Protein AF-0000000083253704 (afdb_homodimer)

Foldseek 3Di:
DKDKFAFDAAVPFAADDQKWKWKADVPGDTDTWTWHWFWAAQVDIFTATETEIEMAAKMKMKIFGPPAWADDKDKPPCVVVWDWDGDTRMIMTMDGDWDWIWIDGPNDRRHIYIYGYHHDDDCDDDQPDQLEDEDEADADELVVVCVQQCDHPDVVDGRRQEYEDDAHEYEYVVQEHEDAARHEYEYERNYEYEHAYEDELYENYEYEYQEEYEDQPDDLVVQGERYEHENYEHYEYYNYEYGAHSAENYHAALYENYEYYNYEYHHHHPRHEYHEYEQYEHYHAEAYEYRYQEEPYEYEYDDDPGHAAYEHAEHEHYEFEHSEFEPYYYAQDFALVVQTYEYEHYEYEHYEYEEYDYPDQVGQENAEYEHASQYEYEHYEYYQYEYEAYDTGAHYEHEFDDDVVRHVGTYQEYEHYEYYNYEYEYPRPAAYEAEADDQRGAYYAYEYAQYYYNRDQDFDRVSSRHDYDPRYYNYGGYD/DKDKFAFDAAVPFAADDQKWKWKDDVPGDTDTWTWHWFWAAQVDIFTATETEIEMAAKMKMKIFGPPAWAPDKDKPPCVVVWDWDGDTRMIMTMDGDWDWIWIDGPNDRRHIYIYGYHHDDDCDDDQPDQLEDEDEADADELVVVCVQQCDHPDVVDGRRQEYEDDAHEYEYVVQEHEDAARHEYEYERNYEYEHAYEDELYENYEYEYQEEYEDQPDDLVVQGERYEHENYEHYEYYNYEYGAHSAENYHAALYEQYEYYNYEYHHHHPRHEYHEYEQYEHYHAEAYEYRYQEEPYEYEYDDDPGHAAYEHAEHEHYEFEHSEFEPYYYAQDFALVVQTYEYEHYEYEHYEYEEYDYDDQVGQENAEYEHASQYEYEHYEYEQYEYEAYDTGAHYEAEFDDDVVRHVGTYQEYEHYEYYNYEYEYPRPAAYEAEADDQRGAYYAYEYAQYYYNRHQDFDRVSSRHDYDPRYYNYGGYD

Secondary structure (DSSP, 8-state):
--EEE--PPPTT--B--SEEEEEEETTSPPEEEP-EEEEE-SSS-EEEEEEEEEEES-EEEEEEESSS--S-EEEESGGG---EEEETTEEEEEESS-EEEEEEETTEEEEEEEEEEEPPPSSPPPTT-TTEEEEPSEEE-HHHHHHHHHS-SSTT-PPPSEEEE-SEEEEEEEEEEEPPTT-EEEE-TTEEEEEEEEEES-EEEEEEES-EEE-TTS-GGG---SEEEES-EEEEEES-EEE--SS-SEEEES-EEEEEES-EEE--STT--SEEEES-EEEEEES-EEEESS-SEEEESSBTTB-S-EEEEEEEEEEEEESSS-SEEEES---GGGT--EEEEEEEEEEEEEEEB--SGGG-EEEEEEEBTT-EEEEEEEEEEEE---SBSEEEEEEE---TTT-SSB--EEEEEEEEEEEE-S---SPEEEE--SSSS-EEEEEEES-EETTEEP-STTTTTEEE-TTEEEEEEE-/--EEE--PPPTT--B--SEEEEEEETTSPPEEEP-EEEEE-SSS-EEEEEEEEEEES-EEEEEEESSS--S-EEEESGGG---EEEETTEEEEEESS-EEEEEEETTEEEEEEEEEEEPPPSSPPPTT-TTEEEEPSEEEPHHHHHHHHHS-SSTT-PPPSEEEE-SEEEEEEEEEEEPPTT-EEEE-TTEEEEEEEEEES-EEEEEEES-EEE-TTS-GGG---SEEEES-EEEEEES-EEE--SS-SEEEES-EEEEEES-EEE--STT--SEEEES-EEEEEES-EEEESS-SEEEESSBTTB-S-EEEEEEEEEEEEESSS-SEEEES---GGGT--EEEEEEEEEEEEEEEB--SGGG-EEEEEEEBTT-EEEEEEEEEEEE---SBSEEEEEEE---TTT-SSB--EEEEEEEES-EE-S---SPEEEE--SSSS-EEEEEEES-EETTEEP-STTTTTEEE-TTEEEEEEE-

Sequence (958 aa):
MSYLKIWDAPKGAVGRDDFIVSVRAAGENWQPLFVYEAKVDMHNVRRASMAYFDMEGSVEVRVESRKEIVRQVVIRPLSKQIPFKVEGAAITFLLNEPCKLSIEVNGDRFGNLHLFANAPEENPPEADAPNVLFLRPAIHRMEDIYQLAGSPKEPGGAAPEVIYFGPGMHYLEETIFRIPSGKTVYIAGGAIVVGSLVCDHVQDVTIRGRGVLYLSDFHRFSAFRGVRITYSNHISVEGIVLLDPPHYSIYIGKSEHIRIRNFKSFSTRGWCDGIDMMSSAHIEIEDVFLRTSDDCIAVYGSRWDYKGDSRCVIVKNSVLWADVAHAMNIGGHGDYRRGGDLIEDIEFSNIDILEHHEPQPGYWGAMNINAGDNNTVRNVTFDNIRVEDFELGQLLDIRVVWNEKYNPVPGKRIENIHFRNVTYNGRNENKNRIYGFDHKRKVDGVTFTNLRINGELILDAEQGHFDMNEHAHGIQFRKMSYLKIWDAPKGAVGRDDFIVSVRAAGENWQPLFVYEAKVDMHNVRRASMAYFDMEGSVEVRVESRKEIVRQVVIRPLSKQIPFKVEGAAITFLLNEPCKLSIEVNGDRFGNLHLFANAPEENPPEADAPNVLFLRPAIHRMEDIYQLAGSPKEPGGAAPEVIYFGPGMHYLEETIFRIPSGKTVYIAGGAIVVGSLVCDHVQDVTIRGRGVLYLSDFHRFSAFRGVRITYSNHISVEGIVLLDPPHYSIYIGKSEHIRIRNFKSFSTRGWCDGIDMMSSAHIEIEDVFLRTSDDCIAVYGSRWDYKGDSRCVIVKNSVLWADVAHAMNIGGHGDYRRGGDLIEDIEFSNIDILEHHEPQPGYWGAMNINAGDNNTVRNVTFDNIRVEDFELGQLLDIRVVWNEKYNPVPGKRIENIHFRNVTYNGRNENKNRIYGFDHKRKVDGVTFTNLRINGELILDAEQGHFDMNEHAHGIQFRK

Radius of gyration: 32.26 Å; Cα contacts (8 Å, |Δi|>4): 3202; chains: 2; bounding box: 72×98×74 Å

pLDDT: mean 96.98, std 3.25, range [69.25, 98.94]

Solvent-accessible surface area (backbone atoms only — not comparable to full-atom values): 43367 Å² total; per-residue (Å²): 129,60,44,80,49,80,54,64,69,31,88,82,63,63,62,40,77,55,49,50,40,30,38,25,44,84,93,55,68,78,40,75,51,59,34,29,50,36,50,34,33,50,92,62,70,35,67,16,31,31,35,65,37,29,35,38,49,47,36,39,39,37,40,27,45,64,78,51,75,56,82,39,77,47,62,31,58,65,89,70,64,73,64,69,48,77,58,66,34,32,38,37,36,69,40,68,57,61,45,72,33,41,40,24,54,65,79,33,80,56,65,21,39,33,42,36,37,33,64,67,78,77,80,70,86,54,70,83,40,84,45,36,41,65,40,71,56,40,79,40,52,55,69,58,51,52,53,54,43,68,32,41,88,43,94,94,50,60,42,27,41,30,43,33,38,39,57,21,48,32,29,30,36,64,28,57,46,75,54,59,58,58,29,30,42,35,32,28,52,24,12,36,36,37,39,22,41,33,35,66,67,28,38,49,29,36,38,34,42,51,10,34,36,40,31,66,63,47,46,57,64,31,51,43,33,38,37,34,37,28,53,24,36,42,37,35,39,32,38,34,33,39,43,27,25,24,14,29,38,32,37,36,32,38,26,36,43,35,39,37,32,42,36,36,39,28,10,37,33,75,67,5,22,24,42,40,35,22,12,27,32,45,34,40,37,34,44,32,41,27,37,10,19,14,32,20,31,35,46,24,14,10,50,91,92,24,72,42,44,15,35,42,36,38,38,33,54,27,40,29,29,6,54,17,42,14,34,34,36,36,42,44,40,28,36,53,90,71,65,23,19,53,35,32,47,33,38,39,33,46,31,38,34,61,32,29,26,21,90,51,80,93,46,22,14,31,48,24,36,36,20,11,9,29,11,34,37,32,46,34,36,42,32,42,33,41,34,46,45,52,85,33,44,20,68,33,28,40,30,33,33,64,47,77,89,78,14,97,39,41,21,35,27,34,36,46,37,37,38,30,46,32,38,35,47,54,81,75,82,40,64,21,39,38,28,22,63,40,94,80,19,29,27,40,32,38,37,30,32,41,30,23,52,68,84,37,75,31,63,44,51,71,76,60,40,46,47,67,45,96,28,40,39,65,74,43,49,34,116,128,59,43,78,49,81,52,62,70,30,85,82,64,62,61,40,76,56,49,50,40,30,36,24,43,84,91,54,68,78,40,76,52,58,34,28,50,37,51,36,33,49,92,63,69,36,68,15,29,32,34,64,36,30,35,40,48,46,37,38,39,39,41,28,45,64,79,49,77,56,82,39,77,47,62,32,57,64,89,68,63,70,64,70,46,76,59,64,35,30,38,36,37,70,40,68,58,59,46,73,33,41,40,24,54,66,81,33,81,54,66,22,39,33,43,36,36,31,62,67,77,80,80,66,85,55,70,85,41,84,46,35,41,65,39,70,55,41,78,40,52,55,68,58,51,51,52,53,44,67,33,41,88,44,95,91,51,61,41,29,42,29,44,33,38,39,56,21,49,31,28,31,38,64,30,58,46,75,54,58,58,57,29,31,42,35,31,28,53,24,12,36,38,34,38,23,42,32,36,65,68,27,38,48,29,37,38,33,43,51,11,34,35,38,33,66,62,46,46,55,64,32,50,43,34,39,36,36,37,29,52,24,36,43,36,36,41,32,37,34,34,38,43,27,25,23,13,30,37,33,37,35,32,37,28,35,43,35,39,38,30,43,36,35,39,28,9,37,32,75,66,5,24,24,41,40,37,22,12,27,33,45,35,40,38,35,42,32,38,28,37,9,18,14,32,21,32,34,44,25,14,9,50,93,92,25,70,42,44,15,35,43,35,40,39,32,53,27,41,30,28,4,55,17,40,15,34,34,36,35,42,43,41,27,36,52,90,73,65,24,18,53,36,31,46,34,37,40,32,46,32,40,34,61,31,28,25,21,90,51,80,94,47,23,15,32,48,25,36,37,20,13,9,27,11,33,38,33,46,35,37,41,32,41,33,39,34,47,45,53,84,33,44,20,68,32,28,41,28,33,34,64,47,74,88,80,15,98,40,42,22,36,26,35,34,45,36,37,39,30,45,31,38,35,48,52,83,74,78,40,65,21,39,36,29,21,64,40,94,83,20,30,28,40,33,39,38,31,32,41,29,25,53,66,84,37,75,30,62,44,51,70,76,60,42,47,45,68,44,95,27,40,40,66,73,44,49,32,116

Organism: NCBI:txid582686

Structure (mmCIF, N/CA/C/O backbone):
data_AF-0000000083253704-model_v1
#
loop_
_entity.id
_entity.type
_entity.pdbx_description
1 polymer 'Glycosyl hydrolase family 28'
#
loop_
_atom_site.group_PDB
_atom_site.id
_atom_site.type_symbol
_atom_site.label_atom_id
_atom_site.label_alt_id
_atom_site.label_comp_id
_atom_site.label_asym_id
_atom_site.label_entity_id
_atom_site.label_seq_id
_atom_site.pdbx_PDB_ins_code
_atom_site.Cartn_x
_atom_site.Cartn_y
_atom_site.Cartn_z
_atom_site.occupancy
_atom_site.B_iso_or_equiv
_atom_site.auth_seq_id
_atom_site.auth_comp_id
_atom_site.auth_asym_id
_atom_site.auth_atom_id
_atom_site.pdbx_PDB_model_num
ATOM 1 N N . MET A 1 1 ? 33.594 -24.688 -20.328 1 69.25 1 MET A N 1
ATOM 2 C CA . MET A 1 1 ? 33.875 -23.594 -19.406 1 69.25 1 MET A CA 1
ATOM 3 C C . MET A 1 1 ? 32.594 -23.219 -18.609 1 69.25 1 MET A C 1
ATOM 5 O O . MET A 1 1 ? 31.5 -23.234 -19.156 1 69.25 1 MET A O 1
ATOM 9 N N . SER A 1 2 ? 32.719 -23.188 -17.203 1 85.25 2 SER A N 1
ATOM 10 C CA . SER A 1 2 ? 31.609 -22.906 -16.312 1 85.25 2 SER A CA 1
ATOM 11 C C . SER A 1 2 ? 31.359 -21.406 -16.172 1 85.25 2 SER A C 1
ATOM 13 O O . SER A 1 2 ? 32.312 -20.609 -16.297 1 85.25 2 SER A O 1
ATOM 15 N N . TYR A 1 3 ? 30.203 -21 -16.391 1 92.62 3 TYR A N 1
ATOM 16 C CA . TYR A 1 3 ? 29.75 -19.641 -16.156 1 92.62 3 TYR A CA 1
ATOM 17 C C . TYR A 1 3 ? 29.016 -19.516 -14.828 1 92.62 3 TYR A C 1
ATOM 19 O O . TYR A 1 3 ? 28.172 -20.375 -14.5 1 92.62 3 TYR A O 1
ATOM 27 N N . LEU A 1 4 ? 29.531 -18.641 -13.969 1 97.06 4 LEU A N 1
ATOM 28 C CA . LEU A 1 4 ? 28.906 -18.375 -12.672 1 97.06 4 LEU A CA 1
ATOM 29 C C . LEU A 1 4 ? 28.719 -16.875 -12.453 1 97.06 4 LEU A C 1
ATOM 31 O O . LEU A 1 4 ? 29.688 -16.109 -12.539 1 97.06 4 LEU A O 1
ATOM 35 N N . LYS A 1 5 ? 27.438 -16.406 -12.266 1 97.31 5 LYS A N 1
ATOM 36 C CA . LYS A 1 5 ? 27.141 -15 -11.992 1 97.31 5 LYS A CA 1
ATOM 37 C C . LYS A 1 5 ? 26.359 -14.852 -10.688 1 97.31 5 LYS A C 1
ATOM 39 O O . LYS A 1 5 ? 25.328 -15.492 -10.492 1 97.31 5 LYS A O 1
ATOM 44 N N . ILE A 1 6 ? 26.938 -14.055 -9.781 1 98 6 ILE A N 1
ATOM 45 C CA . ILE A 1 6 ? 26.359 -13.789 -8.477 1 98 6 ILE A CA 1
ATOM 46 C C . ILE A 1 6 ? 26.047 -12.297 -8.344 1 98 6 ILE A C 1
ATOM 48 O O . ILE A 1 6 ? 26.766 -11.453 -8.875 1 98 6 ILE A O 1
ATOM 52 N N . TRP A 1 7 ? 24.938 -11.945 -7.719 1 97.75 7 TRP A N 1
ATOM 53 C CA . TRP A 1 7 ? 24.562 -10.547 -7.5 1 97.75 7 TRP A CA 1
ATOM 54 C C . TRP A 1 7 ? 24.547 -10.219 -6.012 1 97.75 7 TRP A C 1
ATOM 56 O O . TRP A 1 7 ? 24.062 -11.008 -5.199 1 97.75 7 TRP A O 1
ATOM 66 N N . ASP A 1 8 ? 25.016 -9.109 -5.707 1 97.19 8 ASP A N 1
ATOM 67 C CA . ASP A 1 8 ? 24.938 -8.633 -4.332 1 97.19 8 ASP A CA 1
ATOM 68 C C . ASP A 1 8 ? 23.547 -8.102 -4.016 1 97.19 8 ASP A C 1
ATOM 70 O O . ASP A 1 8 ? 22.922 -7.441 -4.852 1 97.19 8 ASP A O 1
ATOM 74 N N . ALA A 1 9 ? 23.078 -8.469 -2.879 1 97.81 9 ALA A N 1
ATOM 75 C CA . ALA A 1 9 ? 21.812 -7.879 -2.432 1 97.81 9 ALA A CA 1
ATOM 76 C C . ALA A 1 9 ? 22.016 -6.43 -1.997 1 97.81 9 ALA A C 1
ATOM 78 O O . ALA A 1 9 ? 23.047 -6.086 -1.416 1 97.81 9 ALA A O 1
ATOM 79 N N . PRO A 1 10 ? 21.047 -5.586 -2.312 1 98.12 10 PRO A N 1
ATOM 80 C CA . PRO A 1 10 ? 21.188 -4.195 -1.87 1 98.12 10 PRO A CA 1
ATOM 81 C C . PRO A 1 10 ? 21 -4.035 -0.362 1 98.12 10 PRO A C 1
ATOM 83 O O . PRO A 1 10 ? 20.406 -4.895 0.287 1 98.12 10 PRO A O 1
ATOM 86 N N . LYS A 1 11 ? 21.578 -2.836 0.109 1 95.56 11 LYS A N 1
ATOM 87 C CA . LYS A 1 11 ? 21.281 -2.469 1.49 1 95.56 11 LYS A CA 1
ATOM 88 C C . LYS A 1 11 ? 19.781 -2.285 1.695 1 95.56 11 LYS A C 1
ATOM 90 O O . LYS A 1 11 ? 19.125 -1.551 0.949 1 95.56 11 LYS A O 1
ATOM 95 N N . GLY A 1 12 ? 19.203 -3.006 2.525 1 94.62 12 GLY A N 1
ATOM 96 C CA . GLY A 1 12 ? 17.766 -2.932 2.764 1 94.62 12 GLY A CA 1
ATOM 97 C C . GLY A 1 12 ? 17.047 -4.227 2.455 1 94.62 12 GLY A C 1
ATOM 98 O O . GLY A 1 12 ? 15.891 -4.41 2.854 1 94.62 12 GLY A O 1
ATOM 99 N N . ALA A 1 13 ? 17.766 -5.082 1.74 1 97.69 13 ALA A N 1
ATOM 100 C CA . ALA A 1 13 ? 17.188 -6.387 1.453 1 97.69 13 ALA A CA 1
ATOM 101 C C . ALA A 1 13 ? 16.891 -7.156 2.74 1 97.69 13 ALA A C 1
ATOM 103 O O . ALA A 1 13 ? 17.688 -7.117 3.682 1 97.69 13 ALA A O 1
ATOM 104 N N . VAL A 1 14 ? 15.766 -7.793 2.797 1 97.56 14 VAL A N 1
ATOM 105 C CA . VAL A 1 14 ? 15.406 -8.609 3.953 1 97.56 14 VAL A CA 1
ATOM 106 C C . VAL A 1 14 ? 16 -10.008 3.805 1 97.56 14 VAL A C 1
ATOM 108 O O . VAL A 1 14 ? 15.617 -10.75 2.895 1 97.56 14 VAL A O 1
ATOM 111 N N . GLY A 1 15 ? 16.953 -10.336 4.668 1 97.88 15 GLY A N 1
ATOM 112 C CA . GLY A 1 15 ? 17.641 -11.617 4.582 1 97.88 15 GLY A CA 1
ATOM 113 C C . GLY A 1 15 ? 17.25 -12.578 5.691 1 97.88 15 GLY A C 1
ATOM 114 O O . GLY A 1 15 ? 16.438 -12.227 6.566 1 97.88 15 GLY A O 1
ATOM 115 N N . ARG A 1 16 ? 17.703 -13.758 5.539 1 96.75 16 ARG A N 1
ATOM 116 C CA . ARG A 1 16 ? 17.594 -14.82 6.531 1 96.75 16 ARG A CA 1
ATOM 117 C C . ARG A 1 16 ? 18.953 -15.43 6.844 1 96.75 16 ARG A C 1
ATOM 119 O O . ARG A 1 16 ? 19.797 -15.57 5.953 1 96.75 16 ARG A O 1
ATOM 126 N N . ASP A 1 17 ? 19.141 -15.797 8.133 1 96.31 17 ASP A N 1
ATOM 127 C CA . ASP A 1 17 ? 20.469 -16.266 8.516 1 96.31 17 ASP A CA 1
ATOM 128 C C . ASP A 1 17 ? 20.453 -17.734 8.898 1 96.31 17 ASP A C 1
ATOM 130 O O . ASP A 1 17 ? 21.344 -18.219 9.609 1 96.31 17 ASP A O 1
ATOM 134 N N . ASP A 1 18 ? 19.5 -18.438 8.469 1 97.56 18 ASP A N 1
ATOM 135 C CA . ASP A 1 18 ? 19.375 -19.844 8.82 1 97.56 18 ASP A CA 1
ATOM 136 C C . ASP A 1 18 ? 20.406 -20.688 8.086 1 97.56 18 ASP A C 1
ATOM 138 O O . ASP A 1 18 ? 20.781 -21.781 8.539 1 97.56 18 ASP A O 1
ATOM 142 N N . PHE A 1 19 ? 20.859 -20.188 6.918 1 98.5 19 PHE A N 1
ATOM 143 C CA . PHE A 1 19 ? 21.797 -20.922 6.098 1 98.5 19 PHE A CA 1
ATOM 144 C C . PHE A 1 19 ? 22.922 -20.016 5.598 1 98.5 19 PHE A C 1
ATOM 146 O O . PHE A 1 19 ? 22.688 -18.828 5.363 1 98.5 19 PHE A O 1
ATOM 153 N N . ILE A 1 20 ? 24.062 -20.531 5.508 1 98.5 20 ILE A N 1
ATOM 154 C CA . ILE A 1 20 ? 25.125 -19.953 4.684 1 98.5 20 ILE A CA 1
ATOM 155 C C . ILE A 1 20 ? 25.219 -20.719 3.367 1 98.5 20 ILE A C 1
ATOM 157 O O . ILE A 1 20 ? 25.422 -21.938 3.361 1 98.5 20 ILE A O 1
ATOM 161 N N . VAL A 1 21 ? 25.031 -20 2.27 1 98.81 21 VAL A N 1
ATOM 162 C CA . VAL A 1 21 ? 25.062 -20.641 0.956 1 98.81 21 VAL A CA 1
ATOM 163 C C . VAL A 1 21 ? 26.234 -20.109 0.149 1 98.81 21 VAL A C 1
ATOM 165 O O . VAL A 1 21 ? 26.422 -18.891 0.025 1 98.81 21 VAL A O 1
ATOM 168 N N . SER A 1 22 ? 27.016 -20.984 -0.344 1 98.69 22 SER A N 1
ATOM 169 C CA . SER A 1 22 ? 28.141 -20.609 -1.183 1 98.69 22 SER A CA 1
ATOM 170 C C . SER A 1 22 ? 28.188 -21.453 -2.449 1 98.69 22 SER A C 1
ATOM 172 O O . SER A 1 22 ? 27.734 -22.594 -2.457 1 98.69 22 SER A O 1
ATOM 174 N N . VAL A 1 23 ? 28.703 -20.844 -3.527 1 98.62 23 VAL A N 1
ATOM 175 C CA . VAL A 1 23 ? 28.812 -21.547 -4.801 1 98.62 23 VAL A CA 1
ATOM 176 C C . VAL A 1 23 ? 30.219 -21.328 -5.383 1 98.62 23 VAL A C 1
ATOM 178 O O . VAL A 1 23 ? 30.891 -20.359 -5.035 1 98.62 23 VAL A O 1
ATOM 181 N N . ARG A 1 24 ? 30.641 -22.25 -6.215 1 97.31 24 ARG A N 1
ATOM 182 C CA . ARG A 1 24 ? 31.891 -22.047 -6.93 1 97.31 24 ARG A CA 1
ATOM 183 C C . ARG A 1 24 ? 31.938 -22.875 -8.211 1 97.31 24 ARG A C 1
ATOM 185 O O . ARG A 1 24 ? 31.359 -23.953 -8.266 1 97.31 24 ARG A O 1
ATOM 192 N N . ALA A 1 25 ? 32.562 -22.312 -9.258 1 93.56 25 ALA A N 1
ATOM 193 C CA . ALA A 1 25 ? 32.969 -23.125 -10.406 1 93.56 25 ALA A CA 1
ATOM 194 C C . ALA A 1 25 ? 34.125 -24.047 -10.055 1 93.56 25 ALA A C 1
ATOM 196 O O . ALA A 1 25 ? 34.875 -23.766 -9.125 1 93.56 25 ALA A O 1
ATOM 197 N N . ALA A 1 26 ? 34.188 -25.156 -10.781 1 85 26 ALA A N 1
ATOM 198 C CA . ALA A 1 26 ? 35.219 -26.125 -10.484 1 85 26 ALA A CA 1
ATOM 199 C C . ALA A 1 26 ? 36.594 -25.453 -10.422 1 85 26 ALA A C 1
ATOM 201 O O . ALA A 1 26 ? 37 -24.734 -11.352 1 85 26 ALA A O 1
ATOM 202 N N . GLY A 1 27 ? 37.219 -25.656 -9.336 1 85.62 27 GLY A N 1
ATOM 203 C CA . GLY A 1 27 ? 38.594 -25.172 -9.18 1 85.62 27 GLY A CA 1
ATOM 204 C C . GLY A 1 27 ? 38.656 -23.734 -8.68 1 85.62 27 GLY A C 1
ATOM 205 O O . GLY A 1 27 ? 39.719 -23.219 -8.43 1 85.62 27 GLY A O 1
ATOM 206 N N . GLU A 1 28 ? 37.531 -23.016 -8.539 1 93.06 28 GLU A N 1
ATOM 207 C CA . GLU A 1 28 ? 37.5 -21.625 -8.094 1 93.06 28 GLU A CA 1
ATOM 208 C C . GLU A 1 28 ? 37.188 -21.531 -6.605 1 93.06 28 GLU A C 1
ATOM 210 O O . GLU A 1 28 ? 36.969 -22.547 -5.941 1 93.06 28 GLU A O 1
ATOM 215 N N . ASN A 1 29 ? 37.281 -20.375 -6.035 1 95.88 29 ASN A N 1
ATOM 216 C CA . ASN A 1 29 ? 36.969 -20.141 -4.629 1 95.88 29 ASN A CA 1
ATOM 217 C C . ASN A 1 29 ? 35.469 -20.078 -4.383 1 95.88 29 ASN A C 1
ATOM 219 O O . ASN A 1 29 ? 34.719 -19.703 -5.281 1 95.88 29 ASN A O 1
ATOM 223 N N . TRP A 1 30 ? 35.125 -20.469 -3.201 1 97.62 30 TRP A N 1
ATOM 224 C CA . TRP A 1 30 ? 33.75 -20.359 -2.787 1 97.62 30 TRP A CA 1
ATOM 225 C C . TRP A 1 30 ? 33.312 -18.906 -2.74 1 97.62 30 TRP A C 1
ATOM 227 O O . TRP A 1 30 ? 34.031 -18.047 -2.24 1 97.62 30 TRP A O 1
ATOM 237 N N . GLN A 1 31 ? 32.188 -18.594 -3.273 1 97.81 31 GLN A N 1
ATOM 238 C CA . GLN A 1 31 ? 31.578 -17.281 -3.215 1 97.81 31 GLN A CA 1
ATOM 239 C C . GLN A 1 31 ? 30.219 -17.328 -2.502 1 97.81 31 GLN A C 1
ATOM 241 O O . GLN A 1 31 ? 29.375 -18.156 -2.84 1 97.81 31 GLN A O 1
ATOM 246 N N . PRO A 1 32 ? 30.062 -16.5 -1.528 1 97.94 32 PRO A N 1
ATOM 247 C CA . PRO A 1 32 ? 28.812 -16.531 -0.773 1 97.94 32 PRO A CA 1
ATOM 248 C C . PRO A 1 32 ? 27.641 -15.945 -1.555 1 97.94 32 PRO A C 1
ATOM 250 O O . PRO A 1 32 ? 27.812 -15 -2.324 1 97.94 32 PRO A O 1
ATOM 253 N N . LEU A 1 33 ? 26.484 -16.469 -1.417 1 98.69 33 LEU A N 1
ATOM 254 C CA . LEU A 1 33 ? 25.234 -15.906 -1.9 1 98.69 33 LEU A CA 1
ATOM 255 C C . LEU A 1 33 ? 24.484 -15.195 -0.774 1 98.69 33 LEU A C 1
ATOM 257 O O . LEU A 1 33 ? 24.562 -15.617 0.382 1 98.69 33 LEU A O 1
ATOM 261 N N . PHE A 1 34 ? 23.859 -14.094 -1.072 1 98.56 34 PHE A N 1
ATOM 262 C CA . PHE A 1 34 ? 22.906 -13.547 -0.125 1 98.56 34 PHE A CA 1
ATOM 263 C C . PHE A 1 34 ? 21.672 -14.445 -0.011 1 98.56 34 PHE A C 1
ATOM 265 O O . PHE A 1 34 ? 21.172 -14.953 -1.017 1 98.56 34 PHE A O 1
ATOM 272 N N . VAL A 1 35 ? 21.25 -14.688 1.186 1 98.75 35 VAL A N 1
ATOM 273 C CA . VAL A 1 35 ? 20.078 -15.523 1.431 1 98.75 35 VAL A CA 1
ATOM 274 C C . VAL A 1 35 ? 18.875 -14.648 1.818 1 98.75 35 VAL A C 1
ATOM 276 O O . VAL A 1 35 ? 18.844 -14.109 2.926 1 98.75 35 VAL A O 1
ATOM 279 N N . TYR A 1 36 ? 17.938 -14.555 0.906 1 98.75 36 TYR A N 1
ATOM 280 C CA . TYR A 1 36 ? 16.75 -13.734 1.096 1 98.75 36 TYR A CA 1
ATOM 281 C C . TYR A 1 36 ? 15.727 -14.453 1.971 1 98.75 36 TYR A C 1
ATOM 283 O O . TYR A 1 36 ? 15.672 -15.68 1.991 1 98.75 36 TYR A O 1
ATOM 291 N N . GLU A 1 37 ? 14.969 -13.664 2.73 1 98.62 37 GLU A N 1
ATOM 292 C CA . GLU A 1 37 ? 13.781 -14.203 3.383 1 98.62 37 GLU A CA 1
ATOM 293 C C . GLU A 1 37 ? 12.648 -14.414 2.381 1 98.62 37 GLU A C 1
ATOM 295 O O . GLU A 1 37 ? 12.383 -13.555 1.54 1 98.62 37 GLU A O 1
ATOM 300 N N . ALA A 1 38 ? 12.078 -15.562 2.354 1 98.12 38 ALA A N 1
ATOM 301 C CA . ALA A 1 38 ? 10.852 -15.875 1.62 1 98.12 38 ALA A CA 1
ATOM 302 C C . ALA A 1 38 ? 9.758 -16.375 2.562 1 98.12 38 ALA A C 1
ATOM 304 O O . ALA A 1 38 ? 9.859 -17.453 3.137 1 98.12 38 ALA A O 1
ATOM 305 N N . LYS A 1 39 ? 8.68 -15.586 2.729 1 98.06 39 LYS A N 1
ATOM 306 C CA . LYS A 1 39 ? 7.59 -16 3.6 1 98.06 39 LYS A CA 1
ATOM 307 C C . LYS A 1 39 ? 6.719 -17.062 2.916 1 98.06 39 LYS A C 1
ATOM 309 O O . LYS A 1 39 ? 6.457 -16.969 1.716 1 98.06 39 LYS A O 1
ATOM 314 N N . VAL A 1 40 ? 6.316 -18.062 3.744 1 97.81 40 VAL A N 1
ATOM 315 C CA . VAL A 1 40 ? 5.539 -19.141 3.162 1 97.81 40 VAL A CA 1
ATOM 316 C C . VAL A 1 40 ? 4.387 -19.516 4.094 1 97.81 40 VAL A C 1
ATOM 318 O O . VAL A 1 40 ? 4.41 -19.172 5.281 1 97.81 40 VAL A O 1
ATOM 321 N N . ASP A 1 41 ? 3.352 -20.094 3.568 1 95.56 41 ASP A N 1
ATOM 322 C CA . ASP A 1 41 ? 2.238 -20.688 4.309 1 95.56 41 ASP A CA 1
ATOM 323 C C . ASP A 1 41 ? 1.315 -19.594 4.863 1 95.56 41 ASP A C 1
ATOM 325 O O . ASP A 1 41 ? 1.745 -18.75 5.648 1 95.56 41 ASP A O 1
ATOM 329 N N . MET A 1 42 ? 0.061 -19.641 4.539 1 94.19 42 MET A N 1
ATOM 330 C CA . MET A 1 42 ? -0.882 -18.625 5.008 1 94.19 42 MET A CA 1
ATOM 331 C C . MET A 1 42 ? -1.429 -18.984 6.387 1 94.19 42 MET A C 1
ATOM 333 O O . MET A 1 42 ? -1.818 -18.109 7.152 1 94.19 42 MET A O 1
ATOM 337 N N . HIS A 1 43 ? -1.576 -20.266 6.711 1 93.62 43 HIS A N 1
ATOM 338 C CA . HIS A 1 43 ? -2.201 -20.703 7.949 1 93.62 43 HIS A CA 1
ATOM 339 C C . HIS A 1 43 ? -1.281 -20.484 9.148 1 93.62 43 HIS A C 1
ATOM 341 O O . HIS A 1 43 ? -1.753 -20.25 10.258 1 93.62 43 HIS A O 1
ATOM 347 N N . ASN A 1 44 ? -0.056 -20.609 8.93 1 94.75 44 ASN A N 1
ATOM 348 C CA . ASN A 1 44 ? 1.024 -20.297 9.859 1 94.75 44 ASN A CA 1
ATOM 349 C C . ASN A 1 44 ? 2.234 -19.703 9.133 1 94.75 44 ASN A C 1
ATOM 351 O O . ASN A 1 44 ? 3.195 -20.422 8.844 1 94.75 44 ASN A O 1
ATOM 355 N N . VAL A 1 45 ? 2.129 -18.422 8.984 1 96.62 45 VAL A N 1
ATOM 356 C CA . VAL A 1 45 ? 3.154 -17.781 8.172 1 96.62 45 VAL A CA 1
ATOM 357 C C . VAL A 1 45 ? 4.527 -18.016 8.797 1 96.62 45 VAL A C 1
ATOM 359 O O . VAL A 1 45 ? 4.738 -17.719 9.977 1 96.62 45 VAL A O 1
ATOM 362 N N . ARG A 1 46 ? 5.449 -18.625 8.102 1 96.19 46 ARG A N 1
ATOM 363 C CA . ARG A 1 46 ? 6.828 -18.891 8.5 1 96.19 46 ARG A CA 1
ATOM 364 C C . ARG A 1 46 ? 7.812 -18.219 7.551 1 96.19 46 ARG A C 1
ATOM 366 O O . ARG A 1 46 ? 7.43 -17.734 6.484 1 96.19 46 ARG A O 1
ATOM 373 N N . ARG A 1 47 ? 8.992 -18.125 7.977 1 97.56 47 ARG A N 1
ATOM 374 C CA . ARG A 1 47 ? 10.055 -17.453 7.227 1 97.56 47 ARG A CA 1
ATOM 375 C C . ARG A 1 47 ? 11.055 -18.469 6.672 1 97.56 47 ARG A C 1
ATOM 377 O O . ARG A 1 47 ? 11.914 -18.953 7.402 1 97.56 47 ARG A O 1
ATOM 384 N N . ALA A 1 48 ? 10.914 -18.734 5.398 1 98.38 48 ALA A N 1
ATOM 385 C CA . ALA A 1 48 ? 11.867 -19.594 4.703 1 98.38 48 ALA A CA 1
ATOM 386 C C . ALA A 1 48 ? 12.992 -18.781 4.074 1 98.38 48 ALA A C 1
ATOM 388 O O . ALA A 1 48 ? 13.148 -17.594 4.375 1 98.38 48 ALA A O 1
ATOM 389 N N . SER A 1 49 ? 13.867 -19.516 3.312 1 98.69 49 SER A N 1
ATOM 390 C CA . SER A 1 49 ? 15.055 -18.906 2.717 1 98.69 49 SER A CA 1
ATOM 391 C C . SER A 1 49 ? 15.07 -19.078 1.203 1 98.69 49 SER A C 1
ATOM 393 O O . SER A 1 49 ? 14.539 -20.062 0.685 1 98.69 49 SER A O 1
ATOM 395 N N . MET A 1 50 ? 15.641 -18.125 0.542 1 98.69 50 MET A N 1
ATOM 396 C CA . MET A 1 50 ? 15.805 -18.234 -0.905 1 98.69 50 MET A CA 1
ATOM 397 C C . MET A 1 50 ? 17.125 -17.641 -1.355 1 98.69 50 MET A C 1
ATOM 399 O O . MET A 1 50 ? 17.547 -16.609 -0.836 1 98.69 50 MET A O 1
ATOM 403 N N . ALA A 1 51 ? 17.797 -18.219 -2.221 1 98.81 51 ALA A N 1
ATOM 404 C CA . ALA A 1 51 ? 19 -17.703 -2.869 1 98.81 51 ALA A CA 1
ATOM 405 C C . ALA A 1 51 ? 19.031 -18.062 -4.352 1 98.81 51 ALA A C 1
ATOM 407 O O . ALA A 1 51 ? 18.359 -19.016 -4.777 1 98.81 51 ALA A O 1
ATOM 408 N N . TYR A 1 52 ? 19.75 -17.25 -5.141 1 98.81 52 TYR A N 1
ATOM 409 C CA . TYR A 1 52 ? 19.766 -17.531 -6.574 1 98.81 52 TYR A CA 1
ATOM 410 C C . TYR A 1 52 ? 21.078 -17.094 -7.203 1 98.81 52 TYR A C 1
ATOM 412 O O . TYR A 1 52 ? 21.797 -16.281 -6.629 1 98.81 52 TYR A O 1
ATOM 420 N N . PHE A 1 53 ? 21.422 -17.625 -8.266 1 98.62 53 PHE A N 1
ATOM 421 C CA . PHE A 1 53 ? 22.578 -17.297 -9.086 1 98.62 53 PHE A CA 1
ATOM 422 C C . PHE A 1 53 ? 22.391 -17.797 -10.516 1 98.62 53 PHE A C 1
ATOM 424 O O . PHE A 1 53 ? 21.438 -18.5 -10.812 1 98.62 53 PHE A O 1
ATOM 431 N N . ASP A 1 54 ? 23.172 -17.344 -11.469 1 98.5 54 ASP A N 1
ATOM 432 C CA . ASP A 1 54 ? 23.172 -17.859 -12.836 1 98.5 54 ASP A CA 1
ATOM 433 C C . ASP A 1 54 ? 24.375 -18.766 -13.078 1 98.5 54 ASP A C 1
ATOM 435 O O . ASP A 1 54 ? 25.453 -18.547 -12.516 1 98.5 54 ASP A O 1
ATOM 439 N N . MET A 1 55 ? 24.125 -19.734 -13.883 1 97.81 55 MET A N 1
ATOM 440 C CA . MET A 1 55 ? 25.203 -20.688 -14.133 1 97.81 55 MET A CA 1
ATOM 441 C C . MET A 1 55 ? 25.125 -21.234 -15.547 1 97.81 55 MET A C 1
ATOM 443 O O . MET A 1 55 ? 24.078 -21.172 -16.188 1 97.81 55 MET A O 1
ATOM 447 N N . GLU A 1 56 ? 26.188 -21.688 -16.031 1 96.19 56 GLU A N 1
ATOM 448 C CA . GLU A 1 56 ? 26.359 -22.609 -17.156 1 96.19 56 GLU A CA 1
ATOM 449 C C . GLU A 1 56 ? 27.453 -23.641 -16.844 1 96.19 56 GLU A C 1
ATOM 451 O O . GLU A 1 56 ? 28.453 -23.312 -16.203 1 96.19 56 GLU A O 1
ATOM 456 N N . GLY A 1 57 ? 27.219 -24.875 -17.312 1 94.75 57 GLY A N 1
ATOM 457 C CA . GLY A 1 57 ? 28.156 -25.938 -16.984 1 94.75 57 GLY A CA 1
ATOM 458 C C . GLY A 1 57 ? 27.922 -26.531 -15.609 1 94.75 57 GLY A C 1
ATOM 459 O O . GLY A 1 57 ? 26.797 -26.812 -15.227 1 94.75 57 GLY A O 1
ATOM 460 N N . SER A 1 58 ? 29.125 -26.734 -14.875 1 95.75 58 SER A N 1
ATOM 461 C CA . SER A 1 58 ? 29.016 -27.375 -13.57 1 95.75 58 SER A CA 1
ATOM 462 C C . SER A 1 58 ? 29.375 -26.406 -12.445 1 95.75 58 SER A C 1
ATOM 464 O O . SER A 1 58 ? 30.375 -25.688 -12.523 1 95.75 58 SER A O 1
ATOM 466 N N . VAL A 1 59 ? 28.594 -26.297 -11.445 1 97.44 59 VAL A N 1
ATOM 467 C CA . VAL A 1 59 ? 28.797 -25.422 -10.289 1 97.44 59 VAL A CA 1
ATOM 468 C C . VAL A 1 59 ? 28.641 -26.234 -9 1 97.44 59 VAL A C 1
ATOM 470 O O . VAL A 1 59 ? 27.688 -27.016 -8.867 1 97.44 59 VAL A O 1
ATOM 473 N N . GLU A 1 60 ? 29.578 -26.094 -8.086 1 97.75 60 GLU A N 1
ATOM 474 C CA . GLU A 1 60 ? 29.453 -26.703 -6.766 1 97.75 60 GLU A CA 1
ATOM 475 C C . GLU A 1 60 ? 28.688 -25.797 -5.805 1 97.75 60 GLU A C 1
ATOM 477 O O . GLU A 1 60 ? 28.859 -24.578 -5.82 1 97.75 60 GLU A O 1
ATOM 482 N N . VAL A 1 61 ? 27.844 -26.391 -5.039 1 98.62 61 VAL A N 1
ATOM 483 C CA . VAL A 1 61 ? 27.031 -25.672 -4.062 1 98.62 61 VAL A CA 1
ATOM 484 C C . VAL A 1 61 ? 27.328 -26.203 -2.658 1 98.62 61 VAL A C 1
ATOM 486 O O . VAL A 1 61 ? 27.453 -27.406 -2.455 1 98.62 61 VAL A O 1
ATOM 489 N N . ARG A 1 62 ? 27.531 -25.328 -1.745 1 98.56 62 ARG A N 1
ATOM 490 C CA . ARG A 1 62 ? 27.688 -25.641 -0.331 1 98.56 62 ARG A CA 1
ATOM 491 C C . ARG A 1 62 ? 26.656 -24.922 0.515 1 98.56 62 ARG A C 1
ATOM 493 O O . ARG A 1 62 ? 26.562 -23.688 0.474 1 98.56 62 ARG A O 1
ATOM 500 N N . VAL A 1 63 ? 25.828 -25.656 1.233 1 98.75 63 VAL A N 1
ATOM 501 C CA . VAL A 1 63 ? 24.812 -25.125 2.117 1 98.75 63 VAL A CA 1
ATOM 502 C C . VAL A 1 63 ? 25.109 -25.516 3.562 1 98.75 63 VAL A C 1
ATOM 504 O O . VAL A 1 63 ? 25.141 -26.703 3.898 1 98.75 63 VAL A O 1
ATOM 507 N N . GLU A 1 64 ? 25.312 -24.562 4.383 1 98.25 64 GLU A N 1
ATOM 508 C CA . GLU A 1 64 ? 25.578 -24.812 5.797 1 98.25 64 GLU A CA 1
ATOM 509 C C . GLU A 1 64 ? 24.406 -24.359 6.664 1 98.25 64 GLU A C 1
ATOM 511 O O . GLU A 1 64 ? 24.031 -23.188 6.637 1 98.25 64 GLU A O 1
ATOM 516 N N . SER A 1 65 ? 23.844 -25.281 7.398 1 97.44 65 SER A N 1
ATOM 517 C CA . SER A 1 65 ? 22.781 -24.938 8.336 1 97.44 65 SER A CA 1
ATOM 518 C C . SER A 1 65 ? 23.344 -24.25 9.578 1 97.44 65 SER A C 1
ATOM 520 O O . SER A 1 65 ? 24.297 -24.734 10.188 1 97.44 65 SER A O 1
ATOM 522 N N . ARG A 1 66 ? 22.75 -23.141 9.906 1 96.25 66 ARG A N 1
ATOM 523 C CA . ARG A 1 66 ? 23.219 -22.422 11.086 1 96.25 66 ARG A CA 1
ATOM 524 C C . ARG A 1 66 ? 22.359 -22.75 12.305 1 96.25 66 ARG A C 1
ATOM 526 O O . ARG A 1 66 ? 22.734 -22.406 13.43 1 96.25 66 ARG A O 1
ATOM 533 N N . LYS A 1 67 ? 21.328 -23.359 12.07 1 89.94 67 LYS A N 1
ATOM 534 C CA . LYS A 1 67 ? 20.359 -23.641 13.133 1 89.94 67 LYS A CA 1
ATOM 535 C C . LYS A 1 67 ? 20.75 -24.891 13.914 1 89.94 67 LYS A C 1
ATOM 537 O O . LYS A 1 67 ? 20.578 -24.953 15.133 1 89.94 67 LYS A O 1
ATOM 542 N N . GLU A 1 68 ? 21.141 -25.891 13.188 1 87.88 68 GLU A N 1
ATOM 543 C CA . GLU A 1 68 ? 21.344 -27.188 13.812 1 87.88 68 GLU A CA 1
ATOM 544 C C . GLU A 1 68 ? 22.281 -28.062 12.977 1 87.88 68 GLU A C 1
ATOM 546 O O . GLU A 1 68 ? 22.609 -27.719 11.836 1 87.88 68 GLU A O 1
ATOM 551 N N . ILE A 1 69 ? 22.672 -29.125 13.633 1 91.88 69 ILE A N 1
ATOM 552 C CA . ILE A 1 69 ? 23.438 -30.141 12.914 1 91.88 69 ILE A CA 1
ATOM 553 C C . ILE A 1 69 ? 22.516 -30.859 11.922 1 91.88 69 ILE A C 1
ATOM 555 O O . ILE A 1 69 ? 21.344 -31.109 12.211 1 91.88 69 ILE A O 1
ATOM 559 N N . VAL A 1 70 ? 23.172 -31.172 10.805 1 96.5 70 VAL A N 1
ATOM 560 C CA . VAL A 1 70 ? 22.406 -31.812 9.734 1 96.5 70 VAL A CA 1
ATOM 561 C C . VAL A 1 70 ? 22.328 -33.312 9.977 1 96.5 70 VAL A C 1
ATOM 563 O O . VAL A 1 70 ? 23.375 -33.969 10.023 1 96.5 70 VAL A O 1
ATOM 566 N N . ARG A 1 71 ? 21.203 -33.781 10.188 1 96.44 71 ARG A N 1
ATOM 567 C CA . ARG A 1 71 ? 20.984 -35.219 10.375 1 96.44 71 ARG A CA 1
ATOM 568 C C . ARG A 1 71 ? 20.344 -35.844 9.148 1 96.44 71 ARG A C 1
ATOM 570 O O . ARG A 1 71 ? 20.609 -37 8.82 1 96.44 71 ARG A O 1
ATOM 577 N N . GLN A 1 72 ? 19.516 -35.094 8.562 1 96.94 72 GLN A N 1
ATOM 578 C CA . GLN A 1 72 ? 18.797 -35.531 7.367 1 96.94 72 GLN A CA 1
ATOM 579 C C . GLN A 1 72 ? 18.656 -34.375 6.371 1 96.94 72 GLN A C 1
ATOM 581 O O . GLN A 1 72 ? 18.422 -33.25 6.766 1 96.94 72 GLN A O 1
ATOM 586 N N . VAL A 1 73 ? 18.859 -34.75 5.094 1 98 73 VAL A N 1
ATOM 587 C CA . VAL A 1 73 ? 18.719 -33.75 4.039 1 98 73 VAL A CA 1
ATOM 588 C C . VAL A 1 73 ? 17.812 -34.312 2.936 1 98 73 VAL A C 1
ATOM 590 O O . VAL A 1 73 ? 17.922 -35.469 2.568 1 98 73 VAL A O 1
ATOM 593 N N . VAL A 1 74 ? 16.891 -33.531 2.51 1 98.25 74 VAL A N 1
ATOM 594 C CA . VAL A 1 74 ? 16.109 -33.844 1.319 1 98.25 74 VAL A CA 1
ATOM 595 C C . VAL A 1 74 ? 16.219 -32.688 0.318 1 98.25 74 VAL A C 1
ATOM 597 O O . VAL A 1 74 ? 15.961 -31.531 0.657 1 98.25 74 VAL A O 1
ATOM 600 N N . ILE A 1 75 ? 16.688 -32.969 -0.861 1 98.62 75 ILE A N 1
ATOM 601 C CA . ILE A 1 75 ? 16.75 -31.969 -1.938 1 98.62 75 ILE A CA 1
ATOM 602 C C . ILE A 1 75 ? 15.664 -32.281 -2.969 1 98.62 75 ILE A C 1
ATOM 604 O O . ILE A 1 75 ? 15.648 -33.344 -3.566 1 98.62 75 ILE A O 1
ATOM 608 N N . ARG A 1 76 ? 14.766 -31.359 -3.078 1 98.69 76 ARG A N 1
ATOM 609 C CA . ARG A 1 76 ? 13.641 -31.5 -3.996 1 98.69 76 ARG A CA 1
ATOM 610 C C . ARG A 1 76 ? 13.75 -30.516 -5.152 1 98.69 76 ARG A C 1
ATOM 612 O O . ARG A 1 76 ? 14.352 -29.453 -5.016 1 98.69 76 ARG A O 1
ATOM 619 N N . PRO A 1 77 ? 13.078 -30.922 -6.359 1 98.69 77 PRO A N 1
ATOM 620 C CA . PRO A 1 77 ? 12.266 -32.125 -6.617 1 98.69 77 PRO A CA 1
ATOM 621 C C . PRO A 1 77 ? 13.078 -33.406 -6.559 1 98.69 77 PRO A C 1
ATOM 623 O O . PRO A 1 77 ? 14.234 -33.438 -6.988 1 98.69 77 PRO A O 1
ATOM 626 N N . LEU A 1 78 ? 12.469 -34.406 -6.098 1 98.44 78 LEU A N 1
ATOM 627 C CA . LEU A 1 78 ? 13.148 -35.688 -5.949 1 98.44 78 LEU A CA 1
ATOM 628 C C . LEU A 1 78 ? 13.523 -36.281 -7.309 1 98.44 78 LEU A C 1
ATOM 630 O O . LEU A 1 78 ? 14.477 -37.062 -7.418 1 98.44 78 LEU A O 1
ATOM 634 N N . SER A 1 79 ? 12.797 -35.875 -8.328 1 97.69 79 SER A N 1
ATOM 635 C CA . SER A 1 79 ? 13.039 -36.375 -9.68 1 97.69 79 SER A CA 1
ATOM 636 C C . SER A 1 79 ? 14.422 -35.969 -10.18 1 97.69 79 SER A C 1
ATOM 638 O O . SER A 1 79 ? 14.961 -36.594 -11.094 1 97.69 79 SER A O 1
ATOM 640 N N . LYS A 1 80 ? 14.961 -34.906 -9.617 1 97.25 80 LYS A N 1
ATOM 641 C CA . LYS A 1 80 ? 16.281 -34.438 -10.031 1 97.25 80 LYS A CA 1
ATOM 642 C C . LYS A 1 80 ? 17.391 -35.344 -9.492 1 97.25 80 LYS A C 1
ATOM 644 O O . LYS A 1 80 ? 18.484 -35.406 -10.055 1 97.25 80 LYS A O 1
ATOM 649 N N . GLN A 1 81 ? 17.156 -36.062 -8.383 1 97.12 81 GLN A N 1
ATOM 650 C CA . GLN A 1 81 ? 18.094 -37 -7.785 1 97.12 81 GLN A CA 1
ATOM 651 C C . GLN A 1 81 ? 19.469 -36.375 -7.625 1 97.12 81 GLN A C 1
ATOM 653 O O . GLN A 1 81 ? 20.469 -36.969 -8.055 1 97.12 81 GLN A O 1
ATOM 658 N N . ILE A 1 82 ? 19.5 -35.312 -7.027 1 97.56 82 ILE A N 1
ATOM 659 C CA . ILE A 1 82 ? 20.766 -34.594 -6.805 1 97.56 82 ILE A CA 1
ATOM 660 C C . ILE A 1 82 ? 21.562 -35.344 -5.73 1 97.56 82 ILE A C 1
ATOM 662 O O . ILE A 1 82 ? 21.172 -35.344 -4.562 1 97.56 82 ILE A O 1
ATOM 666 N N . PRO A 1 83 ? 22.688 -35.906 -6.137 1 97.31 83 PRO A N 1
ATOM 667 C CA . PRO A 1 83 ? 23.547 -36.469 -5.09 1 97.31 83 PRO A CA 1
ATOM 668 C C . PRO A 1 83 ? 24.188 -35.406 -4.219 1 97.31 83 PRO A C 1
ATOM 670 O O . PRO A 1 83 ? 24.562 -34.344 -4.719 1 97.31 83 PRO A O 1
ATOM 673 N N . PHE A 1 84 ? 24.297 -35.656 -2.951 1 98.12 84 PHE A N 1
ATOM 674 C CA . PHE A 1 84 ? 24.906 -34.688 -2.057 1 98.12 84 PHE A CA 1
ATOM 675 C C . PHE A 1 84 ? 25.734 -35.375 -0.979 1 98.12 84 PHE A C 1
ATOM 677 O O . PHE A 1 84 ? 25.609 -36.594 -0.783 1 98.12 84 PHE A O 1
ATOM 684 N N . LYS A 1 85 ? 26.609 -34.656 -0.35 1 97.75 85 LYS A N 1
ATOM 685 C CA . LYS A 1 85 ? 27.406 -35.094 0.803 1 97.75 85 LYS A CA 1
ATOM 686 C C . LYS A 1 85 ? 27.156 -34.188 2.004 1 97.75 85 LYS A C 1
ATOM 688 O O . LYS A 1 85 ? 26.953 -32.969 1.849 1 97.75 85 LYS A O 1
ATOM 693 N N . VAL A 1 86 ? 27.109 -34.812 3.154 1 97.44 86 VAL A N 1
ATOM 694 C CA . VAL A 1 86 ? 26.906 -34.062 4.383 1 97.44 86 VAL A CA 1
ATOM 695 C C . VAL A 1 86 ? 28.156 -34.156 5.27 1 97.44 86 VAL A C 1
ATOM 697 O O . VAL A 1 86 ? 28.656 -35.25 5.516 1 97.44 86 VAL A O 1
ATOM 700 N N . GLU A 1 87 ? 28.641 -33.125 5.648 1 95.12 87 GLU A N 1
ATOM 701 C CA . GLU A 1 87 ? 29.719 -33 6.625 1 95.12 87 GLU A CA 1
ATOM 702 C C . GLU A 1 87 ? 29.375 -32 7.723 1 95.12 87 GLU A C 1
ATOM 704 O O . GLU A 1 87 ? 29.594 -30.812 7.562 1 95.12 87 GLU A O 1
ATOM 709 N N . GLY A 1 88 ? 29.031 -32.531 8.906 1 94 88 GLY A N 1
ATOM 710 C CA . GLY A 1 88 ? 28.594 -31.656 9.977 1 94 88 GLY A CA 1
ATOM 711 C C . GLY A 1 88 ? 27.312 -30.891 9.633 1 94 88 GLY A C 1
ATOM 712 O O . GLY A 1 88 ? 26.266 -31.5 9.438 1 94 88 GLY A O 1
ATOM 713 N N . ALA A 1 89 ? 27.516 -29.625 9.562 1 95.38 89 ALA A N 1
ATOM 714 C CA . ALA A 1 89 ? 26.359 -28.781 9.273 1 95.38 89 ALA A CA 1
ATOM 715 C C . ALA A 1 89 ? 26.297 -28.422 7.793 1 95.38 89 ALA A C 1
ATOM 717 O O . ALA A 1 89 ? 25.375 -27.734 7.352 1 95.38 89 ALA A O 1
ATOM 718 N N . ALA A 1 90 ? 27.219 -28.984 7.051 1 97 90 ALA A N 1
ATOM 719 C CA . ALA A 1 90 ? 27.359 -28.547 5.664 1 97 90 ALA A CA 1
ATOM 720 C C . ALA A 1 90 ? 26.859 -29.609 4.699 1 97 90 ALA A C 1
ATOM 722 O O . ALA A 1 90 ? 27.141 -30.797 4.879 1 97 90 ALA A O 1
ATOM 723 N N . ILE A 1 91 ? 26.094 -29.219 3.758 1 98.5 91 ILE A N 1
ATOM 724 C CA . ILE A 1 91 ? 25.641 -30.031 2.633 1 98.5 91 ILE A CA 1
ATOM 725 C C . ILE A 1 91 ? 26.344 -29.562 1.354 1 98.5 91 ILE A C 1
ATOM 727 O O . ILE A 1 91 ? 26.297 -28.391 1.003 1 98.5 91 ILE A O 1
ATOM 731 N N . THR A 1 92 ? 26.984 -30.453 0.671 1 98.12 92 THR A N 1
ATOM 732 C CA . THR A 1 92 ? 27.656 -30.094 -0.57 1 98.12 92 THR A CA 1
ATOM 733 C C . THR A 1 92 ? 27.156 -30.938 -1.729 1 98.12 92 THR A C 1
ATOM 735 O O . THR A 1 92 ? 26.938 -32.156 -1.571 1 98.12 92 THR A O 1
ATOM 738 N N . PHE A 1 93 ? 26.922 -30.359 -2.914 1 98.06 93 PHE A N 1
ATOM 739 C CA . PHE A 1 93 ? 26.5 -31.078 -4.105 1 98.06 93 PHE A CA 1
ATOM 740 C C . PHE A 1 93 ? 26.891 -30.328 -5.367 1 98.06 93 PHE A C 1
ATOM 742 O O . PHE A 1 93 ? 27.359 -29.188 -5.301 1 98.06 93 PHE A O 1
ATOM 749 N N . LEU A 1 94 ? 26.781 -31.031 -6.445 1 97.25 94 LEU A N 1
ATOM 750 C CA . LEU A 1 94 ? 27.172 -30.5 -7.75 1 97.25 94 LEU A CA 1
ATOM 751 C C . LEU A 1 94 ? 25.953 -30.297 -8.633 1 97.25 94 LEU A C 1
ATOM 753 O O . LEU A 1 94 ? 25.078 -31.172 -8.711 1 97.25 94 LEU A O 1
ATOM 757 N N . LEU A 1 95 ? 25.812 -29.078 -9.234 1 97.31 95 LEU A N 1
ATOM 758 C CA . LEU A 1 95 ? 24.797 -28.812 -10.25 1 97.31 95 LEU A CA 1
ATOM 759 C C . LEU A 1 95 ? 25.422 -28.766 -11.641 1 97.31 95 LEU A C 1
ATOM 761 O O . LEU A 1 95 ? 26.391 -28.047 -11.867 1 97.31 95 LEU A O 1
ATOM 765 N N . ASN A 1 96 ? 24.828 -29.516 -12.523 1 96.19 96 ASN A N 1
ATOM 766 C CA . ASN A 1 96 ? 25.375 -29.547 -13.883 1 96.19 96 ASN A CA 1
ATOM 767 C C . ASN A 1 96 ? 24.453 -28.828 -14.867 1 96.19 96 ASN A C 1
ATOM 769 O O . ASN A 1 96 ? 24.75 -28.766 -16.062 1 96.19 96 ASN A O 1
ATOM 773 N N . GLU A 1 97 ? 23.391 -28.344 -14.43 1 96.38 97 GLU A N 1
ATOM 774 C CA . GLU A 1 97 ? 22.438 -27.547 -15.203 1 96.38 97 GLU A CA 1
ATOM 775 C C . GLU A 1 97 ? 21.609 -26.641 -14.297 1 96.38 97 GLU A C 1
ATOM 777 O O . GLU A 1 97 ? 21.5 -26.891 -13.094 1 96.38 97 GLU A O 1
ATOM 782 N N . PRO A 1 98 ? 21.062 -25.531 -14.859 1 97.56 98 PRO A N 1
ATOM 783 C CA . PRO A 1 98 ? 20.109 -24.734 -14.07 1 97.56 98 PRO A CA 1
ATOM 784 C C . PRO A 1 98 ? 18.984 -25.578 -13.469 1 97.56 98 PRO A C 1
ATOM 786 O O . PRO A 1 98 ? 18.516 -26.531 -14.102 1 97.56 98 PRO A O 1
ATOM 789 N N . CYS A 1 99 ? 18.625 -25.297 -12.281 1 97.12 99 CYS A N 1
ATOM 790 C CA . CYS A 1 99 ? 17.547 -26.016 -11.617 1 97.12 99 CYS A CA 1
ATOM 791 C C . CYS A 1 99 ? 16.953 -25.172 -10.492 1 97.12 99 CYS A C 1
ATOM 793 O O . CYS A 1 99 ? 17.562 -24.203 -10.047 1 97.12 99 CYS A O 1
ATOM 795 N N . LYS A 1 100 ? 15.742 -25.406 -10.07 1 98.81 100 LYS A N 1
ATOM 796 C CA . LYS A 1 100 ? 15.031 -24.797 -8.953 1 98.81 100 LYS A CA 1
ATOM 797 C C . LYS A 1 100 ? 14.75 -25.812 -7.848 1 98.81 100 LYS A C 1
ATOM 799 O O . LYS A 1 100 ? 13.969 -26.734 -8.039 1 98.81 100 LYS A O 1
ATOM 804 N N . LEU A 1 101 ? 15.414 -25.578 -6.645 1 98.88 101 LEU A N 1
ATOM 805 C CA . LEU A 1 101 ? 15.461 -26.641 -5.656 1 98.88 101 LEU A CA 1
ATOM 806 C C . LEU A 1 101 ? 14.883 -26.172 -4.324 1 98.88 101 LEU A C 1
ATOM 808 O O . LEU A 1 101 ? 14.938 -24.984 -4 1 98.88 101 LEU A O 1
ATOM 812 N N . SER A 1 102 ? 14.273 -27.062 -3.637 1 98.81 102 SER A N 1
ATOM 813 C CA . SER A 1 102 ? 14 -26.969 -2.207 1 98.81 102 SER A CA 1
ATOM 814 C C . SER A 1 102 ? 14.93 -27.859 -1.404 1 98.81 102 SER A C 1
ATOM 816 O O . SER A 1 102 ? 14.992 -29.078 -1.644 1 98.81 102 SER A O 1
ATOM 818 N N . ILE A 1 103 ? 15.672 -27.281 -0.545 1 98.69 103 ILE A N 1
ATOM 819 C CA . ILE A 1 103 ? 16.578 -28.031 0.329 1 98.69 103 ILE A CA 1
ATOM 820 C C . ILE A 1 103 ? 16.031 -28.031 1.755 1 98.69 103 ILE A C 1
ATOM 822 O O . ILE A 1 103 ? 15.93 -26.969 2.389 1 98.69 103 ILE A O 1
ATOM 826 N N . GLU A 1 104 ? 15.734 -29.188 2.227 1 98.31 104 GLU A N 1
ATOM 827 C CA . GLU A 1 104 ? 15.102 -29.359 3.529 1 98.31 104 GLU A CA 1
ATOM 828 C C . GLU A 1 104 ? 16.016 -30.109 4.492 1 98.31 104 GLU A C 1
ATOM 830 O O . GLU A 1 104 ? 16.516 -31.188 4.176 1 98.31 104 GLU A O 1
ATOM 835 N N . VAL A 1 105 ? 16.25 -29.469 5.613 1 98.06 105 VAL A N 1
ATOM 836 C CA . VAL A 1 105 ? 17.141 -30.031 6.621 1 98.06 105 VAL A CA 1
ATOM 837 C C . VAL A 1 105 ? 16.328 -30.547 7.805 1 98.06 105 VAL A C 1
ATOM 839 O O . VAL A 1 105 ? 15.484 -29.828 8.344 1 98.06 105 VAL A O 1
ATOM 842 N N . ASN A 1 106 ? 16.594 -31.797 8.227 1 97.88 106 ASN A N 1
ATOM 843 C CA . ASN A 1 106 ? 16 -32.438 9.398 1 97.88 106 ASN A CA 1
ATOM 844 C C . ASN A 1 106 ? 14.477 -32.375 9.367 1 97.88 106 ASN A C 1
ATOM 846 O O . ASN A 1 106 ? 13.836 -32.094 10.383 1 97.88 106 ASN A O 1
ATOM 850 N N . GLY A 1 107 ? 13.945 -32.406 8.156 1 96.5 107 GLY A N 1
ATOM 851 C CA . GLY A 1 107 ? 12.508 -32.5 7.988 1 96.5 107 GLY A CA 1
ATOM 852 C C . GLY A 1 107 ? 11.805 -31.172 7.969 1 96.5 107 GLY A C 1
ATOM 853 O O . GLY A 1 107 ? 10.586 -31.109 7.844 1 96.5 107 GLY A O 1
ATOM 854 N N . ASP A 1 108 ? 12.523 -30.047 8.055 1 96.94 108 ASP A N 1
ATOM 855 C CA . ASP A 1 108 ? 11.922 -28.719 8.07 1 96.94 108 ASP A CA 1
ATOM 856 C C . ASP A 1 108 ? 11.547 -28.266 6.664 1 96.94 108 ASP A C 1
ATOM 858 O O . ASP A 1 108 ? 12.406 -27.859 5.883 1 96.94 108 ASP A O 1
ATOM 862 N N . ARG A 1 109 ? 10.266 -28.219 6.379 1 97 109 ARG A N 1
ATOM 863 C CA . ARG A 1 109 ? 9.758 -27.875 5.055 1 97 109 ARG A CA 1
ATOM 864 C C . ARG A 1 109 ? 9.305 -26.422 4.996 1 97 109 ARG A C 1
ATOM 866 O O . ARG A 1 109 ? 8.891 -25.938 3.943 1 97 109 ARG A O 1
ATOM 873 N N . PHE A 1 110 ? 9.305 -25.766 6.117 1 97.12 110 PHE A N 1
ATOM 874 C CA . PHE A 1 110 ? 8.781 -24.406 6.164 1 97.12 110 PHE A CA 1
ATOM 875 C C . PHE A 1 110 ? 9.891 -23.406 6.488 1 97.12 110 PHE A C 1
ATOM 877 O O . PHE A 1 110 ? 9.727 -22.203 6.277 1 97.12 110 PHE A O 1
ATOM 884 N N . GLY A 1 111 ? 10.914 -23.844 7.055 1 97.44 111 GLY A N 1
ATOM 885 C CA . GLY A 1 111 ? 12.133 -23.078 7.203 1 97.44 111 GLY A CA 1
ATOM 886 C C . GLY A 1 111 ? 13.234 -23.5 6.25 1 97.44 111 GLY A C 1
ATOM 887 O O . GLY A 1 111 ? 14.422 -23.344 6.547 1 97.44 111 GLY A O 1
ATOM 888 N N . ASN A 1 112 ? 12.891 -24.078 5.176 1 98.19 112 ASN A N 1
ATOM 889 C CA . ASN A 1 112 ? 13.82 -24.672 4.219 1 98.19 112 ASN A CA 1
ATOM 890 C C . ASN A 1 112 ? 14.477 -23.609 3.346 1 98.19 112 ASN A C 1
ATOM 892 O O . ASN A 1 112 ? 14.164 -22.422 3.455 1 98.19 112 ASN A O 1
ATOM 896 N N . LEU A 1 113 ? 15.461 -24.031 2.533 1 98.75 113 LEU A N 1
ATOM 897 C CA . LEU A 1 113 ? 16.156 -23.172 1.578 1 98.75 113 LEU A CA 1
ATOM 898 C C . LEU A 1 113 ? 15.672 -23.453 0.156 1 98.75 113 LEU A C 1
ATOM 900 O O . LEU A 1 113 ? 15.672 -24.594 -0.295 1 98.75 113 LEU A O 1
ATOM 904 N N . HIS A 1 114 ? 15.195 -22.438 -0.503 1 98.94 114 HIS A N 1
ATOM 905 C CA . HIS A 1 114 ? 14.938 -22.5 -1.938 1 98.94 114 HIS A CA 1
ATOM 906 C C . HIS A 1 114 ? 16.141 -21.969 -2.727 1 98.94 114 HIS A C 1
ATOM 908 O O . HIS A 1 114 ? 16.531 -20.812 -2.562 1 98.94 114 HIS A O 1
ATOM 914 N N . LEU A 1 115 ? 16.719 -22.781 -3.529 1 98.94 115 LEU A N 1
ATOM 915 C CA . LEU A 1 115 ? 17.906 -22.422 -4.293 1 98.94 115 LEU A CA 1
ATOM 916 C C . LEU A 1 115 ? 17.625 -22.406 -5.789 1 98.94 115 LEU A C 1
ATOM 918 O O . LEU A 1 115 ? 17.266 -23.453 -6.359 1 98.94 115 LEU A O 1
ATOM 922 N N . PHE A 1 116 ? 17.828 -21.266 -6.426 1 98.88 116 PHE A N 1
ATOM 923 C CA . PHE A 1 116 ? 17.5 -21.125 -7.844 1 98.88 116 PHE A CA 1
ATOM 924 C C . PHE A 1 116 ? 18.766 -20.875 -8.664 1 98.88 116 PHE A C 1
ATOM 926 O O . PHE A 1 116 ? 19.344 -19.781 -8.594 1 98.88 116 PHE A O 1
ATOM 933 N N . ALA A 1 117 ? 19.188 -21.875 -9.398 1 98.62 117 ALA A N 1
ATOM 934 C CA . ALA A 1 117 ? 20.234 -21.75 -10.398 1 98.62 117 ALA A CA 1
ATOM 935 C C . ALA A 1 117 ? 19.656 -21.484 -11.781 1 98.62 117 ALA A C 1
ATOM 937 O O . ALA A 1 117 ? 18.953 -22.344 -12.336 1 98.62 117 ALA A O 1
ATOM 938 N N . ASN A 1 118 ? 19.922 -20.328 -12.32 1 98.56 118 ASN A N 1
ATOM 939 C CA . ASN A 1 118 ? 19.328 -19.922 -13.586 1 98.56 118 ASN A CA 1
ATOM 940 C C . ASN A 1 118 ? 20.328 -20.016 -14.734 1 98.56 118 ASN A C 1
ATOM 942 O O . ASN A 1 118 ? 21.531 -19.906 -14.523 1 98.56 118 ASN A O 1
ATOM 946 N N . ALA A 1 119 ? 19.766 -20.266 -15.984 1 97.88 119 ALA A N 1
ATOM 947 C CA . ALA A 1 119 ? 20.578 -20.078 -17.172 1 97.88 119 ALA A CA 1
ATOM 948 C C . ALA A 1 119 ? 20.953 -18.609 -17.359 1 97.88 119 ALA A C 1
ATOM 950 O O . ALA A 1 119 ? 20.219 -17.719 -16.922 1 97.88 119 ALA A O 1
ATOM 951 N N . PRO A 1 120 ? 22.062 -18.375 -17.969 1 97.44 120 PRO A N 1
ATOM 952 C CA . PRO A 1 120 ? 22.438 -16.969 -18.203 1 97.44 120 PRO A CA 1
ATOM 953 C C . PRO A 1 120 ? 21.391 -16.203 -19.031 1 97.44 120 PRO A C 1
ATOM 955 O O . PRO A 1 120 ? 20.719 -16.812 -19.859 1 97.44 120 PRO A O 1
ATOM 958 N N . GLU A 1 121 ? 21.312 -14.922 -18.766 1 97.12 121 GLU A N 1
ATOM 959 C CA . GLU A 1 121 ? 20.422 -14.094 -19.562 1 97.12 121 GLU A CA 1
ATOM 960 C C . GLU A 1 121 ? 20.891 -14.039 -21.016 1 97.12 121 GLU A C 1
ATOM 962 O O . GLU A 1 121 ? 22.094 -14.031 -21.297 1 97.12 121 GLU A O 1
ATOM 967 N N . GLU A 1 122 ? 19.953 -14.055 -21.859 1 96.25 122 GLU A N 1
ATOM 968 C CA . GLU A 1 122 ? 20.266 -13.875 -23.266 1 96.25 122 GLU A CA 1
ATOM 969 C C . GLU A 1 122 ? 20.234 -12.398 -23.656 1 96.25 122 GLU A C 1
ATOM 971 O O . GLU A 1 122 ? 19.203 -11.75 -23.594 1 96.25 122 GLU A O 1
ATOM 976 N N . ASN A 1 123 ? 21.25 -11.852 -24 1 96.12 123 ASN A N 1
ATOM 977 C CA . ASN A 1 123 ? 21.406 -10.477 -24.484 1 96.12 123 ASN A CA 1
ATOM 978 C C . ASN A 1 123 ? 20.797 -9.477 -23.516 1 96.12 123 ASN A C 1
ATOM 980 O O . ASN A 1 123 ? 19.922 -8.688 -23.906 1 96.12 123 ASN A O 1
ATOM 984 N N . PRO A 1 124 ? 21.234 -9.508 -22.297 1 97.44 124 PRO A N 1
ATOM 985 C CA . PRO A 1 124 ? 20.719 -8.484 -21.391 1 97.44 124 PRO A CA 1
ATOM 986 C C . PRO A 1 124 ? 21.047 -7.062 -21.844 1 97.44 124 PRO A C 1
ATOM 988 O O . PRO A 1 124 ? 22.109 -6.836 -22.438 1 97.44 124 PRO A O 1
ATOM 991 N N . PRO A 1 125 ? 20.078 -6.137 -21.562 1 97.94 125 PRO A N 1
ATOM 992 C CA . PRO A 1 125 ? 20.391 -4.758 -21.953 1 97.94 125 PRO A CA 1
ATOM 993 C C . PRO A 1 125 ? 21.594 -4.199 -21.219 1 97.94 125 PRO A C 1
ATOM 995 O O . PRO A 1 125 ? 21.844 -4.562 -20.062 1 97.94 125 PRO A O 1
ATOM 998 N N . GLU A 1 126 ? 22.234 -3.338 -21.969 1 97.69 126 GLU A N 1
ATOM 999 C CA . GLU A 1 126 ? 23.375 -2.633 -21.359 1 97.69 126 GLU A CA 1
ATOM 1000 C C . GLU A 1 126 ? 22.922 -1.317 -20.734 1 97.69 126 GLU A C 1
ATOM 1002 O O . GLU A 1 126 ? 22.188 -0.542 -21.344 1 97.69 126 GLU A O 1
ATOM 1007 N N . ALA A 1 127 ? 23.438 -1.081 -19.547 1 97.12 127 ALA A N 1
ATOM 1008 C CA . ALA A 1 127 ? 22.984 0.061 -18.766 1 97.12 127 ALA A CA 1
ATOM 1009 C C . ALA A 1 127 ? 23.266 1.375 -19.484 1 97.12 127 ALA A C 1
ATOM 1011 O O . ALA A 1 127 ? 22.484 2.322 -19.391 1 97.12 127 ALA A O 1
ATOM 1012 N N . ASP A 1 128 ? 24.344 1.465 -20.219 1 95.69 128 ASP A N 1
ATOM 1013 C CA . ASP A 1 128 ? 24.781 2.727 -20.828 1 95.69 128 ASP A CA 1
ATOM 1014 C C . ASP A 1 128 ? 24.359 2.809 -22.297 1 95.69 128 ASP A C 1
ATOM 1016 O O . ASP A 1 128 ? 24.766 3.723 -23.016 1 95.69 128 ASP A O 1
ATOM 1020 N N . ALA A 1 129 ? 23.578 1.797 -22.75 1 95.5 129 ALA A N 1
ATOM 1021 C CA . ALA A 1 129 ? 23.141 1.823 -24.141 1 95.5 129 ALA A CA 1
ATOM 1022 C C . ALA A 1 129 ? 22.266 3.049 -24.406 1 95.5 129 ALA A C 1
ATOM 1024 O O . ALA A 1 129 ? 21.562 3.523 -23.531 1 95.5 129 ALA A O 1
ATOM 1025 N N . PRO A 1 130 ? 22.234 3.611 -25.625 1 93.38 130 PRO A N 1
ATOM 1026 C CA . PRO A 1 130 ? 21.516 4.848 -25.953 1 93.38 130 PRO A CA 1
ATOM 1027 C C . PRO A 1 130 ? 20 4.707 -25.828 1 93.38 130 PRO A C 1
ATOM 1029 O O . PRO A 1 130 ? 19.297 5.695 -25.594 1 93.38 130 PRO A O 1
ATOM 1032 N N . ASN A 1 131 ? 19.5 3.527 -25.969 1 95.62 131 ASN A N 1
ATOM 1033 C CA . ASN A 1 131 ? 18.062 3.328 -25.922 1 95.62 131 ASN A CA 1
ATOM 1034 C C . ASN A 1 131 ? 17.594 2.922 -24.516 1 95.62 131 ASN A C 1
ATOM 1036 O O . ASN A 1 131 ? 16.484 2.41 -24.359 1 95.62 131 ASN A O 1
ATOM 1040 N N . VAL A 1 132 ? 18.5 3.125 -23.531 1 97.56 132 VAL A N 1
ATOM 1041 C CA . VAL A 1 132 ? 18.203 2.689 -22.172 1 97.56 132 VAL A CA 1
ATOM 1042 C C . VAL A 1 132 ? 18.047 3.904 -21.266 1 97.56 132 VAL A C 1
ATOM 1044 O O . VAL A 1 132 ? 18.891 4.797 -21.25 1 97.56 132 VAL A O 1
ATOM 1047 N N . LEU A 1 133 ? 16.859 3.957 -20.562 1 98.19 133 LEU A N 1
ATOM 1048 C CA . LEU A 1 133 ? 16.719 4.816 -19.406 1 98.19 133 LEU A CA 1
ATOM 1049 C C . LEU A 1 133 ? 17.188 4.102 -18.141 1 98.19 133 LEU A C 1
ATOM 1051 O O . LEU A 1 133 ? 16.484 3.238 -17.609 1 98.19 133 LEU A O 1
ATOM 1055 N N . PHE A 1 134 ? 18.344 4.461 -17.656 1 98.31 134 PHE A N 1
ATOM 1056 C CA . PHE A 1 134 ? 18.906 3.826 -16.469 1 98.31 134 PHE A CA 1
ATOM 1057 C C . PHE A 1 134 ? 18.422 4.527 -15.211 1 98.31 134 PHE A C 1
ATOM 1059 O O . PHE A 1 134 ? 18.641 5.727 -15.039 1 98.31 134 PHE A O 1
ATOM 1066 N N . LEU A 1 135 ? 17.75 3.832 -14.297 1 98.62 135 LEU A N 1
ATOM 1067 C CA . LEU A 1 135 ? 17.25 4.359 -13.031 1 98.62 135 LEU A CA 1
ATOM 1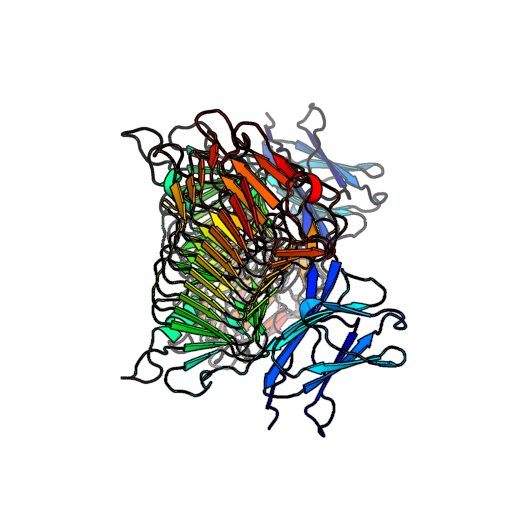068 C C . LEU A 1 135 ? 18.141 3.912 -11.875 1 98.62 135 LEU A C 1
ATOM 1070 O O . LEU A 1 135 ? 18.266 2.713 -11.609 1 98.62 135 LEU A O 1
ATOM 1074 N N . ARG A 1 136 ? 18.719 4.824 -11.148 1 98.25 136 ARG A N 1
ATOM 1075 C CA . ARG A 1 136 ? 19.438 4.555 -9.914 1 98.25 136 ARG A CA 1
ATOM 1076 C C . ARG A 1 136 ? 18.484 4.34 -8.75 1 98.25 136 ARG A C 1
ATOM 1078 O O . ARG A 1 136 ? 17.312 4.734 -8.82 1 98.25 136 ARG A O 1
ATOM 1085 N N . PRO A 1 137 ? 18.984 3.654 -7.668 1 97.88 137 PRO A N 1
ATOM 1086 C CA . PRO A 1 137 ? 18.109 3.453 -6.508 1 97.88 137 PRO A CA 1
ATOM 1087 C C . PRO A 1 137 ? 17.5 4.754 -5.996 1 97.88 137 PRO A C 1
ATOM 1089 O O . PRO A 1 137 ? 18.219 5.758 -5.855 1 97.88 137 PRO A O 1
ATOM 1092 N N . ALA A 1 138 ? 16.25 4.773 -5.742 1 97.31 138 ALA A N 1
ATOM 1093 C CA . ALA A 1 138 ? 15.523 5.961 -5.297 1 97.31 138 ALA A CA 1
ATOM 1094 C C . ALA A 1 138 ? 14.062 5.641 -4.992 1 97.31 138 ALA A C 1
ATOM 1096 O O . ALA A 1 138 ? 13.648 4.484 -5.082 1 97.31 138 ALA A O 1
ATOM 1097 N N . ILE A 1 139 ? 13.367 6.586 -4.438 1 95.69 139 ILE A N 1
ATOM 1098 C CA . ILE A 1 139 ? 11.914 6.609 -4.523 1 95.69 139 ILE A CA 1
ATOM 1099 C C . ILE A 1 139 ? 11.484 7.23 -5.848 1 95.69 139 ILE A C 1
ATOM 1101 O O . ILE A 1 139 ? 11.773 8.398 -6.117 1 95.69 139 ILE A O 1
ATOM 1105 N N . HIS A 1 140 ? 10.844 6.445 -6.664 1 97.44 140 HIS A N 1
ATOM 1106 C CA . HIS A 1 140 ? 10.555 6.879 -8.031 1 97.44 140 HIS A CA 1
ATOM 1107 C C . HIS A 1 140 ? 9.125 7.398 -8.148 1 97.44 140 HIS A C 1
ATOM 1109 O O . HIS A 1 140 ? 8.172 6.691 -7.82 1 97.44 140 HIS A O 1
ATOM 1115 N N . ARG A 1 141 ? 8.945 8.594 -8.641 1 93 141 ARG A N 1
ATOM 1116 C CA . ARG A 1 141 ? 7.641 9.086 -9.078 1 93 141 ARG A CA 1
ATOM 1117 C C . ARG A 1 141 ? 7.316 8.594 -10.484 1 93 141 ARG A C 1
ATOM 1119 O O . ARG A 1 141 ? 8.117 8.773 -11.414 1 93 141 ARG A O 1
ATOM 1126 N N . MET A 1 142 ? 6.16 8.047 -10.672 1 92.94 142 MET A N 1
ATOM 1127 C CA . MET A 1 142 ? 5.828 7.445 -11.961 1 92.94 142 MET A CA 1
ATOM 1128 C C . MET A 1 142 ? 5.793 8.5 -13.062 1 92.94 142 MET A C 1
ATOM 1130 O O . MET A 1 142 ? 6.219 8.242 -14.188 1 92.94 142 MET A O 1
ATOM 1134 N N . GLU A 1 143 ? 5.344 9.672 -12.734 1 90.75 143 GLU A N 1
ATOM 1135 C CA . GLU A 1 143 ? 5.285 10.742 -13.719 1 90.75 143 GLU A CA 1
ATOM 1136 C C . GLU A 1 143 ? 6.672 11.055 -14.281 1 90.75 143 GLU A C 1
ATOM 1138 O O . GLU A 1 143 ? 6.809 11.359 -15.469 1 90.75 143 GLU A O 1
ATOM 1143 N N . ASP A 1 144 ? 7.633 11.008 -13.398 1 93.88 144 ASP A N 1
ATOM 1144 C CA . ASP A 1 144 ? 9.008 11.266 -13.828 1 93.88 144 ASP A CA 1
ATOM 1145 C C . ASP A 1 144 ? 9.492 10.172 -14.773 1 93.88 144 ASP A C 1
ATOM 1147 O O . ASP A 1 144 ? 10.109 10.461 -15.805 1 93.88 144 ASP A O 1
ATOM 1151 N N . ILE A 1 145 ? 9.203 8.938 -14.453 1 96.19 145 ILE A N 1
ATOM 1152 C CA . ILE A 1 145 ? 9.617 7.824 -15.297 1 96.19 145 ILE A CA 1
ATOM 1153 C C . ILE A 1 145 ? 8.938 7.93 -16.656 1 96.19 145 ILE A C 1
ATOM 1155 O O . ILE A 1 145 ? 9.57 7.727 -17.703 1 96.19 145 ILE A O 1
ATOM 1159 N N . TYR A 1 146 ? 7.645 8.297 -16.672 1 95.5 146 TYR A N 1
ATOM 1160 C CA . TYR A 1 146 ? 6.91 8.422 -17.922 1 95.5 146 TYR A CA 1
ATOM 1161 C C . TYR A 1 146 ? 7.508 9.508 -18.797 1 95.5 146 TYR A C 1
ATOM 1163 O O . TYR A 1 146 ? 7.672 9.32 -20 1 95.5 146 TYR A O 1
ATOM 1171 N N . GLN A 1 147 ? 7.824 10.602 -18.141 1 93.56 147 GLN A N 1
ATOM 1172 C CA . GLN A 1 147 ? 8.406 11.711 -18.891 1 93.56 147 GLN A CA 1
ATOM 1173 C C . GLN A 1 147 ? 9.75 11.32 -19.484 1 93.56 147 GLN A C 1
ATOM 1175 O O . GLN A 1 147 ? 9.992 11.531 -20.688 1 93.56 147 GLN A O 1
ATOM 1180 N N . LEU A 1 148 ? 10.57 10.719 -18.688 1 94.5 148 LEU A N 1
ATOM 1181 C CA . LEU A 1 148 ? 11.914 10.352 -19.125 1 94.5 148 LEU A CA 1
ATOM 1182 C C . LEU A 1 148 ? 11.859 9.234 -20.172 1 94.5 148 LEU A C 1
ATOM 1184 O O . LEU A 1 148 ? 12.617 9.25 -21.141 1 94.5 148 LEU A O 1
ATOM 1188 N N . ALA A 1 149 ? 10.977 8.289 -19.984 1 95.12 149 ALA A N 1
ATOM 1189 C CA . ALA A 1 149 ? 10.867 7.148 -20.891 1 95.12 149 ALA A CA 1
ATOM 1190 C C . ALA A 1 149 ? 10.219 7.551 -22.203 1 95.12 149 ALA A C 1
ATOM 1192 O O . ALA A 1 149 ? 10.375 6.859 -23.219 1 95.12 149 ALA A O 1
ATOM 1193 N N . GLY A 1 150 ? 9.469 8.672 -22.203 1 94 150 GLY A N 1
ATOM 1194 C CA . GLY A 1 150 ? 8.758 9.117 -23.391 1 94 150 GLY A CA 1
ATOM 1195 C C . GLY A 1 150 ? 9.516 10.156 -24.188 1 94 150 GLY A C 1
ATOM 1196 O O . GLY A 1 150 ? 9.078 10.57 -25.266 1 94 150 GLY A O 1
ATOM 1197 N N . SER A 1 151 ? 10.633 10.625 -23.562 1 91.94 151 SER A N 1
ATOM 1198 C CA . SER A 1 151 ? 11.406 11.672 -24.219 1 91.94 151 SER A CA 1
ATOM 1199 C C . SER A 1 151 ? 12.797 11.172 -24.609 1 91.94 151 SER A C 1
ATOM 1201 O O . SER A 1 151 ? 13.406 10.398 -23.875 1 91.94 151 SER A O 1
ATOM 1203 N N . PRO A 1 152 ? 13.227 11.688 -25.812 1 89.5 152 PRO A N 1
ATOM 1204 C CA . PRO A 1 152 ? 14.594 11.305 -26.188 1 89.5 152 PRO A CA 1
ATOM 1205 C C . PRO A 1 152 ? 15.641 11.852 -25.203 1 89.5 152 PRO A C 1
ATOM 1207 O O . PRO A 1 152 ? 15.477 12.953 -24.672 1 89.5 152 PRO A O 1
ATOM 1210 N N . LYS A 1 153 ? 16.672 11.102 -25.016 1 84.19 153 LYS A N 1
ATOM 1211 C CA . LYS A 1 153 ? 17.766 11.539 -24.156 1 84.19 153 LYS A CA 1
ATOM 1212 C C . LYS A 1 153 ? 18.5 12.719 -24.766 1 84.19 153 LYS A C 1
ATOM 1214 O O . LYS A 1 153 ? 18.953 13.625 -24.047 1 84.19 153 LYS A O 1
ATOM 1219 N N . GLU A 1 154 ? 18.641 12.617 -26.078 1 83.44 154 GLU A N 1
ATOM 1220 C CA . GLU A 1 154 ? 19.266 13.688 -26.859 1 83.44 154 GLU A CA 1
ATOM 1221 C C . GLU A 1 154 ? 18.297 14.242 -27.891 1 83.44 154 GLU A C 1
ATOM 1223 O O . GLU A 1 154 ? 17.469 13.508 -28.438 1 83.44 154 GLU A O 1
ATOM 1228 N N . PRO A 1 155 ? 18.484 15.664 -28.031 1 84.06 155 PRO A N 1
ATOM 1229 C CA . PRO A 1 155 ? 17.625 16.234 -29.062 1 84.06 155 PRO A CA 1
ATOM 1230 C C . PRO A 1 155 ? 17.703 15.492 -30.391 1 84.06 155 PRO A C 1
ATOM 1232 O O . PRO A 1 155 ? 18.797 15.164 -30.859 1 84.06 155 PRO A O 1
ATOM 1235 N N . GLY A 1 156 ? 16.625 15.141 -31 1 82.12 156 GLY A N 1
ATOM 1236 C CA . GLY A 1 156 ? 16.578 14.445 -32.281 1 82.12 156 GLY A CA 1
ATOM 1237 C C . GLY A 1 156 ? 16.672 12.938 -32.125 1 82.12 156 GLY A C 1
ATOM 1238 O O . GLY A 1 156 ? 16.547 12.211 -33.125 1 82.12 156 GLY A O 1
ATOM 1239 N N . GLY A 1 157 ? 16.844 12.469 -30.906 1 87.62 157 GLY A N 1
ATOM 1240 C CA . GLY A 1 157 ? 16.953 11.031 -30.688 1 87.62 157 GLY A CA 1
ATOM 1241 C C . GLY A 1 157 ? 15.625 10.359 -30.438 1 87.62 157 GLY A C 1
ATOM 1242 O O . GLY A 1 157 ? 14.57 10.961 -30.625 1 87.62 157 GLY A O 1
ATOM 1243 N N . ALA A 1 158 ? 15.719 9.102 -30.25 1 91.31 158 ALA A N 1
ATOM 1244 C CA . ALA A 1 158 ? 14.523 8.328 -29.922 1 91.31 158 ALA A CA 1
ATOM 1245 C C . ALA A 1 158 ? 14.359 8.164 -28.422 1 91.31 158 ALA A C 1
ATOM 1247 O O . ALA A 1 158 ? 15.336 8.234 -27.672 1 91.31 158 ALA A O 1
ATOM 1248 N N . ALA A 1 159 ? 13.094 8.047 -28 1 94.88 159 ALA A N 1
ATOM 1249 C CA . ALA A 1 159 ? 12.828 7.762 -26.594 1 94.88 159 ALA A CA 1
ATOM 1250 C C . ALA A 1 159 ? 13.391 6.402 -26.188 1 94.88 159 ALA A C 1
ATOM 1252 O O . ALA A 1 159 ? 13.469 5.488 -27.016 1 94.88 159 ALA A O 1
ATOM 1253 N N . PRO A 1 160 ? 13.828 6.262 -24.984 1 96.88 160 PRO A N 1
ATOM 1254 C CA . PRO A 1 160 ? 14.344 4.973 -24.531 1 96.88 160 PRO A CA 1
ATOM 1255 C C . PRO A 1 160 ? 13.336 3.838 -24.703 1 96.88 160 PRO A C 1
ATOM 1257 O O . PRO A 1 160 ? 12.141 4.035 -24.484 1 96.88 160 PRO A O 1
ATOM 1260 N N . GLU A 1 161 ? 13.852 2.738 -25.094 1 97.62 161 GLU A N 1
ATOM 1261 C CA . GLU A 1 161 ? 13.031 1.543 -25.234 1 97.62 161 GLU A CA 1
ATOM 1262 C C . GLU A 1 161 ? 13.055 0.689 -23.969 1 97.62 161 GLU A C 1
ATOM 1264 O O . GLU A 1 161 ? 12.102 -0.042 -23.688 1 97.62 161 GLU A O 1
ATOM 1269 N N . VAL A 1 162 ? 14.172 0.833 -23.25 1 98.62 162 VAL A N 1
ATOM 1270 C CA . VAL A 1 162 ? 14.375 0.014 -22.062 1 98.62 162 VAL A CA 1
ATOM 1271 C C . VAL A 1 162 ? 14.359 0.899 -20.828 1 98.62 162 VAL A C 1
ATOM 1273 O O . VAL A 1 162 ? 15.07 1.904 -20.766 1 98.62 162 VAL A O 1
ATOM 1276 N N . ILE A 1 163 ? 13.508 0.607 -19.922 1 98.81 163 ILE A N 1
ATOM 1277 C CA . ILE A 1 163 ? 13.57 1.159 -18.578 1 98.81 163 ILE A CA 1
ATOM 1278 C C . ILE A 1 163 ? 14.336 0.202 -17.672 1 98.81 163 ILE A C 1
ATOM 1280 O O . ILE A 1 163 ? 13.875 -0.911 -17.406 1 98.81 163 ILE A O 1
ATOM 1284 N N . TYR A 1 164 ? 15.508 0.626 -17.188 1 98.88 164 TYR A N 1
ATOM 1285 C CA . TYR A 1 164 ? 16.5 -0.224 -16.531 1 98.88 164 TYR A CA 1
ATOM 1286 C C . TYR A 1 164 ? 16.625 0.115 -15.055 1 98.88 164 TYR A C 1
ATOM 1288 O O . TYR A 1 164 ? 17.203 1.14 -14.695 1 98.88 164 TYR A O 1
ATOM 1296 N N . PHE A 1 165 ? 16.047 -0.689 -14.156 1 98.88 165 PHE A N 1
ATOM 1297 C CA . PHE A 1 165 ? 16.281 -0.546 -12.719 1 98.88 165 PHE A CA 1
ATOM 1298 C C . PHE A 1 165 ? 17.625 -1.128 -12.328 1 98.88 165 PHE A C 1
ATOM 1300 O O . PHE A 1 165 ? 17.797 -2.35 -12.281 1 98.88 165 PHE A O 1
ATOM 1307 N N . GLY A 1 166 ? 18.531 -0.323 -12 1 98.75 166 GLY A N 1
ATOM 1308 C CA . GLY A 1 166 ? 19.859 -0.771 -11.617 1 98.75 166 GLY A CA 1
ATOM 1309 C C . GLY A 1 166 ? 19.906 -1.398 -10.242 1 98.75 166 GLY A C 1
ATOM 1310 O O . GLY A 1 166 ? 18.922 -1.339 -9.492 1 98.75 166 GLY A O 1
ATOM 1311 N N . PRO A 1 167 ? 21.047 -2.021 -9.906 1 98.5 167 PRO A N 1
ATOM 1312 C CA . PRO A 1 167 ? 21.172 -2.641 -8.586 1 98.5 167 PRO A CA 1
ATOM 1313 C C . PRO A 1 167 ? 20.906 -1.657 -7.449 1 98.5 167 PRO A C 1
ATOM 1315 O O . PRO A 1 167 ? 21.312 -0.499 -7.516 1 98.5 167 PRO A O 1
ATOM 1318 N N . GLY A 1 168 ? 20.203 -2.076 -6.477 1 98.62 168 GLY A N 1
ATOM 1319 C CA . GLY A 1 168 ? 19.797 -1.242 -5.359 1 98.62 168 GLY A CA 1
ATOM 1320 C C . GLY A 1 168 ? 18.312 -1.292 -5.086 1 98.62 168 GLY A C 1
ATOM 1321 O O . GLY A 1 168 ? 17.578 -2.053 -5.727 1 98.62 168 GLY A O 1
ATOM 1322 N N . MET A 1 169 ? 17.906 -0.537 -4.059 1 98.31 169 MET A N 1
ATOM 1323 C CA . MET A 1 169 ? 16.5 -0.485 -3.703 1 98.31 169 MET A CA 1
ATOM 1324 C C . MET A 1 169 ? 15.766 0.566 -4.531 1 98.31 169 MET A C 1
ATOM 1326 O O . MET A 1 169 ? 16.219 1.711 -4.621 1 98.31 169 MET A O 1
ATOM 1330 N N . HIS A 1 170 ? 14.719 0.157 -5.137 1 98.62 170 HIS A N 1
ATOM 1331 C CA . HIS A 1 170 ? 13.836 1.056 -5.875 1 98.62 170 HIS A CA 1
ATOM 1332 C C . HIS A 1 170 ? 12.43 1.037 -5.297 1 98.62 170 HIS A C 1
ATOM 1334 O O . HIS A 1 170 ? 11.781 -0.014 -5.25 1 98.62 170 HIS A O 1
ATOM 1340 N N . TYR A 1 171 ? 11.938 2.143 -4.812 1 97.88 171 TYR A N 1
ATOM 1341 C CA . TYR A 1 171 ? 10.57 2.271 -4.336 1 97.88 171 TYR A CA 1
ATOM 1342 C C . TYR A 1 171 ? 9.703 2.998 -5.355 1 97.88 171 TYR A C 1
ATOM 1344 O O . TYR A 1 171 ? 10.062 4.078 -5.828 1 97.88 171 TYR A O 1
ATOM 1352 N N . LEU A 1 172 ? 8.641 2.352 -5.754 1 97.62 172 LEU A N 1
ATOM 1353 C CA . LEU A 1 172 ? 7.695 3.006 -6.656 1 97.62 172 LEU A CA 1
ATOM 1354 C C . LEU A 1 172 ? 6.66 3.805 -5.875 1 97.62 172 LEU A C 1
ATOM 1356 O O . LEU A 1 172 ? 5.82 3.227 -5.18 1 97.62 172 LEU A O 1
ATOM 1360 N N . GLU A 1 173 ? 6.723 5.09 -6.031 1 94.75 173 GLU A N 1
ATOM 1361 C CA . GLU A 1 173 ? 5.715 5.93 -5.395 1 94.75 173 GLU A CA 1
ATOM 1362 C C . GLU A 1 173 ? 4.309 5.523 -5.824 1 94.75 173 GLU A C 1
ATOM 1364 O O . GLU A 1 173 ? 4.062 5.273 -7.008 1 94.75 173 GLU A O 1
ATOM 1369 N N . GLU A 1 174 ? 3.367 5.324 -4.828 1 92.31 174 GLU A N 1
ATOM 1370 C CA . GLU A 1 174 ? 1.989 4.883 -5.027 1 92.31 174 GLU A CA 1
ATOM 1371 C C . GLU A 1 174 ? 1.941 3.451 -5.555 1 92.31 174 GLU A C 1
ATOM 1373 O O . GLU A 1 174 ? 0.875 2.957 -5.93 1 92.31 174 GLU A O 1
ATOM 1378 N N . THR A 1 175 ? 3.039 2.748 -5.734 1 94.88 175 THR A N 1
ATOM 1379 C CA . THR A 1 175 ? 3.242 1.303 -5.734 1 94.88 175 THR A CA 1
ATOM 1380 C C . THR A 1 175 ? 2.953 0.716 -7.113 1 94.88 175 THR A C 1
ATOM 1382 O O . THR A 1 175 ? 3.232 -0.458 -7.363 1 94.88 175 THR A O 1
ATOM 1385 N N . ILE A 1 176 ? 2.363 1.514 -8.086 1 96.19 176 ILE A N 1
ATOM 1386 C CA . ILE A 1 176 ? 1.95 0.929 -9.359 1 96.19 176 ILE A CA 1
ATOM 1387 C C . ILE A 1 176 ? 2.713 1.591 -10.508 1 96.19 176 ILE A C 1
ATOM 1389 O O . ILE A 1 176 ? 2.693 2.816 -10.648 1 96.19 176 ILE A O 1
ATOM 1393 N N . PHE A 1 177 ? 3.398 0.85 -11.258 1 97.94 177 PHE A N 1
ATOM 1394 C CA . PHE A 1 177 ? 4.016 1.299 -12.5 1 97.94 177 PHE A CA 1
ATOM 1395 C C . PHE A 1 177 ? 3.271 0.743 -13.711 1 97.94 177 PHE A C 1
ATOM 1397 O O . PHE A 1 177 ? 3.34 -0.456 -13.984 1 97.94 177 PHE A O 1
ATOM 1404 N N . ARG A 1 178 ? 2.547 1.527 -14.461 1 97.94 178 ARG A N 1
ATOM 1405 C CA . ARG A 1 178 ? 1.87 1.147 -15.703 1 97.94 178 ARG A CA 1
ATOM 1406 C C . ARG A 1 178 ? 2.811 1.26 -16.891 1 97.94 178 ARG A C 1
ATOM 1408 O O . ARG A 1 178 ? 3.137 2.365 -17.328 1 97.94 178 ARG A O 1
ATOM 1415 N N . ILE A 1 179 ? 3.18 0.193 -17.422 1 98.69 179 ILE A N 1
ATOM 1416 C CA . ILE A 1 179 ? 4.207 0.128 -18.453 1 98.69 179 ILE A CA 1
ATOM 1417 C C . ILE A 1 179 ? 3.588 0.449 -19.812 1 98.69 179 ILE A C 1
ATOM 1419 O O . ILE A 1 179 ? 2.592 -0.161 -20.219 1 98.69 179 ILE A O 1
ATOM 1423 N N . PRO A 1 180 ? 4.145 1.369 -20.594 1 97.94 180 PRO A N 1
ATOM 1424 C CA . PRO A 1 180 ? 3.631 1.662 -21.938 1 97.94 180 PRO A CA 1
ATOM 1425 C C . PRO A 1 180 ? 3.971 0.572 -22.938 1 97.94 180 PRO A C 1
ATOM 1427 O O . PRO A 1 180 ? 4.906 -0.202 -22.734 1 97.94 180 PRO A O 1
ATOM 1430 N N . SER A 1 181 ? 3.146 0.584 -24.094 1 98.44 181 SER A N 1
ATOM 1431 C CA . SER A 1 181 ? 3.402 -0.353 -25.188 1 98.44 181 SER A CA 1
ATOM 1432 C C . SER A 1 181 ? 4.824 -0.209 -25.719 1 98.44 181 SER A C 1
ATOM 1434 O O . SER A 1 181 ? 5.367 0.896 -25.75 1 98.44 181 SER A O 1
ATOM 1436 N N . GLY A 1 182 ? 5.379 -1.261 -26.016 1 98.25 182 GLY A N 1
ATOM 1437 C CA . GLY A 1 182 ? 6.645 -1.272 -26.734 1 98.25 182 GLY A CA 1
ATOM 1438 C C . GLY A 1 182 ? 7.848 -1.165 -25.812 1 98.25 182 GLY A C 1
ATOM 1439 O O . GLY A 1 182 ? 8.992 -1.16 -26.281 1 98.25 182 GLY A O 1
ATOM 1440 N N . LYS A 1 183 ? 7.707 -1.093 -24.5 1 98.62 183 LYS A N 1
ATOM 1441 C CA . LYS A 1 183 ? 8.812 -0.889 -23.562 1 98.62 183 LYS A CA 1
ATOM 1442 C C . LYS A 1 183 ? 9.297 -2.215 -22.984 1 98.62 183 LYS A C 1
ATOM 1444 O O . LYS A 1 183 ? 8.539 -3.184 -22.922 1 98.62 183 LYS A O 1
ATOM 1449 N N . THR A 1 184 ? 10.555 -2.275 -22.719 1 98.81 184 THR A N 1
ATOM 1450 C CA . THR A 1 184 ? 11.141 -3.314 -21.875 1 98.81 184 THR A CA 1
ATOM 1451 C C . THR A 1 184 ? 11.461 -2.775 -20.484 1 98.81 184 THR A C 1
ATOM 1453 O O . THR A 1 184 ? 12.141 -1.758 -20.359 1 98.81 184 THR A O 1
ATOM 1456 N N . VAL A 1 185 ? 10.93 -3.363 -19.531 1 98.94 185 VAL A N 1
ATOM 1457 C CA . VAL A 1 185 ? 11.312 -3.086 -18.156 1 98.94 185 VAL A CA 1
ATOM 1458 C C . VAL A 1 185 ? 12.328 -4.129 -17.672 1 98.94 185 VAL A C 1
ATOM 1460 O O . VAL A 1 185 ? 12.016 -5.32 -17.609 1 98.94 185 VAL A O 1
ATOM 1463 N N . TYR A 1 186 ? 13.523 -3.68 -17.422 1 98.94 186 TYR A N 1
ATOM 1464 C CA . TYR A 1 186 ? 14.609 -4.559 -16.984 1 98.94 186 TYR A CA 1
ATOM 1465 C C . TYR A 1 186 ? 14.922 -4.34 -15.508 1 98.94 186 TYR A C 1
ATOM 1467 O O . TYR A 1 186 ? 15.289 -3.236 -15.102 1 98.94 186 TYR A O 1
ATOM 1475 N N . ILE A 1 187 ? 14.734 -5.312 -14.688 1 98.94 187 ILE A N 1
ATOM 1476 C CA . ILE A 1 187 ? 15.125 -5.285 -13.281 1 98.94 187 ILE A CA 1
ATOM 1477 C C . ILE A 1 187 ? 16.422 -6.062 -13.094 1 98.94 187 ILE A C 1
ATOM 1479 O O . ILE A 1 187 ? 16.422 -7.297 -13.07 1 98.94 187 ILE A O 1
ATOM 1483 N N . ALA A 1 188 ? 17.422 -5.406 -12.836 1 98.75 188 ALA A N 1
ATOM 1484 C CA . ALA A 1 188 ? 18.75 -6.004 -12.836 1 98.75 188 ALA A CA 1
ATOM 1485 C C . ALA A 1 188 ? 18.938 -6.918 -11.633 1 98.75 188 ALA A C 1
ATOM 1487 O O . ALA A 1 188 ? 18.266 -6.762 -10.609 1 98.75 188 ALA A O 1
ATOM 1488 N N . GLY A 1 189 ? 19.859 -7.941 -11.828 1 98.38 189 GLY A N 1
ATOM 1489 C CA . GLY A 1 189 ? 20.328 -8.641 -10.633 1 98.38 189 GLY A CA 1
ATOM 1490 C C . GLY A 1 189 ? 20.828 -7.707 -9.555 1 98.38 189 GLY A C 1
ATOM 1491 O O . GLY A 1 189 ? 21.562 -6.758 -9.836 1 98.38 189 GLY A O 1
ATOM 1492 N N . GLY A 1 190 ? 20.391 -7.957 -8.328 1 98.19 190 GLY A N 1
ATOM 1493 C CA . GLY A 1 190 ? 20.781 -7.086 -7.227 1 98.19 190 GLY A CA 1
ATOM 1494 C C . GLY A 1 190 ? 19.812 -5.934 -7.008 1 98.19 190 GLY A C 1
ATOM 1495 O O . GLY A 1 190 ? 19.953 -5.172 -6.051 1 98.19 190 GLY A O 1
ATOM 1496 N N . ALA A 1 191 ? 18.875 -5.758 -7.902 1 98.81 191 ALA A N 1
ATOM 1497 C CA . ALA A 1 191 ? 17.844 -4.734 -7.73 1 98.81 191 ALA A CA 1
ATOM 1498 C C . ALA A 1 191 ? 16.609 -5.312 -7.039 1 98.81 191 ALA A C 1
ATOM 1500 O O . ALA A 1 191 ? 16.219 -6.445 -7.316 1 98.81 191 ALA A O 1
ATOM 1501 N N . ILE A 1 192 ? 16.109 -4.594 -6.125 1 98.81 192 ILE A N 1
ATOM 1502 C CA . ILE A 1 192 ? 14.789 -4.879 -5.559 1 98.81 192 ILE A CA 1
ATOM 1503 C C . ILE A 1 192 ? 13.844 -3.717 -5.852 1 98.81 192 ILE A C 1
ATOM 1505 O O . ILE A 1 192 ? 14.133 -2.568 -5.512 1 98.81 192 ILE A O 1
ATOM 1509 N N . VAL A 1 193 ? 12.812 -3.977 -6.543 1 98.75 193 VAL A N 1
ATOM 1510 C CA . VAL A 1 193 ? 11.773 -2.994 -6.82 1 98.75 193 VAL A CA 1
ATOM 1511 C C . VAL A 1 193 ? 10.57 -3.242 -5.91 1 98.75 193 VAL A C 1
ATOM 1513 O O . VAL A 1 193 ? 9.977 -4.32 -5.938 1 98.75 193 VAL A O 1
ATOM 1516 N N . VAL A 1 194 ? 10.266 -2.289 -5.07 1 98.12 194 VAL A N 1
ATOM 1517 C CA . VAL A 1 194 ? 9.086 -2.354 -4.215 1 98.12 194 VAL A CA 1
ATOM 1518 C C . VAL A 1 194 ? 7.891 -1.721 -4.926 1 98.12 194 VAL A C 1
ATOM 1520 O O . VAL A 1 194 ? 7.762 -0.495 -4.961 1 98.12 194 VAL A O 1
ATOM 1523 N N . GLY A 1 195 ? 7.094 -2.568 -5.445 1 97.12 195 GLY A N 1
ATOM 1524 C CA . GLY A 1 195 ? 5.953 -2.09 -6.211 1 97.12 195 GLY A CA 1
ATOM 1525 C C . GLY A 1 195 ? 5.383 -3.135 -7.148 1 97.12 195 GLY A C 1
ATOM 1526 O O . GLY A 1 195 ? 5.785 -4.301 -7.109 1 97.12 195 GLY A O 1
ATOM 1527 N N . SER A 1 196 ? 4.301 -2.713 -7.883 1 97.62 196 SER A N 1
ATOM 1528 C CA . SER A 1 196 ? 3.549 -3.57 -8.797 1 97.62 196 SER A CA 1
ATOM 1529 C C . SER A 1 196 ? 3.686 -3.098 -10.234 1 97.62 196 SER A C 1
ATOM 1531 O O . SER A 1 196 ? 3.756 -1.896 -10.5 1 97.62 196 SER A O 1
ATOM 1533 N N . LEU A 1 197 ? 3.818 -4.016 -11.164 1 98.81 197 LEU A N 1
ATOM 1534 C CA . LEU A 1 197 ? 3.898 -3.705 -12.586 1 98.81 197 LEU A CA 1
ATOM 1535 C C . LEU A 1 197 ? 2.586 -4.027 -13.289 1 98.81 197 LEU A C 1
ATOM 1537 O O . LEU A 1 197 ? 1.974 -5.062 -13.031 1 98.81 197 LEU A O 1
ATOM 1541 N N . VAL A 1 198 ? 2.16 -3.117 -14.172 1 98.56 198 VAL A N 1
ATOM 1542 C CA . VAL A 1 198 ? 0.848 -3.281 -14.789 1 98.56 198 VAL A CA 1
ATOM 1543 C C . VAL A 1 198 ? 0.959 -3.088 -16.297 1 98.56 198 VAL A C 1
ATOM 1545 O O . VAL A 1 198 ? 1.509 -2.086 -16.766 1 98.56 198 VAL A O 1
ATOM 1548 N N . CYS A 1 199 ? 0.584 -4.023 -17.031 1 98.81 199 CYS A N 1
ATOM 1549 C CA . CYS A 1 199 ? 0.29 -3.938 -18.453 1 98.81 199 CYS A CA 1
ATOM 1550 C C . CYS A 1 199 ? -1.214 -3.914 -18.703 1 98.81 199 CYS A C 1
ATOM 1552 O O . CYS A 1 199 ? -1.892 -4.93 -18.531 1 98.81 199 CYS A O 1
ATOM 1554 N N . ASP A 1 200 ? -1.739 -2.84 -19.062 1 98.5 200 ASP A N 1
ATOM 1555 C CA . ASP A 1 200 ? -3.176 -2.67 -19.266 1 98.5 200 ASP A CA 1
ATOM 1556 C C . ASP A 1 200 ? -3.469 -2.031 -20.625 1 98.5 200 ASP A C 1
ATOM 1558 O O . ASP A 1 200 ? -3.184 -0.85 -20.828 1 98.5 200 ASP A O 1
ATOM 1562 N N . HIS A 1 201 ? -4.102 -2.75 -21.531 1 98.56 201 HIS A N 1
ATOM 1563 C CA . HIS A 1 201 ? -4.398 -2.305 -22.891 1 98.56 201 HIS A CA 1
ATOM 1564 C C . HIS A 1 201 ? -3.129 -1.899 -23.625 1 98.56 201 HIS A C 1
ATOM 1566 O O . HIS A 1 201 ? -3.08 -0.835 -24.25 1 98.56 201 HIS A O 1
ATOM 1572 N N . VAL A 1 202 ? -2.127 -2.703 -23.469 1 98.88 202 VAL A N 1
ATOM 1573 C CA . VAL A 1 202 ? -0.841 -2.416 -24.109 1 98.88 202 VAL A CA 1
ATOM 1574 C C . VAL A 1 202 ? -0.376 -3.629 -24.906 1 98.88 202 VAL A C 1
ATOM 1576 O O . VAL A 1 202 ? -0.976 -4.703 -24.828 1 98.88 202 VAL A O 1
ATOM 1579 N N . GLN A 1 203 ? 0.63 -3.477 -25.75 1 98.81 203 GLN A N 1
ATOM 1580 C CA . GLN A 1 203 ? 1.213 -4.562 -26.531 1 98.81 203 GLN A CA 1
ATOM 1581 C C . GLN A 1 203 ? 2.734 -4.457 -26.562 1 98.81 203 GLN A C 1
ATOM 1583 O O . GLN A 1 203 ? 3.293 -3.381 -26.344 1 98.81 203 GLN A O 1
ATOM 1588 N N . ASP A 1 204 ? 3.367 -5.512 -26.797 1 98.81 204 ASP A N 1
ATOM 1589 C CA . ASP A 1 204 ? 4.805 -5.602 -27.047 1 98.81 204 ASP A CA 1
ATOM 1590 C C . ASP A 1 204 ? 5.594 -5.078 -25.844 1 98.81 204 ASP A C 1
ATOM 1592 O O . ASP A 1 204 ? 6.477 -4.23 -26 1 98.81 204 ASP A O 1
ATOM 1596 N N . VAL A 1 205 ? 5.277 -5.559 -24.688 1 98.94 205 VAL A N 1
ATOM 1597 C CA . VAL A 1 205 ? 5.973 -5.207 -23.453 1 98.94 205 VAL A CA 1
ATOM 1598 C C . VAL A 1 205 ? 6.773 -6.406 -22.953 1 98.94 205 VAL A C 1
ATOM 1600 O O . VAL A 1 205 ? 6.312 -7.547 -23.031 1 98.94 205 VAL A O 1
ATOM 1603 N N . THR A 1 206 ? 8.008 -6.203 -22.578 1 98.88 206 THR A N 1
ATOM 1604 C CA . THR A 1 206 ? 8.836 -7.23 -21.969 1 98.88 206 THR A CA 1
ATOM 1605 C C . THR A 1 206 ? 9.258 -6.812 -20.562 1 98.88 206 THR A C 1
ATOM 1607 O O . THR A 1 206 ? 9.734 -5.695 -20.359 1 98.88 206 THR A O 1
ATOM 1610 N N . ILE A 1 207 ? 9.023 -7.609 -19.594 1 98.94 207 ILE A N 1
ATOM 1611 C CA . ILE A 1 207 ? 9.539 -7.473 -18.234 1 98.94 207 ILE A CA 1
ATOM 1612 C C . ILE A 1 207 ? 10.555 -8.578 -17.953 1 98.94 207 ILE A C 1
ATOM 1614 O O . ILE A 1 207 ? 10.234 -9.766 -18.047 1 98.94 207 ILE A O 1
ATOM 1618 N N . ARG A 1 208 ? 11.758 -8.211 -17.672 1 98.81 208 ARG A N 1
ATOM 1619 C CA . ARG A 1 208 ? 12.742 -9.281 -17.547 1 98.81 208 ARG A CA 1
ATOM 1620 C C . ARG A 1 208 ? 13.883 -8.867 -16.625 1 98.81 208 ARG A C 1
ATOM 1622 O O . ARG A 1 208 ? 13.922 -7.727 -16.156 1 98.81 208 ARG A O 1
ATOM 1629 N N . GLY A 1 209 ? 14.766 -9.766 -16.312 1 98.75 209 GLY A N 1
ATOM 1630 C CA . GLY A 1 209 ? 15.945 -9.523 -15.492 1 98.75 209 GLY A CA 1
ATOM 1631 C C . GLY A 1 209 ? 16.188 -10.609 -14.461 1 98.75 209 GLY A C 1
ATOM 1632 O O . GLY A 1 209 ? 15.914 -11.781 -14.703 1 98.75 209 GLY A O 1
ATOM 1633 N N . ARG A 1 210 ? 16.859 -10.266 -13.406 1 98.75 210 ARG A N 1
ATOM 1634 C CA . ARG A 1 210 ? 17.188 -11.164 -12.305 1 98.75 210 ARG A CA 1
ATOM 1635 C C . ARG A 1 210 ? 16.891 -10.516 -10.953 1 98.75 210 ARG A C 1
ATOM 1637 O O . ARG A 1 210 ? 17.344 -11 -9.914 1 98.75 210 ARG A O 1
ATOM 1644 N N . GLY A 1 211 ? 16.203 -9.359 -11.055 1 98.75 211 GLY A N 1
ATOM 1645 C CA . GLY A 1 211 ? 15.891 -8.648 -9.828 1 98.75 211 GLY A CA 1
ATOM 1646 C C . GLY A 1 211 ? 14.648 -9.188 -9.133 1 98.75 211 GLY A C 1
ATOM 1647 O O . GLY A 1 211 ? 14.086 -10.195 -9.547 1 98.75 211 GLY A O 1
ATOM 1648 N N . VAL A 1 212 ? 14.344 -8.539 -8.008 1 98.81 212 VAL A N 1
ATOM 1649 C CA . VAL A 1 212 ? 13.266 -8.984 -7.137 1 98.81 212 VAL A CA 1
ATOM 1650 C C . VAL A 1 212 ? 12.172 -7.914 -7.082 1 98.81 212 VAL A C 1
ATOM 1652 O O . VAL A 1 212 ? 12.461 -6.727 -6.93 1 98.81 212 VAL A O 1
ATOM 1655 N N . LEU A 1 213 ? 10.961 -8.305 -7.379 1 98.62 213 LEU A N 1
ATOM 1656 C CA . LEU A 1 213 ? 9.797 -7.516 -7 1 98.62 213 LEU A CA 1
ATOM 1657 C C . LEU A 1 213 ? 9.367 -7.828 -5.57 1 98.62 213 LEU A C 1
ATOM 1659 O O . LEU A 1 213 ? 9.234 -9 -5.199 1 98.62 213 LEU A O 1
ATOM 1663 N N . TYR A 1 214 ? 9.258 -6.816 -4.77 1 98.19 214 TYR A N 1
ATOM 1664 C CA . TYR A 1 214 ? 9.016 -7.004 -3.342 1 98.19 214 TYR A CA 1
ATOM 1665 C C . TYR A 1 214 ? 7.723 -6.316 -2.918 1 98.19 214 TYR A C 1
ATOM 1667 O O . TYR A 1 214 ? 7.578 -5.102 -3.066 1 98.19 214 TYR A O 1
ATOM 1675 N N . LEU A 1 215 ? 6.738 -7.102 -2.318 1 96.94 215 LEU A N 1
ATOM 1676 C CA . LEU A 1 215 ? 5.441 -6.535 -1.96 1 96.94 215 LEU A CA 1
ATOM 1677 C C . LEU A 1 215 ? 5.023 -6.977 -0.562 1 96.94 215 LEU A C 1
ATOM 1679 O O . LEU A 1 215 ? 3.852 -6.863 -0.195 1 96.94 215 LEU A O 1
ATOM 1683 N N . SER A 1 216 ? 5.965 -7.41 0.227 1 94.56 216 SER A N 1
ATOM 1684 C CA . SER A 1 216 ? 5.695 -8.047 1.512 1 94.56 216 SER A CA 1
ATOM 1685 C C . SER A 1 216 ? 5.129 -7.047 2.516 1 94.56 216 SER A C 1
ATOM 1687 O O . SER A 1 216 ? 4.457 -7.434 3.473 1 94.56 216 SER A O 1
ATOM 1689 N N . ASP A 1 217 ? 5.289 -5.762 2.271 1 91.38 217 ASP A N 1
ATOM 1690 C CA . ASP A 1 217 ? 4.957 -4.766 3.285 1 91.38 217 ASP A CA 1
ATOM 1691 C C . ASP A 1 217 ? 3.592 -4.141 3.018 1 91.38 217 ASP A C 1
ATOM 1693 O O . ASP A 1 217 ? 3.217 -3.158 3.66 1 91.38 217 ASP A O 1
ATOM 1697 N N . PHE A 1 218 ? 2.889 -4.676 2.152 1 92.12 218 PHE A N 1
ATOM 1698 C CA . PHE A 1 218 ? 1.58 -4.117 1.833 1 92.12 218 PHE A CA 1
ATOM 1699 C C . PHE A 1 218 ? 0.467 -4.965 2.436 1 92.12 218 PHE A C 1
ATOM 1701 O O . PHE A 1 218 ? 0.562 -6.195 2.465 1 92.12 218 PHE A O 1
ATOM 1708 N N . HIS A 1 219 ? -0.564 -4.262 2.834 1 90.19 219 HIS A N 1
ATOM 1709 C CA . HIS A 1 219 ? -1.716 -4.922 3.438 1 90.19 219 HIS A CA 1
ATOM 1710 C C . HIS A 1 219 ? -2.43 -5.812 2.428 1 90.19 219 HIS A C 1
ATOM 1712 O O . HIS A 1 219 ? -2.551 -5.457 1.254 1 90.19 219 HIS A O 1
ATOM 1718 N N . ARG A 1 220 ? -2.992 -6.875 2.965 1 89.94 220 ARG A N 1
ATOM 1719 C CA . ARG A 1 220 ? -3.619 -7.902 2.143 1 89.94 220 ARG A CA 1
ATOM 1720 C C . ARG A 1 220 ? -4.703 -7.305 1.252 1 89.94 220 ARG A C 1
ATOM 1722 O O . ARG A 1 220 ? -4.82 -7.668 0.08 1 89.94 220 ARG A O 1
ATOM 1729 N N . PHE A 1 221 ? -5.438 -6.316 1.774 1 91.88 221 PHE A N 1
ATOM 1730 C CA . PHE A 1 221 ? -6.613 -5.859 1.045 1 91.88 221 PHE A CA 1
ATOM 1731 C C . PHE A 1 221 ? -6.262 -4.691 0.131 1 91.88 221 PHE A C 1
ATOM 1733 O O . PHE A 1 221 ? -7.129 -4.16 -0.566 1 91.88 221 PHE A O 1
ATOM 1740 N N . SER A 1 222 ? -4.949 -4.359 0.11 1 92.19 222 SER A N 1
ATOM 1741 C CA . SER A 1 222 ? -4.508 -3.469 -0.957 1 92.19 222 SER A CA 1
ATOM 1742 C C . SER A 1 222 ? -4.633 -4.137 -2.322 1 92.19 222 SER A C 1
ATOM 1744 O O . SER A 1 222 ? -4.793 -3.457 -3.338 1 92.19 222 SER A O 1
ATOM 1746 N N . ALA A 1 223 ? -4.523 -5.449 -2.334 1 91.94 223 ALA A N 1
ATOM 1747 C CA . ALA A 1 223 ? -4.793 -6.309 -3.484 1 91.94 223 ALA A CA 1
ATOM 1748 C C . ALA A 1 223 ? -3.84 -5.996 -4.637 1 91.94 223 ALA A C 1
ATOM 1750 O O . ALA A 1 223 ? -4.219 -6.082 -5.805 1 91.94 223 ALA A O 1
ATOM 1751 N N . PHE A 1 224 ? -2.615 -5.512 -4.238 1 94.12 224 PHE A N 1
ATOM 1752 C CA . PHE A 1 224 ? -1.597 -5.355 -5.273 1 94.12 224 PHE A CA 1
ATOM 1753 C C . PHE A 1 224 ? -1.175 -6.711 -5.824 1 94.12 224 PHE A C 1
ATOM 1755 O O . PHE A 1 224 ? -1.128 -7.703 -5.09 1 94.12 224 PHE A O 1
ATOM 1762 N N . ARG A 1 225 ? -0.981 -6.742 -7.102 1 96.94 225 ARG A N 1
ATOM 1763 C CA . ARG A 1 225 ? -0.428 -7.918 -7.762 1 96.94 225 ARG A CA 1
ATOM 1764 C C . ARG A 1 225 ? 1.032 -7.699 -8.141 1 96.94 225 ARG A C 1
ATOM 1766 O O . ARG A 1 225 ? 1.504 -6.559 -8.18 1 96.94 225 ARG A O 1
ATOM 1773 N N . GLY A 1 226 ? 1.786 -8.812 -8.328 1 98.12 226 GLY A N 1
ATOM 1774 C CA . GLY A 1 226 ? 3.119 -8.625 -8.875 1 98.12 226 GLY A CA 1
ATOM 1775 C C . GLY A 1 226 ? 3.113 -7.996 -10.258 1 98.12 226 GLY A C 1
ATOM 1776 O O . GLY A 1 226 ? 3.557 -6.859 -10.438 1 98.12 226 GLY A O 1
ATOM 1777 N N . VAL A 1 227 ? 2.592 -8.742 -11.25 1 98.81 227 VAL A N 1
ATOM 1778 C CA . VAL A 1 227 ? 2.406 -8.273 -12.617 1 98.81 227 VAL A CA 1
ATOM 1779 C C . VAL A 1 227 ? 0.952 -8.469 -13.039 1 98.81 227 VAL A C 1
ATOM 1781 O O . VAL A 1 227 ? 0.423 -9.578 -12.961 1 98.81 227 VAL A O 1
ATOM 1784 N N . ARG A 1 228 ? 0.317 -7.453 -13.383 1 98.56 228 ARG A N 1
ATOM 1785 C CA . ARG A 1 228 ? -1.044 -7.508 -13.906 1 98.56 228 ARG A CA 1
ATOM 1786 C C . ARG A 1 228 ? -1.058 -7.281 -15.414 1 98.56 228 ARG A C 1
ATOM 1788 O O . ARG A 1 228 ? -0.554 -6.266 -15.898 1 98.56 228 ARG A O 1
ATOM 1795 N N . ILE A 1 229 ? -1.559 -8.195 -16.172 1 98.88 229 ILE A N 1
ATOM 1796 C CA . ILE A 1 229 ? -1.657 -8.125 -17.625 1 98.88 229 ILE A CA 1
ATOM 1797 C C . ILE A 1 229 ? -3.123 -8.195 -18.047 1 98.88 229 ILE A C 1
ATOM 1799 O O . ILE A 1 229 ? -3.744 -9.258 -17.969 1 98.88 229 ILE A O 1
ATOM 1803 N N . THR A 1 230 ? -3.689 -7.117 -18.5 1 98.69 230 THR A N 1
ATOM 1804 C CA . THR A 1 230 ? -5.109 -7.109 -18.828 1 98.69 230 THR A CA 1
ATOM 1805 C C . THR A 1 230 ? -5.336 -6.48 -20.203 1 98.69 230 THR A C 1
ATOM 1807 O O . THR A 1 230 ? -4.672 -5.508 -20.562 1 98.69 230 THR A O 1
ATOM 1810 N N . TYR A 1 231 ? -6.164 -7.066 -20.984 1 98.69 231 TYR A N 1
ATOM 1811 C CA . TYR A 1 231 ? -6.531 -6.582 -22.312 1 98.69 231 TYR A CA 1
ATOM 1812 C C . TYR A 1 231 ? -5.289 -6.234 -23.125 1 98.69 231 TYR A C 1
ATOM 1814 O O . TYR A 1 231 ? -5.211 -5.156 -23.719 1 98.69 231 TYR A O 1
ATOM 1822 N N . SER A 1 232 ? -4.297 -7.098 -23.031 1 98.88 232 SER A N 1
ATOM 1823 C CA . SER A 1 232 ? -2.992 -6.816 -23.625 1 98.88 232 SER A CA 1
ATOM 1824 C C . SER A 1 232 ? -2.533 -7.961 -24.516 1 98.88 232 SER A C 1
ATOM 1826 O O . SER A 1 232 ? -3.148 -9.031 -24.531 1 98.88 232 SER A O 1
ATOM 1828 N N . ASN A 1 233 ? -1.584 -7.664 -25.359 1 98.69 233 ASN A N 1
ATOM 1829 C CA . ASN A 1 233 ? -1.095 -8.633 -26.328 1 98.69 233 ASN A CA 1
ATOM 1830 C C . ASN A 1 233 ? 0.428 -8.609 -26.422 1 98.69 233 ASN A C 1
ATOM 1832 O O . ASN A 1 233 ? 1.044 -7.543 -26.391 1 98.69 233 ASN A O 1
ATOM 1836 N N . HIS A 1 234 ? 1.001 -9.789 -26.578 1 98.88 234 HIS A N 1
ATOM 1837 C CA . HIS A 1 234 ? 2.443 -9.945 -26.734 1 98.88 234 HIS A CA 1
ATOM 1838 C C . HIS A 1 234 ? 3.193 -9.367 -25.531 1 98.88 234 HIS A C 1
ATOM 1840 O O . HIS A 1 234 ? 3.973 -8.422 -25.688 1 98.88 234 HIS A O 1
ATOM 1846 N N . ILE A 1 235 ? 2.992 -9.922 -24.406 1 98.94 235 ILE A N 1
ATOM 1847 C CA . ILE A 1 235 ? 3.668 -9.562 -23.172 1 98.94 235 ILE A CA 1
ATOM 1848 C C . ILE A 1 235 ? 4.586 -10.695 -22.719 1 98.94 235 ILE A C 1
ATOM 1850 O O . ILE A 1 235 ? 4.203 -11.867 -22.781 1 98.94 235 ILE A O 1
ATOM 1854 N N . SER A 1 236 ? 5.805 -10.391 -22.375 1 98.88 236 SER A N 1
ATOM 1855 C CA . SER A 1 236 ? 6.746 -11.391 -21.891 1 98.88 236 SER A CA 1
ATOM 1856 C C . SER A 1 236 ? 7.238 -11.031 -20.484 1 98.88 236 SER A C 1
ATOM 1858 O O . SER A 1 236 ? 7.543 -9.875 -20.203 1 98.88 236 SER A O 1
ATOM 1860 N N . VAL A 1 237 ? 7.227 -11.969 -19.562 1 98.94 237 VAL A N 1
ATOM 1861 C CA . VAL A 1 237 ? 7.816 -11.852 -18.234 1 98.94 237 VAL A CA 1
ATOM 1862 C C . VAL A 1 237 ? 8.898 -12.922 -18.047 1 98.94 237 VAL A C 1
ATOM 1864 O O . VAL A 1 237 ? 8.625 -14.117 -18.188 1 98.94 237 VAL A O 1
ATOM 1867 N N . GLU A 1 238 ? 10.133 -12.492 -17.688 1 98.69 238 GLU A N 1
ATOM 1868 C CA . GLU A 1 238 ? 11.211 -13.484 -17.703 1 98.69 238 GLU A CA 1
ATOM 1869 C C . GLU A 1 238 ? 12.219 -13.211 -16.594 1 98.69 238 GLU A C 1
ATOM 1871 O O . GLU A 1 238 ? 12.773 -12.109 -16.5 1 98.69 238 GLU A O 1
ATOM 1876 N N . GLY A 1 239 ? 12.414 -14.164 -15.758 1 98.75 239 GLY A N 1
ATOM 1877 C CA . GLY A 1 239 ? 13.641 -14.242 -14.977 1 98.75 239 GLY A CA 1
ATOM 1878 C C . GLY A 1 239 ? 13.5 -13.633 -13.594 1 98.75 239 GLY A C 1
ATOM 1879 O O . GLY A 1 239 ? 14.336 -13.875 -12.719 1 98.75 239 GLY A O 1
ATOM 1880 N N . ILE A 1 240 ? 12.406 -12.93 -13.281 1 98.75 240 ILE A N 1
ATOM 1881 C CA . ILE A 1 240 ? 12.352 -12.148 -12.055 1 98.75 240 ILE A CA 1
ATOM 1882 C C . ILE A 1 240 ? 11.766 -12.992 -10.93 1 98.75 240 ILE A C 1
ATOM 1884 O O . ILE A 1 240 ? 11.219 -14.07 -11.172 1 98.75 240 ILE A O 1
ATOM 1888 N N . VAL A 1 241 ? 11.984 -12.516 -9.68 1 98.88 241 VAL A N 1
ATOM 1889 C CA . VAL A 1 241 ? 11.461 -13.125 -8.469 1 98.88 241 VAL A CA 1
ATOM 1890 C C . VAL A 1 241 ? 10.445 -12.188 -7.82 1 98.88 241 VAL A C 1
ATOM 1892 O O . VAL A 1 241 ? 10.648 -10.977 -7.781 1 98.88 241 VAL A O 1
ATOM 1895 N N . LEU A 1 242 ? 9.352 -12.742 -7.441 1 98.88 242 LEU A N 1
ATOM 1896 C CA . LEU A 1 242 ? 8.352 -11.977 -6.707 1 98.88 242 LEU A CA 1
ATOM 1897 C C . LEU A 1 242 ? 8.211 -12.5 -5.281 1 98.88 242 LEU A C 1
ATOM 1899 O O . LEU A 1 242 ? 7.938 -13.688 -5.074 1 98.88 242 LEU A O 1
ATOM 1903 N N . LEU A 1 243 ? 8.367 -11.586 -4.309 1 98.44 243 LEU A N 1
ATOM 1904 C CA . LEU A 1 243 ? 8.273 -12 -2.912 1 98.44 243 LEU A CA 1
ATOM 1905 C C . LEU A 1 243 ? 7.031 -11.406 -2.25 1 98.44 243 LEU A C 1
ATOM 1907 O O . LEU A 1 243 ? 6.918 -10.188 -2.115 1 98.44 243 LEU A O 1
ATOM 1911 N N . ASP A 1 244 ? 6.043 -12.195 -1.943 1 97.12 244 ASP A N 1
ATOM 1912 C CA . ASP A 1 244 ? 4.934 -12.047 -1.005 1 97.12 244 ASP A CA 1
ATOM 1913 C C . ASP A 1 244 ? 3.971 -10.961 -1.46 1 97.12 244 ASP A C 1
ATOM 1915 O O . ASP A 1 244 ? 3.693 -10.016 -0.714 1 97.12 244 ASP A O 1
ATOM 1919 N N . PRO A 1 245 ? 3.396 -11.164 -2.658 1 97.12 245 PRO A N 1
ATOM 1920 C CA . PRO A 1 245 ? 2.352 -10.234 -3.098 1 97.12 245 PRO A CA 1
ATOM 1921 C C . PRO A 1 245 ? 1.07 -10.359 -2.273 1 97.12 245 PRO A C 1
ATOM 1923 O O . PRO A 1 245 ? 0.747 -11.445 -1.785 1 97.12 245 PRO A O 1
ATOM 1926 N N . PRO A 1 246 ? 0.305 -9.234 -2.139 1 95.56 246 PRO A N 1
ATOM 1927 C CA . PRO A 1 246 ? -0.948 -9.297 -1.384 1 95.56 246 PRO A CA 1
ATOM 1928 C C . PRO A 1 246 ? -2.074 -9.969 -2.168 1 95.56 246 PRO A C 1
ATOM 1930 O O . PRO A 1 246 ? -3.158 -10.195 -1.625 1 95.56 246 PRO A O 1
ATOM 1933 N N . HIS A 1 247 ? -1.835 -10.234 -3.402 1 96.12 247 HIS A N 1
ATOM 1934 C CA . HIS A 1 247 ? -2.781 -10.914 -4.281 1 96.12 247 HIS A CA 1
ATOM 1935 C C . HIS A 1 247 ? -2.059 -11.75 -5.328 1 96.12 247 HIS A C 1
ATOM 1937 O O . HIS A 1 247 ? -0.987 -12.297 -5.059 1 96.12 247 HIS A O 1
ATOM 1943 N N . TYR A 1 248 ? -2.619 -11.898 -6.535 1 97.56 248 TYR A N 1
ATOM 1944 C CA . TYR A 1 248 ? -2.049 -12.773 -7.551 1 97.56 248 TYR A CA 1
ATOM 1945 C C . TYR A 1 248 ? -0.608 -12.391 -7.863 1 97.56 248 TYR A C 1
ATOM 1947 O O . TYR A 1 248 ? -0.269 -11.203 -7.891 1 97.56 248 TYR A O 1
ATOM 1955 N N . SER A 1 249 ? 0.258 -13.414 -8.039 1 98.69 249 SER A N 1
ATOM 1956 C CA . SER A 1 249 ? 1.604 -13.117 -8.516 1 98.69 249 SER A CA 1
ATOM 1957 C C . SER A 1 249 ? 1.575 -12.531 -9.922 1 98.69 249 SER A C 1
ATOM 1959 O O . SER A 1 249 ? 2.092 -11.438 -10.156 1 98.69 249 SER A O 1
ATOM 1961 N N . ILE A 1 250 ? 1.053 -13.258 -10.859 1 98.88 250 ILE A N 1
ATOM 1962 C CA . ILE A 1 250 ? 0.78 -12.75 -12.195 1 98.88 250 ILE A CA 1
ATOM 1963 C C . ILE A 1 250 ? -0.699 -12.938 -12.531 1 98.88 250 ILE A C 1
ATOM 1965 O O . ILE A 1 250 ? -1.227 -14.047 -12.438 1 98.88 250 ILE A O 1
ATOM 1969 N N . TYR A 1 251 ? -1.347 -11.852 -12.805 1 98.25 251 TYR A N 1
ATOM 1970 C CA . TYR A 1 251 ? -2.77 -11.773 -13.117 1 98.25 251 TYR A CA 1
ATOM 1971 C C . TYR A 1 251 ? -2.988 -11.477 -14.594 1 98.25 251 TYR A C 1
ATOM 1973 O O . TYR A 1 251 ? -2.598 -10.414 -15.086 1 98.25 251 TYR A O 1
ATOM 1981 N N . ILE A 1 252 ? -3.631 -12.445 -15.336 1 98.88 252 ILE A N 1
ATOM 1982 C CA . ILE A 1 252 ? -3.857 -12.289 -16.766 1 98.88 252 ILE A CA 1
ATOM 1983 C C . ILE A 1 252 ? -5.359 -12.227 -17.047 1 98.88 252 ILE A C 1
ATOM 1985 O O . ILE A 1 252 ? -6.094 -13.172 -16.734 1 98.88 252 ILE A O 1
ATOM 1989 N N . GLY A 1 253 ? -5.82 -11.188 -17.562 1 98.75 253 GLY A N 1
ATOM 1990 C CA . GLY A 1 253 ? -7.223 -11.031 -17.922 1 98.75 253 GLY A CA 1
ATOM 1991 C C . GLY A 1 253 ? -7.43 -10.664 -19.375 1 98.75 253 GLY A C 1
ATOM 1992 O O . GLY A 1 253 ? -6.93 -9.633 -19.844 1 98.75 253 GLY A O 1
ATOM 1993 N N . LYS A 1 254 ? -8.156 -11.445 -20.078 1 98.75 254 LYS A N 1
ATOM 1994 C CA . LYS A 1 254 ? -8.555 -11.188 -21.453 1 98.75 254 LYS A CA 1
ATOM 1995 C C . LYS A 1 254 ? -7.367 -10.734 -22.297 1 98.75 254 LYS A C 1
ATOM 1997 O O . LYS A 1 254 ? -7.406 -9.664 -22.922 1 98.75 254 LYS A O 1
ATOM 2002 N N . SER A 1 255 ? -6.27 -11.539 -22.281 1 98.88 255 SER A N 1
ATOM 2003 C CA . SER A 1 255 ? -5.023 -11.219 -22.969 1 98.88 255 SER A CA 1
ATOM 2004 C C . SER A 1 255 ? -4.547 -12.391 -23.828 1 98.88 255 SER A C 1
ATOM 2006 O O . SER A 1 255 ? -5.012 -13.516 -23.656 1 98.88 255 SER A O 1
ATOM 2008 N N . GLU A 1 256 ? -3.768 -12.109 -24.766 1 98.75 256 GLU A N 1
ATOM 2009 C CA . GLU A 1 256 ? -3.301 -13.148 -25.688 1 98.75 256 GLU A CA 1
ATOM 2010 C C . GLU A 1 256 ? -1.804 -13.016 -25.953 1 98.75 256 GLU A C 1
ATOM 2012 O O . GLU A 1 256 ? -1.259 -11.906 -25.922 1 98.75 256 GLU A O 1
ATOM 2017 N N . HIS A 1 257 ? -1.189 -14.094 -26.25 1 98.88 257 HIS A N 1
ATOM 2018 C CA . HIS A 1 257 ? 0.232 -14.188 -26.562 1 98.88 257 HIS A CA 1
ATOM 2019 C C . HIS A 1 257 ? 1.086 -13.695 -25.391 1 98.88 257 HIS A C 1
ATOM 2021 O O . HIS A 1 257 ? 1.846 -12.734 -25.547 1 98.88 257 HIS A O 1
ATOM 2027 N N . ILE A 1 258 ? 0.922 -14.367 -24.328 1 98.94 258 ILE A N 1
ATOM 2028 C CA . ILE A 1 258 ? 1.661 -14.086 -23.094 1 98.94 258 ILE A CA 1
ATOM 2029 C C . ILE A 1 258 ? 2.717 -15.164 -22.875 1 98.94 258 ILE A C 1
ATOM 2031 O O . ILE A 1 258 ? 2.426 -16.359 -22.984 1 98.94 258 ILE A O 1
ATOM 2035 N N . ARG A 1 259 ? 3.941 -14.789 -22.672 1 98.94 259 ARG A N 1
ATOM 2036 C CA . ARG A 1 259 ? 5.027 -15.719 -22.391 1 98.94 259 ARG A CA 1
ATOM 2037 C C . ARG A 1 259 ? 5.645 -15.438 -21.016 1 98.94 259 ARG A C 1
ATOM 2039 O O . ARG A 1 259 ? 6.055 -14.312 -20.75 1 98.94 259 ARG A O 1
ATOM 2046 N N . ILE A 1 260 ? 5.668 -16.406 -20.141 1 98.94 260 ILE A N 1
ATOM 2047 C CA . ILE A 1 260 ? 6.27 -16.297 -18.812 1 98.94 260 ILE A CA 1
ATOM 2048 C C . ILE A 1 260 ? 7.344 -17.375 -18.656 1 98.94 260 ILE A C 1
ATOM 2050 O O . ILE A 1 260 ? 7.078 -18.562 -18.828 1 98.94 260 ILE A O 1
ATOM 2054 N N . ARG A 1 261 ? 8.562 -16.969 -18.375 1 98.75 261 ARG A N 1
ATOM 2055 C CA . ARG A 1 261 ? 9.672 -17.906 -18.281 1 98.75 261 ARG A CA 1
ATOM 2056 C C . ARG A 1 261 ? 10.57 -17.578 -17.094 1 98.75 261 ARG A C 1
ATOM 2058 O O . ARG A 1 261 ? 10.844 -16.406 -16.828 1 98.75 261 ARG A O 1
ATOM 2065 N N . ASN A 1 262 ? 11.008 -18.625 -16.391 1 98.81 262 ASN A N 1
ATOM 2066 C CA . ASN A 1 262 ? 11.992 -18.453 -15.32 1 98.81 262 ASN A CA 1
ATOM 2067 C C . ASN A 1 262 ? 11.516 -17.469 -14.258 1 98.81 262 ASN A C 1
ATOM 2069 O O . ASN A 1 262 ? 12.258 -16.578 -13.852 1 98.81 262 ASN A O 1
ATOM 2073 N N . PHE A 1 263 ? 10.289 -17.594 -13.922 1 98.88 263 PHE A N 1
ATOM 2074 C CA . PHE A 1 263 ? 9.648 -16.766 -12.906 1 98.88 263 PHE A CA 1
ATOM 2075 C C . PHE A 1 263 ? 9.523 -17.531 -11.594 1 98.88 263 PHE A C 1
ATOM 2077 O O . PHE A 1 263 ? 9.188 -18.719 -11.594 1 98.88 263 PHE A O 1
ATOM 2084 N N . LYS A 1 264 ? 9.828 -16.891 -10.398 1 98.88 264 LYS A N 1
ATOM 2085 C CA . LYS A 1 264 ? 9.656 -17.469 -9.07 1 98.88 264 LYS A CA 1
ATOM 2086 C C . LYS A 1 264 ? 8.766 -16.594 -8.195 1 98.88 264 LYS A C 1
ATOM 2088 O O . LYS A 1 264 ? 8.859 -15.367 -8.234 1 98.88 264 LYS A O 1
ATOM 2093 N N . SER A 1 265 ? 7.918 -17.266 -7.453 1 98.81 265 SER A N 1
ATOM 2094 C CA . SER A 1 265 ? 7.055 -16.453 -6.594 1 98.81 265 SER A CA 1
ATOM 2095 C C . SER A 1 265 ? 6.738 -17.188 -5.293 1 98.81 265 SER A C 1
ATOM 2097 O O . SER A 1 265 ? 6.617 -18.422 -5.277 1 98.81 265 SER A O 1
ATOM 2099 N N . PHE A 1 266 ? 6.684 -16.438 -4.191 1 98.75 266 PHE A N 1
ATOM 2100 C CA . PHE A 1 266 ? 6.258 -16.875 -2.867 1 98.75 266 PHE A CA 1
ATOM 2101 C C . PHE A 1 266 ? 5.129 -15.992 -2.342 1 98.75 266 PHE A C 1
ATOM 2103 O O . PHE A 1 266 ? 5.219 -14.766 -2.393 1 98.75 266 PHE A O 1
ATOM 2110 N N . SER A 1 267 ? 4.059 -16.594 -1.883 1 98.19 267 SER A N 1
ATOM 2111 C CA . SER A 1 267 ? 2.977 -15.781 -1.328 1 98.19 267 SER A CA 1
ATOM 2112 C C . SER A 1 267 ? 2.424 -16.406 -0.051 1 98.19 267 SER A C 1
ATOM 2114 O O . SER A 1 267 ? 2.576 -17.609 0.177 1 98.19 267 SER A O 1
ATOM 2116 N N . THR A 1 268 ? 1.726 -15.586 0.858 1 97.81 268 THR A N 1
ATOM 2117 C CA . THR A 1 268 ? 1.357 -16.094 2.176 1 97.81 268 THR A CA 1
ATOM 2118 C C . THR A 1 268 ? -0.05 -15.641 2.557 1 97.81 268 THR A C 1
ATOM 2120 O O . THR A 1 268 ? -0.451 -15.75 3.717 1 97.81 268 THR A O 1
ATOM 2123 N N . ARG A 1 269 ? -0.799 -15.102 1.684 1 95.44 269 ARG A N 1
ATOM 2124 C CA . ARG A 1 269 ? -2.094 -14.555 2.074 1 95.44 269 ARG A CA 1
ATOM 2125 C C . ARG A 1 269 ? -3.219 -15.164 1.245 1 95.44 269 ARG A C 1
ATOM 2127 O O . ARG A 1 269 ? -2.965 -15.93 0.312 1 95.44 269 ARG A O 1
ATOM 2134 N N . GLY A 1 270 ? -4.379 -14.906 1.696 1 91.69 270 GLY A N 1
ATOM 2135 C CA . GLY A 1 270 ? -5.531 -15.406 0.966 1 91.69 270 GLY A CA 1
ATOM 2136 C C . GLY A 1 270 ? -5.66 -14.82 -0.425 1 91.69 270 GLY A C 1
ATOM 2137 O O . GLY A 1 270 ? -5.434 -13.625 -0.621 1 91.69 270 GLY A O 1
ATOM 2138 N N . TRP A 1 271 ? -5.98 -15.555 -1.378 1 92.44 271 TRP A N 1
ATOM 2139 C CA . TRP A 1 271 ? -6.184 -15.18 -2.773 1 92.44 271 TRP A CA 1
ATOM 2140 C C . TRP A 1 271 ? -4.867 -14.789 -3.432 1 92.44 271 TRP A C 1
ATOM 2142 O O . TRP A 1 271 ? -4.852 -14.008 -4.383 1 92.44 271 TRP A O 1
ATOM 2152 N N . CYS A 1 272 ? -3.84 -15.273 -2.836 1 96.12 272 CYS A N 1
ATOM 2153 C CA . CYS A 1 272 ? -2.537 -14.961 -3.414 1 96.12 272 CYS A CA 1
ATOM 2154 C C . CYS A 1 272 ? -2.066 -16.078 -4.332 1 96.12 272 CYS A C 1
ATOM 2156 O O . CYS A 1 272 ? -0.995 -16.656 -4.121 1 96.12 272 CYS A O 1
ATOM 2158 N N . ASP A 1 273 ? -2.814 -16.266 -5.379 1 98.06 273 ASP A N 1
ATOM 2159 C CA . ASP A 1 273 ? -2.521 -17.25 -6.406 1 98.06 273 ASP A CA 1
ATOM 2160 C C . ASP A 1 273 ? -1.204 -16.953 -7.109 1 98.06 273 ASP A C 1
ATOM 2162 O O . ASP A 1 273 ? -0.696 -15.828 -7.023 1 98.06 273 ASP A O 1
ATOM 2166 N N . GLY A 1 274 ? -0.606 -18.031 -7.762 1 98.75 274 GLY A N 1
ATOM 2167 C CA . GLY A 1 274 ? 0.566 -17.844 -8.602 1 98.75 274 GLY A CA 1
ATOM 2168 C C . GLY A 1 274 ? 0.255 -17.141 -9.906 1 98.75 274 GLY A C 1
ATOM 2169 O O . GLY A 1 274 ? 0.259 -15.906 -9.969 1 98.75 274 GLY A O 1
ATOM 2170 N N . ILE A 1 275 ? -0.117 -17.891 -10.898 1 98.88 275 ILE A N 1
ATOM 2171 C CA . ILE A 1 275 ? -0.456 -17.344 -12.211 1 98.88 275 ILE A CA 1
ATOM 2172 C C . ILE A 1 275 ? -1.896 -17.703 -12.562 1 98.88 275 ILE A C 1
ATOM 2174 O O . ILE A 1 275 ? -2.193 -18.875 -12.852 1 98.88 275 ILE A O 1
ATOM 2178 N N . ASP A 1 276 ? -2.783 -16.672 -12.547 1 98.56 276 ASP A N 1
ATOM 2179 C CA . ASP A 1 276 ? -4.188 -16.859 -12.891 1 98.56 276 ASP A CA 1
ATOM 2180 C C . ASP A 1 276 ? -4.508 -16.234 -14.25 1 98.56 276 ASP A C 1
ATOM 2182 O O . ASP A 1 276 ? -4.02 -15.156 -14.57 1 98.56 276 ASP A O 1
ATOM 2186 N N . MET A 1 277 ? -5.324 -16.922 -15.008 1 98.75 277 MET A N 1
ATOM 2187 C CA . MET A 1 277 ? -5.711 -16.391 -16.312 1 98.75 277 MET A CA 1
ATOM 2188 C C . MET A 1 277 ? -7.207 -16.547 -16.547 1 98.75 277 MET A C 1
ATOM 2190 O O . MET A 1 277 ? -7.781 -17.594 -16.234 1 98.75 277 MET A O 1
ATOM 2194 N N . MET A 1 278 ? -7.801 -15.516 -16.953 1 98.69 278 MET A N 1
ATOM 2195 C CA . MET A 1 278 ? -9.227 -15.469 -17.266 1 98.69 278 MET A CA 1
ATOM 2196 C C . MET A 1 278 ? -9.453 -15.062 -18.719 1 98.69 278 MET A C 1
ATOM 2198 O O . MET A 1 278 ? -8.93 -14.039 -19.172 1 98.69 278 MET A O 1
ATOM 2202 N N . SER A 1 279 ? -10.219 -15.883 -19.422 1 98.75 279 SER A N 1
ATOM 2203 C CA . SER A 1 279 ? -10.625 -15.555 -20.781 1 98.75 279 SER A CA 1
ATOM 2204 C C . SER A 1 279 ? -9.422 -15.156 -21.625 1 98.75 279 SER A C 1
ATOM 2206 O O . SER A 1 279 ? -9.438 -14.109 -22.281 1 98.75 279 SER A O 1
ATOM 2208 N N . SER A 1 280 ? -8.398 -15.961 -21.625 1 98.88 280 SER A N 1
ATOM 2209 C CA . SER A 1 280 ? -7.133 -15.648 -22.281 1 98.88 280 SER A CA 1
ATOM 2210 C C . SER A 1 280 ? -6.672 -16.797 -23.172 1 98.88 280 SER A C 1
ATOM 2212 O O . SER A 1 280 ? -7.133 -17.938 -23 1 98.88 280 SER A O 1
ATOM 2214 N N . ALA A 1 281 ? -5.84 -16.469 -24.125 1 98.81 281 ALA A N 1
ATOM 2215 C CA . ALA A 1 281 ? -5.418 -17.5 -25.062 1 98.81 281 ALA A CA 1
ATOM 2216 C C . ALA A 1 281 ? -3.947 -17.344 -25.438 1 98.81 281 ALA A C 1
ATOM 2218 O O . ALA A 1 281 ? -3.404 -16.234 -25.359 1 98.81 281 ALA A O 1
ATOM 2219 N N . HIS A 1 282 ? -3.348 -18.406 -25.891 1 98.88 282 HIS A N 1
ATOM 2220 C CA . HIS A 1 282 ? -1.954 -18.453 -26.328 1 98.88 282 HIS A CA 1
ATOM 2221 C C . HIS A 1 282 ? -1.02 -18.016 -25.203 1 98.88 282 HIS A C 1
ATOM 2223 O O . HIS A 1 282 ? -0.271 -17.047 -25.359 1 98.88 282 HIS A O 1
ATOM 2229 N N . ILE A 1 283 ? -1.133 -18.766 -24.141 1 98.94 283 ILE A N 1
ATOM 2230 C CA . ILE A 1 283 ? -0.323 -18.547 -22.953 1 98.94 283 ILE A CA 1
ATOM 2231 C C . ILE A 1 283 ? 0.763 -19.609 -22.859 1 98.94 283 ILE A C 1
ATOM 2233 O O . ILE A 1 283 ? 0.472 -20.812 -22.922 1 98.94 283 ILE A O 1
ATOM 2237 N N . GLU A 1 284 ? 1.971 -19.219 -22.781 1 98.94 284 GLU A N 1
ATOM 2238 C CA . GLU A 1 284 ? 3.092 -20.125 -22.578 1 98.94 284 GLU A CA 1
ATOM 2239 C C . GLU A 1 284 ? 3.824 -19.844 -21.281 1 98.94 284 GLU A C 1
ATOM 2241 O O . GLU A 1 284 ? 4.359 -18.75 -21.094 1 98.94 284 GLU A O 1
ATOM 2246 N N . ILE A 1 285 ? 3.83 -20.75 -20.344 1 98.94 285 ILE A N 1
ATOM 2247 C CA . ILE A 1 285 ? 4.523 -20.672 -19.062 1 98.94 285 ILE A CA 1
ATOM 2248 C C . ILE A 1 285 ? 5.594 -21.766 -18.984 1 98.94 285 ILE A C 1
ATOM 2250 O O . ILE A 1 285 ? 5.297 -22.938 -19.156 1 98.94 285 ILE A O 1
ATOM 2254 N N . GLU A 1 286 ? 6.82 -21.406 -18.75 1 98.75 286 GLU A N 1
ATOM 2255 C CA . GLU A 1 286 ? 7.91 -22.375 -18.766 1 98.75 286 GLU A CA 1
ATOM 2256 C C . GLU A 1 286 ? 8.914 -22.078 -17.641 1 98.75 286 GLU A C 1
ATOM 2258 O O . GLU A 1 286 ? 9.281 -20.922 -17.422 1 98.75 286 GLU A O 1
ATOM 2263 N N . ASP A 1 287 ? 9.336 -23.109 -16.953 1 98.69 287 ASP A N 1
ATOM 2264 C CA . ASP A 1 287 ? 10.461 -23.016 -16.016 1 98.69 287 ASP A CA 1
ATOM 2265 C C . ASP A 1 287 ? 10.141 -22.078 -14.859 1 98.69 287 ASP A C 1
ATOM 2267 O O . ASP A 1 287 ? 10.938 -21.188 -14.539 1 98.69 287 ASP A O 1
ATOM 2271 N N . VAL A 1 288 ? 8.969 -22.281 -14.273 1 98.88 288 VAL A N 1
ATOM 2272 C CA . VAL A 1 288 ? 8.609 -21.438 -13.148 1 98.88 288 VAL A CA 1
ATOM 2273 C C . VAL A 1 288 ? 8.672 -22.234 -11.852 1 98.88 288 VAL A C 1
ATOM 2275 O O . VAL A 1 288 ? 8.617 -23.469 -11.875 1 98.88 288 VAL A O 1
ATOM 2278 N N . PHE A 1 289 ? 8.945 -21.609 -10.734 1 98.94 289 PHE A N 1
ATOM 2279 C CA . PHE A 1 289 ? 8.789 -22.125 -9.375 1 98.94 289 PHE A CA 1
ATOM 2280 C C . PHE A 1 289 ? 7.758 -21.312 -8.602 1 98.94 289 PHE A C 1
ATOM 2282 O O . PHE A 1 289 ? 7.98 -20.141 -8.312 1 98.94 289 PHE A O 1
ATOM 2289 N N . LEU A 1 290 ? 6.645 -21.938 -8.305 1 98.94 290 LEU A N 1
ATOM 2290 C CA . LEU A 1 290 ? 5.566 -21.25 -7.605 1 98.94 290 LEU A CA 1
ATOM 2291 C C . LEU A 1 290 ? 5.27 -21.922 -6.27 1 98.94 290 LEU A C 1
ATOM 2293 O O . LEU A 1 290 ? 4.844 -23.078 -6.23 1 98.94 290 LEU A O 1
ATOM 2297 N N . ARG A 1 291 ? 5.602 -21.281 -5.254 1 98.81 291 ARG A N 1
ATOM 2298 C CA . ARG A 1 291 ? 5.129 -21.672 -3.928 1 98.81 291 ARG A CA 1
ATOM 2299 C C . ARG A 1 291 ? 4.125 -20.656 -3.385 1 98.81 291 ARG A C 1
ATOM 2301 O O . ARG A 1 291 ? 4.508 -19.594 -2.896 1 98.81 291 ARG A O 1
ATOM 2308 N N . THR A 1 292 ? 2.867 -21.047 -3.449 1 98.25 292 THR A N 1
ATOM 2309 C CA . THR A 1 292 ? 1.815 -20.062 -3.252 1 98.25 292 THR A CA 1
ATOM 2310 C C . THR A 1 292 ? 0.818 -20.531 -2.197 1 98.25 292 THR A C 1
ATOM 2312 O O . THR A 1 292 ? 0.67 -21.734 -1.973 1 98.25 292 THR A O 1
ATOM 2315 N N . SER A 1 293 ? 0.201 -19.578 -1.505 1 96.88 293 SER A N 1
ATOM 2316 C CA . SER A 1 293 ? -0.806 -19.891 -0.496 1 96.88 293 SER A CA 1
ATOM 2317 C C . SER A 1 293 ? -2.213 -19.828 -1.08 1 96.88 293 SER A C 1
ATOM 2319 O O . SER A 1 293 ? -3.127 -19.281 -0.45 1 96.88 293 SER A O 1
ATOM 2321 N N . ASP A 1 294 ? -2.332 -20.141 -2.326 1 96.94 294 ASP A N 1
ATOM 2322 C CA . ASP A 1 294 ? -3.514 -20.391 -3.146 1 96.94 294 ASP A CA 1
ATOM 2323 C C . ASP A 1 294 ? -3.15 -21.172 -4.414 1 96.94 294 ASP A C 1
ATOM 2325 O O . ASP A 1 294 ? -2.18 -21.922 -4.426 1 96.94 294 ASP A O 1
ATOM 2329 N N . ASP A 1 295 ? -3.994 -21.172 -5.508 1 98.12 295 ASP A N 1
ATOM 2330 C CA . ASP A 1 295 ? -3.645 -21.922 -6.703 1 98.12 295 ASP A CA 1
ATOM 2331 C C . ASP A 1 295 ? -2.285 -21.5 -7.25 1 98.12 295 ASP A C 1
ATOM 2333 O O . ASP A 1 295 ? -1.971 -20.312 -7.281 1 98.12 295 ASP A O 1
ATOM 2337 N N . CYS A 1 296 ? -1.407 -22.5 -7.617 1 98.81 296 CYS A N 1
ATOM 2338 C CA . CYS A 1 296 ? -0.186 -22.156 -8.328 1 98.81 296 CYS A CA 1
ATOM 2339 C C . CYS A 1 296 ? -0.501 -21.641 -9.734 1 98.81 296 CYS A C 1
ATOM 2341 O O . CYS A 1 296 ? -0.077 -20.547 -10.117 1 98.81 296 CYS A O 1
ATOM 2343 N N . ILE A 1 297 ? -1.216 -22.469 -10.492 1 98.81 297 ILE A N 1
ATOM 2344 C CA . ILE A 1 297 ? -1.679 -22.109 -11.828 1 98.81 297 ILE A CA 1
ATOM 2345 C C . ILE A 1 297 ? -3.188 -22.312 -11.922 1 98.81 297 ILE A C 1
ATOM 2347 O O . ILE A 1 297 ? -3.699 -23.375 -11.531 1 98.81 297 ILE A O 1
ATOM 2351 N N . ALA A 1 298 ? -3.904 -21.312 -12.406 1 98.69 298 ALA A N 1
ATOM 2352 C CA . ALA A 1 298 ? -5.348 -21.453 -12.562 1 98.69 298 ALA A CA 1
ATOM 2353 C C . ALA A 1 298 ? -5.812 -20.922 -13.914 1 98.69 298 ALA A C 1
ATOM 2355 O O . ALA A 1 298 ? -5.418 -19.828 -14.32 1 98.69 298 ALA A O 1
ATOM 2356 N N . VAL A 1 299 ? -6.594 -21.688 -14.633 1 98.81 299 VAL A N 1
ATOM 2357 C CA . VAL A 1 299 ? -7.172 -21.312 -15.922 1 98.81 299 VAL A CA 1
ATOM 2358 C C . VAL A 1 299 ? -8.688 -21.219 -15.805 1 98.81 299 VAL A C 1
ATOM 2360 O O . VAL A 1 299 ? -9.367 -22.219 -15.547 1 98.81 299 VAL A O 1
ATOM 2363 N N . TYR A 1 300 ? -9.156 -20.047 -15.961 1 98.06 300 TYR A N 1
ATOM 2364 C CA . TYR A 1 300 ? -10.594 -19.812 -15.875 1 98.06 300 TYR A CA 1
ATOM 2365 C C . TYR A 1 300 ? -11.148 -19.344 -17.219 1 98.06 300 TYR A C 1
ATOM 2367 O O . TYR A 1 300 ? -10.383 -19.031 -18.141 1 98.06 300 TYR A O 1
ATOM 2375 N N . GLY A 1 301 ? -12.516 -19.453 -17.312 1 98 301 GLY A N 1
ATOM 2376 C CA . GLY A 1 301 ? -13.195 -18.75 -18.391 1 98 301 GLY A CA 1
ATOM 2377 C C . GLY A 1 301 ? -13.531 -17.312 -18.047 1 98 301 GLY A C 1
ATOM 2378 O O . GLY A 1 301 ? -12.656 -16.562 -17.594 1 98 301 GLY A O 1
ATOM 2379 N N . SER A 1 302 ? -14.789 -17.016 -18.406 1 97.81 302 SER A N 1
ATOM 2380 C CA . SER A 1 302 ? -15.273 -15.672 -18.078 1 97.81 302 SER A CA 1
ATOM 2381 C C . SER A 1 302 ? -15.305 -15.438 -16.578 1 97.81 302 SER A C 1
ATOM 2383 O O . SER A 1 302 ? -15.742 -16.297 -15.82 1 97.81 302 SER A O 1
ATOM 2385 N N . ARG A 1 303 ? -14.805 -14.359 -16.156 1 95.31 303 ARG A N 1
ATOM 2386 C CA . ARG A 1 303 ? -14.852 -13.914 -14.773 1 95.31 303 ARG A CA 1
ATOM 2387 C C . ARG A 1 303 ? -14.781 -12.391 -14.688 1 95.31 303 ARG A C 1
ATOM 2389 O O . ARG A 1 303 ? -13.961 -11.758 -15.352 1 95.31 303 ARG A O 1
ATOM 2396 N N . TRP A 1 304 ? -15.641 -11.781 -13.867 1 91.38 304 TRP A N 1
ATOM 2397 C CA . TRP A 1 304 ? -15.711 -10.336 -13.68 1 91.38 304 TRP A CA 1
ATOM 2398 C C . TRP A 1 304 ? -15.859 -9.625 -15.023 1 91.38 304 TRP A C 1
ATOM 2400 O O . TRP A 1 304 ? -16.812 -9.875 -15.766 1 91.38 304 TRP A O 1
ATOM 2410 N N . ASP A 1 305 ? -14.867 -8.789 -15.391 1 91.25 305 ASP A N 1
ATOM 2411 C CA . ASP A 1 305 ? -14.992 -7.996 -16.609 1 91.25 305 ASP A CA 1
ATOM 2412 C C . ASP A 1 305 ? -14.445 -8.766 -17.812 1 91.25 305 ASP A C 1
ATOM 2414 O O . ASP A 1 305 ? -14.594 -8.32 -18.953 1 91.25 305 ASP A O 1
ATOM 2418 N N . TYR A 1 306 ? -13.875 -9.859 -17.547 1 97.19 306 TYR A N 1
ATOM 2419 C CA . TYR A 1 306 ? -13.281 -10.641 -18.625 1 97.19 306 TYR A CA 1
ATOM 2420 C C . TYR A 1 306 ? -14.266 -11.672 -19.156 1 97.19 306 TYR A C 1
ATOM 2422 O O . TYR A 1 306 ? -14.68 -12.578 -18.422 1 97.19 306 TYR A O 1
ATOM 2430 N N . LYS A 1 307 ? -14.602 -11.586 -20.406 1 97.12 307 LYS A N 1
ATOM 2431 C CA . LYS A 1 307 ? -15.578 -12.477 -21 1 97.12 307 LYS A CA 1
ATOM 2432 C C . LYS A 1 307 ? -14.969 -13.273 -22.156 1 97.12 307 LYS A C 1
ATOM 2434 O O . LYS A 1 307 ? -14.211 -12.734 -22.953 1 97.12 307 LYS A O 1
ATOM 2439 N N . GLY A 1 308 ? -15.266 -14.492 -22.094 1 97.94 308 GLY A N 1
ATOM 2440 C CA . GLY A 1 308 ? -14.867 -15.305 -23.234 1 97.94 308 GLY A CA 1
ATOM 2441 C C . GLY A 1 308 ? -14.188 -16.594 -22.812 1 97.94 308 GLY A C 1
ATOM 2442 O O . GLY A 1 308 ? -14.102 -16.906 -21.625 1 97.94 308 GLY A O 1
ATOM 2443 N N . ASP A 1 309 ? -13.805 -17.406 -23.828 1 98.5 309 ASP A N 1
ATOM 2444 C CA . ASP A 1 309 ? -13.18 -18.703 -23.672 1 98.5 309 ASP A CA 1
ATOM 2445 C C . ASP A 1 309 ? -11.711 -18.578 -23.266 1 98.5 309 ASP A C 1
ATOM 2447 O O . ASP A 1 309 ? -11.141 -17.484 -23.344 1 98.5 309 ASP A O 1
ATOM 2451 N N . SER A 1 310 ? -11.156 -19.578 -22.719 1 98.81 310 SER A N 1
ATOM 2452 C CA . SER A 1 310 ? -9.719 -19.734 -22.531 1 98.81 310 SER A CA 1
ATOM 2453 C C . SER A 1 310 ? -9.188 -20.922 -23.344 1 98.81 310 SER A C 1
ATOM 2455 O O . SER A 1 310 ? -9.781 -22 -23.344 1 98.81 310 SER A O 1
ATOM 2457 N N . ARG A 1 311 ? -8.125 -20.625 -24.078 1 98.56 311 ARG A N 1
ATOM 2458 C CA . ARG A 1 311 ? -7.633 -21.703 -24.938 1 98.56 311 ARG A CA 1
ATOM 2459 C C . ARG A 1 311 ? -6.125 -21.578 -25.141 1 98.56 311 ARG A C 1
ATOM 2461 O O . ARG A 1 311 ? -5.551 -20.5 -24.969 1 98.56 311 ARG A O 1
ATOM 2468 N N . CYS A 1 312 ? -5.508 -22.641 -25.5 1 98.81 312 CYS A N 1
ATOM 2469 C CA . CYS A 1 312 ? -4.109 -22.719 -25.922 1 98.81 312 CYS A CA 1
ATOM 2470 C C . CYS A 1 312 ? -3.18 -22.266 -24.797 1 98.81 312 CYS A C 1
ATOM 2472 O O . CYS A 1 312 ? -2.445 -21.281 -24.953 1 98.81 312 CYS A O 1
ATOM 2474 N N . VAL A 1 313 ? -3.23 -23.016 -23.75 1 98.94 313 VAL A N 1
ATOM 2475 C CA . VAL A 1 313 ? -2.369 -22.766 -22.594 1 98.94 313 VAL A CA 1
ATOM 2476 C C . VAL A 1 313 ? -1.357 -23.906 -22.453 1 98.94 313 VAL A C 1
ATOM 2478 O O . VAL A 1 313 ? -1.731 -25.078 -22.438 1 98.94 313 VAL A O 1
ATOM 2481 N N . ILE A 1 314 ? -0.113 -23.578 -22.438 1 98.94 314 ILE A N 1
ATOM 2482 C CA . ILE A 1 314 ? 0.949 -24.562 -22.25 1 98.94 314 ILE A CA 1
ATOM 2483 C C . ILE A 1 314 ? 1.786 -24.203 -21.031 1 98.94 314 ILE A C 1
ATOM 2485 O O . ILE A 1 314 ? 2.289 -23.094 -20.922 1 98.94 314 ILE A O 1
ATOM 2489 N N . VAL A 1 315 ? 1.888 -25.094 -20.062 1 98.94 315 VAL A N 1
ATOM 2490 C CA . VAL A 1 315 ? 2.758 -24.969 -18.891 1 98.94 315 VAL A CA 1
ATOM 2491 C C . VAL A 1 315 ? 3.756 -26.125 -18.859 1 98.94 315 VAL A C 1
ATOM 2493 O O . VAL A 1 315 ? 3.363 -27.297 -18.891 1 98.94 315 VAL A O 1
ATOM 2496 N N . LYS A 1 316 ? 5.062 -25.859 -18.828 1 98.75 316 LYS A N 1
ATOM 2497 C CA . LYS A 1 316 ? 6.008 -26.969 -18.891 1 98.75 316 LYS A CA 1
ATOM 2498 C C . LYS A 1 316 ? 7.234 -26.703 -18.031 1 98.75 316 LYS A C 1
ATOM 2500 O O . LYS A 1 316 ? 7.488 -25.562 -17.641 1 98.75 316 LYS A O 1
ATOM 2505 N N . ASN A 1 317 ? 7.926 -27.672 -17.672 1 98.75 317 ASN A N 1
ATOM 2506 C CA . ASN A 1 317 ? 9.227 -27.625 -17 1 98.75 317 ASN A CA 1
ATOM 2507 C C . ASN A 1 317 ? 9.172 -26.797 -15.734 1 98.75 317 ASN A C 1
ATOM 2509 O O . ASN A 1 317 ? 9.992 -25.891 -15.539 1 98.75 317 ASN A O 1
ATOM 2513 N N . SER A 1 318 ? 8.18 -27.109 -14.891 1 98.88 318 SER A N 1
ATOM 2514 C CA . SER A 1 318 ? 7.945 -26.219 -13.766 1 98.88 318 SER A CA 1
ATOM 2515 C C . SER A 1 318 ? 7.828 -26.984 -12.461 1 98.88 318 SER A C 1
ATOM 2517 O O . SER A 1 318 ? 7.645 -28.203 -12.469 1 98.88 318 SER A O 1
ATOM 2519 N N . VAL A 1 319 ? 8.055 -26.328 -11.367 1 98.94 319 VAL A N 1
ATOM 2520 C CA . VAL A 1 319 ? 7.941 -26.875 -10.016 1 98.94 319 VAL A CA 1
ATOM 2521 C C . VAL A 1 319 ? 6.848 -26.125 -9.258 1 98.94 319 VAL A C 1
ATOM 2523 O O . VAL A 1 319 ? 6.883 -24.891 -9.148 1 98.94 319 VAL A O 1
ATOM 2526 N N . LEU A 1 320 ? 5.855 -26.875 -8.758 1 98.94 320 LEU A N 1
ATOM 2527 C CA . LEU A 1 320 ? 4.703 -26.266 -8.102 1 98.94 320 LEU A CA 1
ATOM 2528 C C . LEU A 1 320 ? 4.586 -26.75 -6.66 1 98.94 320 LEU A C 1
ATOM 2530 O O . LEU A 1 320 ? 4.73 -27.953 -6.387 1 98.94 320 LEU A O 1
ATOM 2534 N N . TRP A 1 321 ? 4.5 -25.859 -5.773 1 98.81 321 TRP A N 1
ATOM 2535 C CA . TRP A 1 321 ? 4.285 -26.109 -4.352 1 98.81 321 TRP A CA 1
ATOM 2536 C C . TRP A 1 321 ? 3.088 -25.312 -3.838 1 98.81 321 TRP A C 1
ATOM 2538 O O . TRP A 1 321 ? 3.215 -24.141 -3.49 1 98.81 321 TRP A O 1
ATOM 2548 N N . ALA A 1 322 ? 1.925 -25.984 -3.693 1 98.31 322 ALA A N 1
ATOM 2549 C CA . ALA A 1 322 ? 0.712 -25.328 -3.207 1 98.31 322 ALA A CA 1
ATOM 2550 C C . ALA A 1 322 ? 0.58 -25.469 -1.694 1 98.31 322 ALA A C 1
ATOM 2552 O O . ALA A 1 322 ? 0.142 -26.516 -1.2 1 98.31 322 ALA A O 1
ATOM 2553 N N . ASP A 1 323 ? 0.834 -24.344 -1.013 1 97.62 323 ASP A N 1
ATOM 2554 C CA . ASP A 1 323 ? 0.597 -24.344 0.428 1 97.62 323 ASP A CA 1
ATOM 2555 C C . ASP A 1 323 ? -0.897 -24.375 0.738 1 97.62 323 ASP A C 1
ATOM 2557 O O . ASP A 1 323 ? -1.306 -24.766 1.83 1 97.62 323 ASP A O 1
ATOM 2561 N N . VAL A 1 324 ? -1.631 -23.891 -0.202 1 96.88 324 VAL A N 1
ATOM 2562 C CA . VAL A 1 324 ? -3.088 -23.953 -0.137 1 96.88 324 VAL A CA 1
ATOM 2563 C C . VAL A 1 324 ? -3.664 -24.062 -1.547 1 96.88 324 VAL A C 1
ATOM 2565 O O . VAL A 1 324 ? -3.051 -23.609 -2.514 1 96.88 324 VAL A O 1
ATOM 2568 N N . ALA A 1 325 ? -4.797 -24.703 -1.659 1 96.31 325 ALA A N 1
ATOM 2569 C CA . ALA A 1 325 ? -5.609 -24.797 -2.869 1 96.31 325 ALA A CA 1
ATOM 2570 C C . ALA A 1 325 ? -5.02 -25.812 -3.842 1 96.31 325 ALA A C 1
ATOM 2572 O O . ALA A 1 325 ? -4.91 -27 -3.52 1 96.31 325 ALA A O 1
ATOM 2573 N N . HIS A 1 326 ? -4.695 -25.359 -5.145 1 97.75 326 HIS A N 1
ATOM 2574 C CA . HIS A 1 326 ? -4.336 -26.359 -6.137 1 97.75 326 HIS A CA 1
ATOM 2575 C C . HIS A 1 326 ? -2.982 -26.047 -6.77 1 97.75 326 HIS A C 1
ATOM 2577 O O . HIS A 1 326 ? -2.654 -24.891 -7.008 1 97.75 326 HIS A O 1
ATOM 2583 N N . ALA A 1 327 ? -2.221 -27.156 -7.035 1 98.69 327 ALA A N 1
ATOM 2584 C CA . ALA A 1 327 ? -1.064 -26.969 -7.906 1 98.69 327 ALA A CA 1
ATOM 2585 C C . ALA A 1 327 ? -1.495 -26.531 -9.305 1 98.69 327 ALA A C 1
ATOM 2587 O O . ALA A 1 327 ? -0.946 -25.578 -9.859 1 98.69 327 ALA A O 1
ATOM 2588 N N . MET A 1 328 ? -2.492 -27.25 -9.852 1 98.81 328 MET A N 1
ATOM 2589 C CA . MET A 1 328 ? -3.066 -26.938 -11.156 1 98.81 328 MET A CA 1
ATOM 2590 C C . MET A 1 328 ? -4.59 -26.938 -11.094 1 98.81 328 MET A C 1
ATOM 2592 O O . MET A 1 328 ? -5.199 -27.922 -10.688 1 98.81 328 MET A O 1
ATOM 2596 N N . ASN A 1 329 ? -5.176 -25.844 -11.469 1 98.62 329 ASN A N 1
ATOM 2597 C CA . ASN A 1 329 ? -6.625 -25.703 -11.422 1 98.62 329 ASN A CA 1
ATOM 2598 C C . ASN A 1 329 ? -7.195 -25.25 -12.766 1 98.62 329 ASN A C 1
ATOM 2600 O O . ASN A 1 329 ? -6.672 -24.328 -13.391 1 98.62 329 ASN A O 1
ATOM 2604 N N . ILE A 1 330 ? -8.227 -25.922 -13.281 1 98.69 330 ILE A N 1
ATOM 2605 C CA . ILE A 1 330 ? -8.93 -25.562 -14.5 1 98.69 330 ILE A CA 1
ATOM 2606 C C . ILE A 1 330 ? -10.43 -25.5 -14.234 1 98.69 330 ILE A C 1
ATOM 2608 O O . ILE A 1 330 ? -10.992 -26.391 -13.609 1 98.69 330 ILE A O 1
ATOM 2612 N N . GLY A 1 331 ? -11.023 -24.469 -14.742 1 96.44 331 GLY A N 1
ATOM 2613 C CA . GLY A 1 331 ? -12.469 -24.344 -14.648 1 96.44 331 GLY A CA 1
ATOM 2614 C C . GLY A 1 331 ? -12.922 -23.453 -13.508 1 96.44 331 GLY A C 1
ATOM 2615 O O . GLY A 1 331 ? -12.25 -22.469 -13.188 1 96.44 331 GLY A O 1
ATOM 2616 N N . GLY A 1 332 ? -14.133 -23.641 -12.961 1 92.75 332 GLY A N 1
ATOM 2617 C CA . GLY A 1 332 ? -14.727 -22.859 -11.891 1 92.75 332 GLY A CA 1
ATOM 2618 C C . GLY A 1 332 ? -15.648 -21.766 -12.406 1 92.75 332 GLY A C 1
ATOM 2619 O O . GLY A 1 332 ? -16.875 -21.922 -12.414 1 92.75 332 GLY A O 1
ATOM 2620 N N . HIS A 1 333 ? -15 -20.719 -12.984 1 93.44 333 HIS A N 1
ATOM 2621 C CA . HIS A 1 333 ? -15.789 -19.547 -13.344 1 93.44 333 HIS A CA 1
ATOM 2622 C C . HIS A 1 333 ? -16.031 -19.5 -14.844 1 93.44 333 HIS A C 1
ATOM 2624 O O . HIS A 1 333 ? -15.148 -19.844 -15.633 1 93.44 333 HIS A O 1
ATOM 2630 N N . GLY A 1 334 ? -17.234 -19.109 -15.18 1 95.5 334 GLY A N 1
ATOM 2631 C CA . GLY A 1 334 ? -17.641 -18.922 -16.562 1 95.5 334 GLY A CA 1
ATOM 2632 C C . GLY A 1 334 ? -18.844 -18.016 -16.719 1 95.5 334 GLY A C 1
ATOM 2633 O O . GLY A 1 334 ? -19.297 -17.406 -15.742 1 95.5 334 GLY A O 1
ATOM 2634 N N . ASP A 1 335 ? -19.25 -17.844 -17.938 1 96.25 335 ASP A N 1
ATOM 2635 C CA . ASP A 1 335 ? -20.422 -17.031 -18.234 1 96.25 335 ASP A CA 1
ATOM 2636 C C . ASP A 1 335 ? -21.672 -17.875 -18.359 1 96.25 335 ASP A C 1
ATOM 2638 O O . ASP A 1 335 ? -22.094 -18.219 -19.469 1 96.25 335 ASP A O 1
ATOM 2642 N N . TYR A 1 336 ? -22.344 -18.094 -17.25 1 93.81 336 TYR A N 1
ATOM 2643 C CA . TYR A 1 336 ? -23.5 -18.984 -17.219 1 93.81 336 TYR A CA 1
ATOM 2644 C C . TYR A 1 336 ? -24.672 -18.391 -17.984 1 93.81 336 TYR A C 1
ATOM 2646 O O . TYR A 1 336 ? -25.562 -19.109 -18.422 1 93.81 336 TYR A O 1
ATOM 2654 N N . ARG A 1 337 ? -24.766 -17.094 -18.125 1 91.56 337 ARG A N 1
ATOM 2655 C CA . ARG A 1 337 ? -25.875 -16.422 -18.797 1 91.56 337 ARG A CA 1
ATOM 2656 C C . ARG A 1 337 ? -25.766 -16.594 -20.312 1 91.56 337 ARG A C 1
ATOM 2658 O O . ARG A 1 337 ? -26.781 -16.5 -21.016 1 91.56 337 ARG A O 1
ATOM 2665 N N . ARG A 1 338 ? -24.562 -16.812 -20.703 1 91.56 338 ARG A N 1
ATOM 2666 C CA . ARG A 1 338 ? -24.359 -16.922 -22.141 1 91.56 338 ARG A CA 1
ATOM 2667 C C . ARG A 1 338 ? -24.016 -18.359 -22.531 1 91.56 338 ARG A C 1
ATOM 2669 O O . ARG A 1 338 ? -23.25 -18.594 -23.469 1 91.56 338 ARG A O 1
ATOM 2676 N N . GLY A 1 339 ? -24.469 -19.312 -21.719 1 93.5 339 GLY A N 1
ATOM 2677 C CA . GLY A 1 339 ? -24.328 -20.719 -22.062 1 93.5 339 GLY A CA 1
ATOM 2678 C C . GLY A 1 339 ? -23.016 -21.312 -21.609 1 93.5 339 GLY A C 1
ATOM 2679 O O . GLY A 1 339 ? -22.688 -22.453 -21.953 1 93.5 339 GLY A O 1
ATOM 2680 N N . GLY A 1 340 ? -22.234 -20.609 -20.891 1 96.62 340 GLY A N 1
ATOM 2681 C CA . GLY A 1 340 ? -20.953 -21.078 -20.391 1 96.62 340 GLY A CA 1
ATOM 2682 C C . GLY A 1 340 ? -19.812 -20.828 -21.359 1 96.62 340 GLY A C 1
ATOM 2683 O O . GLY A 1 340 ? -20.016 -20.359 -22.469 1 96.62 340 GLY A O 1
ATOM 2684 N N . ASP A 1 341 ? -18.578 -21.031 -20.891 1 98.44 341 ASP A N 1
ATOM 2685 C CA . ASP A 1 341 ? -17.375 -20.844 -21.688 1 98.44 341 ASP A CA 1
ATOM 2686 C C . ASP A 1 341 ? -16.734 -22.188 -22.047 1 98.44 341 ASP A C 1
ATOM 2688 O O . ASP A 1 341 ? -17.016 -23.203 -21.406 1 98.44 341 ASP A O 1
ATOM 2692 N N . LEU A 1 342 ? -16.016 -22.141 -23.156 1 98.62 342 LEU A N 1
ATOM 2693 C CA . LEU A 1 342 ? -15.172 -23.266 -23.531 1 98.62 342 LEU A CA 1
ATOM 2694 C C . LEU A 1 342 ? -13.734 -23.047 -23.062 1 98.62 342 LEU A C 1
ATOM 2696 O O . LEU A 1 342 ? -13.094 -22.062 -23.422 1 98.62 342 LEU A O 1
ATOM 2700 N N . ILE A 1 343 ? -13.258 -23.922 -22.172 1 98.88 343 ILE A N 1
ATOM 2701 C CA . ILE A 1 343 ? -11.875 -23.938 -21.703 1 98.88 343 ILE A CA 1
ATOM 2702 C C . ILE A 1 343 ? -11.156 -25.156 -22.266 1 98.88 343 ILE A C 1
ATOM 2704 O O . ILE A 1 343 ? -11.445 -26.297 -21.859 1 98.88 343 ILE A O 1
ATOM 2708 N N . GLU A 1 344 ? -10.227 -24.875 -23.188 1 98.81 344 GLU A N 1
ATOM 2709 C CA . GLU A 1 344 ? -9.758 -26.047 -23.938 1 98.81 344 GLU A CA 1
ATOM 2710 C C . GLU A 1 344 ? -8.312 -25.875 -24.375 1 98.81 344 GLU A C 1
ATOM 2712 O O . GLU A 1 344 ? -7.754 -24.781 -24.281 1 98.81 344 GLU A O 1
ATOM 2717 N N . ASP A 1 345 ? -7.719 -26.984 -24.844 1 98.88 345 ASP A N 1
ATOM 2718 C CA . ASP A 1 345 ? -6.367 -27.047 -25.391 1 98.88 345 ASP A CA 1
ATOM 2719 C C . ASP A 1 345 ? -5.336 -26.562 -24.391 1 98.88 345 ASP A C 1
ATOM 2721 O O . ASP A 1 345 ? -4.613 -25.594 -24.641 1 98.88 345 ASP A O 1
ATOM 2725 N N . ILE A 1 346 ? -5.359 -27.297 -23.312 1 98.94 346 ILE A N 1
ATOM 2726 C CA . ILE A 1 346 ? -4.453 -26.984 -22.219 1 98.94 346 ILE A CA 1
ATOM 2727 C C . ILE A 1 346 ? -3.475 -28.141 -22.016 1 98.94 346 ILE A C 1
ATOM 2729 O O . ILE A 1 346 ? -3.877 -29.312 -22.016 1 98.94 346 ILE A O 1
ATOM 2733 N N . GLU A 1 347 ? -2.238 -27.844 -21.906 1 98.94 347 GLU A N 1
ATOM 2734 C CA . GLU A 1 347 ? -1.223 -28.859 -21.688 1 98.94 347 GLU A CA 1
ATOM 2735 C C . GLU A 1 347 ? -0.31 -28.5 -20.531 1 98.94 347 GLU A C 1
ATOM 2737 O O . GLU A 1 347 ? 0.255 -27.406 -20.484 1 98.94 347 GLU A O 1
ATOM 2742 N N . PHE A 1 348 ? -0.264 -29.375 -19.547 1 98.94 348 PHE A N 1
ATOM 2743 C CA . PHE A 1 348 ? 0.752 -29.359 -18.5 1 98.94 348 PHE A CA 1
ATOM 2744 C C . PHE A 1 348 ? 1.776 -30.469 -18.719 1 98.94 348 PHE A C 1
ATOM 2746 O O . PHE A 1 348 ? 1.415 -31.641 -18.859 1 98.94 348 PHE A O 1
ATOM 2753 N N . SER A 1 349 ? 3.061 -30.078 -18.812 1 98.88 349 SER A N 1
ATOM 2754 C CA . SER A 1 349 ? 4.035 -31.125 -19.141 1 98.88 349 SER A CA 1
ATOM 2755 C C . SER A 1 349 ? 5.324 -30.938 -18.344 1 98.88 349 SER A C 1
ATOM 2757 O O . SER A 1 349 ? 5.816 -29.812 -18.188 1 98.88 349 SER A O 1
ATOM 2759 N N . ASN A 1 350 ? 5.879 -32.062 -17.875 1 98.81 350 ASN A N 1
ATOM 2760 C CA . ASN A 1 350 ? 7.148 -32.094 -17.156 1 98.81 350 ASN A CA 1
ATOM 2761 C C . ASN A 1 350 ? 7.133 -31.188 -15.93 1 98.81 350 ASN A C 1
ATOM 2763 O O . ASN A 1 350 ? 7.918 -30.234 -15.844 1 98.81 350 ASN A O 1
ATOM 2767 N N . ILE A 1 351 ? 6.246 -31.547 -15.039 1 98.88 351 ILE A N 1
ATOM 2768 C CA . ILE A 1 351 ? 6.012 -30.719 -13.859 1 98.88 351 ILE A CA 1
ATOM 2769 C C . ILE A 1 351 ? 6.199 -31.562 -12.602 1 98.88 351 ILE A C 1
ATOM 2771 O O . ILE A 1 351 ? 5.797 -32.719 -12.555 1 98.88 351 ILE A O 1
ATOM 2775 N N . ASP A 1 352 ? 6.871 -31.031 -11.594 1 98.94 352 ASP A N 1
ATOM 2776 C CA . ASP A 1 352 ? 6.969 -31.625 -10.266 1 98.94 352 ASP A CA 1
ATOM 2777 C C . ASP A 1 352 ? 6.062 -30.906 -9.273 1 98.94 352 ASP A C 1
ATOM 2779 O O . ASP A 1 352 ? 6.117 -29.688 -9.156 1 98.94 352 ASP A O 1
ATOM 2783 N N . ILE A 1 353 ? 5.176 -31.609 -8.617 1 98.88 353 ILE A N 1
ATOM 2784 C CA . ILE A 1 353 ? 4.41 -31.094 -7.492 1 98.88 353 ILE A CA 1
ATOM 2785 C C . ILE A 1 353 ? 5.066 -31.516 -6.18 1 98.88 353 ILE A C 1
ATOM 2787 O O . ILE A 1 353 ? 5.102 -32.719 -5.855 1 98.88 353 ILE A O 1
ATOM 2791 N N . LEU A 1 354 ? 5.516 -30.484 -5.426 1 98.81 354 LEU A N 1
ATOM 2792 C CA . LEU A 1 354 ? 6.301 -30.797 -4.234 1 98.81 354 LEU A CA 1
ATOM 2793 C C . LEU A 1 354 ? 5.406 -30.891 -3.004 1 98.81 354 LEU A C 1
ATOM 2795 O O . LEU A 1 354 ? 5.758 -31.547 -2.02 1 98.81 354 LEU A O 1
ATOM 2799 N N . GLU A 1 355 ? 4.379 -30.141 -3.105 1 97.75 355 GLU A N 1
ATOM 2800 C CA . GLU A 1 355 ? 3.459 -30.078 -1.974 1 97.75 355 GLU A CA 1
ATOM 2801 C C . GLU A 1 355 ? 2.051 -29.703 -2.424 1 97.75 355 GLU A C 1
ATOM 2803 O O . GLU A 1 355 ? 1.876 -29.062 -3.465 1 97.75 355 GLU A O 1
ATOM 2808 N N . HIS A 1 356 ? 1.126 -30.172 -1.708 1 97.31 356 HIS A N 1
ATOM 2809 C CA . HIS A 1 356 ? -0.291 -29.844 -1.821 1 97.31 356 HIS A CA 1
ATOM 2810 C C . HIS A 1 356 ? -0.979 -29.891 -0.461 1 97.31 356 HIS A C 1
ATOM 2812 O O . HIS A 1 356 ? -0.771 -30.844 0.309 1 97.31 356 HIS A O 1
ATOM 2818 N N . HIS A 1 357 ? -1.666 -28.812 -0.117 1 97.12 357 HIS A N 1
ATOM 2819 C CA . HIS A 1 357 ? -2.369 -28.75 1.159 1 97.12 357 HIS A CA 1
ATOM 2820 C C . HIS A 1 357 ? -3.676 -27.984 1.032 1 97.12 357 HIS A C 1
ATOM 2822 O O . HIS A 1 357 ? -3.672 -26.75 1.048 1 97.12 357 HIS A O 1
ATOM 2828 N N . GLU A 1 358 ? -4.719 -28.641 0.997 1 96.38 358 GLU A N 1
ATOM 2829 C CA . GLU A 1 358 ? -6.031 -28 0.899 1 96.38 358 GLU A CA 1
ATOM 2830 C C . GLU A 1 358 ? -6.992 -28.562 1.943 1 96.38 358 GLU A C 1
ATOM 2832 O O . GLU A 1 358 ? -7.375 -29.734 1.876 1 96.38 358 GLU A O 1
ATOM 2837 N N . PRO A 1 359 ? -7.477 -27.703 2.887 1 94.06 359 PRO A N 1
ATOM 2838 C CA . PRO A 1 359 ? -8.305 -28.203 3.992 1 94.06 359 PRO A CA 1
ATOM 2839 C C . PRO A 1 359 ? -9.758 -28.422 3.592 1 94.06 359 PRO A C 1
ATOM 2841 O O . PRO A 1 359 ? -10.484 -29.172 4.258 1 94.06 359 PRO A O 1
ATOM 2844 N N . GLN A 1 360 ? -10.242 -27.781 2.58 1 93.94 360 GLN A N 1
ATOM 2845 C CA . GLN A 1 360 ? -11.641 -27.891 2.188 1 93.94 360 GLN A CA 1
ATOM 2846 C C . GLN A 1 360 ? -11.852 -29.078 1.249 1 93.94 360 GLN A C 1
ATOM 2848 O O . GLN A 1 360 ? -11.32 -29.094 0.136 1 93.94 360 GLN A O 1
ATOM 2853 N N . PRO A 1 361 ? -12.703 -29.953 1.615 1 94.31 361 PRO A N 1
ATOM 2854 C CA . PRO A 1 361 ? -12.836 -31.219 0.869 1 94.31 361 PRO A CA 1
ATOM 2855 C C . PRO A 1 361 ? -13.297 -31 -0.568 1 94.31 361 PRO A C 1
ATOM 2857 O O . PRO A 1 361 ? -13.016 -31.828 -1.444 1 94.31 361 PRO A O 1
ATOM 2860 N N . GLY A 1 362 ? -13.977 -29.875 -0.761 1 92.88 362 GLY A N 1
ATOM 2861 C CA . GLY A 1 362 ? -14.477 -29.609 -2.098 1 92.88 362 GLY A CA 1
ATOM 2862 C C . GLY A 1 362 ? -13.398 -29.219 -3.08 1 92.88 362 GLY A C 1
ATOM 2863 O O . GLY A 1 362 ? -13.625 -29.203 -4.293 1 92.88 362 GLY A O 1
ATOM 2864 N N . TYR A 1 363 ? -12.141 -29.078 -2.607 1 94.5 363 TYR A N 1
ATOM 2865 C CA . TYR A 1 363 ? -11.07 -28.547 -3.432 1 94.5 363 TYR A CA 1
ATOM 2866 C C . TYR A 1 363 ? -9.773 -29.328 -3.229 1 94.5 363 TYR A C 1
ATOM 2868 O O . TYR A 1 363 ? -8.688 -28.75 -3.242 1 94.5 363 TYR A O 1
ATOM 2876 N N . TRP A 1 364 ? -9.766 -30.562 -3.166 1 97.19 364 TRP A N 1
ATOM 2877 C CA . TRP A 1 364 ? -8.656 -31.391 -2.684 1 97.19 364 TRP A CA 1
ATOM 2878 C C . TRP A 1 364 ? -7.723 -31.766 -3.826 1 97.19 364 TRP A C 1
ATOM 2880 O O . TRP A 1 364 ? -6.621 -32.281 -3.594 1 97.19 364 TRP A O 1
ATOM 2890 N N . GLY A 1 365 ? -8.141 -31.609 -5.039 1 97.88 365 GLY A N 1
ATOM 2891 C CA . GLY A 1 365 ? -7.359 -32.156 -6.141 1 97.88 365 GLY A CA 1
ATOM 2892 C C . GLY A 1 365 ? -6.094 -31.375 -6.426 1 97.88 365 GLY A C 1
ATOM 2893 O O . GLY A 1 365 ? -6.156 -30.188 -6.773 1 97.88 365 GLY A O 1
ATOM 2894 N N . ALA A 1 366 ? -4.895 -32 -6.332 1 98.44 366 ALA A N 1
ATOM 2895 C CA . ALA A 1 366 ? -3.66 -31.359 -6.77 1 98.44 366 ALA A CA 1
ATOM 2896 C C . ALA A 1 366 ? -3.717 -31.016 -8.25 1 98.44 366 ALA A C 1
ATOM 2898 O O . ALA A 1 366 ? -3.299 -29.922 -8.656 1 98.44 366 ALA A O 1
ATOM 2899 N N . MET A 1 367 ? -4.152 -31.922 -9.094 1 98.62 367 MET A N 1
ATOM 2900 C CA . MET A 1 367 ? -4.582 -31.703 -10.469 1 98.62 367 MET A CA 1
ATOM 2901 C C . MET A 1 367 ? -6.102 -31.641 -10.562 1 98.62 367 MET A C 1
ATOM 2903 O O . MET A 1 367 ? -6.773 -32.688 -10.539 1 98.62 367 MET A O 1
ATOM 2907 N N . ASN A 1 368 ? -6.57 -30.453 -10.664 1 98.56 368 ASN A N 1
ATOM 2908 C CA . ASN A 1 368 ? -7.996 -30.203 -10.469 1 98.56 368 ASN A CA 1
ATOM 2909 C C . ASN A 1 368 ? -8.656 -29.703 -11.75 1 98.56 368 ASN A C 1
ATOM 2911 O O . ASN A 1 368 ? -8.141 -28.797 -12.398 1 98.56 368 ASN A O 1
ATOM 2915 N N . ILE A 1 369 ? -9.758 -30.328 -12.203 1 98.75 369 ILE A N 1
ATOM 2916 C CA . ILE A 1 369 ? -10.68 -29.797 -13.203 1 98.75 369 ILE A CA 1
ATOM 2917 C C . ILE A 1 369 ? -12.094 -29.75 -12.633 1 98.75 369 ILE A C 1
ATOM 2919 O O . ILE A 1 369 ? -12.75 -30.797 -12.523 1 98.75 369 ILE A O 1
ATOM 2923 N N . ASN A 1 370 ? -12.555 -28.656 -12.242 1 97.81 370 ASN A N 1
ATOM 2924 C CA . ASN A 1 370 ? -13.93 -28.438 -11.805 1 97.81 370 ASN A CA 1
ATOM 2925 C C . ASN A 1 370 ? -14.68 -27.5 -12.734 1 97.81 370 ASN A C 1
ATOM 2927 O O . ASN A 1 370 ? -14.445 -26.281 -12.727 1 97.81 370 ASN A O 1
ATOM 2931 N N . ALA A 1 371 ? -15.547 -28.047 -13.516 1 97.88 371 ALA A N 1
ATOM 2932 C CA . ALA A 1 371 ? -16.328 -27.234 -14.438 1 97.88 371 ALA A CA 1
ATOM 2933 C C . ALA A 1 371 ? -17.625 -26.75 -13.773 1 97.88 371 ALA A C 1
ATOM 2935 O O . ALA A 1 371 ? -18.422 -27.547 -13.297 1 97.88 371 ALA A O 1
ATOM 2936 N N . GLY A 1 372 ? -17.734 -25.5 -13.633 1 96.94 372 GLY A N 1
ATOM 2937 C CA . GLY A 1 372 ? -18.953 -24.859 -13.188 1 96.94 372 GLY A CA 1
ATOM 2938 C C . GLY A 1 372 ? -19.516 -23.875 -14.203 1 96.94 372 GLY A C 1
ATOM 2939 O O . GLY A 1 372 ? -19.031 -23.797 -15.336 1 96.94 372 GLY A O 1
ATOM 2940 N N . ASP A 1 373 ? -20.609 -23.312 -13.938 1 97.31 373 ASP A N 1
ATOM 2941 C CA . ASP A 1 373 ? -21.156 -22.172 -14.68 1 97.31 373 ASP A CA 1
ATOM 2942 C C . ASP A 1 373 ? -21.422 -22.547 -16.141 1 97.31 373 ASP A C 1
ATOM 2944 O O . ASP A 1 373 ? -21.078 -21.781 -17.047 1 97.31 373 ASP A O 1
ATOM 2948 N N . ASN A 1 374 ? -21.891 -23.719 -16.344 1 97.12 374 ASN A N 1
ATOM 2949 C CA . ASN A 1 374 ? -22.219 -24.219 -17.672 1 97.12 374 ASN A CA 1
ATOM 2950 C C . ASN A 1 374 ? -20.969 -24.328 -18.547 1 97.12 374 ASN A C 1
ATOM 2952 O O . ASN A 1 374 ? -21.062 -24.328 -19.781 1 97.12 374 ASN A O 1
ATOM 2956 N N . ASN A 1 375 ? -19.766 -24.375 -17.938 1 98.31 375 ASN A N 1
ATOM 2957 C CA . ASN A 1 375 ? -18.516 -24.469 -18.688 1 98.31 375 ASN A CA 1
ATOM 2958 C C . ASN A 1 375 ? -18.328 -25.875 -19.266 1 98.31 375 ASN A C 1
ATOM 2960 O O . ASN A 1 375 ? -18.844 -26.844 -18.719 1 98.31 375 ASN A O 1
ATOM 2964 N N . THR A 1 376 ? -17.719 -25.859 -20.344 1 98.62 376 THR A N 1
ATOM 2965 C CA . THR A 1 376 ? -17.141 -27.094 -20.891 1 98.62 376 THR A CA 1
ATOM 2966 C C . THR A 1 376 ? -15.625 -27.031 -20.844 1 98.62 376 THR A C 1
ATOM 2968 O O . THR A 1 376 ? -15.016 -26.062 -21.281 1 98.62 376 THR A O 1
ATOM 2971 N N . VAL A 1 377 ? -15.023 -28.031 -20.25 1 98.88 377 VAL A N 1
ATOM 2972 C CA . VAL A 1 377 ? -13.57 -28.188 -20.266 1 98.88 377 VAL A CA 1
ATOM 2973 C C . VAL A 1 377 ? -13.188 -29.391 -21.125 1 98.88 377 VAL A C 1
ATOM 2975 O O . VAL A 1 377 ? -13.719 -30.484 -20.938 1 98.88 377 VAL A O 1
ATOM 2978 N N . ARG A 1 378 ? -12.367 -29.125 -22.078 1 98.62 378 ARG A N 1
ATOM 2979 C CA . ARG A 1 378 ? -12.039 -30.281 -22.922 1 98.62 378 ARG A CA 1
ATOM 2980 C C . ARG A 1 378 ? -10.617 -30.172 -23.453 1 98.62 378 ARG A C 1
ATOM 2982 O O . ARG A 1 378 ? -10.039 -29.094 -23.516 1 98.62 378 ARG A O 1
ATOM 2989 N N . ASN A 1 379 ? -10.07 -31.281 -23.906 1 98.81 379 ASN A N 1
ATOM 2990 C CA . ASN A 1 379 ? -8.742 -31.391 -24.516 1 98.81 379 ASN A CA 1
ATOM 2991 C C . ASN A 1 379 ? -7.656 -30.875 -23.578 1 98.81 379 ASN A C 1
ATOM 2993 O O . ASN A 1 379 ? -6.938 -29.938 -23.922 1 98.81 379 ASN A O 1
ATOM 2997 N N . VAL A 1 380 ? -7.562 -31.531 -22.469 1 98.94 380 VAL A N 1
ATOM 2998 C CA . VAL A 1 380 ? -6.543 -31.203 -21.484 1 98.94 380 VAL A CA 1
ATOM 2999 C C . VAL A 1 380 ? -5.574 -32.375 -21.328 1 98.94 380 VAL A C 1
ATOM 3001 O O . VAL A 1 380 ? -5.996 -33.531 -21.281 1 98.94 380 VAL A O 1
ATOM 3004 N N . THR A 1 381 ? -4.332 -32.125 -21.328 1 98.94 381 THR A N 1
ATOM 3005 C CA . THR A 1 381 ? -3.324 -33.156 -21.188 1 98.94 381 THR A CA 1
ATOM 3006 C C . THR A 1 381 ? -2.379 -32.844 -20.031 1 98.94 381 THR A C 1
ATOM 3008 O O . THR A 1 381 ? -1.849 -31.719 -19.953 1 98.94 381 THR A O 1
ATOM 3011 N N . PHE A 1 382 ? -2.242 -33.75 -19.109 1 98.88 382 PHE A N 1
ATOM 3012 C CA . PHE A 1 382 ? -1.177 -33.781 -18.125 1 98.88 382 PHE A CA 1
ATOM 3013 C C . PHE A 1 382 ? -0.131 -34.844 -18.484 1 98.88 382 PHE A C 1
ATOM 3015 O O . PHE A 1 382 ? -0.426 -36.031 -18.5 1 98.88 382 PHE A O 1
ATOM 3022 N N . ASP A 1 383 ? 1.027 -34.344 -18.797 1 98.88 383 ASP A N 1
ATOM 3023 C CA . ASP A 1 383 ? 2.039 -35.25 -19.297 1 98.88 383 ASP A CA 1
ATOM 3024 C C . ASP A 1 383 ? 3.32 -35.188 -18.469 1 98.88 383 ASP A C 1
ATOM 3026 O O . ASP A 1 383 ? 3.889 -34.094 -18.312 1 98.88 383 ASP A O 1
ATOM 3030 N N . ASN A 1 384 ? 3.811 -36.344 -18.016 1 98.81 384 ASN A N 1
ATOM 3031 C CA . ASN A 1 384 ? 5.051 -36.406 -17.25 1 98.81 384 ASN A CA 1
ATOM 3032 C C . ASN A 1 384 ? 5 -35.531 -16.016 1 98.81 384 ASN A C 1
ATOM 3034 O O . ASN A 1 384 ? 5.836 -34.625 -15.844 1 98.81 384 ASN A O 1
ATOM 3038 N N . ILE A 1 385 ? 3.992 -35.844 -15.219 1 98.94 385 ILE A N 1
ATOM 3039 C CA . ILE A 1 385 ? 3.82 -35.125 -13.945 1 98.94 385 ILE A CA 1
ATOM 3040 C C . ILE A 1 385 ? 4.309 -36.031 -12.805 1 98.94 385 ILE A C 1
ATOM 3042 O O . ILE A 1 385 ? 3.916 -37.188 -12.703 1 98.94 385 ILE A O 1
ATOM 3046 N N . ARG A 1 386 ? 5.195 -35.531 -12.008 1 98.94 386 ARG A N 1
ATOM 3047 C CA . ARG A 1 386 ? 5.688 -36.219 -10.82 1 98.94 386 ARG A CA 1
ATOM 3048 C C . ARG A 1 386 ? 5.176 -35.562 -9.547 1 98.94 386 ARG A C 1
ATOM 3050 O O . ARG A 1 386 ? 5.453 -34.375 -9.297 1 98.94 386 ARG A O 1
ATOM 3057 N N . VAL A 1 387 ? 4.406 -36.312 -8.812 1 98.88 387 VAL A N 1
ATOM 3058 C CA . VAL A 1 387 ? 3.775 -35.781 -7.605 1 98.88 387 VAL A CA 1
ATOM 3059 C C . VAL A 1 387 ? 4.402 -36.406 -6.371 1 98.88 387 VAL A C 1
ATOM 3061 O O . VAL A 1 387 ? 4.367 -37.656 -6.215 1 98.88 387 VAL A O 1
ATOM 3064 N N . GLU A 1 388 ? 4.98 -35.594 -5.531 1 98.69 388 GLU A N 1
ATOM 3065 C CA . GLU A 1 388 ? 5.508 -36.094 -4.258 1 98.69 388 GLU A CA 1
ATOM 3066 C C . GLU A 1 388 ? 4.418 -36.125 -3.191 1 98.69 388 GLU A C 1
ATOM 3068 O O . GLU A 1 388 ? 3.301 -35.656 -3.416 1 98.69 388 GLU A O 1
ATOM 3073 N N . ASP A 1 389 ? 4.785 -36.75 -2.098 1 97.31 389 ASP A N 1
ATOM 3074 C CA . ASP A 1 389 ? 3.787 -36.812 -1.036 1 97.31 389 ASP A CA 1
ATOM 3075 C C . ASP A 1 389 ? 3.4 -35.438 -0.561 1 97.31 389 ASP A C 1
ATOM 3077 O O . ASP A 1 389 ? 4.227 -34.5 -0.566 1 97.31 389 ASP A O 1
ATOM 3081 N N . PHE A 1 390 ? 2.158 -35.25 -0.308 1 97.19 390 PHE A N 1
ATOM 3082 C CA . PHE A 1 390 ? 1.693 -33.938 0.153 1 97.19 390 PHE A CA 1
ATOM 3083 C C . PHE A 1 390 ? 0.84 -34.094 1.407 1 97.19 390 PHE A C 1
ATOM 3085 O O . PHE A 1 390 ? 0.418 -35.188 1.755 1 97.19 390 PHE A O 1
ATOM 3092 N N . GLU A 1 391 ? 0.569 -33 2.109 1 95.75 391 GLU A N 1
ATOM 3093 C CA . GLU A 1 391 ? 0.026 -33 3.463 1 95.75 391 GLU A CA 1
ATOM 3094 C C . GLU A 1 391 ? -1.459 -33.344 3.463 1 95.75 391 GLU A C 1
ATOM 3096 O O . GLU A 1 391 ? -1.93 -34.094 4.332 1 95.75 391 GLU A O 1
ATOM 3101 N N . LEU A 1 392 ? -2.168 -32.75 2.586 1 97.75 392 LEU A N 1
ATOM 3102 C CA . LEU A 1 392 ? -3.617 -32.906 2.611 1 97.75 392 LEU A CA 1
ATOM 3103 C C . LEU A 1 392 ? -4.223 -32.656 1.237 1 97.75 392 LEU A C 1
ATOM 3105 O O . LEU A 1 392 ? -4 -31.578 0.655 1 97.75 392 LEU A O 1
ATOM 3109 N N . GLY A 1 393 ? -4.988 -33.562 0.768 1 97.69 393 GLY A N 1
ATOM 3110 C CA . GLY A 1 393 ? -5.656 -33.438 -0.519 1 97.69 393 GLY A CA 1
ATOM 3111 C C . GLY A 1 393 ? -5.77 -34.781 -1.242 1 97.69 393 GLY A C 1
ATOM 3112 O O . GLY A 1 393 ? -5.875 -35.812 -0.608 1 97.69 393 GLY A O 1
ATOM 3113 N N . GLN A 1 394 ? -5.953 -34.781 -2.521 1 98 394 GLN A N 1
ATOM 3114 C CA . GLN A 1 394 ? -5.988 -35.938 -3.395 1 98 394 GLN A CA 1
ATOM 3115 C C . GLN A 1 394 ? -5.227 -35.688 -4.691 1 98 394 GLN A C 1
ATOM 3117 O O . GLN A 1 394 ? -4.906 -34.531 -5.008 1 98 394 GLN A O 1
ATOM 3122 N N . LEU A 1 395 ? -4.887 -36.75 -5.32 1 98 395 LEU A N 1
ATOM 3123 C CA . LEU A 1 395 ? -4.082 -36.625 -6.531 1 98 395 LEU A CA 1
ATOM 3124 C C . LEU A 1 395 ? -4.84 -35.875 -7.621 1 98 395 LEU A C 1
ATOM 3126 O O . LEU A 1 395 ? -4.305 -34.938 -8.227 1 98 395 LEU A O 1
ATOM 3130 N N . LEU A 1 396 ? -6.082 -36.281 -7.863 1 97.12 396 LEU A N 1
ATOM 3131 C CA . LEU A 1 396 ? -6.855 -35.594 -8.891 1 97.12 396 LEU A CA 1
ATOM 3132 C C . LEU A 1 396 ? -8.32 -35.469 -8.477 1 97.12 396 LEU A C 1
ATOM 3134 O O . LEU A 1 396 ? -8.812 -36.25 -7.684 1 97.12 396 LEU A O 1
ATOM 3138 N N . ASP A 1 397 ? -8.93 -34.438 -8.891 1 98.25 397 ASP A N 1
ATOM 3139 C CA . ASP A 1 397 ? -10.352 -34.156 -8.727 1 98.25 397 ASP A CA 1
ATOM 3140 C C . ASP A 1 397 ? -10.953 -33.594 -10.016 1 98.25 397 ASP A C 1
ATOM 3142 O O . ASP A 1 397 ? -10.805 -32.406 -10.328 1 98.25 397 ASP A O 1
ATOM 3146 N N . ILE A 1 398 ? -11.648 -34.469 -10.789 1 98.62 398 ILE A N 1
ATOM 3147 C CA . ILE A 1 398 ? -12.281 -34.094 -12.055 1 98.62 398 ILE A CA 1
ATOM 3148 C C . ILE A 1 398 ? -13.797 -34.156 -11.898 1 98.62 398 ILE A C 1
ATOM 3150 O O . ILE A 1 398 ? -14.398 -35.219 -11.906 1 98.62 398 ILE A O 1
ATOM 3154 N N . ARG A 1 399 ? -14.406 -33 -11.789 1 98.19 399 ARG A N 1
ATOM 3155 C CA . ARG A 1 399 ? -15.844 -33.031 -11.516 1 98.19 399 ARG A CA 1
ATOM 3156 C C . ARG A 1 399 ? -16.547 -31.906 -12.266 1 98.19 399 ARG A C 1
ATOM 3158 O O . ARG A 1 399 ? -16.031 -30.781 -12.367 1 98.19 399 ARG A O 1
ATOM 3165 N N . VAL A 1 400 ? -17.625 -32.281 -12.805 1 98.44 400 VAL A N 1
ATOM 3166 C CA . VAL A 1 400 ? -18.625 -31.266 -13.102 1 98.44 400 VAL A CA 1
ATOM 3167 C C . VAL A 1 400 ? -19.375 -30.891 -11.828 1 98.44 400 VAL A C 1
ATOM 3169 O O . VAL A 1 400 ? -19.953 -31.75 -11.156 1 98.44 400 VAL A O 1
ATOM 3172 N N . VAL A 1 401 ? -19.391 -29.547 -11.531 1 97 401 VAL A N 1
ATOM 3173 C CA . VAL A 1 401 ? -19.828 -29.203 -10.188 1 97 401 VAL A CA 1
ATOM 3174 C C . VAL A 1 401 ? -20.859 -28.078 -10.25 1 97 401 VAL A C 1
ATOM 3176 O O . VAL A 1 401 ? -20.953 -27.375 -11.258 1 97 401 VAL A O 1
ATOM 3179 N N . TRP A 1 402 ? -21.656 -28.031 -9.203 1 95.38 402 TRP A N 1
ATOM 3180 C CA . TRP A 1 402 ? -22.438 -26.844 -8.828 1 95.38 402 TRP A CA 1
ATOM 3181 C C . TRP A 1 402 ? -22.016 -26.328 -7.457 1 95.38 402 TRP A C 1
ATOM 3183 O O . TRP A 1 402 ? -22.469 -26.844 -6.43 1 95.38 402 TRP A O 1
ATOM 3193 N N . ASN A 1 403 ? -21.062 -25.453 -7.445 1 86.25 403 ASN A N 1
ATOM 3194 C CA . ASN A 1 403 ? -20.656 -24.781 -6.211 1 86.25 403 ASN A CA 1
ATOM 3195 C C . ASN A 1 403 ? -21.516 -23.547 -5.949 1 86.25 403 ASN A C 1
ATOM 3197 O O . ASN A 1 403 ? -21.25 -22.469 -6.496 1 86.25 403 ASN A O 1
ATOM 3201 N N . GLU A 1 404 ? -22.391 -23.641 -5.082 1 81.94 404 GLU A N 1
ATOM 3202 C CA . GLU A 1 404 ? -23.391 -22.594 -4.891 1 81.94 404 GLU A CA 1
ATOM 3203 C C . GLU A 1 404 ? -22.719 -21.297 -4.438 1 81.94 404 GLU A C 1
ATOM 3205 O O . GLU A 1 404 ? -23.25 -20.203 -4.672 1 81.94 404 GLU A O 1
ATOM 3210 N N . LYS A 1 405 ? -21.594 -21.391 -3.93 1 75 405 LYS A N 1
ATOM 3211 C CA . LYS A 1 405 ? -20.891 -20.203 -3.467 1 75 405 LYS A CA 1
ATOM 3212 C C . LYS A 1 405 ? -20.344 -19.391 -4.641 1 75 405 LYS A C 1
ATOM 3214 O O . LYS A 1 405 ? -20.281 -18.156 -4.586 1 75 405 LYS A O 1
ATOM 3219 N N . TYR A 1 406 ? -19.984 -20.078 -5.695 1 80.25 406 TYR A N 1
ATOM 3220 C CA . TYR A 1 406 ? -19.219 -19.422 -6.746 1 80.25 406 TYR A CA 1
ATOM 3221 C C . TYR A 1 406 ? -19.906 -19.562 -8.094 1 80.25 406 TYR A C 1
ATOM 3223 O O . TYR A 1 406 ? -19.594 -18.828 -9.039 1 80.25 406 TYR A O 1
ATOM 3231 N N . ASN A 1 407 ? -20.812 -20.562 -8.18 1 89.56 407 ASN A N 1
ATOM 3232 C CA . ASN A 1 407 ? -21.422 -20.891 -9.461 1 89.56 407 ASN A CA 1
ATOM 3233 C C . ASN A 1 407 ? -22.953 -20.812 -9.383 1 89.56 407 ASN A C 1
ATOM 3235 O O . ASN A 1 407 ? -23.578 -21.672 -8.758 1 89.56 407 ASN A O 1
ATOM 3239 N N . PRO A 1 408 ? -23.562 -19.953 -10.039 1 90.88 408 PRO A N 1
ATOM 3240 C CA . PRO A 1 408 ? -25.016 -19.906 -10.055 1 90.88 408 PRO A CA 1
ATOM 3241 C C . PRO A 1 408 ? -25.656 -21.172 -10.656 1 90.88 408 PRO A C 1
ATOM 3243 O O . PRO A 1 408 ? -26.781 -21.516 -10.312 1 90.88 408 PRO A O 1
ATOM 3246 N N . VAL A 1 409 ? -24.969 -21.891 -11.547 1 95.12 409 VAL A N 1
ATOM 3247 C CA . VAL A 1 409 ? -25.453 -23.094 -12.188 1 95.12 409 VAL A CA 1
ATOM 3248 C C . VAL A 1 409 ? -24.328 -24.125 -12.305 1 95.12 409 VAL A C 1
ATOM 3250 O O . VAL A 1 409 ? -23.141 -23.75 -12.266 1 95.12 409 VAL A O 1
ATOM 3253 N N . PRO A 1 410 ? -24.703 -25.422 -12.445 1 96.69 410 PRO A N 1
ATOM 3254 C CA . PRO A 1 410 ? -23.656 -26.422 -12.609 1 96.69 410 PRO A CA 1
ATOM 3255 C C . PRO A 1 410 ? -22.922 -26.297 -13.938 1 96.69 410 PRO A C 1
ATOM 3257 O O . PRO A 1 410 ? -23.375 -25.594 -14.836 1 96.69 410 PRO A O 1
ATOM 3260 N N . GLY A 1 411 ? -21.781 -26.969 -14.031 1 97.88 411 GLY A N 1
ATOM 3261 C CA . GLY A 1 411 ? -21.047 -27.047 -15.281 1 97.88 411 GLY A CA 1
ATOM 3262 C C . GLY A 1 411 ? -21.766 -27.859 -16.344 1 97.88 411 GLY A C 1
ATOM 3263 O O . GLY A 1 411 ? -22.812 -28.453 -16.078 1 97.88 411 GLY A O 1
ATOM 3264 N N . LYS A 1 412 ? -21.25 -27.797 -17.5 1 97.88 412 LYS A N 1
ATOM 3265 C CA . LYS A 1 412 ? -21.875 -28.5 -18.609 1 97.88 412 LYS A CA 1
ATOM 3266 C C . LYS A 1 412 ? -21.219 -29.859 -18.828 1 97.88 412 LYS A C 1
ATOM 3268 O O . LYS A 1 412 ? -21.922 -30.875 -18.938 1 97.88 412 LYS A O 1
ATOM 3273 N N . ARG A 1 413 ? -19.953 -29.891 -19 1 97.69 413 ARG A N 1
ATOM 3274 C CA . ARG A 1 413 ? -19.312 -31.172 -19.266 1 97.69 413 ARG A CA 1
ATOM 3275 C C . ARG A 1 413 ? -17.797 -31.062 -19.203 1 97.69 413 ARG A C 1
ATOM 3277 O O . ARG A 1 413 ? -17.234 -29.969 -19.281 1 97.69 413 ARG A O 1
ATOM 3284 N N . ILE A 1 414 ? -17.094 -32.156 -18.984 1 98.88 414 ILE A N 1
ATOM 3285 C CA . ILE A 1 414 ? -15.656 -32.344 -19.109 1 98.88 414 ILE A CA 1
ATOM 3286 C C . ILE A 1 414 ? -15.367 -33.5 -20.062 1 98.88 414 ILE A C 1
ATOM 3288 O O . ILE A 1 414 ? -15.938 -34.594 -19.938 1 98.88 414 ILE A O 1
ATOM 3292 N N . GLU A 1 415 ? -14.578 -33.219 -21.031 1 98.62 415 GLU A N 1
ATOM 3293 C CA . GLU A 1 415 ? -14.398 -34.281 -22 1 98.62 415 GLU A CA 1
ATOM 3294 C C . GLU A 1 415 ? -12.969 -34.312 -22.531 1 98.62 415 GLU A C 1
ATOM 3296 O O . GLU A 1 415 ? -12.344 -33.25 -22.703 1 98.62 415 GLU A O 1
ATOM 3301 N N . ASN A 1 416 ? -12.469 -35.469 -22.812 1 98.75 416 ASN A N 1
ATOM 3302 C CA . ASN A 1 416 ? -11.195 -35.719 -23.484 1 98.75 416 ASN A CA 1
ATOM 3303 C C . ASN A 1 416 ? -10.023 -35.219 -22.641 1 98.75 416 ASN A C 1
ATOM 3305 O O . ASN A 1 416 ? -9.289 -34.312 -23.062 1 98.75 416 ASN A O 1
ATOM 3309 N N . ILE A 1 417 ? -9.844 -35.812 -21.5 1 98.88 417 ILE A N 1
ATOM 3310 C CA . ILE A 1 417 ? -8.758 -35.5 -20.562 1 98.88 417 ILE A CA 1
ATOM 3311 C C . ILE A 1 417 ? -7.727 -36.625 -20.594 1 98.88 417 ILE A C 1
ATOM 3313 O O . ILE A 1 417 ? -8.078 -37.812 -20.531 1 98.88 417 ILE A O 1
ATOM 3317 N N . HIS A 1 418 ? -6.492 -36.312 -20.719 1 98.88 418 HIS A N 1
ATOM 3318 C CA . HIS A 1 418 ? -5.438 -37.312 -20.812 1 98.88 418 HIS A CA 1
ATOM 3319 C C . HIS A 1 418 ? -4.398 -37.125 -19.703 1 98.88 418 HIS A C 1
ATOM 3321 O O . HIS A 1 418 ? -3.854 -36.031 -19.547 1 98.88 418 HIS A O 1
ATOM 3327 N N . PHE A 1 419 ? -4.16 -38.125 -18.922 1 98.81 419 PHE A N 1
ATOM 3328 C CA . PHE A 1 419 ? -3.029 -38.219 -18 1 98.81 419 PHE A CA 1
ATOM 3329 C C . PHE A 1 419 ? -2.002 -39.219 -18.516 1 98.81 419 PHE A C 1
ATOM 3331 O O . PHE A 1 419 ? -2.295 -40.406 -18.641 1 98.81 419 PHE A O 1
ATOM 3338 N N . ARG A 1 420 ? -0.849 -38.656 -18.859 1 98.75 420 ARG A N 1
ATOM 3339 C CA . ARG A 1 420 ? 0.205 -39.5 -19.391 1 98.75 420 ARG A CA 1
ATOM 3340 C C . ARG A 1 420 ? 1.461 -39.438 -18.531 1 98.75 420 ARG A C 1
ATOM 3342 O O . ARG A 1 420 ? 1.964 -38.344 -18.25 1 98.75 420 ARG A O 1
ATOM 3349 N N . ASN A 1 421 ? 1.967 -40.625 -18.125 1 98.75 421 ASN A N 1
ATOM 3350 C CA . ASN A 1 421 ? 3.209 -40.688 -17.359 1 98.75 421 ASN A CA 1
ATOM 3351 C C . ASN A 1 421 ? 3.135 -39.844 -16.094 1 98.75 421 ASN A C 1
ATOM 3353 O O . ASN A 1 421 ? 4.016 -39.031 -15.828 1 98.75 421 ASN A O 1
ATOM 3357 N N . VAL A 1 422 ? 2.018 -40.062 -15.406 1 98.81 422 VAL A N 1
ATOM 3358 C CA . VAL A 1 422 ? 1.861 -39.406 -14.109 1 98.81 422 VAL A CA 1
ATOM 3359 C C . VAL A 1 422 ? 2.312 -40.375 -13 1 98.81 422 VAL A C 1
ATOM 3361 O O . VAL A 1 422 ? 1.924 -41.531 -12.992 1 98.81 422 VAL A O 1
ATOM 3364 N N . THR A 1 423 ? 3.189 -39.938 -12.18 1 98.69 423 THR A N 1
ATOM 3365 C CA . THR A 1 423 ? 3.666 -40.719 -11.055 1 98.69 423 THR A CA 1
ATOM 3366 C C . THR A 1 423 ? 3.379 -40.031 -9.734 1 98.69 423 THR A C 1
ATOM 3368 O O . THR A 1 423 ? 3.619 -38.812 -9.602 1 98.69 423 THR A O 1
ATOM 3371 N N . TYR A 1 424 ? 2.771 -40.688 -8.82 1 98.62 424 TYR A N 1
ATOM 3372 C CA . TYR A 1 424 ? 2.52 -40.219 -7.473 1 98.62 424 TYR A CA 1
ATOM 3373 C C . TYR A 1 424 ? 3.145 -41.125 -6.43 1 98.62 424 TYR A C 1
ATOM 3375 O O . TYR A 1 424 ? 2.852 -42.312 -6.387 1 98.62 424 TYR A O 1
ATOM 3383 N N . ASN A 1 425 ? 4.023 -40.625 -5.656 1 98.12 425 ASN A N 1
ATOM 3384 C CA . ASN A 1 425 ? 4.59 -41.312 -4.504 1 98.12 425 ASN A CA 1
ATOM 3385 C C . ASN A 1 425 ? 4.16 -40.656 -3.191 1 98.12 425 ASN A C 1
ATOM 3387 O O . ASN A 1 425 ? 4.805 -39.719 -2.719 1 98.12 425 ASN A O 1
ATOM 3391 N N . GLY A 1 426 ? 3.172 -41.062 -2.678 1 97 426 GLY A N 1
ATOM 3392 C CA . GLY A 1 426 ? 2.604 -40.469 -1.475 1 97 426 GLY A CA 1
ATOM 3393 C C . GLY A 1 426 ? 1.557 -41.344 -0.819 1 97 426 GLY A C 1
ATOM 3394 O O . GLY A 1 426 ? 1.416 -42.531 -1.17 1 97 426 GLY A O 1
ATOM 3395 N N . ARG A 1 427 ? 0.856 -40.875 0.233 1 93.69 427 ARG A N 1
ATOM 3396 C CA . ARG A 1 427 ? -0.043 -41.656 1.085 1 93.69 427 ARG A CA 1
ATOM 3397 C C . ARG A 1 427 ? -1.315 -42.031 0.336 1 93.69 427 ARG A C 1
ATOM 3399 O O . ARG A 1 427 ? -1.913 -43.062 0.606 1 93.69 427 ARG A O 1
ATOM 3406 N N . ASN A 1 428 ? -1.602 -41.188 -0.616 1 94.81 428 ASN A N 1
ATOM 3407 C CA . ASN A 1 428 ? -2.84 -41.438 -1.351 1 94.81 428 ASN A CA 1
ATOM 3408 C C . ASN A 1 428 ? -4.008 -41.719 -0.407 1 94.81 428 ASN A C 1
ATOM 3410 O O . ASN A 1 428 ? -4.754 -42.656 -0.598 1 94.81 428 ASN A O 1
ATOM 3414 N N . GLU A 1 429 ? -4.148 -40.875 0.555 1 94.56 429 GLU A N 1
ATOM 3415 C CA . GLU A 1 429 ? -5.086 -41.062 1.654 1 94.56 429 GLU A CA 1
ATOM 3416 C C . GLU A 1 429 ? -6.527 -40.844 1.199 1 94.56 429 GLU A C 1
ATOM 3418 O O . GLU A 1 429 ? -7.418 -41.625 1.556 1 94.56 429 GLU A O 1
ATOM 3423 N N . ASN A 1 430 ? -6.758 -39.812 0.521 1 97.38 430 ASN A N 1
ATOM 3424 C CA . ASN A 1 430 ? -8.102 -39.469 0.06 1 97.38 430 ASN A CA 1
ATOM 3425 C C . ASN A 1 430 ? -8.336 -39.969 -1.367 1 97.38 430 ASN A C 1
ATOM 3427 O O . ASN A 1 430 ? -7.441 -39.875 -2.209 1 97.38 430 ASN A O 1
ATOM 3431 N N . LYS A 1 431 ? -9.531 -40.438 -1.594 1 97.5 431 LYS A N 1
ATOM 3432 C CA . LYS A 1 431 ? -9.852 -41 -2.908 1 97.5 431 LYS A CA 1
ATOM 3433 C C . LYS A 1 431 ? -9.828 -39.906 -3.979 1 97.5 431 LYS A C 1
ATOM 3435 O O . LYS A 1 431 ? -10.266 -38.781 -3.738 1 97.5 431 LYS A O 1
ATOM 3440 N N . ASN A 1 432 ? -9.273 -40.312 -5.098 1 97.81 432 ASN A N 1
ATOM 3441 C CA . ASN A 1 432 ? -9.414 -39.469 -6.281 1 97.81 432 ASN A CA 1
ATOM 3442 C C . ASN A 1 432 ? -10.844 -39.469 -6.82 1 97.81 432 ASN A C 1
ATOM 3444 O O . ASN A 1 432 ? -11.547 -40.5 -6.684 1 97.81 432 ASN A O 1
ATOM 3448 N N . ARG A 1 433 ? -11.234 -38.344 -7.395 1 98.31 433 ARG A N 1
ATOM 3449 C CA . ARG A 1 433 ? -12.633 -38.281 -7.789 1 98.31 433 ARG A CA 1
ATOM 3450 C C . ARG A 1 433 ? -12.766 -38 -9.281 1 98.31 433 ARG A C 1
ATOM 3452 O O . ARG A 1 433 ? -12 -37.188 -9.836 1 98.31 433 ARG A O 1
ATOM 3459 N N . ILE A 1 434 ? -13.656 -38.75 -9.938 1 98.62 434 ILE A N 1
ATOM 3460 C CA . ILE A 1 434 ? -14.156 -38.438 -11.273 1 98.62 434 ILE A CA 1
ATOM 3461 C C . ILE A 1 434 ? -15.68 -38.5 -11.281 1 98.62 434 ILE A C 1
ATOM 3463 O O . ILE A 1 434 ? -16.266 -39.594 -11.305 1 98.62 434 ILE A O 1
ATOM 3467 N N . TYR A 1 435 ? -16.25 -37.281 -11.172 1 98.5 435 TYR A N 1
ATOM 3468 C CA . TYR A 1 435 ? -17.703 -37.219 -11.016 1 98.5 435 TYR A CA 1
ATOM 3469 C C . TYR A 1 435 ? -18.328 -36.344 -12.094 1 98.5 435 TYR A C 1
ATOM 3471 O O . TYR A 1 435 ? -17.984 -35.156 -12.227 1 98.5 435 TYR A O 1
ATOM 3479 N N . GLY A 1 436 ? -19.234 -36.938 -12.93 1 98.31 436 GLY A N 1
ATOM 3480 C CA . GLY A 1 436 ? -20.203 -36.062 -13.578 1 98.31 436 GLY A CA 1
ATOM 3481 C C . GLY A 1 436 ? -21.25 -35.5 -12.633 1 98.31 436 GLY A C 1
ATOM 3482 O O . GLY A 1 436 ? -21.266 -35.875 -11.453 1 98.31 436 GLY A O 1
ATOM 3483 N N . PHE A 1 437 ? -22.141 -34.594 -13.141 1 98.12 437 PHE A N 1
ATOM 3484 C CA . PHE A 1 437 ? -23.125 -33.969 -12.273 1 98.12 437 PHE A CA 1
ATOM 3485 C C . PHE A 1 437 ? -24.469 -34.688 -12.375 1 98.12 437 PHE A C 1
ATOM 3487 O O . PHE A 1 437 ? -25.078 -35.031 -11.352 1 98.12 437 PHE A O 1
ATOM 3494 N N . ASP A 1 438 ? -25.016 -34.938 -13.508 1 97.88 438 ASP A N 1
ATOM 3495 C CA . ASP A 1 438 ? -26.219 -35.688 -13.812 1 97.88 438 ASP A CA 1
ATOM 3496 C C . ASP A 1 438 ? -26.141 -36.312 -15.203 1 97.88 438 ASP A C 1
ATOM 3498 O O . ASP A 1 438 ? -25.078 -36.375 -15.812 1 97.88 438 ASP A O 1
ATOM 3502 N N . HIS A 1 439 ? -27.234 -36.844 -15.672 1 97 439 HIS A N 1
ATOM 3503 C CA . HIS A 1 439 ? -27.219 -37.625 -16.906 1 97 439 HIS A CA 1
ATOM 3504 C C . HIS A 1 439 ? -26.859 -36.75 -18.109 1 97 439 HIS A C 1
ATOM 3506 O O . HIS A 1 439 ? -26.328 -37.25 -19.109 1 97 439 HIS A O 1
ATOM 3512 N N . LYS A 1 440 ? -27.062 -35.469 -18.031 1 97.31 440 LYS A N 1
ATOM 3513 C CA . LYS A 1 440 ? -26.781 -34.562 -19.125 1 97.31 440 LYS A CA 1
ATOM 3514 C C . L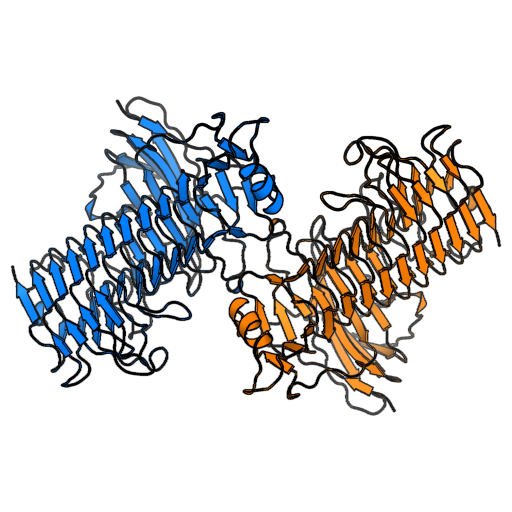YS A 1 440 ? -25.422 -33.875 -18.969 1 97.31 440 LYS A C 1
ATOM 3516 O O . LYS A 1 440 ? -24.844 -33.406 -19.938 1 97.31 440 LYS A O 1
ATOM 3521 N N . ARG A 1 441 ? -24.938 -33.75 -17.812 1 98.44 441 ARG A N 1
ATOM 3522 C CA . ARG A 1 441 ? -23.703 -33.094 -17.453 1 98.44 441 ARG A CA 1
ATOM 3523 C C . ARG A 1 441 ? -22.641 -34.094 -17 1 98.44 441 ARG A C 1
ATOM 3525 O O . ARG A 1 441 ? -22.453 -34.281 -15.797 1 98.44 441 ARG A O 1
ATOM 3532 N N . LYS A 1 442 ? -21.906 -34.594 -17.953 1 98.5 442 LYS A N 1
ATOM 3533 C CA . LYS A 1 442 ? -21.109 -35.781 -17.719 1 98.5 442 LYS A CA 1
ATOM 3534 C C . LYS A 1 442 ? -19.609 -35.438 -17.812 1 98.5 442 LYS A C 1
ATOM 3536 O O . LYS A 1 442 ? -19.234 -34.375 -18.312 1 98.5 442 LYS A O 1
ATOM 3541 N N . VAL A 1 443 ? -18.812 -36.281 -17.234 1 98.75 443 VAL A N 1
ATOM 3542 C CA . VAL A 1 443 ? -17.406 -36.438 -17.578 1 98.75 443 VAL A CA 1
ATOM 3543 C C . VAL A 1 443 ? -17.234 -37.562 -18.578 1 98.75 443 VAL A C 1
ATOM 3545 O O . VAL A 1 443 ? -17.688 -38.688 -18.344 1 98.75 443 VAL A O 1
ATOM 3548 N N . ASP A 1 444 ? -16.672 -37.188 -19.656 1 98.06 444 ASP A N 1
ATOM 3549 C CA . ASP A 1 444 ? -16.609 -38.188 -20.719 1 98.06 444 ASP A CA 1
ATOM 3550 C C . ASP A 1 444 ? -15.195 -38.281 -21.297 1 98.06 444 ASP A C 1
ATOM 3552 O O . ASP A 1 444 ? -14.734 -37.312 -21.953 1 98.06 444 ASP A O 1
ATOM 3556 N N . GLY A 1 445 ? -14.602 -39.406 -21.141 1 98.06 445 GLY A N 1
ATOM 3557 C CA . GLY A 1 445 ? -13.328 -39.625 -21.812 1 98.06 445 GLY A CA 1
ATOM 3558 C C . GLY A 1 445 ? -12.133 -39.125 -21 1 98.06 445 GLY A C 1
ATOM 3559 O O . GLY A 1 445 ? -11.445 -38.188 -21.406 1 98.06 445 GLY A O 1
ATOM 3560 N N . VAL A 1 446 ? -11.805 -39.812 -19.922 1 98.75 446 VAL A N 1
ATOM 3561 C CA . VAL A 1 446 ? -10.578 -39.625 -19.141 1 98.75 446 VAL A CA 1
ATOM 3562 C C . VAL A 1 446 ? -9.664 -40.844 -19.328 1 98.75 446 VAL A C 1
ATOM 3564 O O . VAL A 1 446 ? -10.062 -41.969 -19.016 1 98.75 446 VAL A O 1
ATOM 3567 N N . THR A 1 447 ? -8.531 -40.594 -19.844 1 98.81 447 THR A N 1
ATOM 3568 C CA . THR A 1 447 ? -7.617 -41.719 -20.109 1 98.81 447 THR A CA 1
ATOM 3569 C C . THR A 1 447 ? -6.328 -41.562 -19.312 1 98.81 447 THR A C 1
ATOM 3571 O O . THR A 1 447 ? -5.684 -40.5 -19.359 1 98.81 447 THR A O 1
ATOM 3574 N N . PHE A 1 448 ? -6 -42.594 -18.547 1 98.75 448 PHE A N 1
ATOM 3575 C CA . PHE A 1 448 ? -4.719 -42.688 -17.859 1 98.75 448 PHE A CA 1
ATOM 3576 C C . PHE A 1 448 ? -3.773 -43.625 -18.594 1 98.75 448 PHE A C 1
ATOM 3578 O O . PHE A 1 448 ? -4.082 -44.812 -18.781 1 98.75 448 PHE A O 1
ATOM 3585 N N . THR A 1 449 ? -2.729 -43.062 -19.094 1 98.81 449 THR A N 1
ATOM 3586 C CA . THR A 1 449 ? -1.688 -43.875 -19.703 1 98.81 449 THR A CA 1
ATOM 3587 C C . THR A 1 449 ? -0.427 -43.906 -18.844 1 98.81 449 THR A C 1
ATOM 3589 O O . THR A 1 449 ? 0.217 -42.875 -18.656 1 98.81 449 THR A O 1
ATOM 3592 N N . ASN A 1 450 ? -0.066 -45.031 -18.266 1 98.69 450 ASN A N 1
ATOM 3593 C CA . ASN A 1 450 ? 1.114 -45.219 -17.422 1 98.69 450 ASN A CA 1
ATOM 3594 C C . ASN A 1 450 ? 1.018 -44.406 -16.141 1 98.69 450 ASN A C 1
ATOM 3596 O O . ASN A 1 450 ? 1.942 -43.656 -15.789 1 98.69 450 ASN A O 1
ATOM 3600 N N . LEU A 1 451 ? -0.189 -44.469 -15.555 1 98.69 451 LEU A N 1
ATOM 3601 C CA . LEU A 1 451 ? -0.333 -43.938 -14.211 1 98.69 451 LEU A CA 1
ATOM 3602 C C . LEU A 1 451 ? 0.306 -44.844 -13.18 1 98.69 451 LEU A C 1
ATOM 3604 O O . LEU A 1 451 ? 0.024 -46.062 -13.156 1 98.69 451 LEU A O 1
ATOM 3608 N N . ARG A 1 452 ? 1.182 -44.312 -12.414 1 98.69 452 ARG A N 1
ATOM 3609 C CA . ARG A 1 452 ? 1.814 -45.094 -11.367 1 98.69 452 ARG A CA 1
ATOM 3610 C C . ARG A 1 452 ? 1.643 -44.438 -10 1 98.69 452 ARG A C 1
ATOM 3612 O O . ARG A 1 452 ? 1.872 -43.25 -9.852 1 98.69 452 ARG A O 1
ATOM 3619 N N . ILE A 1 453 ? 1.229 -45.156 -9.047 1 98.25 453 ILE A N 1
ATOM 3620 C CA . ILE A 1 453 ? 1.138 -44.719 -7.656 1 98.25 453 ILE A CA 1
ATOM 3621 C C . ILE A 1 453 ? 1.99 -45.656 -6.785 1 98.25 453 ILE A C 1
ATOM 3623 O O . ILE A 1 453 ? 1.765 -46.844 -6.742 1 98.25 453 ILE A O 1
ATOM 3627 N N . ASN A 1 454 ? 3.01 -45 -6.188 1 97.75 454 ASN A N 1
ATOM 3628 C CA . ASN A 1 454 ? 3.957 -45.719 -5.355 1 97.75 454 ASN A CA 1
ATOM 3629 C C . ASN A 1 454 ? 4.598 -46.875 -6.121 1 97.75 454 ASN A C 1
ATOM 3631 O O . ASN A 1 454 ? 4.668 -48 -5.617 1 97.75 454 ASN A O 1
ATOM 3635 N N . GLY A 1 455 ? 4.883 -46.531 -7.332 1 96.69 455 GLY A N 1
ATOM 3636 C CA . GLY A 1 455 ? 5.633 -47.469 -8.148 1 96.69 455 GLY A CA 1
ATOM 3637 C C . GLY A 1 455 ? 4.754 -48.469 -8.867 1 96.69 455 GLY A C 1
ATOM 3638 O O . GLY A 1 455 ? 5.207 -49.188 -9.781 1 96.69 455 GLY A O 1
ATOM 3639 N N . GLU A 1 456 ? 3.508 -48.531 -8.492 1 97.88 456 GLU A N 1
ATOM 3640 C CA . GLU A 1 456 ? 2.598 -49.531 -9.078 1 97.88 456 GLU A CA 1
ATOM 3641 C C . GLU A 1 456 ? 1.843 -48.938 -10.266 1 97.88 456 GLU A C 1
ATOM 3643 O O . GLU A 1 456 ? 1.315 -47.812 -10.18 1 97.88 456 GLU A O 1
ATOM 3648 N N . LEU A 1 457 ? 1.836 -49.719 -11.281 1 98.44 457 LEU A N 1
ATOM 3649 C CA . LEU A 1 457 ? 1.043 -49.312 -12.438 1 98.44 457 LEU A CA 1
ATOM 3650 C C . LEU A 1 457 ? -0.448 -49.438 -12.148 1 98.44 457 LEU A C 1
ATOM 3652 O O . LEU A 1 457 ? -0.902 -50.5 -11.703 1 98.44 457 LEU A O 1
ATOM 3656 N N . ILE A 1 458 ? -1.189 -48.5 -12.328 1 98.38 458 ILE A N 1
ATOM 3657 C CA . ILE A 1 458 ? -2.619 -48.469 -12.039 1 98.38 458 ILE A CA 1
ATOM 3658 C C . ILE A 1 458 ? -3.404 -48.844 -13.297 1 98.38 458 ILE A C 1
ATOM 3660 O O . ILE A 1 458 ? -3.334 -48.125 -14.305 1 98.38 458 ILE A O 1
ATOM 3664 N N . LEU A 1 459 ? -4.18 -49.906 -13.188 1 98.12 459 LEU A N 1
ATOM 3665 C CA . LEU A 1 459 ? -4.863 -50.375 -14.391 1 98.12 459 LEU A CA 1
ATOM 3666 C C . LEU A 1 459 ? -6.375 -50.375 -14.188 1 98.12 459 LEU A C 1
ATOM 3668 O O . LEU A 1 459 ? -7.133 -50.656 -15.117 1 98.12 459 LEU A O 1
ATOM 3672 N N . ASP A 1 460 ? -6.727 -50 -12.984 1 96.88 460 ASP A N 1
ATOM 3673 C CA . ASP A 1 460 ? -8.156 -49.844 -12.742 1 96.88 460 ASP A CA 1
ATOM 3674 C C . ASP A 1 460 ? -8.414 -48.844 -11.602 1 96.88 460 ASP A C 1
ATOM 3676 O O . ASP A 1 460 ? -7.484 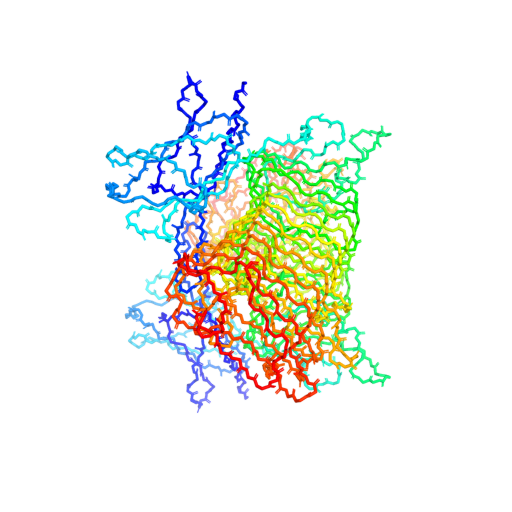-48.469 -10.898 1 96.88 460 ASP A O 1
ATOM 3680 N N . ALA A 1 461 ? -9.617 -48.5 -11.492 1 96.69 461 ALA A N 1
ATOM 3681 C CA . ALA A 1 461 ? -10.023 -47.438 -10.57 1 96.69 461 ALA A CA 1
ATOM 3682 C C . ALA A 1 461 ? -9.734 -47.844 -9.125 1 96.69 461 ALA A C 1
ATOM 3684 O O . ALA A 1 461 ? -9.32 -47 -8.32 1 96.69 461 ALA A O 1
ATOM 3685 N N . GLU A 1 462 ? -10.031 -49 -8.781 1 96.69 462 GLU A N 1
ATOM 3686 C CA . GLU A 1 462 ? -9.844 -49.469 -7.41 1 96.69 462 GLU A CA 1
ATOM 3687 C C . GLU A 1 462 ? -8.367 -49.438 -7.016 1 96.69 462 GLU A C 1
ATOM 3689 O O . GLU A 1 462 ? -8.016 -48.969 -5.938 1 96.69 462 GLU A O 1
ATOM 3694 N N . GLN A 1 463 ? -7.594 -49.906 -7.918 1 95.81 463 GLN A N 1
ATOM 3695 C CA . GLN A 1 463 ? -6.152 -49.938 -7.688 1 95.81 463 GLN A CA 1
ATOM 3696 C C . GLN A 1 463 ? -5.617 -48.531 -7.461 1 95.81 463 GLN A C 1
ATOM 3698 O O . GLN A 1 463 ? -4.676 -48.312 -6.691 1 95.81 463 GLN A O 1
ATOM 3703 N N . GLY A 1 464 ? -6.172 -47.625 -8.094 1 96.12 464 GLY A N 1
ATOM 3704 C CA . GLY A 1 464 ? -5.695 -46.25 -8.039 1 96.12 464 GLY A CA 1
ATOM 3705 C C . GLY A 1 464 ? -6.406 -45.438 -6.988 1 96.12 464 GLY A C 1
ATOM 3706 O O . GLY A 1 464 ? -6.152 -44.219 -6.867 1 96.12 464 GLY A O 1
ATOM 3707 N N . HIS A 1 465 ? -7.336 -46.062 -6.289 1 97.69 465 HIS A N 1
ATOM 3708 C CA . HIS A 1 465 ? -8.078 -45.375 -5.238 1 97.69 465 HIS A CA 1
ATOM 3709 C C . HIS A 1 465 ? -8.953 -44.281 -5.82 1 97.69 465 HIS A C 1
ATOM 3711 O O . HIS A 1 465 ? -8.906 -43.125 -5.363 1 97.69 465 HIS A O 1
ATOM 3717 N N . PHE A 1 466 ? -9.688 -44.625 -6.871 1 98.06 466 PHE A N 1
ATOM 3718 C CA . PHE A 1 466 ? -10.586 -43.719 -7.543 1 98.06 466 PHE A CA 1
ATOM 3719 C C . PHE A 1 466 ? -12.031 -43.969 -7.133 1 98.06 466 PHE A C 1
ATOM 3721 O O . PHE A 1 466 ? -12.445 -45.125 -6.977 1 98.06 466 PHE A O 1
ATOM 3728 N N . ASP A 1 467 ? -12.68 -42.875 -6.859 1 98.25 467 ASP A N 1
ATOM 3729 C CA . ASP A 1 467 ? -14.133 -42.875 -6.715 1 98.25 467 ASP A CA 1
ATOM 3730 C C . ASP A 1 467 ? -14.805 -42.219 -7.914 1 98.25 467 ASP A C 1
ATOM 3732 O O . ASP A 1 467 ? -14.57 -41.031 -8.188 1 98.25 467 ASP A O 1
ATOM 3736 N N . MET A 1 468 ? -15.625 -43 -8.648 1 97.94 468 MET A N 1
ATOM 3737 C CA . MET A 1 468 ? -16.312 -42.5 -9.852 1 97.94 468 MET A CA 1
ATOM 3738 C C . MET A 1 468 ? -17.812 -42.688 -9.719 1 97.94 468 MET A C 1
ATOM 3740 O O . MET A 1 468 ? -18.281 -43.688 -9.188 1 97.94 468 MET A O 1
ATOM 3744 N N . ASN A 1 469 ? -18.562 -41.688 -10.156 1 97.81 469 ASN A N 1
ATOM 3745 C CA . ASN A 1 469 ? -20.016 -41.875 -10.094 1 97.81 469 ASN A CA 1
ATOM 3746 C C . ASN A 1 469 ? -20.578 -42.312 -11.438 1 97.81 469 ASN A C 1
ATOM 3748 O O . ASN A 1 469 ? -19.828 -42.562 -12.383 1 97.81 469 ASN A O 1
ATOM 3752 N N . GLU A 1 470 ? -21.922 -42.438 -11.555 1 97.94 470 GLU A N 1
ATOM 3753 C CA . GLU A 1 470 ? -22.578 -43.062 -12.719 1 97.94 470 GLU A CA 1
ATOM 3754 C C . GLU A 1 470 ? -22.578 -42.094 -13.906 1 97.94 470 GLU A C 1
ATOM 3756 O O . GLU A 1 470 ? -22.906 -42.5 -15.031 1 97.94 470 GLU A O 1
ATOM 3761 N N . HIS A 1 471 ? -22.109 -40.906 -13.656 1 98.5 471 HIS A N 1
ATOM 3762 C CA . HIS A 1 471 ? -22.141 -39.938 -14.727 1 98.5 471 HIS A CA 1
ATOM 3763 C C . HIS A 1 471 ? -20.734 -39.688 -15.305 1 98.5 471 HIS A C 1
ATOM 3765 O O . HIS A 1 471 ? -20.516 -38.719 -16.047 1 98.5 471 HIS A O 1
ATOM 3771 N N . ALA A 1 472 ? -19.828 -40.5 -14.922 1 98.38 472 ALA A N 1
ATOM 3772 C CA . ALA A 1 472 ? -18.5 -40.531 -15.516 1 98.38 472 ALA A CA 1
ATOM 3773 C C . ALA A 1 472 ? -18.375 -41.688 -16.5 1 98.38 472 ALA A C 1
ATOM 3775 O O . ALA A 1 472 ? -18.578 -42.844 -16.125 1 98.38 472 ALA A O 1
ATOM 3776 N N . HIS A 1 473 ? -18.062 -41.344 -17.703 1 97.88 473 HIS A N 1
ATOM 3777 C CA . HIS A 1 473 ? -18.016 -42.344 -18.75 1 97.88 473 HIS A CA 1
ATOM 3778 C C . HIS A 1 473 ? -16.688 -42.312 -19.484 1 97.88 473 HIS A C 1
ATOM 3780 O O . HIS A 1 473 ? -16.016 -41.281 -19.516 1 97.88 473 HIS A O 1
ATOM 3786 N N . GLY A 1 474 ? -16.359 -43.469 -20.047 1 97.75 474 GLY A N 1
ATOM 3787 C CA . GLY A 1 474 ? -15.18 -43.562 -20.891 1 97.75 474 GLY A CA 1
ATOM 3788 C C . GLY A 1 474 ? -13.883 -43.375 -20.125 1 97.75 474 GLY A C 1
ATOM 3789 O O . GLY A 1 474 ? -12.953 -42.719 -20.609 1 97.75 474 GLY A O 1
ATOM 3790 N N . ILE A 1 475 ? -13.844 -43.906 -18.875 1 98.25 475 ILE A N 1
ATOM 3791 C CA . ILE A 1 475 ? -12.633 -43.844 -18.062 1 98.25 475 ILE A CA 1
ATOM 3792 C C . ILE A 1 475 ? -11.742 -45.031 -18.359 1 98.25 475 ILE A C 1
ATOM 3794 O O . ILE A 1 475 ? -12.18 -46.188 -18.219 1 98.25 475 ILE A O 1
ATOM 3798 N N . GLN A 1 476 ? -10.555 -44.75 -18.781 1 98.38 476 GLN A N 1
ATOM 3799 C CA . GLN A 1 476 ? -9.664 -45.844 -19.188 1 98.38 476 GLN A CA 1
ATOM 3800 C C . GLN A 1 476 ? -8.32 -45.75 -18.469 1 98.38 476 GLN A C 1
ATOM 3802 O O . GLN A 1 476 ? -7.801 -44.625 -18.25 1 98.38 476 GLN A O 1
ATOM 3807 N N . PHE A 1 477 ? -7.848 -46.875 -18.031 1 98.19 477 PHE A N 1
ATOM 3808 C CA . PHE A 1 477 ? -6.504 -47.031 -17.5 1 98.19 477 PHE A CA 1
ATOM 3809 C C . PHE A 1 477 ? -5.66 -47.938 -18.391 1 98.19 477 PHE A C 1
ATOM 3811 O O . PHE A 1 477 ? -6.027 -49.094 -18.641 1 98.19 477 PHE A O 1
ATOM 3818 N N . ARG A 1 478 ? -4.586 -47.312 -18.875 1 97.5 478 ARG A N 1
ATOM 3819 C CA . ARG A 1 478 ? -3.764 -48 -19.844 1 97.5 478 ARG A CA 1
ATOM 3820 C C . ARG A 1 478 ? -2.301 -48.031 -19.406 1 97.5 478 ARG A C 1
ATOM 3822 O O . ARG A 1 478 ? -1.88 -47.219 -18.578 1 97.5 478 ARG A O 1
ATOM 3829 N N . LYS A 1 479 ? -1.601 -49.094 -20.078 1 94.5 479 LYS A N 1
ATOM 3830 C CA . LYS A 1 479 ? -0.153 -49.156 -19.891 1 94.5 479 LYS A CA 1
ATOM 3831 C C . LYS A 1 479 ? 0.556 -48.188 -20.828 1 94.5 479 LYS A C 1
ATOM 3833 O O . LYS A 1 479 ? 0.086 -47.938 -21.938 1 94.5 479 LYS A O 1
ATOM 3838 N N . MET B 1 1 ? -31.75 22.781 23.953 1 69.5 1 MET B N 1
ATOM 3839 C CA . MET B 1 1 ? -31.75 21.328 23.812 1 69.5 1 MET B CA 1
ATOM 3840 C C . MET B 1 1 ? -30.391 20.828 23.297 1 69.5 1 MET B C 1
ATOM 3842 O O . MET B 1 1 ? -29.781 21.484 22.469 1 69.5 1 MET B O 1
ATOM 3846 N N . SER B 1 2 ? -29.766 19.828 24.062 1 85.12 2 SER B N 1
ATOM 3847 C CA . SER B 1 2 ? -28.453 19.297 23.734 1 85.12 2 SER B CA 1
ATOM 3848 C C . SER B 1 2 ? -28.531 18.219 22.656 1 85.12 2 SER B C 1
ATOM 3850 O O . SER B 1 2 ? -29.547 17.531 22.547 1 85.12 2 SER B O 1
ATOM 3852 N N . TYR B 1 3 ? -27.797 18.375 21.656 1 92.56 3 TYR B N 1
ATOM 3853 C CA . TYR B 1 3 ? -27.625 17.375 20.609 1 92.56 3 TYR B CA 1
ATOM 3854 C C . TYR B 1 3 ? -26.359 16.578 20.812 1 92.56 3 TYR B C 1
ATOM 3856 O O . TYR B 1 3 ? -25.297 17.141 21.125 1 92.56 3 TYR B O 1
ATOM 3864 N N . LEU B 1 4 ? -26.531 15.25 20.922 1 97.06 4 LEU B N 1
ATOM 3865 C CA . LEU B 1 4 ? -25.406 14.336 21.062 1 97.06 4 LEU B CA 1
ATOM 3866 C C . LEU B 1 4 ? -25.484 13.195 20.062 1 97.06 4 LEU B C 1
ATOM 3868 O O . LEU B 1 4 ? -26.5 12.492 20 1 97.06 4 LEU B O 1
ATOM 3872 N N . LYS B 1 5 ? -24.469 13.055 19.172 1 97.25 5 LYS B N 1
ATOM 3873 C CA . LYS B 1 5 ? -24.406 11.969 18.188 1 97.25 5 LYS B CA 1
ATOM 3874 C C . LYS B 1 5 ? -23.125 11.156 18.344 1 97.25 5 LYS B C 1
ATOM 3876 O O . LYS B 1 5 ? -22.031 11.719 18.344 1 97.25 5 LYS B O 1
ATOM 3881 N N . ILE B 1 6 ? -23.312 9.859 18.562 1 98 6 ILE B N 1
ATOM 3882 C CA . ILE B 1 6 ? -22.203 8.922 18.734 1 98 6 ILE B CA 1
ATOM 3883 C C . ILE B 1 6 ? -22.234 7.879 17.609 1 98 6 ILE B C 1
ATOM 3885 O O . ILE B 1 6 ? -23.297 7.492 17.141 1 98 6 ILE B O 1
ATOM 3889 N N . TRP B 1 7 ? -21.078 7.465 17.109 1 97.75 7 TRP B N 1
ATOM 3890 C CA . TRP B 1 7 ? -21 6.438 16.078 1 97.75 7 TRP B CA 1
ATOM 3891 C C . TRP B 1 7 ? -20.281 5.199 16.594 1 97.75 7 TRP B C 1
ATOM 3893 O O . TRP B 1 7 ? -19.281 5.305 17.297 1 97.75 7 TRP B O 1
ATOM 3903 N N . ASP B 1 8 ? -20.781 4.113 16.234 1 97.25 8 ASP B N 1
ATOM 3904 C CA . ASP B 1 8 ? -20.109 2.859 16.562 1 97.25 8 ASP B CA 1
ATOM 3905 C C . ASP B 1 8 ? -18.922 2.609 15.633 1 97.25 8 ASP B C 1
ATOM 3907 O O . ASP B 1 8 ? -19 2.873 14.43 1 97.25 8 ASP B O 1
ATOM 3911 N N . ALA B 1 9 ? -17.859 2.217 16.219 1 97.81 9 ALA B N 1
ATOM 3912 C CA . ALA B 1 9 ? -16.734 1.801 15.391 1 97.81 9 ALA B CA 1
ATOM 3913 C C . ALA B 1 9 ? -17.016 0.456 14.727 1 97.81 9 ALA B C 1
ATOM 3915 O O . ALA B 1 9 ? -17.641 -0.422 15.328 1 97.81 9 ALA B O 1
ATOM 3916 N N . PRO B 1 10 ? -16.578 0.323 13.477 1 98.12 10 PRO B N 1
ATOM 3917 C CA . PRO B 1 10 ? -16.797 -0.972 12.828 1 98.12 10 PRO B CA 1
ATOM 3918 C C . PRO B 1 10 ? -15.898 -2.07 13.391 1 98.12 10 PRO B C 1
ATOM 3920 O O . PRO B 1 10 ? -14.867 -1.777 14 1 98.12 10 PRO B O 1
ATOM 3923 N N . LYS B 1 11 ? -16.406 -3.357 13.109 1 95.69 11 LYS B N 1
ATOM 3924 C CA . LYS B 1 11 ? -15.516 -4.48 13.398 1 95.69 11 LYS B CA 1
ATOM 3925 C C . LYS B 1 11 ? -14.227 -4.391 12.586 1 95.69 11 LYS B C 1
ATOM 3927 O O . LYS B 1 11 ? -14.266 -4.234 11.367 1 95.69 11 LYS B O 1
ATOM 3932 N N . GLY B 1 12 ? -13.148 -4.328 13.195 1 94.75 12 GLY B N 1
ATOM 3933 C CA . GLY B 1 12 ? -11.875 -4.203 12.516 1 94.75 12 GLY B CA 1
ATOM 3934 C C . GLY B 1 12 ? -11.141 -2.922 12.859 1 94.75 12 GLY B C 1
ATOM 3935 O O . GLY B 1 12 ? -9.945 -2.793 12.586 1 94.75 12 GLY B O 1
ATOM 3936 N N . ALA B 1 13 ? -11.898 -2.02 13.469 1 97.75 13 ALA B N 1
ATOM 3937 C CA . ALA B 1 13 ? -11.258 -0.781 13.906 1 97.75 13 ALA B CA 1
ATOM 3938 C C . ALA B 1 13 ? -10.172 -1.061 14.93 1 97.75 13 ALA B C 1
ATOM 3940 O O . ALA B 1 13 ? -10.328 -1.925 15.797 1 97.75 13 ALA B O 1
ATOM 3941 N N . VAL B 1 14 ? -9.062 -0.393 14.805 1 97.56 14 VAL B N 1
ATOM 3942 C CA . VAL B 1 14 ? -7.965 -0.535 15.758 1 97.56 14 VAL B CA 1
ATOM 3943 C C . VAL B 1 14 ? -8.195 0.393 16.953 1 97.56 14 VAL B C 1
ATOM 3945 O O . VAL B 1 14 ? -8.18 1.617 16.797 1 97.56 14 VAL B O 1
ATOM 3948 N N . GLY B 1 15 ? -8.453 -0.202 18.109 1 97.94 15 GLY B N 1
ATOM 3949 C CA . GLY B 1 15 ? -8.742 0.581 19.297 1 97.94 15 GLY B CA 1
ATOM 3950 C C . GLY B 1 15 ? -7.613 0.579 20.312 1 97.94 15 GLY B C 1
ATOM 3951 O O . GLY B 1 15 ? -6.586 -0.065 20.094 1 97.94 15 GLY B O 1
ATOM 3952 N N . ARG B 1 16 ? -7.789 1.385 21.281 1 96.75 16 ARG B N 1
ATOM 3953 C CA . ARG B 1 16 ? -6.922 1.471 22.453 1 96.75 16 ARG B CA 1
ATOM 3954 C C . ARG B 1 16 ? -7.727 1.361 23.75 1 96.75 16 ARG B C 1
ATOM 3956 O O . ARG B 1 16 ? -8.844 1.87 23.828 1 96.75 16 ARG B O 1
ATOM 3963 N N . ASP B 1 17 ? -7.129 0.697 24.75 1 96.31 17 ASP B N 1
ATOM 3964 C CA . ASP B 1 17 ? -7.906 0.433 25.953 1 96.31 17 ASP B CA 1
ATOM 3965 C C . ASP B 1 17 ? -7.344 1.198 27.141 1 96.31 17 ASP B C 1
ATOM 3967 O O . ASP B 1 17 ? -7.594 0.836 28.297 1 96.31 17 ASP B O 1
ATOM 3971 N N . ASP B 1 18 ? -6.613 2.188 26.922 1 97.5 18 ASP B N 1
ATOM 3972 C CA . ASP B 1 18 ? -5.988 2.949 28 1 97.5 18 ASP B CA 1
ATOM 3973 C C . ASP B 1 18 ? -7.023 3.795 28.734 1 97.5 18 ASP B C 1
ATOM 3975 O O . ASP B 1 18 ? -6.82 4.152 29.906 1 97.5 18 ASP B O 1
ATOM 3979 N N . PHE B 1 19 ? -8.109 4.133 28.047 1 98.5 19 PHE B N 1
ATOM 3980 C CA . PHE B 1 19 ? -9.141 4.98 28.625 1 98.5 19 PHE B CA 1
ATOM 3981 C C . PHE B 1 19 ? -10.531 4.426 28.328 1 98.5 19 PHE B C 1
ATOM 3983 O O . PHE B 1 19 ? -10.75 3.818 27.281 1 98.5 19 PHE B O 1
ATOM 3990 N N . ILE B 1 20 ? -11.398 4.57 29.234 1 98.5 20 ILE B N 1
ATOM 3991 C CA . ILE B 1 20 ? -12.828 4.477 28.969 1 98.5 20 ILE B CA 1
ATOM 3992 C C . ILE B 1 20 ? -13.43 5.879 28.875 1 98.5 20 ILE B C 1
ATOM 3994 O O . ILE B 1 20 ? -13.297 6.68 29.812 1 98.5 20 ILE B O 1
ATOM 3998 N N . VAL B 1 21 ? -14.008 6.188 27.75 1 98.81 21 VAL B N 1
ATOM 3999 C CA . VAL B 1 21 ? -14.57 7.516 27.531 1 98.81 21 VAL B CA 1
ATOM 4000 C C . VAL B 1 21 ? -16.094 7.418 27.375 1 98.81 21 VAL B C 1
ATOM 4002 O O . VAL B 1 21 ? -16.578 6.617 26.578 1 98.81 21 VAL B O 1
ATOM 4005 N N . SER B 1 22 ? -16.766 8.172 28.109 1 98.69 22 SER B N 1
ATOM 4006 C CA . SER B 1 22 ? -18.234 8.219 28.031 1 98.69 22 SER B CA 1
ATOM 4007 C C . SER B 1 22 ? -18.734 9.656 27.984 1 98.69 22 SER B C 1
ATOM 4009 O O . SER B 1 22 ? -18.094 10.555 28.531 1 98.69 22 SER B O 1
ATOM 4011 N N . VAL B 1 23 ? -19.844 9.852 27.297 1 98.62 23 VAL B N 1
ATOM 4012 C CA . VAL B 1 23 ? -20.453 11.172 27.203 1 98.62 23 VAL B CA 1
ATOM 4013 C C . VAL B 1 23 ? -21.953 11.086 27.484 1 98.62 23 VAL B C 1
ATOM 4015 O O . VAL B 1 23 ? -22.547 10.016 27.359 1 98.62 23 VAL B O 1
ATOM 4018 N N . ARG B 1 24 ? -22.516 12.188 27.906 1 97.31 24 ARG B N 1
ATOM 4019 C CA . ARG B 1 24 ? -23.969 12.227 28.062 1 97.31 24 ARG B CA 1
ATOM 4020 C C . ARG B 1 24 ? -24.484 13.664 28 1 97.31 24 ARG B C 1
ATOM 4022 O O . ARG B 1 24 ? -23.797 14.594 28.422 1 97.31 24 ARG B O 1
ATOM 4029 N N . ALA B 1 25 ? -25.672 13.836 27.422 1 93.44 25 ALA B N 1
ATOM 4030 C CA . ALA B 1 25 ? -26.406 15.086 27.594 1 93.44 25 ALA B CA 1
ATOM 4031 C C . ALA B 1 25 ? -26.969 15.203 29 1 93.44 25 ALA B C 1
ATOM 4033 O O . ALA B 1 25 ? -27.156 14.195 29.688 1 93.44 25 ALA B O 1
ATOM 4034 N N . ALA B 1 26 ? -27.156 16.469 29.422 1 84.62 26 ALA B N 1
ATOM 4035 C CA . ALA B 1 26 ? -27.625 16.672 30.781 1 84.62 26 ALA B CA 1
ATOM 4036 C C . ALA B 1 26 ? -28.875 15.836 31.062 1 84.62 26 ALA B C 1
ATOM 4038 O O . ALA B 1 26 ? -29.844 15.867 30.297 1 84.62 26 ALA B O 1
ATOM 4039 N N . GLY B 1 27 ? -28.766 15.094 32.062 1 85.31 27 GLY B N 1
ATOM 4040 C CA . GLY B 1 27 ? -29.891 14.312 32.531 1 85.31 27 GLY B CA 1
ATOM 4041 C C . GLY B 1 27 ? -30.016 12.977 31.844 1 85.31 27 GLY B C 1
ATOM 4042 O O . GLY B 1 27 ? -30.891 12.172 32.188 1 85.31 27 GLY B O 1
ATOM 4043 N N . GLU B 1 28 ? -29.188 12.656 30.844 1 92.88 28 GLU B N 1
ATOM 4044 C CA . GLU B 1 28 ? -29.25 11.398 30.109 1 92.88 28 GLU B CA 1
ATOM 4045 C C . GLU B 1 28 ? -28.234 10.391 30.641 1 92.88 28 GLU B C 1
ATOM 4047 O O . GLU B 1 28 ? -27.469 10.703 31.547 1 92.88 28 GLU B O 1
ATOM 4052 N N . ASN B 1 29 ? -28.297 9.18 30.188 1 95.81 29 ASN B N 1
ATOM 4053 C CA . ASN B 1 29 ? -27.359 8.133 30.594 1 95.81 29 ASN B CA 1
ATOM 4054 C C . ASN B 1 29 ? -26.016 8.281 29.875 1 95.81 29 ASN B C 1
ATOM 4056 O O . ASN B 1 29 ? -25.953 8.812 28.781 1 95.81 29 ASN B O 1
ATOM 4060 N N . TRP B 1 30 ? -25.031 7.832 30.578 1 97.62 30 TRP B N 1
ATOM 4061 C CA . TRP B 1 30 ? -23.703 7.805 29.984 1 97.62 30 TRP B CA 1
ATOM 4062 C C . TRP B 1 30 ? -23.672 6.871 28.781 1 97.62 30 TRP B C 1
ATOM 4064 O O . TRP B 1 30 ? -24.203 5.762 28.828 1 97.62 30 TRP B O 1
ATOM 4074 N N . GLN B 1 31 ? -23.109 7.293 27.719 1 97.81 31 GLN B N 1
ATOM 4075 C CA . GLN B 1 31 ? -22.891 6.492 26.531 1 97.81 31 GLN B CA 1
ATOM 4076 C C . GLN B 1 31 ? -21.406 6.359 26.219 1 97.81 31 GLN B C 1
ATOM 4078 O O . GLN B 1 31 ? -20.688 7.359 26.172 1 97.81 31 GLN B O 1
ATOM 4083 N N . PRO B 1 32 ? -20.953 5.164 26.062 1 97.94 32 PRO B N 1
ATOM 4084 C CA . PRO B 1 32 ? -19.516 4.965 25.812 1 97.94 32 PRO B CA 1
ATOM 4085 C C . PRO B 1 32 ? -19.109 5.375 24.406 1 97.94 32 PRO B C 1
ATOM 4087 O O . PRO B 1 32 ? -19.875 5.199 23.453 1 97.94 32 PRO B O 1
ATOM 4090 N N . LEU B 1 33 ? -17.984 5.918 24.219 1 98.69 33 LEU B N 1
ATOM 4091 C CA . LEU B 1 33 ? -17.344 6.152 22.938 1 98.69 33 LEU B CA 1
ATOM 4092 C C . LEU B 1 33 ? -16.312 5.074 22.641 1 98.69 33 LEU B C 1
ATOM 4094 O O . LEU B 1 33 ? -15.656 4.555 23.547 1 98.69 33 LEU B O 1
ATOM 4098 N N . PHE B 1 34 ? -16.203 4.672 21.406 1 98.56 34 PHE B N 1
ATOM 4099 C CA . PHE B 1 34 ? -15.055 3.873 21 1 98.56 34 PHE B CA 1
ATOM 4100 C C . PHE B 1 34 ? -13.781 4.711 21.031 1 98.56 34 PHE B C 1
ATOM 4102 O O . PHE B 1 34 ? -13.781 5.867 20.609 1 98.56 34 PHE B O 1
ATOM 4109 N N . VAL B 1 35 ? -12.742 4.172 21.578 1 98.75 35 VAL B N 1
ATOM 4110 C CA . VAL B 1 35 ? -11.453 4.859 21.656 1 98.75 35 VAL B CA 1
ATOM 4111 C C . VAL B 1 35 ? -10.492 4.27 20.625 1 98.75 35 VAL B C 1
ATOM 4113 O O . VAL B 1 35 ? -10 3.152 20.797 1 98.75 35 VAL B O 1
ATOM 4116 N N . TYR B 1 36 ? -10.219 5.055 19.609 1 98.75 36 TYR B N 1
ATOM 4117 C CA . TYR B 1 36 ? -9.344 4.637 18.516 1 98.75 36 TYR B CA 1
ATOM 4118 C C . TYR B 1 36 ? -7.875 4.777 18.922 1 98.75 36 TYR B C 1
ATOM 4120 O O . TYR B 1 36 ? -7.527 5.629 19.734 1 98.75 36 TYR B O 1
ATOM 4128 N N . GLU B 1 37 ? -7.047 3.904 18.375 1 98.62 37 GLU B N 1
ATOM 4129 C CA . GLU B 1 37 ? -5.602 4.113 18.453 1 98.62 37 GLU B CA 1
ATOM 4130 C C . GLU B 1 37 ? -5.156 5.215 17.484 1 98.62 37 GLU B C 1
ATOM 4132 O O . GLU B 1 37 ? -5.586 5.258 16.344 1 98.62 37 GLU B O 1
ATOM 4137 N N . ALA B 1 38 ? -4.43 6.156 17.953 1 98.19 38 ALA B N 1
ATOM 4138 C CA . ALA B 1 38 ? -3.74 7.16 17.141 1 98.19 38 ALA B CA 1
ATOM 4139 C C . ALA B 1 38 ? -2.232 7.105 17.375 1 98.19 38 ALA B C 1
ATOM 4141 O O . ALA B 1 38 ? -1.758 7.406 18.484 1 98.19 38 ALA B O 1
ATOM 4142 N N . LYS B 1 39 ? -1.451 6.742 16.359 1 98.12 39 LYS B N 1
ATOM 4143 C CA . LYS B 1 39 ? -0 6.703 16.5 1 98.12 39 LYS B CA 1
ATOM 4144 C C . LYS B 1 39 ? 0.603 8.102 16.422 1 98.12 39 LYS B C 1
ATOM 4146 O O . LYS B 1 39 ? 0.162 8.922 15.617 1 98.12 39 LYS B O 1
ATOM 4151 N N . VAL B 1 40 ? 1.602 8.312 17.312 1 97.88 40 VAL B N 1
ATOM 4152 C CA . VAL B 1 40 ? 2.188 9.648 17.359 1 97.88 40 VAL B CA 1
ATOM 4153 C C . VAL B 1 40 ? 3.705 9.547 17.484 1 97.88 40 VAL B C 1
ATOM 4155 O O . VAL B 1 40 ? 4.234 8.5 17.859 1 97.88 40 VAL B O 1
ATOM 4158 N N . ASP B 1 41 ? 4.414 10.555 17.062 1 95.56 41 ASP B N 1
ATOM 4159 C CA . ASP B 1 41 ? 5.852 10.727 17.25 1 95.56 41 ASP B CA 1
ATOM 4160 C C . ASP B 1 41 ? 6.641 9.82 16.312 1 95.56 41 ASP B C 1
ATOM 4162 O O . ASP B 1 41 ? 6.473 8.602 16.328 1 95.56 41 ASP B O 1
ATOM 4166 N N . MET B 1 42 ? 7.523 10.367 15.539 1 94.31 42 MET B N 1
ATOM 4167 C CA . MET B 1 42 ? 8.305 9.586 14.586 1 94.31 42 MET B CA 1
ATOM 4168 C C . MET B 1 42 ? 9.555 9.016 15.242 1 94.31 42 MET B C 1
ATOM 4170 O O . MET B 1 42 ? 10.062 7.973 14.82 1 94.31 42 MET B O 1
ATOM 4174 N N . HIS B 1 43 ? 10.156 9.695 16.188 1 93.69 43 HIS B N 1
ATOM 4175 C CA . HIS B 1 43 ? 11.422 9.305 16.797 1 93.69 43 HIS B CA 1
ATOM 4176 C C . HIS B 1 43 ? 11.242 8.109 17.734 1 93.69 43 HIS B C 1
ATOM 4178 O O . HIS B 1 43 ? 12.148 7.293 17.875 1 93.69 43 HIS B O 1
ATOM 4184 N N . ASN B 1 44 ? 10.148 8.055 18.359 1 94.75 44 ASN B N 1
ATOM 4185 C CA . ASN B 1 44 ? 9.672 6.945 19.172 1 94.75 44 ASN B CA 1
ATOM 4186 C C . ASN B 1 44 ? 8.164 6.75 19.031 1 94.75 44 ASN B C 1
ATOM 4188 O O . ASN B 1 44 ? 7.398 7.188 19.891 1 94.75 44 ASN B O 1
ATOM 4192 N N . VAL B 1 45 ? 7.871 6 18.031 1 96.69 45 VAL B N 1
ATOM 4193 C CA . VAL B 1 45 ? 6.453 5.859 17.703 1 96.69 45 VAL B CA 1
ATOM 4194 C C . VAL B 1 45 ? 5.715 5.266 18.906 1 96.69 45 VAL B C 1
ATOM 4196 O O . VAL B 1 45 ? 6.098 4.211 19.422 1 96.69 45 VAL B O 1
ATOM 4199 N N . ARG B 1 46 ? 4.738 5.938 19.453 1 96.19 46 ARG B N 1
ATOM 4200 C CA . ARG B 1 46 ? 3.891 5.523 20.562 1 96.19 46 ARG B CA 1
ATOM 4201 C C . ARG B 1 46 ? 2.424 5.473 20.141 1 96.19 46 ARG B C 1
ATOM 4203 O O . ARG B 1 46 ? 2.061 5.969 19.078 1 96.19 46 ARG B O 1
ATOM 4210 N N . ARG B 1 47 ? 1.655 4.82 20.922 1 97.56 47 ARG B N 1
ATOM 4211 C CA . ARG B 1 47 ? 0.234 4.629 20.641 1 97.56 47 ARG B CA 1
ATOM 4212 C C . ARG B 1 47 ? -0.621 5.473 21.578 1 97.56 47 ARG B C 1
ATOM 4214 O O . ARG B 1 47 ? -0.801 5.121 22.75 1 97.56 47 ARG B O 1
ATOM 4221 N N . ALA B 1 48 ? -1.127 6.543 21.047 1 98.38 48 ALA B N 1
ATOM 4222 C CA . ALA B 1 48 ? -2.062 7.391 21.781 1 98.38 48 ALA B CA 1
ATOM 4223 C C . ALA B 1 48 ? -3.506 6.988 21.5 1 98.38 48 ALA B C 1
ATOM 4225 O O . ALA B 1 48 ? -3.762 5.926 20.938 1 98.38 48 ALA B O 1
ATOM 4226 N N . SER B 1 49 ? -4.453 7.801 22.078 1 98.69 49 SER B N 1
ATOM 4227 C CA . SER B 1 49 ? -5.879 7.5 21.984 1 98.69 49 SER B CA 1
ATOM 4228 C C . SER B 1 49 ? -6.645 8.656 21.344 1 98.69 49 SER B C 1
ATOM 4230 O O . SER B 1 49 ? -6.254 9.812 21.469 1 98.69 49 SER B O 1
ATOM 4232 N N . MET B 1 50 ? -7.695 8.312 20.656 1 98.69 50 MET B N 1
ATOM 4233 C CA . MET B 1 50 ? -8.562 9.336 20.078 1 98.69 50 MET B CA 1
ATOM 4234 C C . MET B 1 50 ? -10.023 8.914 20.141 1 98.69 50 MET B C 1
ATOM 4236 O O . MET B 1 50 ? -10.344 7.746 19.922 1 98.69 50 MET B O 1
ATOM 4240 N N . ALA B 1 51 ? -10.883 9.742 20.453 1 98.81 51 ALA B N 1
ATOM 4241 C CA . ALA B 1 51 ? -12.328 9.547 20.406 1 98.81 51 ALA B CA 1
ATOM 4242 C C . ALA B 1 51 ? -13.039 10.797 19.906 1 98.81 51 ALA B C 1
ATOM 4244 O O . ALA B 1 51 ? -12.5 11.906 19.984 1 98.81 51 ALA B O 1
ATOM 4245 N N . TYR B 1 52 ? -14.242 10.609 19.328 1 98.81 52 TYR B N 1
ATOM 4246 C CA . TYR B 1 52 ? -14.938 11.773 18.797 1 98.81 52 TYR B CA 1
ATOM 4247 C C . TYR B 1 52 ? -16.453 11.586 18.859 1 98.81 52 TYR B C 1
ATOM 4249 O O . TYR B 1 52 ? -16.938 10.453 18.984 1 98.81 52 TYR B O 1
ATOM 4257 N N . PHE B 1 53 ? -17.172 12.594 18.859 1 98.62 53 PHE B N 1
ATOM 4258 C CA . PHE B 1 53 ? -18.625 12.648 18.828 1 98.62 53 PHE B CA 1
ATOM 4259 C C . PHE B 1 53 ? -19.109 14.016 18.344 1 98.62 53 PHE B C 1
ATOM 4261 O O . PHE B 1 53 ? -18.297 14.938 18.188 1 98.62 53 PHE B O 1
ATOM 4268 N N . ASP B 1 54 ? -20.344 14.172 17.969 1 98.5 54 ASP B N 1
ATOM 4269 C CA . ASP B 1 54 ? -20.938 15.461 17.625 1 98.5 54 ASP B CA 1
ATOM 4270 C C . ASP B 1 54 ? -21.828 15.969 18.766 1 98.5 54 ASP B C 1
ATOM 4272 O O . ASP B 1 54 ? -22.469 15.18 19.453 1 98.5 54 ASP B O 1
ATOM 4276 N N . MET B 1 55 ? -21.812 17.25 18.875 1 97.75 55 MET B N 1
ATOM 4277 C CA . MET B 1 55 ? -22.609 17.812 19.969 1 97.75 55 MET B CA 1
ATOM 4278 C C . MET B 1 55 ? -23.156 19.172 19.578 1 97.75 55 MET B C 1
ATOM 4280 O O . MET B 1 55 ? -22.656 19.828 18.672 1 97.75 55 MET B O 1
ATOM 4284 N N . GLU B 1 56 ? -24.188 19.562 20.188 1 96.12 56 GLU B N 1
ATOM 4285 C CA . GLU B 1 56 ? -24.703 20.922 20.359 1 96.12 56 GLU B CA 1
ATOM 4286 C C . GLU B 1 56 ? -25.188 21.156 21.781 1 96.12 56 GLU B C 1
ATOM 4288 O O . GLU B 1 56 ? -25.75 20.266 22.406 1 96.12 56 GLU B O 1
ATOM 4293 N N . GLY B 1 57 ? -24.938 22.391 22.25 1 94.69 57 GLY B N 1
ATOM 4294 C CA . GLY B 1 57 ? -25.281 22.672 23.641 1 94.69 57 GLY B CA 1
ATOM 4295 C C . GLY B 1 57 ? -24.234 22.203 24.625 1 94.69 57 GLY B C 1
ATOM 4296 O O . GLY B 1 57 ? -23.031 22.406 24.422 1 94.69 57 GLY B O 1
ATOM 4297 N N . SER B 1 58 ? -24.766 21.562 25.766 1 95.69 58 SER B N 1
ATOM 4298 C CA . SER B 1 58 ? -23.844 21.141 26.812 1 95.69 58 SER B CA 1
ATOM 4299 C C . SER B 1 58 ? -23.766 19.609 26.906 1 95.69 58 SER B C 1
ATOM 4301 O O . SER B 1 58 ? -24.797 18.938 26.891 1 95.69 58 SER B O 1
ATOM 4303 N N . VAL B 1 59 ? -22.641 19.047 26.938 1 97.44 59 VAL B N 1
ATOM 4304 C CA . VAL B 1 59 ? -22.406 17.609 27.031 1 97.44 59 VAL B CA 1
ATOM 4305 C C . VAL B 1 59 ? -21.406 17.328 28.156 1 97.44 59 VAL B C 1
ATOM 4307 O O . VAL B 1 59 ? -20.375 18 28.266 1 97.44 59 VAL B O 1
ATOM 4310 N N . GLU B 1 60 ? -21.719 16.375 29.016 1 97.75 60 GLU B N 1
ATOM 4311 C CA . GLU B 1 60 ? -20.781 15.914 30.047 1 97.75 60 GLU B CA 1
ATOM 4312 C C . GLU B 1 60 ? -19.859 14.82 29.5 1 97.75 60 GLU B C 1
ATOM 4314 O O . GLU B 1 60 ? -20.297 13.945 28.75 1 97.75 60 GLU B O 1
ATOM 4319 N N . VAL B 1 61 ? -18.641 14.914 29.859 1 98.62 61 VAL B N 1
ATOM 4320 C CA . VAL B 1 61 ? -17.641 13.938 29.453 1 98.62 61 VAL B CA 1
ATOM 4321 C C . VAL B 1 61 ? -17.016 13.273 30.672 1 98.62 61 VAL B C 1
ATOM 4323 O O . VAL B 1 61 ? -16.734 13.938 31.672 1 98.62 61 VAL B O 1
ATOM 4326 N N . ARG B 1 62 ? -16.906 12 30.641 1 98.56 62 ARG B N 1
ATOM 4327 C CA . ARG B 1 62 ? -16.219 11.219 31.656 1 98.56 62 ARG B CA 1
ATOM 4328 C C . ARG B 1 62 ? -15.094 10.391 31.047 1 98.56 62 ARG B C 1
ATOM 4330 O O . ARG B 1 62 ? -15.328 9.594 30.141 1 98.56 62 ARG B O 1
ATOM 4337 N N . VAL B 1 63 ? -13.875 10.602 31.5 1 98.75 63 VAL B N 1
ATOM 4338 C CA . VAL B 1 63 ? -12.695 9.883 31.047 1 98.75 63 VAL B CA 1
ATOM 4339 C C . VAL B 1 63 ? -12.094 9.086 32.188 1 98.75 63 VAL B C 1
ATOM 4341 O O . VAL B 1 63 ? -11.672 9.672 33.219 1 98.75 63 VAL B O 1
ATOM 4344 N N . GLU B 1 64 ? -12.055 7.824 32.062 1 98.25 64 GLU B N 1
ATOM 4345 C CA . GLU B 1 64 ? -11.469 6.969 33.094 1 98.25 64 GLU B CA 1
ATOM 4346 C C . GLU B 1 64 ? -10.164 6.34 32.625 1 98.25 64 GLU B C 1
ATOM 4348 O O . GLU B 1 64 ? -10.148 5.641 31.609 1 98.25 64 GLU B O 1
ATOM 4353 N N . SER B 1 65 ? -9.094 6.609 33.344 1 97.44 65 SER B N 1
ATOM 4354 C CA . SER B 1 65 ? -7.816 5.984 33 1 97.44 65 SER B CA 1
ATOM 4355 C C . SER B 1 65 ? -7.785 4.527 33.469 1 97.44 65 SER B C 1
ATOM 4357 O O . SER B 1 65 ? -8.117 4.219 34.594 1 97.44 65 SER B O 1
ATOM 4359 N N . ARG B 1 66 ? -7.383 3.689 32.562 1 96.31 66 ARG B N 1
ATOM 4360 C CA . ARG B 1 66 ? -7.316 2.277 32.906 1 96.31 66 ARG B CA 1
ATOM 4361 C C . ARG B 1 66 ? -5.898 1.872 33.312 1 96.31 66 ARG B C 1
ATOM 4363 O O . ARG B 1 66 ? -5.676 0.78 33.812 1 96.31 66 ARG B O 1
ATOM 4370 N N . LYS B 1 67 ? -5.027 2.705 33.062 1 90.06 67 LYS B N 1
ATOM 4371 C CA . LYS B 1 67 ? -3.617 2.412 33.281 1 90.06 67 LYS B CA 1
ATOM 4372 C C . LYS B 1 67 ? -3.234 2.652 34.75 1 90.06 67 LYS B C 1
ATOM 4374 O O . LYS B 1 67 ? -2.441 1.901 35.312 1 90.06 67 LYS B O 1
ATOM 4379 N N . GLU B 1 68 ? -3.719 3.744 35.281 1 88 68 GLU B N 1
ATOM 4380 C CA . GLU B 1 68 ? -3.262 4.168 36.594 1 88 68 GLU B CA 1
ATOM 4381 C C . GLU B 1 68 ? -4.266 5.113 37.25 1 88 68 GLU B C 1
ATOM 4383 O O . GLU B 1 68 ? -5.207 5.574 36.594 1 88 68 GLU B O 1
ATOM 4388 N N . ILE B 1 69 ? -3.986 5.32 38.5 1 92.06 69 ILE B N 1
ATOM 4389 C CA . ILE B 1 69 ? -4.754 6.332 39.219 1 92.06 69 ILE B CA 1
ATOM 4390 C C . ILE B 1 69 ? -4.363 7.723 38.719 1 92.06 69 ILE B C 1
ATOM 4392 O O . ILE B 1 69 ? -3.195 7.98 38.406 1 92.06 69 ILE B O 1
ATOM 4396 N N . VAL B 1 70 ? -5.438 8.547 38.688 1 96.38 70 VAL B N 1
ATOM 4397 C CA . VAL B 1 70 ? -5.211 9.898 38.188 1 96.38 70 VAL B CA 1
ATOM 4398 C C . VAL B 1 70 ? -4.68 10.789 39.312 1 96.38 70 VAL B C 1
ATOM 4400 O O . VAL B 1 70 ? -5.344 10.977 40.312 1 96.38 70 VAL B O 1
ATOM 4403 N N . ARG B 1 71 ? -3.492 11.344 39.188 1 95.81 71 ARG B N 1
ATOM 4404 C CA . ARG B 1 71 ? -2.893 12.25 40.156 1 95.81 71 ARG B CA 1
ATOM 4405 C C . ARG B 1 71 ? -2.867 13.68 39.625 1 95.81 71 ARG B C 1
ATOM 4407 O O . ARG B 1 71 ? -2.949 14.641 40.406 1 95.81 71 ARG B O 1
ATOM 4414 N N . GLN B 1 72 ? -2.676 13.648 38.312 1 97 72 GLN B N 1
ATOM 4415 C CA . GLN B 1 72 ? -2.607 14.93 37.625 1 97 72 GLN B CA 1
ATOM 4416 C C . GLN B 1 72 ? -3.279 14.852 36.25 1 97 72 GLN B C 1
ATOM 4418 O O . GLN B 1 72 ? -3.152 13.852 35.562 1 97 72 GLN B O 1
ATOM 4423 N N . VAL B 1 73 ? -4.004 15.938 36 1 97.94 73 VAL B N 1
ATOM 4424 C CA . VAL B 1 73 ? -4.676 16 34.719 1 97.94 73 VAL B CA 1
ATOM 4425 C C . VAL B 1 73 ? -4.391 17.344 34.062 1 97.94 73 VAL B C 1
ATOM 4427 O O . VAL B 1 73 ? -4.383 18.391 34.719 1 97.94 73 VAL B O 1
ATOM 4430 N N . VAL B 1 74 ? -4.035 17.328 32.844 1 98.25 74 VAL B N 1
ATOM 4431 C CA . VAL B 1 74 ? -3.945 18.531 32.031 1 98.25 74 VAL B CA 1
ATOM 4432 C C . VAL B 1 74 ? -4.84 18.391 30.797 1 98.25 74 VAL B C 1
ATOM 4434 O O . VAL B 1 74 ? -4.727 17.422 30.047 1 98.25 74 VAL B O 1
ATOM 4437 N N . ILE B 1 75 ? -5.773 19.266 30.625 1 98.62 75 ILE B N 1
ATOM 4438 C CA . ILE B 1 75 ? -6.617 19.312 29.438 1 98.62 75 ILE B CA 1
ATOM 4439 C C . ILE B 1 75 ? -6.203 20.484 28.547 1 98.62 75 ILE B C 1
ATOM 4441 O O . ILE B 1 75 ? -6.254 21.641 28.969 1 98.62 75 ILE B O 1
ATOM 4445 N N . ARG B 1 76 ? -5.746 20.141 27.406 1 98.69 76 ARG B N 1
ATOM 4446 C CA . ARG B 1 76 ? -5.285 21.125 26.438 1 98.69 76 ARG B CA 1
ATOM 4447 C C . ARG B 1 76 ? -6.223 21.219 25.234 1 98.69 76 ARG B C 1
ATOM 4449 O O . ARG B 1 76 ? -6.898 20.234 24.906 1 98.69 76 ARG B O 1
ATOM 4456 N N . PRO B 1 77 ? -6.211 22.484 24.547 1 98.69 77 PRO B N 1
ATOM 4457 C CA . PRO B 1 77 ? -5.395 23.672 24.797 1 98.69 77 PRO B CA 1
ATOM 4458 C C . PRO B 1 77 ? -5.719 24.328 26.141 1 98.69 77 PRO B C 1
ATOM 4460 O O . PRO B 1 77 ? -6.883 24.375 26.547 1 98.69 77 PRO B O 1
ATOM 4463 N N . LEU B 1 78 ? -4.742 24.859 26.734 1 98.44 78 LEU B N 1
ATOM 4464 C CA . LEU B 1 78 ? -4.91 25.484 28.047 1 98.44 78 LEU B CA 1
ATOM 4465 C C . LEU B 1 78 ? -5.797 26.719 27.953 1 98.44 78 LEU B C 1
ATOM 4467 O O . LEU B 1 78 ? -6.445 27.094 28.922 1 98.44 78 LEU B O 1
ATOM 4471 N N . SER B 1 79 ? -5.824 27.312 26.781 1 97.75 79 SER B N 1
ATOM 4472 C CA . SER B 1 79 ? -6.617 28.516 26.547 1 97.75 79 SER B CA 1
ATOM 4473 C C . SER B 1 79 ? -8.109 28.25 26.766 1 97.75 79 SER B C 1
ATOM 4475 O O . SER B 1 79 ? -8.883 29.172 27.016 1 97.75 79 SER B O 1
ATOM 4477 N N . LYS B 1 80 ? -8.508 27.016 26.609 1 97.31 80 LYS B N 1
ATOM 4478 C CA . LYS B 1 80 ? -9.914 26.656 26.781 1 97.31 80 LYS B CA 1
ATOM 4479 C C . LYS B 1 80 ? -10.312 26.656 28.25 1 97.31 80 LYS B C 1
ATOM 4481 O O . LYS B 1 80 ? -11.484 26.797 28.578 1 97.31 80 LYS B O 1
ATOM 4486 N N . GLN B 1 81 ? -9.375 26.422 29.172 1 97.19 81 GLN B N 1
ATOM 4487 C CA . GLN B 1 81 ? -9.594 26.438 30.609 1 97.19 81 GLN B CA 1
ATOM 4488 C C . GLN B 1 81 ? -10.789 25.578 31 1 97.19 81 GLN B C 1
ATOM 4490 O O . GLN B 1 81 ? -11.688 26.031 31.703 1 97.19 81 GLN B O 1
ATOM 4495 N N . ILE B 1 82 ? -10.758 24.422 30.562 1 97.62 82 ILE B N 1
ATOM 4496 C CA . ILE B 1 82 ? -11.836 23.5 30.875 1 97.62 82 ILE B CA 1
ATOM 4497 C C . ILE B 1 82 ? -11.758 23.062 32.344 1 97.62 82 ILE B C 1
ATOM 4499 O O . ILE B 1 82 ? -10.82 22.375 32.75 1 97.62 82 ILE B O 1
ATOM 4503 N N . PRO B 1 83 ? -12.758 23.484 33.125 1 97.38 83 PRO B N 1
ATOM 4504 C CA . PRO B 1 83 ? -12.773 22.938 34.469 1 97.38 83 PRO B CA 1
ATOM 4505 C C . PRO B 1 83 ? -13.102 21.453 34.531 1 97.38 83 PRO B C 1
ATOM 4507 O O . PRO B 1 83 ? -13.938 20.984 33.75 1 97.38 83 PRO B O 1
ATOM 4510 N N . PHE B 1 84 ? -12.461 20.75 35.406 1 98.12 84 PHE B N 1
ATOM 4511 C CA . PHE B 1 84 ? -12.727 19.312 35.5 1 98.12 84 PHE B CA 1
ATOM 4512 C C . PHE B 1 84 ? -12.672 18.859 36.969 1 98.12 84 PHE B C 1
ATOM 4514 O O . PHE B 1 84 ? -12.18 19.594 37.812 1 98.12 84 PHE B O 1
ATOM 4521 N N . LYS B 1 85 ? -13.234 17.703 37.25 1 97.75 85 LYS B N 1
ATOM 4522 C CA . LYS B 1 85 ? -13.172 17.031 38.531 1 97.75 85 LYS B CA 1
ATOM 4523 C C . LYS B 1 85 ? -12.547 15.641 38.406 1 97.75 85 LYS B C 1
ATOM 4525 O O . LYS B 1 85 ? -12.742 14.961 37.375 1 97.75 85 LYS B O 1
ATOM 4530 N N . VAL B 1 86 ? -11.766 15.305 39.406 1 97.44 86 VAL B N 1
ATOM 4531 C CA . VAL B 1 86 ? -11.133 13.992 39.406 1 97.44 86 VAL B CA 1
ATOM 4532 C C . VAL B 1 86 ? -11.648 13.164 40.562 1 97.44 86 VAL B C 1
ATOM 4534 O O . VAL B 1 86 ? -11.664 13.633 41.719 1 97.44 86 VAL B O 1
ATOM 4537 N N . GLU B 1 87 ? -12.094 12.055 40.312 1 95.19 87 GLU B N 1
ATOM 4538 C CA . GLU B 1 87 ? -12.484 11.062 41.312 1 95.19 87 GLU B CA 1
ATOM 4539 C C . GLU B 1 87 ? -11.859 9.703 41 1 95.19 87 GLU B C 1
ATOM 4541 O O . GLU B 1 87 ? -12.414 8.93 40.219 1 95.19 87 GLU B O 1
ATOM 4546 N N . GLY B 1 88 ? -10.828 9.352 41.75 1 94.06 88 GLY B N 1
ATOM 4547 C CA . GLY B 1 88 ? -10.117 8.117 41.469 1 94.06 88 GLY B CA 1
ATOM 4548 C C . GLY B 1 88 ? -9.438 8.133 40.094 1 94.06 88 GLY B C 1
ATOM 4549 O O . GLY B 1 88 ? -8.531 8.938 39.875 1 94.06 88 GLY B O 1
ATOM 4550 N N . ALA B 1 89 ? -9.922 7.258 39.312 1 95.44 89 ALA B N 1
ATOM 4551 C CA . ALA B 1 89 ? -9.336 7.148 38 1 95.44 89 ALA B CA 1
ATOM 4552 C C . ALA B 1 89 ? -10.148 7.93 36.969 1 95.44 89 ALA B C 1
ATOM 4554 O O . ALA B 1 89 ? -9.789 7.977 35.781 1 95.44 89 ALA B O 1
ATOM 4555 N N . ALA B 1 90 ? -11.172 8.602 37.438 1 97.06 90 ALA B N 1
ATOM 4556 C CA . ALA B 1 90 ? -12.125 9.211 36.5 1 97.06 90 ALA B CA 1
ATOM 4557 C C . ALA B 1 90 ? -11.977 10.727 36.5 1 97.06 90 ALA B C 1
ATOM 4559 O O . ALA B 1 90 ? -11.828 11.359 37.531 1 97.06 90 ALA B O 1
ATOM 4560 N N . ILE B 1 91 ? -11.914 11.273 35.344 1 98.5 91 ILE B N 1
ATOM 4561 C CA . ILE B 1 91 ? -11.953 12.703 35.094 1 98.5 91 ILE B CA 1
ATOM 4562 C C . ILE B 1 91 ? -13.305 13.094 34.5 1 98.5 91 ILE B C 1
ATOM 4564 O O . ILE B 1 91 ? -13.727 12.523 33.5 1 98.5 91 ILE B O 1
ATOM 4568 N N . THR B 1 92 ? -13.977 14.023 35.094 1 98.12 92 THR B N 1
ATOM 4569 C CA . THR B 1 92 ? -15.266 14.461 34.562 1 98.12 92 THR B CA 1
ATOM 4570 C C . THR B 1 92 ? -15.266 15.961 34.281 1 98.12 92 THR B C 1
ATOM 4572 O O . THR B 1 92 ? -14.711 16.734 35.062 1 98.12 92 THR B O 1
ATOM 4575 N N . PHE B 1 93 ? -15.844 16.422 33.188 1 98.06 93 PHE B N 1
ATOM 4576 C CA . PHE B 1 93 ? -15.953 17.828 32.844 1 98.06 93 PHE B CA 1
ATOM 4577 C C . PHE B 1 93 ? -17.109 18.078 31.906 1 98.06 93 PHE B C 1
ATOM 4579 O O . PHE B 1 93 ? -17.719 17.141 31.406 1 98.06 93 PHE B O 1
ATOM 4586 N N . LEU B 1 94 ? -17.422 19.328 31.766 1 97.19 94 LEU B N 1
ATOM 4587 C CA . LEU B 1 94 ? -18.547 19.766 30.938 1 97.19 94 LEU B CA 1
ATOM 4588 C C . LEU B 1 94 ? -18.062 20.516 29.703 1 97.19 94 LEU B C 1
ATOM 4590 O O . LEU B 1 94 ? -17.188 21.375 29.812 1 97.19 94 LEU B O 1
ATOM 4594 N N . LEU B 1 95 ? -18.562 20.125 28.5 1 97.25 95 LEU B N 1
ATOM 4595 C CA . LEU B 1 95 ? -18.328 20.875 27.266 1 97.25 95 LEU B CA 1
ATOM 4596 C C . LEU B 1 95 ? -19.578 21.641 26.859 1 97.25 95 LEU B C 1
ATOM 4598 O O . LEU B 1 95 ? -20.656 21.078 26.766 1 97.25 95 LEU B O 1
ATOM 4602 N N . ASN B 1 96 ? -19.375 22.922 26.609 1 96.19 96 ASN B N 1
ATOM 4603 C CA . ASN B 1 96 ? -20.516 23.734 26.234 1 96.19 96 ASN B CA 1
ATOM 4604 C C . ASN B 1 96 ? -20.453 24.125 24.75 1 96.19 96 ASN B C 1
ATOM 4606 O O . ASN B 1 96 ? -21.344 24.828 24.266 1 96.19 96 ASN B O 1
ATOM 4610 N N . GLU B 1 97 ? -19.469 23.75 24.094 1 96.38 97 GLU B N 1
ATOM 4611 C CA . GLU B 1 97 ? -19.281 23.953 22.656 1 96.38 97 GLU B CA 1
ATOM 4612 C C . GLU B 1 97 ? -18.344 22.891 22.062 1 96.38 97 GLU B C 1
ATOM 4614 O O . GLU B 1 97 ? -17.578 22.266 22.797 1 96.38 97 GLU B O 1
ATOM 4619 N N . PRO B 1 98 ? -18.438 22.641 20.734 1 97.56 98 PRO B N 1
ATOM 4620 C CA . PRO B 1 98 ? -17.453 21.781 20.094 1 97.56 98 PRO B CA 1
ATOM 4621 C C . PRO B 1 98 ? -16.016 22.219 20.391 1 97.56 98 PRO B C 1
ATOM 4623 O O . PRO B 1 98 ? -15.734 23.422 20.469 1 97.56 98 PRO B O 1
ATOM 4626 N N . CYS B 1 99 ? -15.164 21.297 20.609 1 97.12 99 CYS B N 1
ATOM 4627 C CA . CYS B 1 99 ? -13.758 21.594 20.875 1 97.12 99 CYS B CA 1
ATOM 4628 C C . CYS B 1 99 ? -12.883 20.391 20.562 1 97.12 99 CYS B C 1
ATOM 4630 O O . CYS B 1 99 ? -13.375 19.266 20.438 1 97.12 99 CYS B O 1
ATOM 4632 N N . LYS B 1 100 ? -11.625 20.562 20.281 1 98.81 100 LYS B N 1
ATOM 4633 C CA . LYS B 1 100 ? -10.602 19.547 20.062 1 98.81 100 LYS B CA 1
ATOM 4634 C C . LYS B 1 100 ? -9.547 19.562 21.172 1 98.81 100 LYS B C 1
ATOM 4636 O O . LYS B 1 100 ? -8.781 20.516 21.281 1 98.81 100 LYS B O 1
ATOM 4641 N N . LEU B 1 101 ? -9.523 18.422 21.969 1 98.88 101 LEU B N 1
ATOM 4642 C CA . LEU B 1 101 ? -8.781 18.469 23.234 1 98.88 101 LEU B CA 1
ATOM 4643 C C . LEU B 1 101 ? -7.719 17.375 23.281 1 98.88 101 LEU B C 1
ATOM 4645 O O . LEU B 1 101 ? -7.875 16.328 22.656 1 98.88 101 LEU B O 1
ATOM 4649 N N . SER B 1 102 ? -6.66 17.672 23.906 1 98.81 102 SER B N 1
ATOM 4650 C CA . SER B 1 102 ? -5.699 16.688 24.422 1 98.81 102 SER B CA 1
ATOM 4651 C C . SER B 1 102 ? -5.828 16.547 25.938 1 98.81 102 SER B C 1
ATOM 4653 O O . SER B 1 102 ? -5.727 17.531 26.672 1 98.81 102 SER B O 1
ATOM 4655 N N . ILE B 1 103 ? -6.113 15.367 26.375 1 98.75 103 ILE B N 1
ATOM 4656 C CA . ILE B 1 103 ? -6.215 15.07 27.797 1 98.75 103 ILE B CA 1
ATOM 4657 C C . ILE B 1 103 ? -5.02 14.227 28.234 1 98.75 103 ILE B C 1
ATOM 4659 O O . ILE B 1 103 ? -4.855 13.094 27.781 1 98.75 103 ILE B O 1
ATOM 4663 N N . GLU B 1 104 ? -4.262 14.773 29.109 1 98.31 104 GLU B N 1
ATOM 4664 C CA . GLU B 1 104 ? -3.02 14.164 29.562 1 98.31 104 GLU B CA 1
ATOM 4665 C C . GLU B 1 104 ? -3.096 13.805 31.047 1 98.31 104 GLU B C 1
ATOM 4667 O O . GLU B 1 104 ? -3.414 14.648 31.891 1 98.31 104 GLU B O 1
ATOM 4672 N N . VAL B 1 105 ? -2.828 12.539 31.297 1 98.06 105 VAL B N 1
ATOM 4673 C CA . VAL B 1 105 ? -2.893 12.031 32.656 1 98.06 105 VAL B CA 1
ATOM 4674 C C . VAL B 1 105 ? -1.481 11.773 33.188 1 98.06 105 VAL B C 1
ATOM 4676 O O . VAL B 1 105 ? -0.682 11.102 32.531 1 98.06 105 VAL B O 1
ATOM 4679 N N . ASN B 1 106 ? -1.191 12.289 34.375 1 97.94 106 ASN B N 1
ATOM 4680 C CA . ASN B 1 106 ? 0.06 12.062 35.094 1 97.94 106 ASN B CA 1
ATOM 4681 C C . ASN B 1 106 ? 1.27 12.406 34.219 1 97.94 106 ASN B C 1
ATOM 4683 O O . ASN B 1 106 ? 2.262 11.68 34.219 1 97.94 106 ASN B O 1
ATOM 4687 N N . GLY B 1 107 ? 1.069 13.391 33.375 1 96.5 107 GLY B N 1
ATOM 4688 C CA . GLY B 1 107 ? 2.182 13.93 32.594 1 96.5 107 GLY B CA 1
ATOM 4689 C C . GLY B 1 107 ? 2.426 13.188 31.297 1 96.5 107 GLY B C 1
ATOM 4690 O O . GLY B 1 107 ? 3.348 13.523 30.547 1 96.5 107 GLY B O 1
ATOM 4691 N N . ASP B 1 108 ? 1.635 12.188 30.969 1 96.94 108 ASP B N 1
ATOM 4692 C CA . ASP B 1 108 ? 1.821 11.398 29.766 1 96.94 108 ASP B CA 1
ATOM 4693 C C . ASP B 1 108 ? 1.287 12.141 28.531 1 96.94 108 ASP B C 1
ATOM 4695 O O . ASP B 1 108 ? 0.077 12.18 28.312 1 96.94 108 ASP B O 1
ATOM 4699 N N . ARG B 1 109 ? 2.168 12.602 27.672 1 96.94 109 ARG B N 1
ATOM 4700 C CA . ARG B 1 109 ? 1.805 13.398 26.5 1 96.94 109 ARG B CA 1
ATOM 4701 C C . ARG B 1 109 ? 1.8 12.539 25.234 1 96.94 109 ARG B C 1
ATOM 4703 O O . ARG B 1 109 ? 1.457 13.023 24.156 1 96.94 109 ARG B O 1
ATOM 4710 N N . PHE B 1 110 ? 2.23 11.32 25.375 1 97.12 110 PHE B N 1
ATOM 4711 C CA . PHE B 1 110 ? 2.354 10.477 24.188 1 97.12 110 PHE B CA 1
ATOM 4712 C C . PHE B 1 110 ? 1.38 9.305 24.25 1 97.12 110 PHE B C 1
ATOM 4714 O O . PHE B 1 110 ? 1.1 8.664 23.234 1 97.12 110 PHE B O 1
ATOM 4721 N N . GLY B 1 111 ? 0.963 8.961 25.391 1 97.44 111 GLY B N 1
ATOM 4722 C CA . GLY B 1 111 ? -0.144 8.039 25.578 1 97.44 111 GLY B CA 1
ATOM 4723 C C . GLY B 1 111 ? -1.438 8.727 25.969 1 97.44 111 GLY B C 1
ATOM 4724 O O . GLY B 1 111 ? -2.283 8.141 26.641 1 97.44 111 GLY B O 1
ATOM 4725 N N . ASN B 1 112 ? -1.586 9.93 25.625 1 98.19 112 ASN B N 1
ATOM 4726 C CA . ASN B 1 112 ? -2.705 10.773 26.031 1 98.19 112 ASN B CA 1
ATOM 4727 C C . ASN B 1 112 ? -3.955 10.477 25.203 1 98.19 112 ASN B C 1
ATOM 4729 O O . ASN B 1 112 ? -3.916 9.664 24.281 1 98.19 112 ASN B O 1
ATOM 4733 N N . LEU B 1 113 ? -5.086 11.078 25.594 1 98.75 113 LEU B N 1
ATOM 4734 C CA . LEU B 1 113 ? -6.359 10.969 24.891 1 98.75 113 LEU B CA 1
ATOM 4735 C C . LEU B 1 113 ? -6.656 12.242 24.109 1 98.75 113 LEU B C 1
ATOM 4737 O O . LEU B 1 113 ? -6.617 13.344 24.656 1 98.75 113 LEU B O 1
ATOM 4741 N N . HIS B 1 114 ? -6.848 12.117 22.844 1 98.94 114 HIS B N 1
ATOM 4742 C CA . HIS B 1 114 ? -7.383 13.195 22.016 1 98.94 114 HIS B CA 1
ATOM 4743 C C . HIS B 1 114 ? -8.898 13.086 21.875 1 98.94 114 HIS B C 1
ATOM 4745 O O . HIS B 1 114 ? -9.414 12.078 21.375 1 98.94 114 HIS B O 1
ATOM 4751 N N . LEU B 1 115 ? -9.609 14.047 22.328 1 98.94 115 LEU B N 1
ATOM 4752 C CA . LEU B 1 115 ? -11.07 14.031 22.328 1 98.94 115 LEU B CA 1
ATOM 4753 C C . LEU B 1 115 ? -11.617 15.125 21.406 1 98.94 115 LEU B C 1
ATOM 4755 O O . LEU B 1 115 ? -11.383 16.312 21.641 1 98.94 115 LEU B O 1
ATOM 4759 N N . PHE B 1 116 ? -12.391 14.711 20.406 1 98.88 116 PHE B N 1
ATOM 4760 C CA . PHE B 1 116 ? -12.906 15.656 19.422 1 98.88 116 PHE B CA 1
ATOM 4761 C C . PHE B 1 116 ? -14.43 15.742 19.5 1 98.88 116 PHE B C 1
ATOM 4763 O O . PHE B 1 116 ? -15.125 14.805 19.094 1 98.88 116 PHE B O 1
ATOM 4770 N N . ALA B 1 117 ? -14.922 16.828 20.016 1 98.62 117 ALA B N 1
ATOM 4771 C CA . ALA B 1 117 ? -16.344 17.172 19.984 1 98.62 117 ALA B CA 1
ATOM 4772 C C . ALA B 1 117 ? -16.641 18.078 18.797 1 98.62 117 ALA B C 1
ATOM 4774 O O . ALA B 1 117 ? -16.156 19.219 18.719 1 98.62 117 ALA B O 1
ATOM 4775 N N . ASN B 1 118 ? -17.422 17.594 17.875 1 98.62 118 ASN B N 1
ATOM 4776 C CA . ASN B 1 118 ? -17.703 18.328 16.641 1 98.62 118 ASN B CA 1
ATOM 4777 C C . ASN B 1 118 ? -19.094 18.938 16.641 1 98.62 118 ASN B C 1
ATOM 4779 O O . ASN B 1 118 ? -20 18.438 17.328 1 98.62 118 ASN B O 1
ATOM 4783 N N . ALA B 1 119 ? -19.234 20.094 15.883 1 97.94 119 ALA B N 1
ATOM 4784 C CA . ALA B 1 119 ? -20.578 20.578 15.586 1 97.94 119 ALA B CA 1
ATOM 4785 C C . ALA B 1 119 ? -21.328 19.594 14.688 1 97.94 119 ALA B C 1
ATOM 4787 O O . ALA B 1 119 ? -20.719 18.859 13.914 1 97.94 119 ALA B O 1
ATOM 4788 N N . PRO B 1 120 ? -22.625 19.594 14.781 1 97.44 120 PRO B N 1
ATOM 4789 C CA . PRO B 1 120 ? -23.375 18.688 13.906 1 97.44 120 PRO B CA 1
ATOM 4790 C C . PRO B 1 120 ? -23.141 18.969 12.43 1 97.44 120 PRO B C 1
ATOM 4792 O O . PRO B 1 120 ? -22.891 20.109 12.047 1 97.44 120 PRO B O 1
ATOM 4795 N N . GLU B 1 121 ? -23.234 17.906 11.641 1 97.12 121 GLU B N 1
ATOM 4796 C CA . GLU B 1 121 ? -23.141 18.094 10.195 1 97.12 121 GLU B CA 1
ATOM 4797 C C . GLU B 1 121 ? -24.297 18.938 9.664 1 97.12 121 GLU B C 1
ATOM 4799 O O . GLU B 1 121 ? -25.422 18.844 10.148 1 97.12 121 GLU B O 1
ATOM 4804 N N . GLU B 1 122 ? -23.953 19.75 8.758 1 96.31 122 GLU B N 1
ATOM 4805 C CA . GLU B 1 122 ? -24.984 20.516 8.078 1 96.31 122 GLU B CA 1
ATOM 4806 C C . GLU B 1 122 ? -25.531 19.766 6.867 1 96.31 122 GLU B C 1
ATOM 4808 O O . GLU B 1 122 ? -24.797 19.516 5.906 1 96.31 122 GLU B O 1
ATOM 4813 N N . ASN B 1 123 ? -26.672 19.375 6.844 1 96.12 123 ASN B N 1
ATOM 4814 C CA . ASN B 1 123 ? -27.375 18.719 5.746 1 96.12 123 ASN B CA 1
ATOM 4815 C C . ASN B 1 123 ? -26.609 17.516 5.23 1 96.12 123 ASN B C 1
ATOM 4817 O O . ASN B 1 123 ? -26.281 17.438 4.043 1 96.12 123 ASN B O 1
ATOM 4821 N N . PRO B 1 124 ? -26.312 16.609 6.105 1 97.44 124 PRO B N 1
ATOM 4822 C CA . PRO B 1 124 ? -25.656 15.398 5.605 1 97.44 124 PRO B CA 1
ATOM 4823 C C . PRO B 1 124 ? -26.5 14.648 4.582 1 97.44 124 PRO B C 1
ATOM 4825 O O . PRO B 1 124 ? -27.734 14.648 4.672 1 97.44 124 PRO B O 1
ATOM 4828 N N . PRO B 1 125 ? -25.781 14.055 3.574 1 98 125 PRO B N 1
ATOM 4829 C CA . PRO B 1 125 ? -26.562 13.297 2.6 1 98 125 PRO B CA 1
ATOM 4830 C C . PRO B 1 125 ? -27.297 12.109 3.23 1 98 125 PRO B C 1
ATOM 4832 O O . PRO B 1 125 ? -26.812 11.516 4.191 1 98 125 PRO B O 1
ATOM 4835 N N . GLU B 1 126 ? -28.422 11.883 2.596 1 97.69 126 GLU B N 1
ATOM 4836 C CA . GLU B 1 126 ? -29.188 10.719 3.016 1 97.69 126 GLU B CA 1
ATOM 4837 C C . GLU B 1 126 ? -28.812 9.484 2.201 1 97.69 126 GLU B C 1
ATOM 4839 O O . GLU B 1 126 ? -28.719 9.547 0.974 1 97.69 126 GLU B O 1
ATOM 4844 N N . ALA B 1 127 ? -28.672 8.383 2.912 1 97.06 127 ALA B N 1
ATOM 4845 C CA . ALA B 1 127 ? -28.156 7.16 2.297 1 97.06 127 ALA B CA 1
ATOM 4846 C C . ALA B 1 127 ? -29.078 6.68 1.182 1 97.06 127 ALA B C 1
ATOM 4848 O O . ALA B 1 127 ? -28.609 6.152 0.168 1 97.06 127 ALA B O 1
ATOM 4849 N N . ASP B 1 128 ? -30.375 6.871 1.31 1 95.62 128 ASP B N 1
ATOM 4850 C CA . ASP B 1 128 ? -31.328 6.305 0.369 1 95.62 128 ASP B CA 1
ATOM 4851 C C . ASP B 1 128 ? -31.781 7.348 -0.655 1 95.62 128 ASP B C 1
ATOM 4853 O O . ASP B 1 128 ? -32.719 7.105 -1.435 1 95.62 128 ASP B O 1
ATOM 4857 N N . ALA B 1 129 ? -31.156 8.539 -0.598 1 95.44 129 ALA B N 1
ATOM 4858 C CA . ALA B 1 129 ? -31.531 9.57 -1.555 1 95.44 129 ALA B CA 1
ATOM 4859 C C . ALA B 1 129 ? -31.25 9.125 -2.988 1 95.44 129 ALA B C 1
ATOM 4861 O O . ALA B 1 129 ? -30.312 8.367 -3.236 1 95.44 129 ALA B O 1
ATOM 4862 N N . PRO B 1 130 ? -32 9.586 -4.012 1 93.25 130 PRO B N 1
ATOM 4863 C CA . PRO B 1 130 ? -31.875 9.125 -5.398 1 93.25 130 PRO B CA 1
ATOM 4864 C C . PRO B 1 130 ? -30.547 9.508 -6.027 1 93.25 130 PRO B C 1
ATOM 4866 O O . PRO B 1 130 ? -30.078 8.836 -6.957 1 93.25 130 PRO B O 1
ATOM 4869 N N . ASN B 1 131 ? -29.922 10.523 -5.551 1 95.56 131 ASN B N 1
ATOM 4870 C CA . ASN B 1 131 ? -28.672 10.977 -6.145 1 95.56 131 ASN B CA 1
ATOM 4871 C C . ASN B 1 131 ? -27.469 10.414 -5.402 1 95.56 131 ASN B C 1
ATOM 4873 O O . ASN B 1 131 ? -26.344 10.922 -5.547 1 95.56 131 ASN B O 1
ATOM 4877 N N . VAL B 1 132 ? -27.734 9.383 -4.566 1 97.56 132 VAL B N 1
ATOM 4878 C CA . VAL B 1 132 ? -26.672 8.828 -3.734 1 97.56 132 VAL B CA 1
ATOM 4879 C C . VAL B 1 132 ? -26.344 7.41 -4.191 1 97.56 132 VAL B C 1
ATOM 4881 O O . VAL B 1 132 ? -27.25 6.578 -4.348 1 97.56 132 VAL B O 1
ATOM 4884 N N . LEU B 1 133 ? -25.031 7.176 -4.492 1 98.19 133 LEU B N 1
ATOM 4885 C CA . LEU B 1 133 ? -24.5 5.816 -4.566 1 98.19 133 LEU B CA 1
ATOM 4886 C C . LEU B 1 133 ? -24.047 5.336 -3.195 1 98.19 133 LEU B C 1
ATOM 4888 O O . LEU B 1 133 ? -22.984 5.742 -2.713 1 98.19 133 LEU B O 1
ATOM 4892 N N . PHE B 1 134 ? -24.844 4.492 -2.576 1 98.31 134 PHE B N 1
ATOM 4893 C CA . PHE B 1 134 ? -24.516 3.984 -1.247 1 98.31 134 PHE B CA 1
ATOM 4894 C C . PHE B 1 134 ? -23.625 2.752 -1.339 1 98.31 134 PHE B C 1
ATOM 4896 O O . PHE B 1 134 ? -23.984 1.758 -1.966 1 98.31 134 PHE B O 1
ATOM 4903 N N . LEU B 1 135 ? -22.422 2.768 -0.758 1 98.62 135 LEU B N 1
ATOM 4904 C CA . LEU B 1 135 ? -21.484 1.654 -0.737 1 98.62 135 LEU B CA 1
ATOM 4905 C C . LEU B 1 135 ? -21.5 0.962 0.622 1 98.62 135 LEU B C 1
ATOM 4907 O O . LEU B 1 135 ? -21.172 1.579 1.64 1 98.62 135 LEU B O 1
ATOM 4911 N N . ARG B 1 136 ? -21.781 -0.289 0.665 1 98.31 136 ARG B N 1
ATOM 4912 C CA . ARG B 1 136 ? -21.672 -1.121 1.857 1 98.31 136 ARG B CA 1
ATOM 4913 C C . ARG B 1 136 ? -20.219 -1.539 2.088 1 98.31 136 ARG B C 1
ATOM 4915 O O . ARG B 1 136 ? -19.391 -1.479 1.17 1 98.31 136 ARG B O 1
ATOM 4922 N N . PRO B 1 137 ? -19.906 -1.921 3.377 1 97.88 137 PRO B N 1
ATOM 4923 C CA . PRO B 1 137 ? -18.531 -2.365 3.641 1 97.88 137 PRO B CA 1
ATOM 4924 C C . PRO B 1 137 ? -18.078 -3.469 2.688 1 97.88 137 PRO B C 1
ATOM 4926 O O . PRO B 1 137 ? -18.812 -4.426 2.443 1 97.88 137 PRO B O 1
ATOM 4929 N N . ALA B 1 138 ? -16.906 -3.354 2.141 1 97.31 138 ALA B N 1
ATOM 4930 C CA . ALA B 1 138 ? -16.375 -4.309 1.174 1 97.31 138 ALA B CA 1
ATOM 4931 C C . ALA B 1 138 ? -14.945 -3.941 0.779 1 97.31 138 ALA B C 1
ATOM 4933 O O . ALA B 1 138 ? -14.383 -2.98 1.302 1 97.31 138 ALA B O 1
ATOM 4934 N N . ILE B 1 139 ? -14.305 -4.801 0.051 1 95.69 139 ILE B N 1
ATOM 4935 C CA . ILE B 1 139 ? -13.172 -4.406 -0.775 1 95.69 139 ILE B CA 1
ATOM 4936 C C . ILE B 1 139 ? -13.672 -3.824 -2.096 1 95.69 139 ILE B C 1
ATOM 4938 O O . ILE B 1 139 ? -14.328 -4.516 -2.879 1 95.69 139 ILE B O 1
ATOM 4942 N N . HIS B 1 140 ? -13.391 -2.576 -2.312 1 97.5 140 HIS B N 1
ATOM 4943 C CA . HIS B 1 140 ? -13.977 -1.873 -3.449 1 97.5 140 HIS B CA 1
ATOM 4944 C C . HIS B 1 140 ? -13 -1.807 -4.617 1 97.5 140 HIS B C 1
ATOM 4946 O O . HIS B 1 140 ? -11.875 -1.317 -4.469 1 97.5 140 HIS B O 1
ATOM 4952 N N . ARG B 1 141 ? -13.398 -2.248 -5.781 1 93.06 141 ARG B N 1
ATOM 4953 C CA . ARG B 1 141 ? -12.68 -1.975 -7.023 1 93.06 141 ARG B CA 1
ATOM 4954 C C . ARG B 1 141 ? -13.047 -0.599 -7.574 1 93.06 141 ARG B C 1
ATOM 4956 O O . ARG B 1 141 ? -14.227 -0.287 -7.75 1 93.06 141 ARG B O 1
ATOM 4963 N N . MET B 1 142 ? -12.062 0.181 -7.895 1 93.12 142 MET B N 1
ATOM 4964 C CA . MET B 1 142 ? -12.336 1.555 -8.312 1 93.12 142 MET B CA 1
ATOM 4965 C C . MET B 1 142 ? -13.125 1.583 -9.609 1 93.12 142 MET B C 1
ATOM 4967 O O . MET B 1 142 ? -14.008 2.43 -9.789 1 93.12 142 MET B O 1
ATOM 4971 N N . GLU B 1 143 ? -12.859 0.65 -10.477 1 91 143 GLU B N 1
ATOM 4972 C CA . GLU B 1 143 ? -13.578 0.593 -11.742 1 91 143 GLU B CA 1
ATOM 4973 C C . GLU B 1 143 ? -15.078 0.431 -11.516 1 91 143 GLU B C 1
ATOM 4975 O O . GLU B 1 143 ? -15.891 0.995 -12.25 1 91 143 GLU B O 1
ATOM 4980 N N . ASP B 1 144 ? -15.391 -0.377 -10.531 1 94 144 ASP B N 1
ATOM 4981 C CA . ASP B 1 144 ? -16.797 -0.589 -10.203 1 94 144 ASP B CA 1
ATOM 4982 C C . ASP B 1 144 ? -17.438 0.694 -9.68 1 94 144 ASP B C 1
ATOM 4984 O O . ASP B 1 144 ? -18.547 1.046 -10.086 1 94 144 ASP B O 1
ATOM 4988 N N . ILE B 1 145 ? -16.75 1.399 -8.828 1 96.25 145 ILE B N 1
ATOM 4989 C CA . ILE B 1 145 ? -17.266 2.648 -8.281 1 96.25 145 ILE B CA 1
ATOM 4990 C C . ILE B 1 145 ? -17.453 3.666 -9.398 1 96.25 145 ILE B C 1
ATOM 4992 O O . ILE B 1 145 ? -18.469 4.359 -9.453 1 96.25 145 ILE B O 1
ATOM 4996 N N . TYR B 1 146 ? -16.484 3.711 -10.328 1 95.56 146 TYR B N 1
ATOM 4997 C CA . TYR B 1 146 ? -16.578 4.656 -11.438 1 95.56 146 TYR B CA 1
ATOM 4998 C C . TYR B 1 146 ? -17.781 4.359 -12.312 1 95.56 146 TYR B C 1
ATOM 5000 O O . TYR B 1 146 ? -18.516 5.273 -12.711 1 95.56 146 TYR B O 1
ATOM 5008 N N . GLN B 1 147 ? -17.953 3.088 -12.555 1 93.62 147 GLN B N 1
ATOM 5009 C CA . GLN B 1 147 ? -19.094 2.693 -13.391 1 93.62 147 GLN B CA 1
ATOM 5010 C C . GLN B 1 147 ? -20.422 3.051 -12.719 1 93.62 147 GLN B C 1
ATOM 5012 O O . GLN B 1 147 ? -21.281 3.66 -13.344 1 93.62 147 GLN B O 1
ATOM 5017 N N . LEU B 1 148 ? -20.516 2.729 -11.469 1 94.5 148 LEU B N 1
ATOM 5018 C CA . LEU B 1 148 ? -21.75 2.961 -10.734 1 94.5 148 LEU B CA 1
ATOM 5019 C C . LEU B 1 148 ? -22 4.453 -10.531 1 94.5 148 LEU B C 1
ATOM 5021 O O . LEU B 1 148 ? -23.125 4.926 -10.633 1 94.5 148 LEU B O 1
ATOM 5025 N N . ALA B 1 149 ? -20.953 5.191 -10.258 1 95.12 149 ALA B N 1
ATOM 5026 C CA . ALA B 1 149 ? -21.078 6.625 -9.992 1 95.12 149 ALA B CA 1
ATOM 5027 C C . ALA B 1 149 ? -21.328 7.402 -11.273 1 95.12 149 ALA B C 1
ATOM 5029 O O . ALA B 1 149 ? -21.828 8.531 -11.234 1 95.12 149 ALA B O 1
ATOM 5030 N N . GLY B 1 150 ? -20.984 6.805 -12.43 1 93.94 150 GLY B N 1
ATOM 5031 C CA . GLY B 1 150 ? -21.125 7.48 -13.711 1 93.94 150 GLY B CA 1
ATOM 5032 C C . GLY B 1 150 ? -22.422 7.125 -14.43 1 93.94 150 GLY B C 1
ATOM 5033 O O . GLY B 1 150 ? -22.719 7.684 -15.484 1 93.94 150 GLY B O 1
ATOM 5034 N N . SER B 1 151 ? -23.109 6.121 -13.844 1 91.94 151 SER B N 1
ATOM 5035 C CA . SER B 1 151 ? -24.344 5.66 -14.492 1 91.94 151 SER B CA 1
ATOM 5036 C C . SER B 1 151 ? -25.562 5.938 -13.617 1 91.94 151 SER B C 1
ATOM 5038 O O . SER B 1 151 ? -25.5 5.828 -12.391 1 91.94 151 SER B O 1
ATOM 5040 N N . PRO B 1 152 ? -26.672 6.309 -14.359 1 89.44 152 PRO B N 1
ATOM 5041 C CA . PRO B 1 152 ? -27.891 6.496 -13.57 1 89.44 152 PRO B CA 1
ATOM 5042 C C . PRO B 1 152 ? -28.359 5.207 -12.898 1 89.44 152 PRO B C 1
ATOM 5044 O O . PRO B 1 152 ? -28.219 4.121 -13.469 1 89.44 152 PRO B O 1
ATOM 5047 N N . LYS B 1 153 ? -28.922 5.348 -11.742 1 84 153 LYS B N 1
ATOM 5048 C CA . LYS B 1 153 ? -29.469 4.195 -11.031 1 84 153 LYS B CA 1
ATOM 5049 C C . LYS B 1 153 ? -30.688 3.631 -11.75 1 84 153 LYS B C 1
ATOM 5051 O O . LYS B 1 153 ? -30.906 2.416 -11.766 1 84 153 LYS B O 1
ATOM 5056 N N . GLU B 1 154 ? -31.453 4.578 -12.281 1 83.56 154 GLU B N 1
ATOM 5057 C CA . GLU B 1 154 ? -32.625 4.227 -13.078 1 83.56 154 GLU B CA 1
ATOM 5058 C C . GLU B 1 154 ? -32.531 4.781 -14.492 1 83.56 154 GLU B C 1
ATOM 5060 O O . GLU B 1 154 ? -31.953 5.852 -14.703 1 83.56 154 GLU B O 1
ATOM 5065 N N . PRO B 1 155 ? -33.094 3.857 -15.43 1 84.06 155 PRO B N 1
ATOM 5066 C CA . PRO B 1 155 ? -33.062 4.367 -16.797 1 84.06 155 PRO B CA 1
ATOM 5067 C C . PRO B 1 155 ? -33.656 5.777 -16.922 1 84.06 155 PRO B C 1
ATOM 5069 O O . PRO B 1 155 ? -34.688 6.066 -16.359 1 84.06 155 PRO B O 1
ATOM 5072 N N . GLY B 1 156 ? -33 6.684 -17.547 1 82.19 156 GLY B N 1
ATOM 5073 C CA . GLY B 1 156 ? -33.469 8.047 -17.734 1 82.19 156 GLY B CA 1
ATOM 5074 C C . GLY B 1 156 ? -33.094 8.977 -16.594 1 82.19 156 GLY B C 1
ATOM 5075 O O . GLY B 1 156 ? -33.344 10.18 -16.672 1 82.19 156 GLY B O 1
ATOM 5076 N N . GLY B 1 157 ? -32.5 8.422 -15.562 1 87.5 157 GLY B N 1
ATOM 5077 C CA . GLY B 1 157 ? -32.125 9.234 -14.414 1 87.5 157 GLY B CA 1
ATOM 5078 C C . GLY B 1 157 ? -30.734 9.836 -14.523 1 87.5 157 GLY B C 1
ATOM 5079 O O . GLY B 1 157 ? -30.125 9.789 -15.586 1 87.5 157 GLY B O 1
ATOM 5080 N N . ALA B 1 158 ? -30.406 10.555 -13.523 1 91.12 158 ALA B N 1
ATOM 5081 C CA . ALA B 1 158 ? -29.078 11.148 -13.461 1 91.12 158 ALA B CA 1
ATOM 5082 C C . ALA B 1 158 ? -28.125 10.258 -12.68 1 91.12 158 ALA B C 1
ATOM 5084 O O . ALA B 1 158 ? -28.547 9.469 -11.836 1 91.12 158 ALA B O 1
ATOM 5085 N N . ALA B 1 159 ? -26.828 10.344 -13.039 1 94.81 159 ALA B N 1
ATOM 5086 C CA . ALA B 1 159 ? -25.812 9.641 -12.273 1 94.81 159 ALA B CA 1
ATOM 5087 C C . ALA B 1 159 ? -25.734 10.164 -10.844 1 94.81 159 ALA B C 1
ATOM 5089 O O . ALA B 1 159 ? -26 11.344 -10.594 1 94.81 159 ALA B O 1
ATOM 5090 N N . PRO B 1 160 ? -25.422 9.328 -9.906 1 96.81 160 PRO B N 1
ATOM 5091 C CA . PRO B 1 160 ? -25.297 9.781 -8.516 1 96.81 160 PRO B CA 1
ATOM 5092 C C . PRO B 1 160 ? -24.297 10.914 -8.359 1 96.81 160 PRO B C 1
ATOM 5094 O O . PRO B 1 160 ? -23.25 10.914 -9.016 1 96.81 160 PRO B O 1
ATOM 5097 N N . GLU B 1 161 ? -24.656 11.82 -7.539 1 97.62 161 GLU B N 1
ATOM 5098 C CA . GLU B 1 161 ? -23.766 12.938 -7.234 1 97.62 161 GLU B CA 1
ATOM 5099 C C . GLU B 1 161 ? -22.922 12.656 -5.996 1 97.62 161 GLU B C 1
ATOM 5101 O O . GLU B 1 161 ? -21.828 13.195 -5.855 1 97.62 161 GLU B O 1
ATOM 5106 N N . VAL B 1 162 ? -23.5 11.812 -5.141 1 98.62 162 VAL B N 1
ATOM 5107 C CA . VAL B 1 162 ? -22.844 11.516 -3.869 1 98.62 162 VAL B CA 1
ATOM 5108 C C . VAL B 1 162 ? -22.391 10.055 -3.848 1 98.62 162 VAL B C 1
ATOM 5110 O O . VAL B 1 162 ? -23.188 9.148 -4.125 1 98.62 162 VAL B O 1
ATOM 5113 N N . ILE B 1 163 ? -21.156 9.852 -3.652 1 98.81 163 ILE B N 1
ATOM 5114 C CA . ILE B 1 163 ? -20.625 8.531 -3.311 1 98.81 163 ILE B CA 1
ATOM 5115 C C . ILE B 1 163 ? -20.547 8.391 -1.793 1 98.81 163 ILE B C 1
ATOM 5117 O O . ILE B 1 163 ? -19.766 9.078 -1.14 1 98.81 163 ILE B O 1
ATOM 5121 N N . TYR B 1 164 ? -21.344 7.496 -1.224 1 98.88 164 TYR B N 1
ATOM 5122 C CA . TYR B 1 164 ? -21.609 7.402 0.208 1 98.88 164 TYR B CA 1
ATOM 5123 C C . TYR B 1 164 ? -21.016 6.129 0.792 1 98.88 164 TYR B C 1
ATOM 5125 O O . TYR B 1 164 ? -21.547 5.035 0.58 1 98.88 164 TYR B O 1
ATOM 5133 N N . PHE B 1 165 ? -19.891 6.203 1.504 1 98.88 165 PHE B N 1
ATOM 5134 C CA . PHE B 1 165 ? -19.359 5.074 2.252 1 98.88 165 PHE B CA 1
ATOM 5135 C C . PHE B 1 165 ? -20.109 4.883 3.561 1 98.88 165 PHE B C 1
ATOM 5137 O O . PHE B 1 165 ? -19.938 5.652 4.508 1 98.88 165 PHE B O 1
ATOM 5144 N N . GLY B 1 166 ? -20.859 3.891 3.645 1 98.75 166 GLY B N 1
ATOM 5145 C CA . GLY B 1 166 ? -21.641 3.621 4.844 1 98.75 166 GLY B CA 1
ATOM 5146 C C . GLY B 1 166 ? -20.797 3.1 5.992 1 98.75 166 GLY B C 1
ATOM 5147 O O . GLY B 1 166 ? -19.625 2.781 5.816 1 98.75 166 GLY B O 1
ATOM 5148 N N . PRO B 1 167 ? -21.406 3.031 7.188 1 98.5 167 PRO B N 1
ATOM 5149 C CA . PRO B 1 167 ? -20.672 2.525 8.344 1 98.5 167 PRO B CA 1
ATOM 5150 C C . PRO B 1 167 ? -20.078 1.136 8.109 1 98.5 167 PRO B C 1
ATOM 5152 O O . PRO B 1 167 ? -20.734 0.284 7.496 1 98.5 167 PRO B O 1
ATOM 5155 N N . GLY B 1 168 ? -18.906 0.929 8.531 1 98.62 168 GLY B N 1
ATOM 5156 C CA . GLY B 1 168 ? -18.188 -0.315 8.32 1 98.62 168 GLY B CA 1
ATOM 5157 C C . GLY B 1 168 ? -16.812 -0.11 7.707 1 98.62 168 GLY B C 1
ATOM 5158 O O . GLY B 1 168 ? -16.375 1.027 7.52 1 98.62 168 GLY B O 1
ATOM 5159 N N . MET B 1 169 ? -16.125 -1.232 7.504 1 98.31 169 MET B N 1
ATOM 5160 C CA . MET B 1 169 ? -14.797 -1.172 6.906 1 98.31 169 MET B CA 1
ATOM 5161 C C . MET B 1 169 ? -14.883 -1.157 5.383 1 98.31 169 MET B C 1
ATOM 5163 O O . MET B 1 169 ? -15.57 -1.991 4.789 1 98.31 169 MET B O 1
ATOM 5167 N N . HIS B 1 170 ? -14.25 -0.214 4.801 1 98.69 170 HIS B N 1
ATOM 5168 C CA . HIS B 1 170 ? -14.133 -0.121 3.352 1 98.69 170 HIS B CA 1
ATOM 5169 C C . HIS B 1 170 ? -12.672 -0.166 2.916 1 98.69 170 HIS B C 1
ATOM 5171 O O . HIS B 1 170 ? -11.875 0.684 3.316 1 98.69 170 HIS B O 1
ATOM 5177 N N . TYR B 1 171 ? -12.289 -1.14 2.15 1 97.88 171 TYR B N 1
ATOM 5178 C CA . TYR B 1 171 ? -10.953 -1.229 1.587 1 97.88 171 TYR B CA 1
ATOM 5179 C C . TYR B 1 171 ? -10.945 -0.825 0.118 1 97.88 171 TYR B C 1
ATOM 5181 O O . TYR B 1 171 ? -11.742 -1.334 -0.674 1 97.88 171 TYR B O 1
ATOM 5189 N N . LEU B 1 172 ? -10.141 0.153 -0.213 1 97.62 172 LEU B N 1
ATOM 5190 C CA . LEU B 1 172 ? -10 0.543 -1.611 1 97.62 172 LEU B CA 1
ATOM 5191 C C . LEU B 1 172 ? -8.938 -0.299 -2.307 1 97.62 172 LEU B C 1
ATOM 5193 O O . LEU B 1 172 ? -7.746 -0.178 -2.002 1 97.62 172 LEU B O 1
ATOM 5197 N N . GLU B 1 173 ? -9.375 -1.087 -3.236 1 94.88 173 GLU B N 1
ATOM 5198 C CA . GLU B 1 173 ? -8.422 -1.864 -4.016 1 94.88 173 GLU B CA 1
ATOM 5199 C C . GLU B 1 173 ? -7.395 -0.958 -4.695 1 94.88 173 GLU B C 1
ATOM 5201 O O . GLU B 1 173 ? -7.75 0.082 -5.25 1 94.88 173 GLU B O 1
ATOM 5206 N N . GLU B 1 174 ? -6.055 -1.295 -4.543 1 92.44 174 GLU B N 1
ATOM 5207 C CA . GLU B 1 174 ? -4.922 -0.532 -5.059 1 92.44 174 GLU B CA 1
ATOM 5208 C C . GLU B 1 174 ? -4.816 0.828 -4.375 1 92.44 174 GLU B C 1
ATOM 5210 O O . GLU B 1 174 ? -4.016 1.673 -4.785 1 92.44 174 GLU B O 1
ATOM 5215 N N . THR B 1 175 ? -5.637 1.175 -3.404 1 95 175 THR B N 1
ATOM 5216 C CA . THR B 1 175 ? -5.453 2.127 -2.314 1 95 175 THR B CA 1
ATOM 5217 C C . THR B 1 175 ? -5.812 3.541 -2.766 1 95 175 THR B C 1
ATOM 5219 O O . THR B 1 175 ? -5.898 4.457 -1.944 1 95 175 THR B O 1
ATOM 5222 N N . ILE B 1 176 ? -6.047 3.791 -4.109 1 96.25 176 ILE B N 1
ATOM 5223 C CA . ILE B 1 176 ? -6.238 5.164 -4.57 1 96.25 176 ILE B CA 1
ATOM 5224 C C . ILE B 1 176 ? -7.617 5.305 -5.207 1 96.25 176 ILE B C 1
ATOM 5226 O O . ILE B 1 176 ? -7.965 4.559 -6.129 1 96.25 176 ILE B O 1
ATOM 5230 N N . PHE B 1 177 ? -8.398 6.176 -4.734 1 97.94 177 PHE B N 1
ATOM 5231 C CA . PHE B 1 177 ? -9.664 6.562 -5.352 1 97.94 177 PHE B CA 1
ATOM 5232 C C . PHE B 1 177 ? -9.555 7.953 -5.973 1 97.94 177 PHE B C 1
ATOM 5234 O O . PHE B 1 177 ? -9.469 8.953 -5.258 1 97.94 177 PHE B O 1
ATOM 5241 N N . ARG B 1 178 ? -9.555 8.102 -7.27 1 97.94 178 ARG B N 1
ATOM 5242 C CA . ARG B 1 178 ? -9.555 9.375 -7.988 1 97.94 178 ARG B CA 1
ATOM 5243 C C . ARG B 1 178 ? -10.977 9.883 -8.18 1 97.94 178 ARG B C 1
ATOM 5245 O O . ARG B 1 178 ? -11.734 9.344 -8.992 1 97.94 178 ARG B O 1
ATOM 5252 N N . ILE B 1 179 ? -11.305 10.891 -7.527 1 98.69 179 ILE B N 1
ATOM 5253 C CA . ILE B 1 179 ? -12.672 11.398 -7.469 1 98.69 179 ILE B CA 1
ATOM 5254 C C . ILE B 1 179 ? -12.961 12.25 -8.703 1 98.69 179 ILE B C 1
ATOM 5256 O O . ILE B 1 179 ? -12.211 13.172 -9.016 1 98.69 179 ILE B O 1
ATOM 5260 N N . PRO B 1 180 ? -14.039 12.008 -9.43 1 97.94 180 PRO B N 1
ATOM 5261 C CA . PRO B 1 180 ? -14.398 12.844 -10.578 1 97.94 180 PRO B CA 1
ATOM 5262 C C . PRO B 1 180 ? -14.945 14.211 -10.172 1 97.94 180 PRO B C 1
ATOM 5264 O O . PRO B 1 180 ? -15.414 14.375 -9.047 1 97.94 180 PRO B O 1
ATOM 5267 N N . SER B 1 181 ? -14.875 15.18 -11.195 1 98.44 181 SER B N 1
ATOM 5268 C CA . SER B 1 181 ? -15.438 16.516 -10.977 1 98.44 181 SER B CA 1
ATOM 5269 C C . SER B 1 181 ? -16.906 16.438 -10.594 1 98.44 181 SER B C 1
ATOM 5271 O O . SER B 1 181 ? -17.641 15.57 -11.078 1 98.44 181 SER B O 1
ATOM 5273 N N . GLY B 1 182 ? -17.281 17.234 -9.734 1 98.25 182 GLY B N 1
ATOM 5274 C CA . GLY B 1 182 ? -18.688 17.422 -9.422 1 98.25 182 GLY B CA 1
ATOM 5275 C C . GLY B 1 182 ? -19.203 16.438 -8.398 1 98.25 182 GLY B C 1
ATOM 5276 O O . GLY B 1 182 ? -20.391 16.469 -8.039 1 98.25 182 GLY B O 1
ATOM 5277 N N . LYS B 1 183 ? -18.422 15.523 -7.867 1 98.62 183 LYS B N 1
ATOM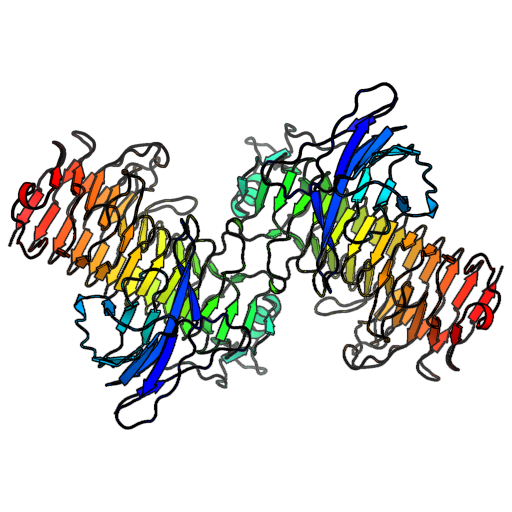 5278 C CA . LYS B 1 183 ? -18.875 14.484 -6.953 1 98.62 183 LYS B CA 1
ATOM 5279 C C . LYS B 1 183 ? -18.656 14.891 -5.5 1 98.62 183 LYS B C 1
ATOM 5281 O O . LYS B 1 183 ? -17.766 15.695 -5.203 1 98.62 183 LYS B O 1
ATOM 5286 N N . THR B 1 184 ? -19.516 14.445 -4.652 1 98.81 184 THR B N 1
ATOM 5287 C CA . THR B 1 184 ? -19.312 14.461 -3.207 1 98.81 184 THR B CA 1
ATOM 5288 C C . THR B 1 184 ? -18.969 13.062 -2.701 1 98.81 184 THR B C 1
ATOM 5290 O O . THR B 1 184 ? -19.703 12.102 -2.967 1 98.81 184 THR B O 1
ATOM 5293 N N . VAL B 1 185 ? -17.891 12.93 -2.092 1 98.94 185 VAL B N 1
ATOM 5294 C CA . VAL B 1 185 ? -17.547 11.711 -1.375 1 98.94 185 VAL B CA 1
ATOM 5295 C C . VAL B 1 185 ? -17.875 11.867 0.107 1 98.94 185 VAL B C 1
ATOM 5297 O O . VAL B 1 185 ? -17.312 12.719 0.791 1 98.94 185 VAL B O 1
ATOM 5300 N N . TYR B 1 186 ? -18.828 11.094 0.564 1 98.94 186 TYR B N 1
ATOM 5301 C CA . TYR B 1 186 ? -19.266 11.148 1.953 1 98.94 186 TYR B CA 1
ATOM 5302 C C . TYR B 1 186 ? -18.812 9.914 2.719 1 98.94 186 TYR B C 1
ATOM 5304 O O . TYR B 1 186 ? -19.156 8.781 2.363 1 98.94 186 TYR B O 1
ATOM 5312 N N . ILE B 1 187 ? -18 10.07 3.691 1 98.94 187 ILE B N 1
ATOM 5313 C CA . ILE B 1 187 ? -17.578 9 4.59 1 98.94 187 ILE B CA 1
ATOM 5314 C C . ILE B 1 187 ? -18.359 9.094 5.902 1 98.94 187 ILE B C 1
ATOM 5316 O O . ILE B 1 187 ? -18.047 9.93 6.754 1 98.94 187 ILE B O 1
ATOM 5320 N N . ALA B 1 188 ? -19.188 8.227 6.109 1 98.75 188 ALA B N 1
ATOM 5321 C CA . ALA B 1 188 ? -20.125 8.32 7.219 1 98.75 188 ALA B CA 1
ATOM 5322 C C . ALA B 1 188 ? -19.438 8.086 8.555 1 98.75 188 ALA B C 1
ATOM 5324 O O . ALA B 1 188 ? -18.391 7.438 8.609 1 98.75 188 ALA B O 1
ATOM 5325 N N . GLY B 1 189 ? -20.047 8.711 9.633 1 98.44 189 GLY B N 1
ATOM 5326 C CA . GLY B 1 189 ? -19.641 8.273 10.953 1 98.44 189 GLY B CA 1
ATOM 5327 C C . GLY B 1 189 ? -19.703 6.766 11.133 1 98.44 189 GLY B C 1
ATOM 5328 O O . GLY B 1 189 ? -20.672 6.129 10.727 1 98.44 189 GLY B O 1
ATOM 5329 N N . GLY B 1 190 ? -18.641 6.207 11.695 1 98.19 190 GLY B N 1
ATOM 5330 C CA . GLY B 1 190 ? -18.578 4.762 11.867 1 98.19 190 GLY B CA 1
ATOM 5331 C C . GLY B 1 190 ? -17.953 4.047 10.68 1 98.19 190 GLY B C 1
ATOM 5332 O O . GLY B 1 190 ? -17.75 2.832 10.727 1 98.19 190 GLY B O 1
ATOM 5333 N N . ALA B 1 191 ? -17.703 4.766 9.617 1 98.81 191 ALA B N 1
ATOM 5334 C CA . ALA B 1 191 ? -17 4.184 8.469 1 98.81 191 ALA B CA 1
ATOM 5335 C C . ALA B 1 191 ? -15.5 4.406 8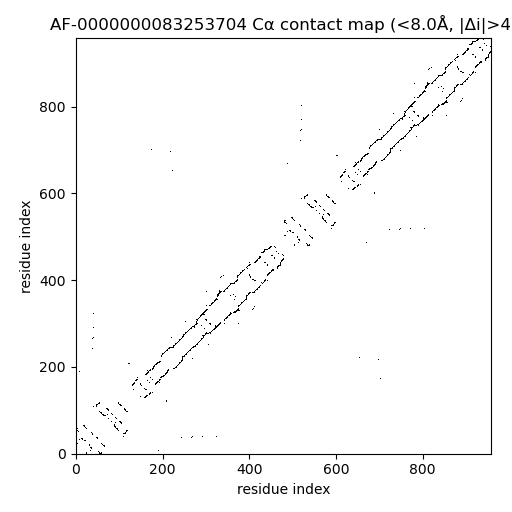.562 1 98.81 191 ALA B C 1
ATOM 5337 O O . ALA B 1 191 ? -15.047 5.473 8.984 1 98.81 191 ALA B O 1
ATOM 5338 N N . ILE B 1 192 ? -14.781 3.41 8.273 1 98.81 192 ILE B N 1
ATOM 5339 C CA . ILE B 1 192 ? -13.344 3.533 8.062 1 98.81 192 ILE B CA 1
ATOM 5340 C C . ILE B 1 192 ? -13 3.156 6.625 1 98.81 192 ILE B C 1
ATOM 5342 O O . ILE B 1 192 ? -13.328 2.059 6.168 1 98.81 192 ILE B O 1
ATOM 5346 N N . VAL B 1 193 ? -12.461 4.055 5.91 1 98.75 193 VAL B N 1
ATOM 5347 C CA . VAL B 1 193 ? -11.992 3.812 4.551 1 98.75 193 VAL B CA 1
ATOM 5348 C C . VAL B 1 193 ? -10.469 3.646 4.555 1 98.75 193 VAL B C 1
ATOM 5350 O O . VAL B 1 193 ? -9.742 4.555 4.957 1 98.75 193 VAL B O 1
ATOM 5353 N N . VAL B 1 194 ? -10.008 2.492 4.168 1 98.12 194 VAL B N 1
ATOM 5354 C CA . VAL B 1 194 ? -8.578 2.23 4.031 1 98.12 194 VAL B CA 1
ATOM 5355 C C . VAL B 1 194 ? -8.125 2.566 2.611 1 98.12 194 VAL B C 1
ATOM 5357 O O . VAL B 1 194 ? -8.336 1.783 1.683 1 98.12 194 VAL B O 1
ATOM 5360 N N . GLY B 1 195 ? -7.531 3.689 2.502 1 97.12 195 GLY B N 1
ATOM 5361 C CA . GLY B 1 195 ? -7.113 4.152 1.189 1 97.12 195 GLY B CA 1
ATOM 5362 C C . GLY B 1 195 ? -6.898 5.652 1.126 1 97.12 195 GLY B C 1
ATOM 5363 O O . GLY B 1 195 ? -6.91 6.332 2.156 1 97.12 195 GLY B O 1
ATOM 5364 N N . SER B 1 196 ? -6.52 6.125 -0.099 1 97.62 196 SER B N 1
ATOM 5365 C CA . SER B 1 196 ? -6.18 7.516 -0.373 1 97.62 196 SER B CA 1
ATOM 5366 C C . SER B 1 196 ? -7.164 8.141 -1.355 1 97.62 196 SER B C 1
ATOM 5368 O O . SER B 1 196 ? -7.645 7.477 -2.273 1 97.62 196 SER B O 1
ATOM 5370 N N . LEU B 1 197 ? -7.535 9.375 -1.138 1 98.81 197 LEU B N 1
ATOM 5371 C CA . LEU B 1 197 ? -8.43 10.109 -2.031 1 98.81 197 LEU B CA 1
ATOM 5372 C C . LEU B 1 197 ? -7.645 11.125 -2.861 1 98.81 197 LEU B C 1
ATOM 5374 O O . LEU B 1 197 ? -6.762 11.812 -2.342 1 98.81 197 LEU B O 1
ATOM 5378 N N . VAL B 1 198 ? -7.977 11.203 -4.145 1 98.56 198 VAL B N 1
ATOM 5379 C CA . VAL B 1 198 ? -7.191 12.047 -5.035 1 98.56 198 VAL B CA 1
ATOM 5380 C C . VAL B 1 198 ? -8.125 12.922 -5.875 1 98.56 198 VAL B C 1
ATOM 5382 O O . VAL B 1 198 ? -9.055 12.414 -6.5 1 98.56 198 VAL B O 1
ATOM 5385 N N . CYS B 1 199 ? -7.977 14.164 -5.809 1 98.88 199 CYS B N 1
ATOM 5386 C CA . CYS B 1 199 ? -8.508 15.141 -6.75 1 98.88 199 CYS B CA 1
ATOM 5387 C C . CYS B 1 199 ? -7.414 15.656 -7.68 1 98.88 199 CYS B C 1
ATOM 5389 O O . CYS B 1 199 ? -6.527 16.391 -7.254 1 98.88 199 CYS B O 1
ATOM 5391 N N . ASP B 1 200 ? -7.434 15.289 -8.875 1 98.5 200 ASP B N 1
ATOM 5392 C CA . ASP B 1 200 ? -6.41 15.656 -9.844 1 98.5 200 ASP B CA 1
ATOM 5393 C C . ASP B 1 200 ? -7.039 16.203 -11.125 1 98.5 200 ASP B C 1
ATOM 5395 O O . ASP B 1 200 ? -7.668 15.477 -11.883 1 98.5 200 ASP B O 1
ATOM 5399 N N . HIS B 1 201 ? -6.828 17.469 -11.422 1 98.56 201 HIS B N 1
ATOM 5400 C CA . HIS B 1 201 ? -7.406 18.156 -12.57 1 98.56 201 HIS B CA 1
ATOM 5401 C C . HIS B 1 201 ? -8.93 18.078 -12.555 1 98.56 201 HIS B C 1
ATOM 5403 O O . HIS B 1 201 ? -9.547 17.75 -13.562 1 98.56 201 HIS B O 1
ATOM 5409 N N . VAL B 1 202 ? -9.469 18.297 -11.406 1 98.88 202 VAL B N 1
ATOM 5410 C CA . VAL B 1 202 ? -10.922 18.219 -11.25 1 98.88 202 VAL B CA 1
ATOM 5411 C C . VAL B 1 202 ? -11.43 19.5 -10.578 1 98.88 202 VAL B C 1
ATOM 5413 O O . VAL B 1 202 ? -10.641 20.328 -10.117 1 98.88 202 VAL B O 1
ATOM 5416 N N . GLN B 1 203 ? -12.727 19.719 -10.578 1 98.81 203 GLN B N 1
ATOM 5417 C CA . GLN B 1 203 ? -13.359 20.875 -9.922 1 98.81 203 GLN B CA 1
ATOM 5418 C C . GLN B 1 203 ? -14.648 20.453 -9.219 1 98.81 203 GLN B C 1
ATOM 5420 O O . GLN B 1 203 ? -15.242 19.438 -9.547 1 98.81 203 GLN B O 1
ATOM 5425 N N . ASP B 1 204 ? -15.039 21.188 -8.289 1 98.81 204 ASP B N 1
ATOM 5426 C CA . ASP B 1 204 ? -16.312 21.078 -7.59 1 98.81 204 ASP B CA 1
ATOM 5427 C C . ASP B 1 204 ? -16.453 19.703 -6.926 1 98.81 204 ASP B C 1
ATOM 5429 O O . ASP B 1 204 ? -17.453 19.016 -7.117 1 98.81 204 ASP B O 1
ATOM 5433 N N . VAL B 1 205 ? -15.477 19.328 -6.18 1 98.94 205 VAL B N 1
ATOM 5434 C CA . VAL B 1 205 ? -15.477 18.078 -5.43 1 98.94 205 VAL B CA 1
ATOM 5435 C C . VAL B 1 205 ? -15.586 18.375 -3.936 1 98.94 205 VAL B C 1
ATOM 5437 O O . VAL B 1 205 ? -14.977 19.312 -3.438 1 98.94 205 VAL B O 1
ATOM 5440 N N . THR B 1 206 ? -16.438 17.688 -3.238 1 98.88 206 THR B N 1
ATOM 5441 C CA . THR B 1 206 ? -16.547 17.781 -1.786 1 98.88 206 THR B CA 1
ATOM 5442 C C . THR B 1 206 ? -16.266 16.422 -1.135 1 98.88 206 THR B C 1
ATOM 5444 O O . THR B 1 206 ? -16.812 15.406 -1.541 1 98.88 206 THR B O 1
ATOM 5447 N N . ILE B 1 207 ? -15.367 16.359 -0.228 1 98.94 207 ILE B N 1
ATOM 5448 C CA . ILE B 1 207 ? -15.102 15.219 0.639 1 98.94 207 ILE B CA 1
ATOM 5449 C C . ILE B 1 207 ? -15.523 15.547 2.068 1 98.94 207 ILE B C 1
ATOM 5451 O O . ILE B 1 207 ? -15.023 16.5 2.668 1 98.94 207 ILE B O 1
ATOM 5455 N N . ARG B 1 208 ? -16.453 14.82 2.586 1 98.81 208 ARG B N 1
ATOM 5456 C CA . ARG B 1 208 ? -16.938 15.234 3.898 1 98.81 208 ARG B CA 1
ATOM 5457 C C . ARG B 1 208 ? -17.484 14.047 4.684 1 98.81 208 ARG B C 1
ATOM 5459 O O . ARG B 1 208 ? -17.531 12.93 4.168 1 98.81 208 ARG B O 1
ATOM 5466 N N . GLY B 1 209 ? -17.812 14.242 5.926 1 98.75 209 GLY B N 1
ATOM 5467 C CA . GLY B 1 209 ? -18.406 13.242 6.793 1 98.75 209 GLY B CA 1
ATOM 5468 C C . GLY B 1 209 ? -17.797 13.227 8.188 1 98.75 209 GLY B C 1
ATOM 5469 O O . GLY B 1 209 ? -17.438 14.273 8.719 1 98.75 209 GLY B O 1
ATOM 5470 N N . ARG B 1 210 ? -17.875 12.117 8.844 1 98.75 210 ARG B N 1
ATOM 5471 C CA . ARG B 1 210 ? -17.344 11.906 10.195 1 98.75 210 ARG B CA 1
ATOM 5472 C C . ARG B 1 210 ? -16.547 10.609 10.281 1 98.75 210 ARG B C 1
ATOM 5474 O O . ARG B 1 210 ? -16.25 10.133 11.375 1 98.75 210 ARG B O 1
ATOM 5481 N N . GLY B 1 211 ? -16.312 10.039 9.078 1 98.75 211 GLY B N 1
ATOM 5482 C CA . GLY B 1 211 ? -15.586 8.781 9.055 1 98.75 211 GLY B CA 1
ATOM 5483 C C . GLY B 1 211 ? -14.078 8.969 9.109 1 98.75 211 GLY B C 1
ATOM 5484 O O . GLY B 1 211 ? -13.594 10.094 9.289 1 98.75 211 GLY B O 1
ATOM 5485 N N . VAL B 1 212 ? -13.398 7.844 9.086 1 98.81 212 VAL B N 1
ATOM 5486 C CA . VAL B 1 212 ? -11.945 7.812 9.258 1 98.81 212 VAL B CA 1
ATOM 5487 C C . VAL B 1 212 ? -11.281 7.301 7.98 1 98.81 212 VAL B C 1
ATOM 5489 O O . VAL B 1 212 ? -11.727 6.309 7.402 1 98.81 212 VAL B O 1
ATOM 5492 N N . LEU B 1 213 ? -10.359 8.055 7.465 1 98.69 213 LEU B N 1
ATOM 5493 C CA . LEU B 1 213 ? -9.398 7.523 6.504 1 98.69 213 LEU B CA 1
ATOM 5494 C C . LEU B 1 213 ? -8.219 6.867 7.219 1 98.69 213 LEU B C 1
ATOM 5496 O O . LEU B 1 213 ? -7.641 7.457 8.133 1 98.69 213 LEU B O 1
ATOM 5500 N N . TYR B 1 214 ? -7.941 5.656 6.879 1 98.19 214 TYR B N 1
ATOM 5501 C CA . TYR B 1 214 ? -6.945 4.871 7.605 1 98.19 214 TYR B CA 1
ATOM 5502 C C . TYR B 1 214 ? -5.832 4.41 6.676 1 98.19 214 TYR B C 1
ATOM 5504 O O . TYR B 1 214 ? -6.082 3.705 5.695 1 98.19 214 TYR B O 1
ATOM 5512 N N . LEU B 1 215 ? -4.531 4.77 7 1 97 215 LEU B N 1
ATOM 5513 C CA . LEU B 1 215 ? -3.42 4.441 6.113 1 97 215 LEU B CA 1
ATOM 5514 C C . LEU B 1 215 ? -2.24 3.885 6.906 1 97 215 LEU B C 1
ATOM 5516 O O . LEU B 1 215 ? -1.117 3.832 6.398 1 97 215 LEU B O 1
ATOM 5520 N N . SER B 1 216 ? -2.486 3.426 8.094 1 94.56 216 SER B N 1
ATOM 5521 C CA . SER B 1 216 ? -1.438 3.049 9.039 1 94.56 216 SER B CA 1
ATOM 5522 C C . SER B 1 216 ? -0.689 1.808 8.562 1 94.56 216 SER B C 1
ATOM 5524 O O . SER B 1 216 ? 0.46 1.585 8.945 1 94.56 216 SER B O 1
ATOM 5526 N N . ASP B 1 217 ? -1.257 1.055 7.641 1 91.5 217 ASP B N 1
ATOM 5527 C CA . ASP B 1 217 ? -0.693 -0.247 7.297 1 91.5 217 ASP B CA 1
ATOM 5528 C C . ASP B 1 217 ? 0.135 -0.167 6.016 1 91.5 217 ASP B C 1
ATOM 5530 O O . ASP B 1 217 ? 0.546 -1.193 5.473 1 91.5 217 ASP B O 1
ATOM 5534 N N . PHE B 1 218 ? 0.388 0.955 5.578 1 92.25 218 PHE B N 1
ATOM 5535 C CA . PHE B 1 218 ? 1.158 1.104 4.352 1 92.25 218 PHE B CA 1
ATOM 5536 C C . PHE B 1 218 ? 2.584 1.546 4.656 1 92.25 218 PHE B C 1
ATOM 5538 O O . PHE B 1 218 ? 2.809 2.352 5.562 1 92.25 218 PHE B O 1
ATOM 5545 N N . HIS B 1 219 ? 3.471 1.034 3.848 1 90.38 219 HIS B N 1
ATOM 5546 C CA . HIS B 1 219 ? 4.883 1.356 4.012 1 90.38 219 HIS B CA 1
ATOM 5547 C C . HIS B 1 219 ? 5.148 2.832 3.729 1 90.38 219 HIS B C 1
ATOM 5549 O O . HIS B 1 219 ? 4.547 3.412 2.82 1 90.38 219 HIS B O 1
ATOM 5555 N N . ARG B 1 220 ? 6.141 3.328 4.426 1 90.31 220 ARG B N 1
ATOM 5556 C CA . ARG B 1 220 ? 6.465 4.75 4.379 1 90.31 220 ARG B CA 1
ATOM 5557 C C . ARG B 1 220 ? 6.742 5.199 2.947 1 90.31 220 ARG B C 1
ATOM 5559 O O . ARG B 1 220 ? 6.309 6.277 2.533 1 90.31 220 ARG B O 1
ATOM 5566 N N . PHE B 1 221 ? 7.383 4.344 2.154 1 92 221 PHE B N 1
ATOM 5567 C CA . PHE B 1 221 ? 7.852 4.801 0.851 1 92 221 PHE B CA 1
ATOM 5568 C C . PHE B 1 221 ? 6.805 4.535 -0.224 1 92 221 PHE B C 1
ATOM 5570 O O . PHE B 1 221 ? 7.02 4.852 -1.396 1 92 221 PHE B O 1
ATOM 5577 N N . SER B 1 222 ? 5.645 4.008 0.239 1 92.25 222 SER B N 1
ATOM 5578 C CA . SER B 1 222 ? 4.508 4.012 -0.679 1 92.25 222 SER B CA 1
ATOM 5579 C C . SER B 1 222 ? 4.055 5.438 -0.986 1 92.25 222 SER B C 1
ATOM 5581 O O . SER B 1 222 ? 3.488 5.695 -2.049 1 92.25 222 SER B O 1
ATOM 5583 N N . ALA B 1 223 ? 4.277 6.324 -0.04 1 92 223 ALA B N 1
ATOM 5584 C CA . ALA B 1 223 ? 4.094 7.766 -0.186 1 92 223 ALA B CA 1
ATOM 5585 C C . ALA B 1 223 ? 2.635 8.102 -0.473 1 92 223 ALA B C 1
ATOM 5587 O O . ALA B 1 223 ? 2.344 9.07 -1.186 1 92 223 ALA B O 1
ATOM 5588 N N . PHE B 1 224 ? 1.723 7.203 0.028 1 94.31 224 PHE B N 1
ATOM 5589 C CA . PHE B 1 224 ? 0.31 7.555 -0.064 1 94.31 224 PHE B CA 1
ATOM 5590 C C . PHE B 1 224 ? -0.007 8.766 0.809 1 94.31 224 PHE B C 1
ATOM 5592 O O . PHE B 1 224 ? 0.576 8.93 1.882 1 94.31 224 PHE B O 1
ATOM 5599 N N . ARG B 1 225 ? -0.832 9.609 0.287 1 97 225 ARG B N 1
ATOM 5600 C CA . ARG B 1 225 ? -1.348 10.742 1.044 1 97 225 ARG B CA 1
ATOM 5601 C C . ARG B 1 225 ? -2.795 10.516 1.463 1 97 225 ARG B C 1
ATOM 5603 O O . ARG B 1 225 ? -3.477 9.648 0.908 1 97 225 ARG B O 1
ATOM 5610 N N . GLY B 1 226 ? -3.246 11.234 2.523 1 98.12 226 GLY B N 1
ATOM 5611 C CA . GLY B 1 226 ? -4.668 11.172 2.814 1 98.12 226 GLY B CA 1
ATOM 5612 C C . GLY B 1 226 ? -5.535 11.68 1.681 1 98.12 226 GLY B C 1
ATOM 5613 O O . GLY B 1 226 ? -6.258 10.914 1.048 1 98.12 226 GLY B O 1
ATOM 5614 N N . VAL B 1 227 ? -5.457 12.992 1.407 1 98.81 227 VAL B N 1
ATOM 5615 C CA . VAL B 1 227 ? -6.137 13.648 0.295 1 98.81 227 VAL B CA 1
ATOM 5616 C C . VAL B 1 227 ? -5.125 14.422 -0.548 1 98.81 227 VAL B C 1
ATOM 5618 O O . VAL B 1 227 ? -4.391 15.266 -0.03 1 98.81 227 VAL B O 1
ATOM 5621 N N . ARG B 1 228 ? -5.023 14.102 -1.748 1 98.56 228 ARG B N 1
ATOM 5622 C CA . ARG B 1 228 ? -4.18 14.828 -2.693 1 98.56 228 ARG B CA 1
ATOM 5623 C C . ARG B 1 228 ? -5.016 15.703 -3.621 1 98.56 228 ARG B C 1
ATOM 5625 O O . ARG B 1 228 ? -5.926 15.211 -4.289 1 98.56 228 ARG B O 1
ATOM 5632 N N . ILE B 1 229 ? -4.789 16.969 -3.646 1 98.88 229 ILE B N 1
ATOM 5633 C CA . ILE B 1 229 ? -5.488 17.938 -4.484 1 98.88 229 ILE B CA 1
ATOM 5634 C C . ILE B 1 229 ? -4.496 18.625 -5.418 1 98.88 229 ILE B C 1
ATOM 5636 O O . ILE B 1 229 ? -3.699 19.453 -4.984 1 98.88 229 ILE B O 1
ATOM 5640 N N . THR B 1 230 ? -4.523 18.328 -6.684 1 98.69 230 THR B N 1
ATOM 5641 C CA . THR B 1 230 ? -3.541 18.891 -7.605 1 98.69 230 THR B CA 1
ATOM 5642 C C . THR B 1 230 ? -4.223 19.438 -8.852 1 98.69 230 THR B C 1
ATOM 5644 O O . THR B 1 230 ? -5.191 18.859 -9.352 1 98.69 230 THR B O 1
ATOM 5647 N N . TYR B 1 231 ? -3.824 20.578 -9.281 1 98.69 231 TYR B N 1
ATOM 5648 C CA . TYR B 1 231 ? -4.34 21.234 -10.477 1 98.69 231 TYR B CA 1
ATOM 5649 C C . TYR B 1 231 ? -5.863 21.25 -10.477 1 98.69 231 TYR B C 1
ATOM 5651 O O . TYR B 1 231 ? -6.496 20.891 -11.469 1 98.69 231 TYR B O 1
ATOM 5659 N N . SER B 1 232 ? -6.418 21.562 -9.32 1 98.88 232 SER B N 1
ATOM 5660 C CA . SER B 1 232 ? -7.859 21.453 -9.125 1 98.88 232 SER B CA 1
ATOM 5661 C C . SER B 1 232 ? -8.438 22.75 -8.555 1 98.88 232 SER B C 1
ATOM 5663 O O . SER B 1 232 ? -7.688 23.641 -8.156 1 98.88 232 SER B O 1
ATOM 5665 N N . ASN B 1 233 ? -9.727 22.875 -8.68 1 98.69 233 ASN B N 1
ATOM 5666 C CA . ASN B 1 233 ? -10.414 24.094 -8.266 1 98.69 233 ASN B CA 1
ATOM 5667 C C . ASN B 1 233 ? -11.703 23.781 -7.52 1 98.69 233 ASN B C 1
ATOM 5669 O O . ASN B 1 233 ? -12.445 22.875 -7.906 1 98.69 233 ASN B O 1
ATOM 5673 N N . HIS B 1 234 ? -11.969 24.562 -6.488 1 98.88 234 HIS B N 1
ATOM 5674 C CA . HIS B 1 234 ? -13.195 24.422 -5.707 1 98.88 234 HIS B CA 1
ATOM 5675 C C . HIS B 1 234 ? -13.312 23.031 -5.105 1 98.88 234 HIS B C 1
ATOM 5677 O O . HIS B 1 234 ? -14.258 22.297 -5.41 1 98.88 234 HIS B O 1
ATOM 5683 N N . ILE B 1 235 ? -12.43 22.688 -4.254 1 98.94 235 ILE B N 1
ATOM 5684 C CA . ILE B 1 235 ? -12.414 21.438 -3.521 1 98.94 235 ILE B CA 1
ATOM 5685 C C . ILE B 1 235 ? -12.656 21.703 -2.037 1 98.94 235 ILE B C 1
ATOM 5687 O O . ILE B 1 235 ? -12.102 22.641 -1.469 1 98.94 235 ILE B O 1
ATOM 5691 N N . SER B 1 236 ? -13.547 20.969 -1.436 1 98.88 236 SER B N 1
ATOM 5692 C CA . SER B 1 236 ? -13.812 21.094 -0.007 1 98.88 236 SER B CA 1
ATOM 5693 C C . SER B 1 236 ? -13.562 19.766 0.721 1 98.88 236 SER B C 1
ATOM 5695 O O . SER B 1 236 ? -13.945 18.703 0.231 1 98.88 236 SER B O 1
ATOM 5697 N N . VAL B 1 237 ? -12.844 19.781 1.82 1 98.94 237 VAL B N 1
ATOM 5698 C CA . VAL B 1 237 ? -12.656 18.656 2.727 1 98.94 237 VAL B CA 1
ATOM 5699 C C . VAL B 1 237 ? -13.188 19.016 4.113 1 98.94 237 VAL B C 1
ATOM 5701 O O . VAL B 1 237 ? -12.75 20 4.723 1 98.94 237 VAL B O 1
ATOM 5704 N N . GLU B 1 238 ? -14.109 18.188 4.66 1 98.75 238 GLU B N 1
ATOM 5705 C CA . GLU B 1 238 ? -14.758 18.609 5.898 1 98.75 238 GLU B CA 1
ATOM 5706 C C . GLU B 1 238 ? -15.062 17.422 6.801 1 98.75 238 GLU B C 1
ATOM 5708 O O . GLU B 1 238 ? -15.742 16.484 6.391 1 98.75 238 GLU B O 1
ATOM 5713 N N . GLY B 1 239 ? -14.562 17.469 7.973 1 98.75 239 GLY B N 1
ATOM 5714 C CA . GLY B 1 239 ? -15.125 16.688 9.062 1 98.75 239 GLY B CA 1
ATOM 5715 C C . GLY B 1 239 ? -14.438 15.359 9.273 1 98.75 239 GLY B C 1
ATOM 5716 O O . GLY B 1 239 ? -14.594 14.727 10.32 1 98.75 239 GLY B O 1
ATOM 5717 N N . ILE B 1 240 ? -13.547 14.922 8.375 1 98.75 240 ILE B N 1
ATOM 5718 C CA . ILE B 1 240 ? -13.039 13.555 8.43 1 98.75 240 ILE B CA 1
ATOM 5719 C C . ILE B 1 240 ? -11.766 13.508 9.273 1 98.75 240 ILE B C 1
ATOM 5721 O O . ILE B 1 240 ? -11.203 14.555 9.609 1 98.75 240 ILE B O 1
ATOM 5725 N N . VAL B 1 241 ? -11.406 12.289 9.703 1 98.88 241 VAL B N 1
ATOM 5726 C CA . VAL B 1 241 ? -10.188 12.008 10.469 1 98.88 241 VAL B CA 1
ATOM 5727 C C . VAL B 1 241 ? -9.242 11.156 9.625 1 98.88 241 VAL B C 1
ATOM 5729 O O . VAL B 1 241 ? -9.672 10.242 8.922 1 98.88 241 VAL B O 1
ATOM 5732 N N . LEU B 1 242 ? -8.031 11.539 9.617 1 98.88 242 LEU B N 1
ATOM 5733 C CA . LEU B 1 242 ? -7.008 10.75 8.945 1 98.88 242 LEU B CA 1
ATOM 5734 C C . LEU B 1 242 ? -6.02 10.172 9.953 1 98.88 242 LEU B C 1
ATOM 5736 O O . LEU B 1 242 ? -5.41 10.914 10.727 1 98.88 242 LEU B O 1
ATOM 5740 N N . LEU B 1 243 ? -5.84 8.852 9.898 1 98.44 243 LEU B N 1
ATOM 5741 C CA . LEU B 1 243 ? -4.938 8.203 10.844 1 98.44 243 LEU B CA 1
ATOM 5742 C C . LEU B 1 243 ? -3.717 7.633 10.125 1 98.44 243 LEU B C 1
ATOM 5744 O O . LEU B 1 243 ? -3.844 6.723 9.305 1 98.44 243 LEU B O 1
ATOM 5748 N N . ASP B 1 244 ? -2.555 8.195 10.305 1 97.19 244 ASP B N 1
ATOM 5749 C CA . ASP B 1 244 ? -1.193 7.715 10.094 1 97.19 244 ASP B CA 1
ATOM 5750 C C . ASP B 1 244 ? -0.901 7.512 8.609 1 97.19 244 ASP B C 1
ATOM 5752 O O . ASP B 1 244 ? -0.518 6.418 8.195 1 97.19 244 ASP B O 1
ATOM 5756 N N . PRO B 1 245 ? -1.013 8.602 7.848 1 97.19 245 PRO B N 1
ATOM 5757 C CA . PRO B 1 245 ? -0.61 8.516 6.441 1 97.19 245 PRO B CA 1
ATOM 5758 C C . PRO B 1 245 ? 0.897 8.344 6.27 1 97.19 245 PRO B C 1
ATOM 5760 O O . PRO B 1 245 ? 1.678 8.836 7.086 1 97.19 245 PRO B O 1
ATOM 5763 N N . PRO B 1 246 ? 1.333 7.656 5.168 1 95.56 246 PRO B N 1
ATOM 5764 C CA . PRO B 1 246 ? 2.77 7.484 4.934 1 95.56 246 PRO B CA 1
ATOM 5765 C C . PRO B 1 246 ? 3.436 8.758 4.41 1 95.56 246 PRO B C 1
ATOM 5767 O O . PRO B 1 246 ? 4.66 8.812 4.289 1 95.56 246 PRO B O 1
ATOM 5770 N N . HIS B 1 247 ? 2.645 9.727 4.082 1 96.19 247 HIS B N 1
ATOM 5771 C CA . HIS B 1 247 ? 3.117 11.016 3.6 1 96.19 247 HIS B CA 1
ATOM 5772 C C . HIS B 1 247 ? 2.172 12.141 4.02 1 96.19 247 HIS B C 1
ATOM 5774 O O . HIS B 1 247 ? 1.557 12.07 5.086 1 96.19 247 HIS B O 1
ATOM 5780 N N . TYR B 1 248 ? 2.037 13.195 3.217 1 97.56 248 TYR B N 1
ATOM 5781 C CA . TYR B 1 248 ? 1.247 14.359 3.598 1 97.56 248 TYR B CA 1
ATOM 5782 C C . TYR B 1 248 ? -0.186 13.961 3.934 1 97.56 248 TYR B C 1
ATOM 5784 O O . TYR B 1 248 ? -0.758 13.078 3.291 1 97.56 248 TYR B O 1
ATOM 5792 N N . SER B 1 249 ? -0.747 14.594 5.004 1 98.69 249 SER B N 1
ATOM 5793 C CA . SER B 1 249 ? -2.168 14.391 5.266 1 98.69 249 SER B CA 1
ATOM 5794 C C . SER B 1 249 ? -3.023 14.953 4.133 1 98.69 249 SER B C 1
ATOM 5796 O O . SER B 1 249 ? -3.832 14.234 3.547 1 98.69 249 SER B O 1
ATOM 5798 N N . ILE B 1 250 ? -2.91 16.219 3.881 1 98.88 250 ILE B N 1
ATOM 5799 C CA . ILE B 1 250 ? -3.512 16.844 2.713 1 98.88 250 ILE B CA 1
ATOM 5800 C C . ILE B 1 250 ? -2.436 17.547 1.895 1 98.88 250 ILE B C 1
ATOM 5802 O O . ILE B 1 250 ? -1.692 18.391 2.422 1 98.88 250 ILE B O 1
ATOM 5806 N N . TYR B 1 251 ? -2.309 17.156 0.674 1 98.25 251 TYR B N 1
ATOM 5807 C CA . TYR B 1 251 ? -1.327 17.641 -0.284 1 98.25 251 TYR B CA 1
ATOM 5808 C C . TYR B 1 251 ? -1.993 18.5 -1.356 1 98.25 251 TYR B C 1
ATOM 5810 O O . TYR B 1 251 ? -2.812 18 -2.135 1 98.25 251 TYR B O 1
ATOM 5818 N N . ILE B 1 252 ? -1.64 19.828 -1.404 1 98.88 252 ILE B N 1
ATOM 5819 C CA . ILE B 1 252 ? -2.246 20.75 -2.357 1 98.88 252 ILE B CA 1
ATOM 5820 C C . ILE B 1 252 ? -1.185 21.266 -3.332 1 98.88 252 ILE B C 1
ATOM 5822 O O . ILE B 1 252 ? -0.197 21.875 -2.918 1 98.88 252 ILE B O 1
ATOM 5826 N N . GLY B 1 253 ? -1.319 21 -4.551 1 98.75 253 GLY B N 1
ATOM 5827 C CA . GLY B 1 253 ? -0.4 21.469 -5.578 1 98.75 253 GLY B CA 1
ATOM 5828 C C . GLY B 1 253 ? -1.084 22.266 -6.676 1 98.75 253 GLY B C 1
ATOM 5829 O O . GLY B 1 253 ? -1.977 21.75 -7.355 1 98.75 253 GLY B O 1
ATOM 5830 N N . LYS B 1 254 ? -0.68 23.453 -6.879 1 98.75 254 LYS B N 1
ATOM 5831 C CA . LYS B 1 254 ? -1.14 24.312 -7.965 1 98.75 254 LYS B CA 1
ATOM 5832 C C . LYS B 1 254 ? -2.66 24.281 -8.078 1 98.75 254 LYS B C 1
ATOM 5834 O O . LYS B 1 254 ? -3.205 23.984 -9.141 1 98.75 254 LYS B O 1
ATOM 5839 N N . SER B 1 255 ? -3.359 24.578 -6.945 1 98.88 255 SER B N 1
ATOM 5840 C CA . SER B 1 255 ? -4.816 24.516 -6.859 1 98.88 255 SER B CA 1
ATOM 5841 C C . SER B 1 255 ? -5.375 25.797 -6.246 1 98.88 255 SER B C 1
ATOM 5843 O O . SER B 1 255 ? -4.641 26.578 -5.629 1 98.88 255 SER B O 1
ATOM 5845 N N . GLU B 1 256 ? -6.57 26.062 -6.5 1 98.75 256 GLU B N 1
ATOM 5846 C CA . GLU B 1 256 ? -7.191 27.297 -6.016 1 98.75 256 GLU B CA 1
ATOM 5847 C C . GLU B 1 256 ? -8.586 27.031 -5.453 1 98.75 256 GLU B C 1
ATOM 5849 O O . GLU B 1 256 ? -9.281 26.109 -5.906 1 98.75 256 GLU B O 1
ATOM 5854 N N . HIS B 1 257 ? -8.984 27.828 -4.543 1 98.88 257 HIS B N 1
ATOM 5855 C CA . HIS B 1 257 ? -10.281 27.766 -3.885 1 98.88 257 HIS B CA 1
ATOM 5856 C C . HIS B 1 257 ? -10.492 26.438 -3.186 1 98.88 257 HIS B C 1
ATOM 5858 O O . HIS B 1 257 ? -11.414 25.688 -3.52 1 98.88 257 HIS B O 1
ATOM 5864 N N . ILE B 1 258 ? -9.633 26.203 -2.275 1 98.94 258 ILE B N 1
ATOM 5865 C CA . ILE B 1 258 ? -9.656 25 -1.454 1 98.94 258 ILE B CA 1
ATOM 5866 C C . ILE B 1 258 ? -10.148 25.344 -0.049 1 98.94 258 ILE B C 1
ATOM 5868 O O . ILE B 1 258 ? -9.688 26.312 0.557 1 98.94 258 ILE B O 1
ATOM 5872 N N . ARG B 1 259 ? -11.133 24.656 0.442 1 98.94 259 ARG B N 1
ATOM 5873 C CA . ARG B 1 259 ? -11.648 24.844 1.794 1 98.94 259 ARG B CA 1
ATOM 5874 C C . ARG B 1 259 ? -11.5 23.562 2.619 1 98.94 259 ARG B C 1
ATOM 5876 O O . ARG B 1 259 ? -11.953 22.5 2.205 1 98.94 259 ARG B O 1
ATOM 5883 N N . ILE B 1 260 ? -10.836 23.625 3.742 1 98.94 260 ILE B N 1
ATOM 5884 C CA . ILE B 1 260 ? -10.648 22.5 4.66 1 98.94 260 ILE B CA 1
ATOM 5885 C C . ILE B 1 260 ? -11.188 22.875 6.039 1 98.94 260 ILE B C 1
ATOM 5887 O O . ILE B 1 260 ? -10.789 23.891 6.621 1 98.94 260 ILE B O 1
ATOM 5891 N N . ARG B 1 261 ? -12.133 22.109 6.539 1 98.75 261 ARG B N 1
ATOM 5892 C CA . ARG B 1 261 ? -12.758 22.422 7.816 1 98.75 261 ARG B CA 1
ATOM 5893 C C . ARG B 1 261 ? -12.953 21.172 8.656 1 98.75 261 ARG B C 1
ATOM 5895 O O . ARG B 1 261 ? -13.312 20.109 8.133 1 98.75 261 ARG B O 1
ATOM 5902 N N . ASN B 1 262 ? -12.688 21.312 9.961 1 98.81 262 ASN B N 1
ATOM 5903 C CA . ASN B 1 262 ? -12.977 20.234 10.906 1 98.81 262 ASN B CA 1
ATOM 5904 C C . ASN B 1 262 ? -12.258 18.953 10.523 1 98.81 262 ASN B C 1
ATOM 5906 O O . ASN B 1 262 ? -12.859 17.875 10.508 1 98.81 262 ASN B O 1
ATOM 5910 N N . PHE B 1 263 ? -11.055 19.094 10.133 1 98.88 263 PHE B N 1
ATOM 5911 C CA . PHE B 1 263 ? -10.195 17.984 9.75 1 98.88 263 PHE B CA 1
ATOM 5912 C C . PHE B 1 263 ? -9.219 17.641 10.875 1 98.88 263 PHE B C 1
ATOM 5914 O O . PHE B 1 263 ? -8.664 18.547 11.516 1 98.88 263 PHE B O 1
ATOM 5921 N N . LYS B 1 264 ? -8.984 16.312 11.195 1 98.88 264 LYS B N 1
ATOM 5922 C CA . LYS B 1 264 ? -8.008 15.859 12.18 1 98.88 264 LYS B CA 1
ATOM 5923 C C . LYS B 1 264 ? -7.027 14.859 11.562 1 98.88 264 LYS B C 1
ATOM 5925 O O . LYS B 1 264 ? -7.418 14.023 10.75 1 98.88 264 LYS B O 1
ATOM 5930 N N . SER B 1 265 ? -5.793 15.008 11.953 1 98.81 265 SER B N 1
ATOM 5931 C CA . SER B 1 265 ? -4.828 14.07 11.391 1 98.81 265 SER B CA 1
ATOM 5932 C C . SER B 1 265 ? -3.711 13.766 12.383 1 98.81 265 SER B C 1
ATOM 5934 O O . SER B 1 265 ? -3.312 14.633 13.164 1 98.81 265 SER B O 1
ATOM 5936 N N . PHE B 1 266 ? -3.264 12.508 12.398 1 98.75 266 PHE B N 1
ATOM 5937 C CA . PHE B 1 266 ? -2.113 12.016 13.141 1 98.75 266 PHE B CA 1
ATOM 5938 C C . PHE B 1 266 ? -1.125 11.32 12.211 1 98.75 266 PHE B C 1
ATOM 5940 O O . PHE B 1 266 ? -1.514 10.477 11.406 1 98.75 266 PHE B O 1
ATOM 5947 N N . SER B 1 267 ? 0.128 11.672 12.289 1 98.25 267 SER B N 1
ATOM 5948 C CA . SER B 1 267 ? 1.113 11 11.445 1 98.25 267 SER B CA 1
ATOM 5949 C C . SER B 1 267 ? 2.387 10.695 12.227 1 98.25 267 SER B C 1
ATOM 5951 O O . SER B 1 267 ? 2.67 11.336 13.242 1 98.25 267 SER B O 1
ATOM 5953 N N . THR B 1 268 ? 3.248 9.688 11.758 1 97.88 268 THR B N 1
ATOM 5954 C CA . THR B 1 268 ? 4.363 9.227 12.578 1 97.88 268 THR B CA 1
ATOM 5955 C C . THR B 1 268 ? 5.602 8.992 11.727 1 97.88 268 THR B C 1
ATOM 5957 O O . THR B 1 268 ? 6.57 8.375 12.18 1 97.88 268 THR B O 1
ATOM 5960 N N . ARG B 1 269 ? 5.621 9.367 10.523 1 95.56 269 ARG B N 1
ATOM 5961 C CA . ARG B 1 269 ? 6.754 9.031 9.664 1 95.56 269 ARG B CA 1
ATOM 5962 C C . ARG B 1 269 ? 7.383 10.281 9.07 1 95.56 269 ARG B C 1
ATOM 5964 O O . ARG B 1 269 ? 6.863 11.391 9.242 1 95.56 269 ARG B O 1
ATOM 5971 N N . GLY B 1 270 ? 8.5 10.07 8.516 1 91.69 270 GLY B N 1
ATOM 5972 C CA . GLY B 1 270 ? 9.18 11.188 7.879 1 91.69 270 GLY B CA 1
ATOM 5973 C C . GLY B 1 270 ? 8.414 11.758 6.699 1 91.69 270 GLY B C 1
ATOM 5974 O O . GLY B 1 270 ? 7.836 11.016 5.906 1 91.69 270 GLY B O 1
ATOM 5975 N N . TRP B 1 271 ? 8.344 13 6.559 1 92.56 271 TRP B N 1
ATOM 5976 C CA . TRP B 1 271 ? 7.691 13.742 5.488 1 92.56 271 TRP B CA 1
ATOM 5977 C C . TRP B 1 271 ? 6.176 13.602 5.578 1 92.56 271 TRP B C 1
ATOM 5979 O O . TRP B 1 271 ? 5.477 13.695 4.566 1 92.56 271 TRP B O 1
ATOM 5989 N N . CYS B 1 272 ? 5.77 13.297 6.75 1 96.12 272 CYS B N 1
ATOM 5990 C CA . CYS B 1 272 ? 4.328 13.164 6.934 1 96.12 272 CYS B CA 1
ATOM 5991 C C . CYS B 1 272 ? 3.727 14.453 7.48 1 96.12 272 CYS B C 1
ATOM 5993 O O . CYS B 1 272 ? 3.09 14.453 8.531 1 96.12 272 CYS B O 1
ATOM 5995 N N . ASP B 1 273 ? 3.828 15.469 6.684 1 98.06 273 ASP B N 1
ATOM 5996 C CA . ASP B 1 273 ? 3.285 16.797 6.996 1 98.06 273 ASP B CA 1
ATOM 5997 C C . ASP B 1 273 ? 1.765 16.75 7.121 1 98.06 273 ASP B C 1
ATOM 5999 O O . ASP B 1 273 ? 1.128 15.789 6.664 1 98.06 273 ASP B O 1
ATOM 6003 N N . GLY B 1 274 ? 1.191 17.812 7.852 1 98.75 274 GLY B N 1
ATOM 6004 C CA . GLY B 1 274 ? -0.253 17.969 7.91 1 98.75 274 GLY B CA 1
ATOM 6005 C C . GLY B 1 274 ? -0.855 18.438 6.602 1 98.75 274 GLY B C 1
ATOM 6006 O O . GLY B 1 274 ? -1.185 17.625 5.734 1 98.75 274 GLY B O 1
ATOM 6007 N N . ILE B 1 275 ? -0.889 19.734 6.418 1 98.88 275 ILE B N 1
ATOM 6008 C CA . ILE B 1 275 ? -1.43 20.328 5.199 1 98.88 275 ILE B CA 1
ATOM 6009 C C . ILE B 1 275 ? -0.354 21.156 4.512 1 98.88 275 ILE B C 1
ATOM 6011 O O . ILE B 1 275 ? 0.015 22.234 5 1 98.88 275 ILE B O 1
ATOM 6015 N N . ASP B 1 276 ? 0.142 20.656 3.352 1 98.62 276 ASP B N 1
ATOM 6016 C CA . ASP B 1 276 ? 1.152 21.344 2.562 1 98.62 276 ASP B CA 1
ATOM 6017 C C . ASP B 1 276 ? 0.549 21.922 1.282 1 98.62 276 ASP B C 1
ATOM 6019 O O . ASP B 1 276 ? -0.277 21.281 0.635 1 98.62 276 ASP B O 1
ATOM 6023 N N . MET B 1 277 ? 0.963 23.094 0.933 1 98.75 277 MET B N 1
ATOM 6024 C CA . MET B 1 277 ? 0.464 23.719 -0.291 1 98.75 277 MET B CA 1
ATOM 6025 C C . MET B 1 277 ? 1.604 24.344 -1.087 1 98.75 277 MET B C 1
ATOM 6027 O O . MET B 1 277 ? 2.477 25 -0.518 1 98.75 277 MET B O 1
ATOM 6031 N N . MET B 1 278 ? 1.632 24.047 -2.316 1 98.69 278 MET B N 1
ATOM 6032 C CA . MET B 1 278 ? 2.621 24.578 -3.258 1 98.69 278 MET B CA 1
ATOM 6033 C C . MET B 1 278 ? 1.945 25.344 -4.391 1 98.69 278 MET B C 1
ATOM 6035 O O . MET B 1 278 ? 1.041 24.812 -5.043 1 98.69 278 MET B O 1
ATOM 6039 N N . SER B 1 279 ? 2.402 26.562 -4.59 1 98.75 279 SER B N 1
ATOM 6040 C CA . SER B 1 279 ? 1.94 27.359 -5.719 1 98.75 279 SER B CA 1
ATOM 6041 C C . SER B 1 279 ? 0.417 27.391 -5.797 1 98.75 279 SER B C 1
ATOM 6043 O O . SER B 1 279 ? -0.161 27.109 -6.848 1 98.75 279 SER B O 1
ATOM 6045 N N . SER B 1 280 ? -0.23 27.688 -4.699 1 98.88 280 SER B N 1
ATOM 6046 C CA . SER B 1 280 ? -1.684 27.625 -4.586 1 98.88 280 SER B CA 1
ATOM 6047 C C . SER B 1 280 ? -2.248 28.906 -4.004 1 98.88 280 SER B C 1
ATOM 6049 O O . SER B 1 280 ? -1.517 29.703 -3.396 1 98.88 280 SER B O 1
ATOM 6051 N N . ALA B 1 281 ? -3.508 29.125 -4.277 1 98.81 281 ALA B N 1
ATOM 6052 C CA . ALA B 1 281 ? -4.105 30.391 -3.828 1 98.81 281 ALA B CA 1
ATOM 6053 C C . ALA B 1 281 ? -5.539 30.172 -3.355 1 98.81 281 ALA B C 1
ATOM 6055 O O . ALA B 1 281 ? -6.211 29.234 -3.795 1 98.81 281 ALA B O 1
ATOM 6056 N N . HIS B 1 282 ? -6.02 31.094 -2.539 1 98.88 282 HIS B N 1
ATOM 6057 C CA . HIS B 1 282 ? -7.371 31.078 -1.99 1 98.88 282 HIS B CA 1
ATOM 6058 C C . HIS B 1 282 ? -7.648 29.781 -1.232 1 98.88 282 HIS B C 1
ATOM 6060 O O . HIS B 1 282 ? -8.562 29.031 -1.585 1 98.88 282 HIS B O 1
ATOM 6066 N N . ILE B 1 283 ? -6.82 29.625 -0.242 1 98.94 283 ILE B N 1
ATOM 6067 C CA . ILE B 1 283 ? -6.906 28.453 0.634 1 98.94 283 ILE B CA 1
ATOM 6068 C C . ILE B 1 283 ? -7.488 28.875 1.983 1 98.94 283 ILE B C 1
ATOM 6070 O O . ILE B 1 283 ? -6.996 29.812 2.617 1 98.94 283 ILE B O 1
ATOM 6074 N N . GLU B 1 284 ? -8.523 28.25 2.383 1 98.94 284 GLU B N 1
ATOM 6075 C CA . GLU B 1 284 ? -9.125 28.484 3.691 1 98.94 284 GLU B CA 1
ATOM 6076 C C . GLU B 1 284 ? -9.102 27.219 4.543 1 98.94 284 GLU B C 1
ATOM 6078 O O . GLU B 1 284 ? -9.703 26.203 4.172 1 98.94 284 GLU B O 1
ATOM 6083 N N . ILE B 1 285 ? -8.406 27.203 5.648 1 98.94 285 ILE B N 1
ATOM 6084 C CA . ILE B 1 285 ? -8.32 26.109 6.605 1 98.94 285 ILE B CA 1
ATOM 6085 C C . ILE B 1 285 ? -8.891 26.562 7.949 1 98.94 285 ILE B C 1
ATOM 6087 O O . ILE B 1 285 ? -8.461 27.562 8.508 1 98.94 285 ILE B O 1
ATOM 6091 N N . GLU B 1 286 ? -9.852 25.859 8.469 1 98.75 286 GLU B N 1
ATOM 6092 C CA . GLU B 1 286 ? -10.516 26.266 9.703 1 98.75 286 GLU B CA 1
ATOM 6093 C C . GLU B 1 286 ? -10.82 25.062 10.594 1 98.75 286 GLU B C 1
ATOM 6095 O O . GLU B 1 286 ? -11.281 24.031 10.109 1 98.75 286 GLU B O 1
ATOM 6100 N N . ASP B 1 287 ? -10.555 25.188 11.875 1 98.69 287 ASP B N 1
ATOM 6101 C CA . ASP B 1 287 ? -11.008 24.234 12.875 1 98.69 287 ASP B CA 1
ATOM 6102 C C . ASP B 1 287 ? -10.359 22.859 12.656 1 98.69 287 ASP B C 1
ATOM 6104 O O . ASP B 1 287 ? -11.047 21.844 12.625 1 98.69 287 ASP B O 1
ATOM 6108 N N . VAL B 1 288 ? -9.047 22.891 12.477 1 98.88 288 VAL B N 1
ATOM 6109 C CA . VAL B 1 288 ? -8.359 21.625 12.273 1 98.88 288 VAL B CA 1
ATOM 6110 C C . VAL B 1 288 ? -7.539 21.266 13.516 1 98.88 288 VAL B C 1
ATOM 6112 O O . VAL B 1 288 ? -7.223 22.156 14.32 1 98.88 288 VAL B O 1
ATOM 6115 N N . PHE B 1 289 ? -7.32 20.016 13.797 1 98.94 289 PHE B N 1
ATOM 6116 C CA . PHE B 1 289 ? -6.363 19.484 14.758 1 98.94 289 PHE B CA 1
ATOM 6117 C C . PHE B 1 289 ? -5.309 18.641 14.047 1 98.94 289 PHE B C 1
ATOM 6119 O O . PHE B 1 289 ? -5.613 17.578 13.508 1 98.94 289 PHE B O 1
ATOM 6126 N N . LEU B 1 290 ? -4.098 19.125 14.047 1 98.94 290 LEU B N 1
ATOM 6127 C CA . LEU B 1 290 ? -3.012 18.438 13.359 1 98.94 290 LEU B CA 1
ATOM 6128 C C . LEU B 1 290 ? -1.908 18.047 14.344 1 98.94 290 LEU B C 1
ATOM 6130 O O . LEU B 1 290 ? -1.264 18.922 14.93 1 98.94 290 LEU B O 1
ATOM 6134 N N . ARG B 1 291 ? -1.784 16.844 14.586 1 98.81 291 ARG B N 1
ATOM 6135 C CA . ARG B 1 291 ? -0.608 16.312 15.281 1 98.81 291 ARG B CA 1
ATOM 6136 C C . ARG B 1 291 ? 0.26 15.492 14.336 1 98.81 291 ARG B C 1
ATOM 6138 O O . ARG B 1 291 ? -0.045 14.336 14.055 1 98.81 291 ARG B O 1
ATOM 6145 N N . THR B 1 292 ? 1.345 16.109 13.922 1 98.31 292 THR B N 1
ATOM 6146 C CA . THR B 1 292 ? 2.074 15.547 12.789 1 98.31 292 THR B CA 1
ATOM 6147 C C . THR B 1 292 ? 3.555 15.391 13.125 1 98.31 292 THR B C 1
ATOM 6149 O O . THR B 1 292 ? 4.078 16.094 13.992 1 98.31 292 THR B O 1
ATOM 6152 N N . SER B 1 293 ? 4.203 14.406 12.5 1 97 293 SER B N 1
ATOM 6153 C CA . SER B 1 293 ? 5.629 14.172 12.695 1 97 293 SER B CA 1
ATOM 6154 C C . SER B 1 293 ? 6.453 14.859 11.609 1 97 293 SER B C 1
ATOM 6156 O O . SER B 1 293 ? 7.398 14.273 11.086 1 97 293 SER B O 1
ATOM 6158 N N . ASP B 1 294 ? 5.973 15.961 11.141 1 96.94 294 ASP B N 1
ATOM 6159 C CA . ASP B 1 294 ? 6.562 16.969 10.266 1 96.94 294 ASP B CA 1
ATOM 6160 C C . ASP B 1 294 ? 5.777 18.281 10.336 1 96.94 294 ASP B C 1
ATOM 6162 O O . ASP B 1 294 ? 5.148 18.578 11.359 1 96.94 294 ASP B O 1
ATOM 6166 N N . ASP B 1 295 ? 5.891 19.234 9.344 1 98.12 295 ASP B N 1
ATOM 6167 C CA . ASP B 1 295 ? 5.16 20.484 9.453 1 98.12 295 ASP B CA 1
ATOM 6168 C C . ASP B 1 295 ? 3.66 20.234 9.594 1 98.12 295 ASP B C 1
ATOM 6170 O O . ASP B 1 295 ? 3.104 19.359 8.922 1 98.12 295 ASP B O 1
ATOM 6174 N N . CYS B 1 296 ? 2.984 20.984 10.555 1 98.81 296 CYS B N 1
ATOM 6175 C CA . CYS B 1 296 ? 1.526 20.938 10.586 1 98.81 296 CYS B CA 1
ATOM 6176 C C . CYS B 1 296 ? 0.927 21.625 9.367 1 98.81 296 CYS B C 1
ATOM 6178 O O . CYS B 1 296 ? 0.119 21.031 8.648 1 98.81 296 CYS B O 1
ATOM 6180 N N . ILE B 1 297 ? 1.305 22.875 9.172 1 98.81 297 ILE B N 1
ATOM 6181 C CA . ILE B 1 297 ? 0.899 23.641 8.008 1 98.81 297 ILE B CA 1
ATOM 6182 C C . ILE B 1 297 ? 2.133 24.219 7.309 1 98.81 297 ILE B C 1
ATOM 6184 O O . ILE B 1 297 ? 3.008 24.797 7.957 1 98.81 297 ILE B O 1
ATOM 6188 N N . ALA B 1 298 ? 2.227 24.016 6.008 1 98.69 298 ALA B N 1
ATOM 6189 C CA . ALA B 1 298 ? 3.361 24.562 5.266 1 98.69 298 ALA B CA 1
ATOM 6190 C C . ALA B 1 298 ? 2.902 25.234 3.971 1 98.69 298 ALA B C 1
ATOM 6192 O O . ALA B 1 298 ? 2.104 24.656 3.223 1 98.69 298 ALA B O 1
ATOM 6193 N N . VAL B 1 299 ? 3.34 26.438 3.715 1 98.81 299 VAL B N 1
ATOM 6194 C CA . VAL B 1 299 ? 3.047 27.203 2.506 1 98.81 299 VAL B CA 1
ATOM 6195 C C . VAL B 1 299 ? 4.328 27.406 1.701 1 98.81 299 VAL B C 1
ATOM 6197 O O . VAL B 1 299 ? 5.254 28.094 2.156 1 98.81 299 VAL B O 1
ATOM 6200 N N . TYR B 1 300 ? 4.348 26.828 0.579 1 98.06 300 TYR B N 1
ATOM 6201 C CA . TYR B 1 300 ? 5.504 26.938 -0.301 1 98.06 300 TYR B CA 1
ATOM 6202 C C . TYR B 1 300 ? 5.141 27.656 -1.591 1 98.06 300 TYR B C 1
ATOM 6204 O O . TYR B 1 300 ? 3.963 27.891 -1.867 1 98.06 300 TYR B O 1
ATOM 6212 N N . GLY B 1 301 ? 6.234 28.125 -2.289 1 98 301 GLY B N 1
ATOM 6213 C CA . GLY B 1 301 ? 6.059 28.547 -3.672 1 98 301 GLY B CA 1
ATOM 6214 C C . GLY B 1 301 ? 6.164 27.391 -4.656 1 98 301 GLY B C 1
ATOM 6215 O O . GLY B 1 301 ? 5.508 26.359 -4.488 1 98 301 GLY B O 1
ATOM 6216 N N . SER B 1 302 ? 6.945 27.719 -5.691 1 97.81 302 SER B N 1
ATOM 6217 C CA . SER B 1 302 ? 7.191 26.688 -6.703 1 97.81 302 SER B CA 1
ATOM 6218 C C . SER B 1 302 ? 7.945 25.516 -6.109 1 97.81 302 SER B C 1
ATOM 6220 O O . SER B 1 302 ? 8.906 25.688 -5.359 1 97.81 302 SER B O 1
ATOM 6222 N N . ARG B 1 303 ? 7.5 24.359 -6.371 1 95.25 303 ARG B N 1
ATOM 6223 C CA . ARG B 1 303 ? 8.156 23.125 -6 1 95.25 303 ARG B CA 1
ATOM 6224 C C . ARG B 1 303 ? 7.793 22 -6.965 1 95.25 303 ARG B C 1
ATOM 6226 O O . ARG B 1 303 ? 6.621 21.812 -7.301 1 95.25 303 ARG B O 1
ATOM 6233 N N . TRP B 1 304 ? 8.781 21.219 -7.418 1 91.25 304 TRP B N 1
ATOM 6234 C CA . TRP B 1 304 ? 8.602 20.109 -8.352 1 91.25 304 TRP B CA 1
ATOM 6235 C C . TRP B 1 304 ? 7.844 20.578 -9.594 1 91.25 304 TRP B C 1
ATOM 6237 O O . TRP B 1 304 ? 8.289 21.484 -10.305 1 91.25 304 TRP B O 1
ATOM 6247 N N . ASP B 1 305 ? 6.652 20 -9.844 1 91.25 305 ASP B N 1
ATOM 6248 C CA . ASP B 1 305 ? 5.918 20.328 -11.062 1 91.25 305 ASP B CA 1
ATOM 6249 C C . ASP B 1 305 ? 5.023 21.547 -10.867 1 91.25 305 ASP B C 1
ATOM 6251 O O . ASP B 1 305 ? 4.445 22.062 -11.828 1 91.25 305 ASP B O 1
ATOM 6255 N N . TYR B 1 306 ? 4.953 21.969 -9.68 1 97.12 306 TYR B N 1
ATOM 6256 C CA . TYR B 1 306 ? 4.082 23.109 -9.375 1 97.12 306 TYR B CA 1
ATOM 6257 C C . TYR B 1 306 ? 4.852 24.422 -9.445 1 97.12 306 TYR B C 1
ATOM 6259 O O . TYR B 1 306 ? 5.785 24.641 -8.672 1 97.12 306 TYR B O 1
ATOM 6267 N N . LYS B 1 307 ? 4.445 25.281 -10.32 1 97.12 307 LYS B N 1
ATOM 6268 C CA . LYS B 1 307 ? 5.148 26.547 -10.531 1 97.12 307 LYS B CA 1
ATOM 6269 C C . LYS B 1 307 ? 4.234 27.734 -10.242 1 97.12 307 LYS B C 1
ATOM 6271 O O . LYS B 1 307 ? 3.061 27.734 -10.617 1 97.12 307 LYS B O 1
ATOM 6276 N N . GLY B 1 308 ? 4.801 28.609 -9.547 1 97.88 308 GLY B N 1
ATOM 6277 C CA . GLY B 1 308 ? 4.07 29.859 -9.352 1 97.88 308 GLY B CA 1
ATOM 6278 C C . GLY B 1 308 ? 4.035 30.312 -7.902 1 97.88 308 GLY B C 1
ATOM 6279 O O . GLY B 1 308 ? 4.668 29.703 -7.039 1 97.88 308 GLY B O 1
ATOM 6280 N N . ASP B 1 309 ? 3.371 31.469 -7.668 1 98.5 309 ASP B N 1
ATOM 6281 C CA . ASP B 1 309 ? 3.254 32.125 -6.367 1 98.5 309 ASP B CA 1
ATOM 6282 C C . ASP B 1 309 ? 2.234 31.391 -5.484 1 98.5 309 ASP B C 1
ATOM 6284 O O . ASP B 1 309 ? 1.458 30.562 -5.973 1 98.5 309 ASP B O 1
ATOM 6288 N N . SER B 1 310 ? 2.311 31.578 -4.223 1 98.81 310 SER B N 1
ATOM 6289 C CA . SER B 1 310 ? 1.27 31.219 -3.266 1 98.81 310 SER B CA 1
ATOM 6290 C C . SER B 1 310 ? 0.688 32.469 -2.59 1 98.81 310 SER B C 1
ATOM 6292 O O . SER B 1 310 ? 1.429 33.344 -2.158 1 98.81 310 SER B O 1
ATOM 6294 N N . ARG B 1 311 ? -0.633 32.5 -2.617 1 98.56 311 ARG B N 1
ATOM 6295 C CA . ARG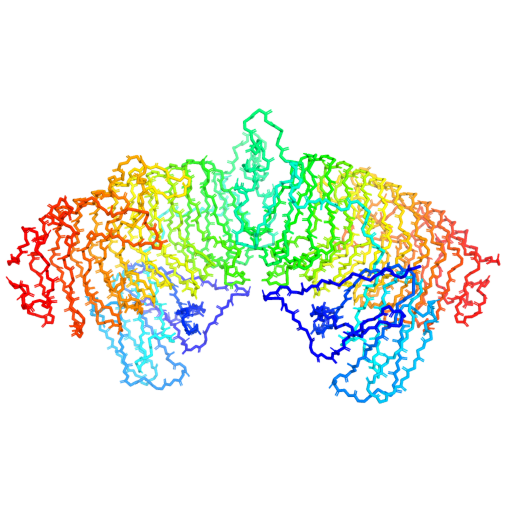 B 1 311 ? -1.235 33.719 -2.066 1 98.56 311 ARG B CA 1
ATOM 6296 C C . ARG B 1 311 ? -2.6 33.438 -1.453 1 98.56 311 ARG B C 1
ATOM 6298 O O . ARG B 1 311 ? -3.236 32.438 -1.797 1 98.56 311 ARG B O 1
ATOM 6305 N N . CYS B 1 312 ? -3.045 34.25 -0.586 1 98.81 312 CYS B N 1
ATOM 6306 C CA . CYS B 1 312 ? -4.383 34.25 -0.008 1 98.81 312 CYS B CA 1
ATOM 6307 C C . CYS B 1 312 ? -4.664 32.969 0.744 1 98.81 312 CYS B C 1
ATOM 6309 O O . CYS B 1 312 ? -5.578 32.219 0.388 1 98.81 312 CYS B O 1
ATOM 6311 N N . VAL B 1 313 ? -3.879 32.781 1.761 1 98.94 313 VAL B N 1
ATOM 6312 C CA . VAL B 1 313 ? -4.035 31.609 2.627 1 98.94 313 VAL B CA 1
ATOM 6313 C C . VAL B 1 313 ? -4.52 32.062 4.008 1 98.94 313 VAL B C 1
ATOM 6315 O O . VAL B 1 313 ? -3.924 32.938 4.621 1 98.94 313 VAL B O 1
ATOM 6318 N N . ILE B 1 314 ? -5.605 31.531 4.445 1 98.94 314 ILE B N 1
ATOM 6319 C CA . ILE B 1 314 ? -6.148 31.828 5.766 1 98.94 314 ILE B CA 1
ATOM 6320 C C . ILE B 1 314 ? -6.27 30.547 6.586 1 98.94 314 ILE B C 1
ATOM 6322 O O . ILE B 1 314 ? -6.891 29.578 6.141 1 98.94 314 ILE B O 1
ATOM 6326 N N . VAL B 1 315 ? -5.637 30.469 7.73 1 98.94 315 VAL B N 1
ATOM 6327 C CA . VAL B 1 315 ? -5.762 29.375 8.695 1 98.94 315 VAL B CA 1
ATOM 6328 C C . VAL B 1 315 ? -6.289 29.922 10.023 1 98.94 315 VAL B C 1
ATOM 6330 O O . VAL B 1 315 ? -5.703 30.844 10.602 1 98.94 315 VAL B O 1
ATOM 6333 N N . LYS B 1 316 ? -7.391 29.406 10.555 1 98.75 316 LYS B N 1
ATOM 6334 C CA . LYS B 1 316 ? -7.938 30 11.773 1 98.75 316 LYS B CA 1
ATOM 6335 C C . LYS B 1 316 ? -8.555 28.938 12.672 1 98.75 316 LYS B C 1
ATOM 6337 O O . LYS B 1 316 ? -8.812 27.812 12.227 1 98.75 316 LYS B O 1
ATOM 6342 N N . ASN B 1 317 ? -8.703 29.188 13.891 1 98.75 317 ASN B N 1
ATOM 6343 C CA . ASN B 1 317 ? -9.422 28.391 14.875 1 98.75 317 ASN B CA 1
ATOM 6344 C C . ASN B 1 317 ? -8.914 26.953 14.93 1 98.75 317 ASN B C 1
ATOM 6346 O O . ASN B 1 317 ? -9.695 26.016 14.836 1 98.75 317 ASN B O 1
ATOM 6350 N N . SER B 1 318 ? -7.59 26.828 15.055 1 98.88 318 SER B N 1
ATOM 6351 C CA . SER B 1 318 ? -7.016 25.5 14.891 1 98.88 318 SER B CA 1
ATOM 6352 C C . SER B 1 318 ? -6.051 25.172 16.016 1 98.88 318 SER B C 1
ATOM 6354 O O . SER B 1 318 ? -5.613 26.062 16.75 1 98.88 318 SER B O 1
ATOM 6356 N N . VAL B 1 319 ? -5.809 23.922 16.25 1 98.94 319 VAL B N 1
ATOM 6357 C CA . VAL B 1 319 ? -4.875 23.406 17.234 1 98.94 319 VAL B CA 1
ATOM 6358 C C . VAL B 1 319 ? -3.76 22.625 16.547 1 98.94 319 VAL B C 1
ATOM 6360 O O . VAL B 1 319 ? -4.023 21.703 15.773 1 98.94 319 VAL B O 1
ATOM 6363 N N . LEU B 1 320 ? -2.527 23.031 16.781 1 98.94 320 LEU B N 1
ATOM 6364 C CA . LEU B 1 320 ? -1.38 22.453 16.094 1 98.94 320 LEU B CA 1
ATOM 6365 C C . LEU B 1 320 ? -0.411 21.828 17.094 1 98.94 320 LEU B C 1
ATOM 6367 O O . LEU B 1 320 ? -0.104 22.438 18.125 1 98.94 320 LEU B O 1
ATOM 6371 N N . TRP B 1 321 ? -0.078 20.625 16.891 1 98.81 321 TRP B N 1
ATOM 6372 C CA . TRP B 1 321 ? 0.903 19.875 17.656 1 98.81 321 TRP B CA 1
ATOM 6373 C C . TRP B 1 321 ? 1.962 19.266 16.75 1 98.81 321 TRP B C 1
ATOM 6375 O O . TRP B 1 321 ? 1.751 18.188 16.172 1 98.81 321 TRP B O 1
ATOM 6385 N N . ALA B 1 322 ? 3.145 19.891 16.672 1 98.31 322 ALA B N 1
ATOM 6386 C CA . ALA B 1 322 ? 4.23 19.406 15.836 1 98.31 322 ALA B CA 1
ATOM 6387 C C . ALA B 1 322 ? 5.172 18.5 16.625 1 98.31 322 ALA B C 1
ATOM 6389 O O . ALA B 1 322 ? 6.039 18.984 17.359 1 98.31 322 ALA B O 1
ATOM 6390 N N . ASP B 1 323 ? 5.062 17.203 16.344 1 97.69 323 ASP B N 1
ATOM 6391 C CA . ASP B 1 323 ? 6.012 16.281 16.953 1 97.69 323 ASP B CA 1
ATOM 6392 C C . ASP B 1 323 ? 7.398 16.422 16.328 1 97.69 323 ASP B C 1
ATOM 6394 O O . ASP B 1 323 ? 8.406 16.062 16.938 1 97.69 323 ASP B O 1
ATOM 6398 N N . VAL B 1 324 ? 7.391 16.906 15.148 1 96.88 324 VAL B N 1
ATOM 6399 C CA . VAL B 1 324 ? 8.625 17.25 14.453 1 96.88 324 VAL B CA 1
ATOM 6400 C C . VAL B 1 324 ? 8.383 18.422 13.516 1 96.88 324 VAL B C 1
ATOM 6402 O O . VAL B 1 324 ? 7.27 18.609 13.023 1 96.88 324 VAL B O 1
ATOM 6405 N N . ALA B 1 325 ? 9.391 19.219 13.305 1 96.44 325 ALA B N 1
ATOM 6406 C CA . ALA B 1 325 ? 9.438 20.312 12.336 1 96.44 325 ALA B CA 1
ATOM 6407 C C . ALA B 1 325 ? 8.672 21.531 12.852 1 96.44 325 ALA B C 1
ATOM 6409 O O . ALA B 1 325 ? 8.992 22.078 13.922 1 96.44 325 ALA B O 1
ATOM 6410 N N . HIS B 1 326 ? 7.652 22.047 12.031 1 97.75 326 HIS B N 1
ATOM 6411 C CA . HIS B 1 326 ? 7.074 23.328 12.406 1 97.75 326 HIS B CA 1
ATOM 6412 C C . HIS B 1 326 ? 5.562 23.219 12.578 1 97.75 326 HIS B C 1
ATOM 6414 O O . HIS B 1 326 ? 4.895 22.5 11.836 1 97.75 326 HIS B O 1
ATOM 6420 N N . ALA B 1 327 ? 5.059 24 13.609 1 98.69 327 ALA B N 1
ATOM 6421 C CA . ALA B 1 327 ? 3.609 24.188 13.641 1 98.69 327 ALA B CA 1
ATOM 6422 C C . ALA B 1 327 ? 3.125 24.938 12.406 1 98.69 327 ALA B C 1
ATOM 6424 O O . ALA B 1 327 ? 2.16 24.531 11.758 1 98.69 327 ALA B O 1
ATOM 6425 N N . MET B 1 328 ? 3.812 26.047 12.094 1 98.81 328 MET B N 1
ATOM 6426 C CA . MET B 1 328 ? 3.523 26.844 10.914 1 98.81 328 MET B CA 1
ATOM 6427 C C . MET B 1 328 ? 4.805 27.172 10.148 1 98.81 328 MET B C 1
ATOM 6429 O O . MET B 1 328 ? 5.746 27.734 10.719 1 98.81 328 MET B O 1
ATOM 6433 N N . ASN B 1 329 ? 4.832 26.812 8.898 1 98.62 329 ASN B N 1
ATOM 6434 C CA . ASN B 1 329 ? 6.012 27.016 8.07 1 98.62 329 ASN B CA 1
ATOM 6435 C C . ASN B 1 329 ? 5.664 27.766 6.781 1 98.62 329 ASN B C 1
ATOM 6437 O O . ASN B 1 329 ? 4.691 27.438 6.105 1 98.62 329 ASN B O 1
ATOM 6441 N N . ILE B 1 330 ? 6.391 28.828 6.445 1 98.62 330 ILE B N 1
ATOM 6442 C CA . ILE B 1 330 ? 6.234 29.578 5.199 1 98.62 330 ILE B CA 1
ATOM 6443 C C . ILE B 1 330 ? 7.59 29.719 4.508 1 98.62 330 ILE B C 1
ATOM 6445 O O . ILE B 1 330 ? 8.586 30.047 5.148 1 98.62 330 ILE B O 1
ATOM 6449 N N . GLY B 1 331 ? 7.57 29.484 3.242 1 96.38 331 GLY B N 1
ATOM 6450 C CA . GLY B 1 331 ? 8.773 29.672 2.449 1 96.38 331 GLY B CA 1
ATOM 6451 C C . GLY B 1 331 ? 9.531 28.391 2.176 1 96.38 331 GLY B C 1
ATOM 6452 O O . GLY B 1 331 ? 8.922 27.328 2.018 1 96.38 331 GLY B O 1
ATOM 6453 N N . GLY B 1 332 ? 10.852 28.438 1.952 1 92.69 332 GLY B N 1
ATOM 6454 C CA . GLY B 1 332 ? 11.703 27.297 1.643 1 92.69 332 GLY B CA 1
ATOM 6455 C C . GLY B 1 332 ? 11.93 27.109 0.154 1 92.69 332 GLY B C 1
ATOM 6456 O O . GLY B 1 332 ? 12.969 27.516 -0.38 1 92.69 332 GLY B O 1
ATOM 6457 N N . HIS B 1 333 ? 10.852 26.641 -0.516 1 93.5 333 HIS B N 1
ATOM 6458 C CA . HIS B 1 333 ? 11.023 26.266 -1.915 1 93.5 333 HIS B CA 1
ATOM 6459 C C . HIS B 1 333 ? 10.422 27.312 -2.846 1 93.5 333 HIS B C 1
ATOM 6461 O O . HIS B 1 333 ? 9.367 27.875 -2.547 1 93.5 333 HIS B O 1
ATOM 6467 N N . GLY B 1 334 ? 11.133 27.547 -3.91 1 95.44 334 GLY B N 1
ATOM 6468 C CA . GLY B 1 334 ? 10.695 28.469 -4.949 1 95.44 334 GLY B CA 1
ATOM 6469 C C . GLY B 1 334 ? 11.391 28.234 -6.281 1 95.44 334 GLY B C 1
ATOM 6470 O O . GLY B 1 334 ? 12.125 27.266 -6.441 1 95.44 334 GLY B O 1
ATOM 6471 N N . ASP B 1 335 ? 11.023 29.047 -7.227 1 96.19 335 ASP B N 1
ATOM 6472 C CA . ASP B 1 335 ? 11.625 28.953 -8.555 1 96.19 335 ASP B CA 1
ATOM 6473 C C . ASP B 1 335 ? 12.797 29.938 -8.695 1 96.19 335 ASP B C 1
ATOM 6475 O O . ASP B 1 335 ? 12.641 31.016 -9.258 1 96.19 335 ASP B O 1
ATOM 6479 N N . TYR B 1 336 ? 13.977 29.469 -8.336 1 93.75 336 TYR B N 1
ATOM 6480 C CA . TYR B 1 336 ? 15.148 30.344 -8.32 1 93.75 336 TYR B CA 1
ATOM 6481 C C . TYR B 1 336 ? 15.562 30.734 -9.734 1 93.75 336 TYR B C 1
ATOM 6483 O O . TYR B 1 336 ? 16.234 31.75 -9.93 1 93.75 336 TYR B O 1
ATOM 6491 N N . ARG B 1 337 ? 15.25 29.953 -10.734 1 91.38 337 ARG B N 1
ATOM 6492 C CA . ARG B 1 337 ? 15.648 30.219 -12.117 1 91.38 337 ARG B CA 1
ATOM 6493 C C . ARG B 1 337 ? 14.812 31.344 -12.719 1 91.38 337 ARG B C 1
ATOM 6495 O O . ARG B 1 337 ? 15.234 32 -13.672 1 91.38 337 ARG B O 1
ATOM 6502 N N . ARG B 1 338 ? 13.664 31.484 -12.141 1 91.56 338 ARG B N 1
ATOM 6503 C CA . ARG B 1 338 ? 12.773 32.5 -12.68 1 91.56 338 ARG B CA 1
ATOM 6504 C C . ARG B 1 338 ? 12.633 33.656 -11.711 1 91.56 338 ARG B C 1
ATOM 6506 O O . ARG B 1 338 ? 11.562 34.281 -11.625 1 91.56 338 ARG B O 1
ATOM 6513 N N . GLY B 1 339 ? 13.648 33.875 -10.891 1 93.44 339 GLY B N 1
ATOM 6514 C CA . GLY B 1 339 ? 13.695 35.031 -10.023 1 93.44 339 GLY B CA 1
ATOM 6515 C C . GLY B 1 339 ? 12.992 34.844 -8.695 1 93.44 339 GLY B C 1
ATOM 6516 O O . GLY B 1 339 ? 12.828 35.781 -7.926 1 93.44 339 GLY B O 1
ATOM 6517 N N . GLY B 1 340 ? 12.562 33.688 -8.406 1 96.56 340 GLY B N 1
ATOM 6518 C CA . GLY B 1 340 ? 11.891 33.375 -7.156 1 96.56 340 GLY B CA 1
ATOM 6519 C C . GLY B 1 340 ? 10.391 33.562 -7.219 1 96.56 340 GLY B C 1
ATOM 6520 O O . GLY B 1 340 ? 9.867 34.062 -8.219 1 96.56 340 GLY B O 1
ATOM 6521 N N . ASP B 1 341 ? 9.672 33.094 -6.195 1 98.44 341 ASP B N 1
ATOM 6522 C CA . ASP B 1 341 ? 8.227 33.219 -6.102 1 98.44 341 ASP B CA 1
ATOM 6523 C C . ASP B 1 341 ? 7.832 34.25 -5.035 1 98.44 341 ASP B C 1
ATOM 6525 O O . ASP B 1 341 ? 8.641 34.594 -4.164 1 98.44 341 ASP B O 1
ATOM 6529 N N . LEU B 1 342 ? 6.652 34.812 -5.25 1 98.62 342 LEU B N 1
ATOM 6530 C CA . LEU B 1 342 ? 6.031 35.625 -4.23 1 98.62 342 LEU B CA 1
ATOM 6531 C C . LEU B 1 342 ? 5.059 34.844 -3.379 1 98.62 342 LEU B C 1
ATOM 6533 O O . LEU B 1 342 ? 4.113 34.25 -3.904 1 98.62 342 LEU B O 1
ATOM 6537 N N . ILE B 1 343 ? 5.336 34.719 -2.086 1 98.88 343 ILE B N 1
ATOM 6538 C CA . ILE B 1 343 ? 4.461 34.062 -1.109 1 98.88 343 ILE B CA 1
ATOM 6539 C C . ILE B 1 343 ? 3.873 35.125 -0.175 1 98.88 343 ILE B C 1
ATOM 6541 O O . ILE B 1 343 ? 4.586 35.688 0.655 1 98.88 343 ILE B O 1
ATOM 6545 N N . GLU B 1 344 ? 2.562 35.344 -0.342 1 98.81 344 GLU B N 1
ATOM 6546 C CA . GLU B 1 344 ? 2.068 36.531 0.316 1 98.81 344 GLU B CA 1
ATOM 6547 C C . GLU B 1 344 ? 0.61 36.375 0.739 1 98.81 344 GLU B C 1
ATOM 6549 O O . GLU B 1 344 ? -0.061 35.438 0.324 1 98.81 344 GLU B O 1
ATOM 6554 N N . ASP B 1 345 ? 0.135 37.344 1.552 1 98.88 345 ASP B N 1
ATOM 6555 C CA . ASP B 1 345 ? -1.243 37.438 2.023 1 98.88 345 ASP B CA 1
ATOM 6556 C C . ASP B 1 345 ? -1.667 36.156 2.746 1 98.88 345 ASP B C 1
ATOM 6558 O O . ASP B 1 345 ? -2.617 35.5 2.334 1 98.88 345 ASP B O 1
ATOM 6562 N N . ILE B 1 346 ? -0.908 35.938 3.779 1 98.94 346 ILE B N 1
ATOM 6563 C CA . ILE B 1 346 ? -1.14 34.75 4.609 1 98.94 346 ILE B CA 1
ATOM 6564 C C . ILE B 1 346 ? -1.562 35.188 6.012 1 98.94 346 ILE B C 1
ATOM 6566 O O . ILE B 1 346 ? -0.957 36.094 6.598 1 98.94 346 ILE B O 1
ATOM 6570 N N . GLU B 1 347 ? -2.58 34.625 6.508 1 98.94 347 GLU B N 1
ATOM 6571 C CA . GLU B 1 347 ? -3.055 34.938 7.852 1 98.94 347 GLU B CA 1
ATOM 6572 C C . GLU B 1 347 ? -3.271 33.656 8.68 1 98.94 347 GLU B C 1
ATOM 6574 O O . GLU B 1 347 ? -3.973 32.75 8.242 1 98.94 347 GLU B O 1
ATOM 6579 N N . PHE B 1 348 ? -2.596 33.594 9.797 1 98.94 348 PHE B N 1
ATOM 6580 C CA . PHE B 1 348 ? -2.877 32.625 10.859 1 98.94 348 PHE B CA 1
ATOM 6581 C C . PHE B 1 348 ? -3.572 33.281 12.031 1 98.94 348 PHE B C 1
ATOM 6583 O O . PHE B 1 348 ? -3.07 34.281 12.57 1 98.94 348 PHE B O 1
ATOM 6590 N N . SER B 1 349 ? -4.75 32.781 12.398 1 98.88 349 SER B N 1
ATOM 6591 C CA . SER B 1 349 ? -5.473 33.5 13.445 1 98.88 349 SER B CA 1
ATOM 6592 C C . SER B 1 349 ? -6.156 32.531 14.406 1 98.88 349 SER B C 1
ATOM 6594 O O . SER B 1 349 ? -6.75 31.531 13.969 1 98.88 349 SER B O 1
ATOM 6596 N N . ASN B 1 350 ? -6.102 32.844 15.695 1 98.81 350 ASN B N 1
ATOM 6597 C CA . ASN B 1 350 ? -6.75 32.062 16.766 1 98.81 350 ASN B CA 1
ATOM 6598 C C . ASN B 1 350 ? -6.309 30.609 16.75 1 98.81 350 ASN B C 1
ATOM 6600 O O . ASN B 1 350 ? -7.129 29.703 16.562 1 98.81 350 ASN B O 1
ATOM 6604 N N . ILE B 1 351 ? -5.039 30.453 16.969 1 98.88 351 ILE B N 1
ATOM 6605 C CA . ILE B 1 351 ? -4.422 29.141 16.891 1 98.88 351 ILE B CA 1
ATOM 6606 C C . ILE B 1 351 ? -3.711 28.812 18.203 1 98.88 351 ILE B C 1
ATOM 6608 O O . ILE B 1 351 ? -3.082 29.688 18.812 1 98.88 351 ILE B O 1
ATOM 6612 N N . ASP B 1 352 ? -3.85 27.609 18.703 1 98.94 352 ASP B N 1
ATOM 6613 C CA . ASP B 1 352 ? -3.09 27.094 19.844 1 98.94 352 ASP B CA 1
ATOM 6614 C C . ASP B 1 352 ? -1.995 26.141 19.375 1 98.94 352 ASP B C 1
ATOM 6616 O O . ASP B 1 352 ? -2.262 25.203 18.625 1 98.94 352 ASP B O 1
ATOM 6620 N N . ILE B 1 353 ? -0.769 26.375 19.719 1 98.88 353 ILE B N 1
ATOM 6621 C CA . ILE B 1 353 ? 0.328 25.438 19.547 1 98.88 353 ILE B CA 1
ATOM 6622 C C . ILE B 1 353 ? 0.579 24.672 20.844 1 98.88 353 ILE B C 1
ATOM 6624 O O . ILE B 1 353 ? 1 25.266 21.844 1 98.88 353 ILE B O 1
ATOM 6628 N N . LEU B 1 354 ? 0.372 23.344 20.75 1 98.81 354 LEU B N 1
ATOM 6629 C CA . LEU B 1 354 ? 0.43 22.562 21.984 1 98.81 354 LEU B CA 1
ATOM 6630 C C . LEU B 1 354 ? 1.829 21.984 22.203 1 98.81 354 LEU B C 1
ATOM 6632 O O . LEU B 1 354 ? 2.211 21.688 23.328 1 98.81 354 LEU B O 1
ATOM 6636 N N . GLU B 1 355 ? 2.439 21.781 21.094 1 97.75 355 GLU B N 1
ATOM 6637 C CA . GLU B 1 355 ? 3.77 21.188 21.156 1 97.75 355 GLU B CA 1
ATOM 6638 C C . GLU B 1 355 ? 4.594 21.562 19.922 1 97.75 355 GLU B C 1
ATOM 6640 O O . GLU B 1 355 ? 4.039 21.875 18.875 1 97.75 355 GLU B O 1
ATOM 6645 N N . HIS B 1 356 ? 5.832 21.609 20.125 1 97.31 356 HIS B N 1
ATOM 6646 C CA . HIS B 1 356 ? 6.852 21.797 19.094 1 97.31 356 HIS B CA 1
ATOM 6647 C C . HIS B 1 356 ? 8.141 21.062 19.453 1 97.31 356 HIS B C 1
ATOM 6649 O O . HIS B 1 356 ? 8.602 21.141 20.594 1 97.31 356 HIS B O 1
ATOM 6655 N N . HIS B 1 357 ? 8.633 20.266 18.531 1 97.12 357 HIS B N 1
ATOM 6656 C CA . HIS B 1 357 ? 9.867 19.516 18.766 1 97.12 357 HIS B CA 1
ATOM 6657 C C . HIS B 1 357 ? 10.68 19.391 17.484 1 97.12 357 HIS B C 1
ATOM 6659 O O . HIS B 1 357 ? 10.367 18.547 16.641 1 97.12 357 HIS B O 1
ATOM 6665 N N . GLU B 1 358 ? 11.672 20.094 17.375 1 96.31 358 GLU B N 1
ATOM 6666 C CA . GLU B 1 358 ? 12.547 20.031 16.203 1 96.31 358 GLU B CA 1
ATOM 6667 C C . GLU B 1 358 ? 14.016 19.953 16.609 1 96.31 358 GLU B C 1
ATOM 6669 O O . GLU B 1 358 ? 14.57 20.891 17.156 1 96.31 358 GLU B O 1
ATOM 6674 N N . PRO B 1 359 ? 14.711 18.828 16.25 1 94 359 PRO B N 1
ATOM 6675 C CA . PRO B 1 359 ? 16.078 18.625 16.719 1 94 359 PRO B CA 1
ATOM 6676 C C . PRO B 1 359 ? 17.109 19.391 15.891 1 94 359 PRO B C 1
ATOM 6678 O O . PRO B 1 359 ? 18.234 19.625 16.359 1 94 359 PRO B O 1
ATOM 6681 N N . GLN B 1 360 ? 16.828 19.75 14.688 1 93.88 360 GLN B N 1
ATOM 6682 C CA . GLN B 1 360 ? 17.781 20.453 13.828 1 93.88 360 GLN B CA 1
ATOM 6683 C C . GLN B 1 360 ? 17.734 21.953 14.062 1 93.88 360 GLN B C 1
ATOM 6685 O O . GLN B 1 360 ? 16.719 22.594 13.781 1 93.88 360 GLN B O 1
ATOM 6690 N N . PRO B 1 361 ? 18.812 22.516 14.398 1 94.06 361 PRO B N 1
ATOM 6691 C CA . PRO B 1 361 ? 18.812 23.922 14.805 1 94.06 361 PRO B CA 1
ATOM 6692 C C . PRO B 1 361 ? 18.391 24.875 13.688 1 94.06 361 PRO B C 1
ATOM 6694 O O . PRO B 1 361 ? 17.875 25.953 13.961 1 94.06 361 PRO B O 1
ATOM 6697 N N . GLY B 1 362 ? 18.578 24.391 12.477 1 92.44 362 GLY B N 1
ATOM 6698 C CA . GLY B 1 362 ? 18.219 25.234 11.352 1 92.44 362 GLY B CA 1
ATOM 6699 C C . GLY B 1 362 ? 16.734 25.375 11.156 1 92.44 362 GLY B C 1
ATOM 6700 O O . GLY B 1 362 ? 16.266 26.25 10.414 1 92.44 362 GLY B O 1
ATOM 6701 N N . TYR B 1 363 ? 15.922 24.656 11.961 1 94.31 363 TYR B N 1
ATOM 6702 C CA . TYR B 1 363 ? 14.484 24.578 11.742 1 94.31 363 TYR B CA 1
ATOM 6703 C C . TYR B 1 363 ? 13.719 24.672 13.062 1 94.31 363 TYR B C 1
ATOM 6705 O O . TYR B 1 363 ? 12.688 24.031 13.234 1 94.31 363 TYR B O 1
ATOM 6713 N N . TRP B 1 364 ? 14.047 25.484 13.953 1 97.12 364 TRP B N 1
ATOM 6714 C CA . TRP B 1 364 ? 13.586 25.469 15.336 1 97.12 364 TRP B CA 1
ATOM 6715 C C . TRP B 1 364 ? 12.32 26.297 15.508 1 97.12 364 TRP B C 1
ATOM 6717 O O . TRP B 1 364 ? 11.672 26.234 16.562 1 97.12 364 TRP B O 1
ATOM 6727 N N . GLY B 1 365 ? 11.984 27.109 14.555 1 97.88 365 GLY B N 1
ATOM 6728 C CA . GLY B 1 365 ? 10.898 28.062 14.773 1 97.88 365 GLY B CA 1
ATOM 6729 C C . GLY B 1 365 ? 9.531 27.406 14.758 1 97.88 365 GLY B C 1
ATOM 6730 O O . GLY B 1 365 ? 9.117 26.844 13.734 1 97.88 365 GLY B O 1
ATOM 6731 N N . ALA B 1 366 ? 8.75 27.5 15.867 1 98.44 366 ALA B N 1
ATOM 6732 C CA . ALA B 1 366 ? 7.359 27.062 15.852 1 98.44 366 ALA B CA 1
ATOM 6733 C C . ALA B 1 366 ? 6.547 27.844 14.828 1 98.44 366 ALA B C 1
ATOM 6735 O O . ALA B 1 366 ? 5.73 27.266 14.109 1 98.44 366 ALA B O 1
ATOM 6736 N N . MET B 1 367 ? 6.676 29.156 14.797 1 98.62 367 MET B N 1
ATOM 6737 C CA . MET B 1 367 ? 6.254 30.047 13.719 1 98.62 367 MET B CA 1
ATOM 6738 C C . MET B 1 367 ? 7.434 30.422 12.836 1 98.62 367 MET B C 1
ATOM 6740 O O . MET B 1 367 ? 8.234 31.297 13.195 1 98.62 367 MET B O 1
ATOM 6744 N N . ASN B 1 368 ? 7.48 29.797 11.727 1 98.5 368 ASN B N 1
ATOM 6745 C CA . ASN B 1 368 ? 8.688 29.828 10.906 1 98.5 368 ASN B CA 1
ATOM 6746 C C . ASN B 1 368 ? 8.445 30.5 9.562 1 98.5 368 ASN B C 1
ATOM 6748 O O . ASN B 1 368 ? 7.473 30.188 8.875 1 98.5 368 ASN B O 1
ATOM 6752 N N . ILE B 1 369 ? 9.242 31.5 9.188 1 98.69 369 ILE B N 1
ATOM 6753 C CA . ILE B 1 369 ? 9.344 32.031 7.832 1 98.69 369 ILE B CA 1
ATOM 6754 C C . ILE B 1 369 ? 10.797 31.969 7.355 1 98.69 369 ILE B C 1
ATOM 6756 O O . ILE B 1 369 ? 11.633 32.781 7.766 1 98.69 369 ILE B O 1
ATOM 6760 N N . ASN B 1 370 ? 11.117 31.047 6.562 1 97.81 370 ASN B N 1
ATOM 6761 C CA . ASN B 1 370 ? 12.43 30.922 5.922 1 97.81 370 ASN B CA 1
ATOM 6762 C C . ASN B 1 370 ? 12.328 31.078 4.41 1 97.81 370 ASN B C 1
ATOM 6764 O O . ASN B 1 370 ? 11.859 30.172 3.717 1 97.81 370 ASN B O 1
ATOM 6768 N N . ALA B 1 371 ? 12.742 32.188 3.932 1 97.81 371 ALA B N 1
ATOM 6769 C CA . ALA B 1 371 ? 12.703 32.438 2.494 1 97.81 371 ALA B CA 1
ATOM 6770 C C . ALA B 1 371 ? 13.984 31.969 1.821 1 97.81 371 ALA B C 1
ATOM 6772 O O . ALA B 1 371 ? 15.086 32.375 2.189 1 97.81 371 ALA B O 1
ATOM 6773 N N . GLY B 1 372 ? 13.859 31.047 0.985 1 96.88 372 GLY B N 1
ATOM 6774 C CA . GLY B 1 372 ? 14.938 30.578 0.127 1 96.88 372 GLY B CA 1
ATOM 6775 C C . GLY B 1 372 ? 14.633 30.734 -1.352 1 96.88 372 GLY B C 1
ATOM 6776 O O . GLY B 1 372 ? 13.617 31.328 -1.722 1 96.88 372 GLY B O 1
ATOM 6777 N N . ASP B 1 373 ? 15.539 30.422 -2.191 1 97.31 373 ASP B N 1
ATOM 6778 C CA . ASP B 1 373 ? 15.32 30.266 -3.627 1 97.31 373 ASP B CA 1
ATOM 6779 C C . ASP B 1 373 ? 14.852 31.578 -4.254 1 97.31 373 ASP B C 1
ATOM 6781 O O . ASP B 1 373 ? 13.914 31.594 -5.055 1 97.31 373 ASP B O 1
ATOM 6785 N N . ASN B 1 374 ? 15.414 32.656 -3.799 1 97.06 374 ASN B N 1
ATOM 6786 C CA . ASN B 1 374 ? 15.094 33.969 -4.309 1 97.06 374 ASN B CA 1
ATOM 6787 C C . ASN B 1 374 ? 13.641 34.344 -4.02 1 97.06 374 ASN B C 1
ATOM 6789 O O . ASN B 1 374 ? 13.07 35.219 -4.695 1 97.06 374 ASN B O 1
ATOM 6793 N N . ASN B 1 375 ? 12.992 33.656 -3.037 1 98.25 375 ASN B N 1
ATOM 6794 C CA . ASN B 1 375 ? 11.602 33.969 -2.701 1 98.25 375 ASN B CA 1
ATOM 6795 C C . ASN B 1 375 ? 11.484 35.281 -1.932 1 98.25 375 ASN B C 1
ATOM 6797 O O . ASN B 1 375 ? 12.43 35.719 -1.267 1 98.25 375 ASN B O 1
ATOM 6801 N N . THR B 1 376 ? 10.414 35.875 -2.178 1 98.62 376 THR B N 1
ATOM 6802 C CA . THR B 1 376 ? 9.953 36.938 -1.31 1 98.62 376 THR B CA 1
ATOM 6803 C C . THR B 1 376 ? 8.719 36.531 -0.523 1 98.62 376 THR B C 1
ATOM 6805 O O . THR B 1 376 ? 7.754 36 -1.099 1 98.62 376 THR B O 1
ATOM 6808 N N . VAL B 1 377 ? 8.773 36.656 0.78 1 98.88 377 VAL B N 1
ATOM 6809 C CA . VAL B 1 377 ? 7.6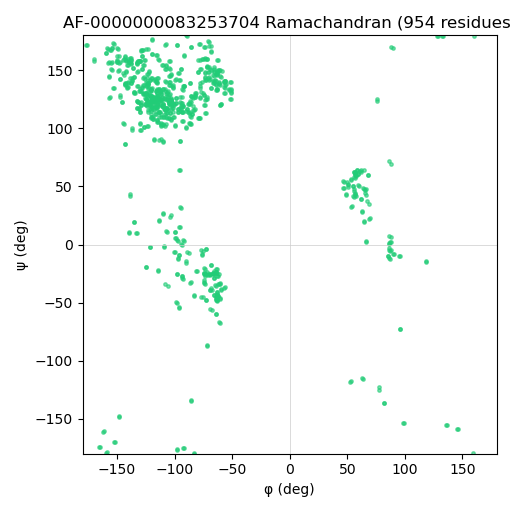09 36.438 1.633 1 98.88 377 VAL B CA 1
ATOM 6810 C C . VAL B 1 377 ? 7.133 37.781 2.215 1 98.88 377 VAL B C 1
ATOM 6812 O O . VAL B 1 377 ? 7.918 38.531 2.789 1 98.88 377 VAL B O 1
ATOM 6815 N N . ARG B 1 378 ? 5.902 38.031 1.997 1 98.62 378 ARG B N 1
ATOM 6816 C CA . ARG B 1 378 ? 5.465 39.312 2.523 1 98.62 378 ARG B CA 1
ATOM 6817 C C . ARG B 1 378 ? 3.994 39.281 2.922 1 98.62 378 ARG B C 1
ATOM 6819 O O . ARG B 1 378 ? 3.242 38.438 2.453 1 98.62 378 ARG B O 1
ATOM 6826 N N . ASN B 1 379 ? 3.555 40.219 3.727 1 98.81 379 ASN B N 1
ATOM 6827 C CA . ASN B 1 379 ? 2.182 40.406 4.191 1 98.81 379 ASN B CA 1
ATOM 6828 C C . ASN B 1 379 ? 1.664 39.125 4.883 1 98.81 379 ASN B C 1
ATOM 6830 O O . ASN B 1 379 ? 0.679 38.531 4.445 1 98.81 379 ASN B O 1
ATOM 6834 N N . VAL B 1 380 ? 2.33 38.812 5.945 1 98.94 380 VAL B N 1
ATOM 6835 C CA . VAL B 1 380 ? 1.942 37.688 6.762 1 98.94 380 VAL B CA 1
ATOM 6836 C C . VAL B 1 380 ? 1.511 38.156 8.148 1 98.94 380 VAL B C 1
ATOM 6838 O O . VAL B 1 380 ? 2.154 39.031 8.742 1 98.94 380 VAL B O 1
ATOM 6841 N N . THR B 1 381 ? 0.433 37.688 8.625 1 98.94 381 THR B N 1
ATOM 6842 C CA . THR B 1 381 ? -0.066 38.062 9.938 1 98.94 381 THR B CA 1
ATOM 6843 C C . THR B 1 381 ? -0.307 36.812 10.805 1 98.94 381 THR B C 1
ATOM 6845 O O . THR B 1 381 ? -0.96 35.875 10.367 1 98.94 381 THR B O 1
ATOM 6848 N N . PHE B 1 382 ? 0.277 36.781 11.961 1 98.88 382 PHE B N 1
ATOM 6849 C CA . PHE B 1 382 ? -0.063 35.875 13.047 1 98.88 382 PHE B CA 1
ATOM 6850 C C . PHE B 1 382 ? -0.859 36.594 14.125 1 98.88 382 PHE B C 1
ATOM 6852 O O . PHE B 1 382 ? -0.347 37.5 14.781 1 98.88 382 PHE B O 1
ATOM 6859 N N . ASP B 1 383 ? -2.078 36.188 14.242 1 98.88 383 ASP B N 1
ATOM 6860 C CA . ASP B 1 383 ? -2.947 36.938 15.148 1 98.88 383 ASP B CA 1
ATOM 6861 C C . ASP B 1 383 ? -3.58 36 16.188 1 98.88 383 ASP B C 1
ATOM 6863 O O . ASP B 1 383 ? -4.207 35 15.82 1 98.88 383 ASP B O 1
ATOM 6867 N N . ASN B 1 384 ? -3.475 36.375 17.453 1 98.81 384 ASN B N 1
ATOM 6868 C CA . ASN B 1 384 ? -4.066 35.625 18.547 1 98.81 384 ASN B CA 1
ATOM 6869 C C . ASN B 1 384 ? -3.58 34.156 18.547 1 98.81 384 ASN B C 1
ATOM 6871 O O . ASN B 1 384 ? -4.383 33.25 18.469 1 98.81 384 ASN B O 1
ATOM 6875 N N . ILE B 1 385 ? -2.27 34.094 18.641 1 98.94 385 ILE B N 1
ATOM 6876 C CA . ILE B 1 385 ? -1.624 32.781 18.719 1 98.94 385 ILE B CA 1
ATOM 6877 C C . ILE B 1 385 ? -1.212 32.5 20.156 1 98.94 385 ILE B C 1
ATOM 6879 O O . ILE B 1 385 ? -0.562 33.312 20.797 1 98.94 385 ILE B O 1
ATOM 6883 N N . ARG B 1 386 ? -1.632 31.406 20.688 1 98.94 386 ARG B N 1
ATOM 6884 C CA . ARG B 1 386 ? -1.249 30.953 22.016 1 98.94 386 ARG B CA 1
ATOM 6885 C C . ARG B 1 386 ? -0.316 29.75 21.953 1 98.94 386 ARG B C 1
ATOM 6887 O O . ARG B 1 386 ? -0.689 28.703 21.422 1 98.94 386 ARG B O 1
ATOM 6894 N N . VAL B 1 387 ? 0.866 29.938 22.422 1 98.88 387 VAL B N 1
ATOM 6895 C CA . VAL B 1 387 ? 1.892 28.906 22.344 1 98.88 387 VAL B CA 1
ATOM 6896 C C . VAL B 1 387 ? 2.18 28.359 23.75 1 98.88 387 VAL B C 1
ATOM 6898 O O . VAL B 1 387 ? 2.58 29.109 24.641 1 98.88 387 VAL B O 1
ATOM 6901 N N . GLU B 1 388 ? 1.965 27.078 23.906 1 98.69 388 GLU B N 1
ATOM 6902 C CA . GLU B 1 388 ? 2.311 26.422 25.156 1 98.69 388 GLU B CA 1
ATOM 6903 C C . GLU B 1 388 ? 3.773 25.984 25.172 1 98.69 388 GLU B C 1
ATOM 6905 O O . GLU B 1 388 ? 4.465 26.094 24.156 1 98.69 388 GLU B O 1
ATOM 6910 N N . ASP B 1 389 ? 4.191 25.578 26.344 1 97.38 389 ASP B N 1
ATOM 6911 C CA . ASP B 1 389 ? 5.578 25.125 26.406 1 97.38 389 ASP B CA 1
ATOM 6912 C C . ASP B 1 389 ? 5.816 23.938 25.5 1 97.38 389 ASP B C 1
ATOM 6914 O O . ASP B 1 389 ? 4.922 23.109 25.297 1 97.38 389 ASP B O 1
ATOM 6918 N N . PHE B 1 390 ? 6.914 23.938 24.844 1 97.19 390 PHE B N 1
ATOM 6919 C CA . PHE B 1 390 ? 7.23 22.828 23.938 1 97.19 390 PHE B CA 1
ATOM 6920 C C . PHE B 1 390 ? 8.617 22.281 24.234 1 97.19 390 PHE B C 1
ATOM 6922 O O . PHE B 1 390 ? 9.406 22.906 24.938 1 97.19 390 PHE B O 1
ATOM 6929 N N . GLU B 1 391 ? 8.961 21.125 23.688 1 95.75 391 GLU B N 1
ATOM 6930 C CA . GLU B 1 391 ? 10.117 20.328 24.094 1 95.75 391 GLU B CA 1
ATOM 6931 C C . GLU B 1 391 ? 11.414 20.922 23.547 1 95.75 391 GLU B C 1
ATOM 6933 O O . GLU B 1 391 ? 12.43 20.953 24.25 1 95.75 391 GLU B O 1
ATOM 6938 N N . LEU B 1 392 ? 11.398 21.281 22.328 1 97.75 392 LEU B N 1
ATOM 6939 C CA . LEU B 1 392 ? 12.633 21.719 21.688 1 97.75 392 LEU B CA 1
ATOM 6940 C C . LEU B 1 392 ? 12.344 22.609 20.484 1 97.75 392 LEU B C 1
ATOM 6942 O O . LEU B 1 392 ? 11.617 22.219 19.578 1 97.75 392 LEU B O 1
ATOM 6946 N N . GLY B 1 393 ? 12.922 23.75 20.484 1 97.62 393 GLY B N 1
ATOM 6947 C CA . GLY B 1 393 ? 12.766 24.719 19.406 1 97.62 393 GLY B CA 1
ATOM 6948 C C . GLY B 1 393 ? 12.797 26.156 19.875 1 97.62 393 GLY B C 1
ATOM 6949 O O . GLY B 1 393 ? 13.469 26.469 20.859 1 97.62 393 GLY B O 1
ATOM 6950 N N . GLN B 1 394 ? 12.273 27.062 19.141 1 98 394 GLN B N 1
ATOM 6951 C CA . GLN B 1 394 ? 12.117 28.469 19.469 1 98 394 GLN B CA 1
ATOM 6952 C C . GLN B 1 394 ? 10.75 29 19.031 1 98 394 GLN B C 1
ATOM 6954 O O . GLN B 1 394 ? 10.047 28.344 18.266 1 98 394 GLN B O 1
ATOM 6959 N N . LEU B 1 395 ? 10.391 30.078 19.625 1 97.94 395 LEU B N 1
ATOM 6960 C CA . LEU B 1 395 ? 9.07 30.625 19.344 1 97.94 395 LEU B CA 1
ATOM 6961 C C . LEU B 1 395 ? 8.938 31.047 17.891 1 97.94 395 LEU B C 1
ATOM 6963 O O . LEU B 1 395 ? 7.969 30.688 17.219 1 97.94 395 LEU B O 1
ATOM 6967 N N . LEU B 1 396 ? 9.922 31.781 17.375 1 97.06 396 LEU B N 1
ATOM 6968 C CA . LEU B 1 396 ? 9.859 32.188 15.984 1 97.06 396 LEU B CA 1
ATOM 6969 C C . LEU B 1 396 ? 11.242 32.156 15.344 1 97.06 396 LEU B C 1
ATOM 6971 O O . LEU B 1 396 ? 12.25 32.312 16.031 1 97.06 396 LEU B O 1
ATOM 6975 N N . ASP B 1 397 ? 11.281 31.891 14.117 1 98.19 397 ASP B N 1
ATOM 6976 C CA . ASP B 1 397 ? 12.461 31.906 13.258 1 98.19 397 ASP B CA 1
ATOM 6977 C C . ASP B 1 397 ? 12.148 32.562 11.906 1 98.19 397 ASP B C 1
ATOM 6979 O O . ASP B 1 397 ? 11.578 31.922 11.023 1 98.19 397 ASP B O 1
ATOM 6983 N N . ILE B 1 398 ? 12.5 33.844 11.742 1 98.62 398 ILE B N 1
ATOM 6984 C CA . ILE B 1 398 ? 12.273 34.625 10.531 1 98.62 398 ILE B CA 1
ATOM 6985 C C . ILE B 1 398 ? 13.609 34.938 9.844 1 98.62 398 ILE B C 1
ATOM 6987 O O . ILE B 1 398 ? 14.344 35.812 10.258 1 98.62 398 ILE B O 1
ATOM 6991 N N . ARG B 1 399 ? 13.898 34.188 8.797 1 98.19 399 ARG B N 1
ATOM 6992 C CA . ARG B 1 399 ? 15.219 34.344 8.195 1 98.19 399 ARG B CA 1
ATOM 6993 C C . ARG B 1 399 ? 15.141 34.25 6.672 1 98.19 399 ARG B C 1
ATOM 6995 O O . ARG B 1 399 ? 14.398 33.438 6.133 1 98.19 399 ARG B O 1
ATOM 7002 N N . VAL B 1 400 ? 15.82 35.156 6.098 1 98.44 400 VAL B N 1
ATOM 7003 C CA . VAL B 1 400 ? 16.234 34.875 4.723 1 98.44 400 VAL B CA 1
ATOM 7004 C C . VAL B 1 400 ? 17.422 33.938 4.723 1 98.44 400 VAL B C 1
ATOM 7006 O O . VAL B 1 400 ? 18.453 34.188 5.344 1 98.44 400 VAL B O 1
ATOM 7009 N N . VAL B 1 401 ? 17.281 32.812 3.945 1 97 401 VAL B N 1
ATOM 7010 C CA . VAL B 1 401 ? 18.266 31.75 4.164 1 97 401 VAL B CA 1
ATOM 7011 C C . VAL B 1 401 ? 18.812 31.266 2.82 1 97 401 VAL B C 1
ATOM 7013 O O . VAL B 1 401 ? 18.188 31.5 1.776 1 97 401 VAL B O 1
ATOM 7016 N N . TRP B 1 402 ? 19.984 30.703 2.906 1 95.38 402 TRP B N 1
ATOM 7017 C CA . TRP B 1 402 ? 20.531 29.812 1.887 1 95.38 402 TRP B CA 1
ATOM 7018 C C . TRP B 1 402 ? 20.781 28.422 2.455 1 95.38 402 TRP B C 1
ATOM 7020 O O . TRP B 1 402 ? 21.828 28.172 3.072 1 95.38 402 TRP B O 1
ATOM 7030 N N . ASN B 1 403 ? 19.812 27.578 2.361 1 86.31 403 ASN B N 1
ATOM 7031 C CA . ASN B 1 403 ? 19.984 26.188 2.746 1 86.31 403 ASN B CA 1
ATOM 7032 C C . ASN B 1 403 ? 20.516 25.344 1.593 1 86.31 403 ASN B C 1
ATOM 7034 O O . ASN B 1 403 ? 19.766 24.906 0.728 1 86.31 403 ASN B O 1
ATOM 7038 N N . GLU B 1 404 ? 21.719 25.031 1.654 1 81.94 404 GLU B N 1
ATOM 7039 C CA . GLU B 1 404 ? 22.375 24.391 0.518 1 81.94 404 GLU B CA 1
ATOM 7040 C C . GLU B 1 404 ? 21.766 23.031 0.217 1 81.94 404 GLU B C 1
ATOM 7042 O O . GLU B 1 404 ? 21.828 22.547 -0.92 1 81.94 404 GLU B O 1
ATOM 7047 N N . LYS B 1 405 ? 21.141 22.484 1.134 1 75.06 405 LYS B N 1
ATOM 7048 C CA . LYS B 1 405 ? 20.531 21.172 0.932 1 75.06 405 LYS B CA 1
ATOM 7049 C C . LYS B 1 405 ? 19.266 21.281 0.069 1 75.06 405 LYS B C 1
ATOM 7051 O O . LYS B 1 405 ? 18.969 20.375 -0.703 1 75.06 405 LYS B O 1
ATOM 7056 N N . TYR B 1 406 ? 18.594 22.391 0.172 1 80.69 406 TYR B N 1
ATOM 7057 C CA . TYR B 1 406 ? 17.266 22.453 -0.42 1 80.69 406 TYR B CA 1
ATOM 7058 C C . TYR B 1 406 ? 17.156 23.625 -1.39 1 80.69 406 TYR B C 1
ATOM 7060 O O . TYR B 1 406 ? 16.25 23.688 -2.217 1 80.69 406 TYR B O 1
ATOM 7068 N N . ASN B 1 407 ? 18.094 24.594 -1.233 1 89.31 407 ASN B N 1
ATOM 7069 C CA . ASN B 1 407 ? 18.016 25.844 -2.002 1 89.31 407 ASN B CA 1
ATOM 7070 C C . ASN B 1 407 ? 19.281 26.094 -2.812 1 89.31 407 ASN B C 1
ATOM 7072 O O . ASN B 1 407 ? 20.344 26.344 -2.246 1 89.31 407 ASN B O 1
ATOM 7076 N N . PRO B 1 408 ? 19.219 26.109 -4.047 1 90.88 408 PRO B N 1
ATOM 7077 C CA . PRO B 1 408 ? 20.391 26.438 -4.859 1 90.88 408 PRO B CA 1
ATOM 7078 C C . PRO B 1 408 ? 20.891 27.859 -4.633 1 90.88 408 PRO B C 1
ATOM 7080 O O . PRO B 1 408 ? 22.078 28.141 -4.809 1 90.88 408 PRO B O 1
ATOM 7083 N N . VAL B 1 409 ? 20.031 28.812 -4.223 1 95.12 409 VAL B N 1
ATOM 7084 C CA . VAL B 1 409 ? 20.375 30.219 -3.979 1 95.12 409 VAL B CA 1
ATOM 7085 C C . VAL B 1 409 ? 19.641 30.719 -2.746 1 95.12 409 VAL B C 1
ATOM 7087 O O . VAL B 1 409 ? 18.609 30.156 -2.35 1 95.12 409 VAL B O 1
ATOM 7090 N N . PRO B 1 410 ? 20.156 31.812 -2.141 1 96.69 410 PRO B N 1
ATOM 7091 C CA . PRO B 1 410 ? 19.469 32.375 -0.983 1 96.69 410 PRO B CA 1
ATOM 7092 C C . PRO B 1 410 ? 18.125 33 -1.354 1 96.69 410 PRO B C 1
ATOM 7094 O O . PRO B 1 410 ? 17.859 33.25 -2.537 1 96.69 410 PRO B O 1
ATOM 7097 N N . GLY B 1 411 ? 17.312 33.281 -0.355 1 97.88 411 GLY B N 1
ATOM 7098 C CA . GLY B 1 411 ? 16.078 34 -0.545 1 97.88 411 GLY B CA 1
ATOM 7099 C C . GLY B 1 411 ? 16.312 35.469 -0.902 1 97.88 411 GLY B C 1
ATOM 7100 O O . GLY B 1 411 ? 17.438 35.938 -0.917 1 97.88 411 GLY B O 1
ATOM 7101 N N . LYS B 1 412 ? 15.25 36.094 -1.266 1 97.81 412 LYS B N 1
ATOM 7102 C CA . LYS B 1 412 ? 15.352 37.5 -1.675 1 97.81 412 LYS B CA 1
ATOM 7103 C C . LYS B 1 412 ? 15.023 38.438 -0.515 1 97.81 412 LYS B C 1
ATOM 7105 O O . LYS B 1 412 ? 15.773 39.375 -0.239 1 97.81 412 LYS B O 1
ATOM 7110 N N . ARG B 1 413 ? 13.883 38.25 0.08 1 97.69 413 ARG B N 1
ATOM 7111 C CA . ARG B 1 413 ? 13.539 39.188 1.157 1 97.69 413 ARG B CA 1
ATOM 7112 C C . ARG B 1 413 ? 12.305 38.688 1.916 1 97.69 413 ARG B C 1
ATOM 7114 O O . ARG B 1 413 ? 11.547 37.844 1.414 1 97.69 413 ARG B O 1
ATOM 7121 N N . ILE B 1 414 ? 12.102 39.156 3.137 1 98.88 414 ILE B N 1
ATOM 7122 C CA . ILE B 1 414 ? 10.914 39.031 3.971 1 98.88 414 ILE B CA 1
ATOM 7123 C C . ILE B 1 414 ? 10.445 40.406 4.418 1 98.88 414 ILE B C 1
ATOM 7125 O O . ILE B 1 414 ? 11.234 41.188 4.93 1 98.88 414 ILE B O 1
ATOM 7129 N N . GLU B 1 415 ? 9.219 40.688 4.156 1 98.62 415 GLU B N 1
ATOM 7130 C CA . GLU B 1 415 ? 8.812 42.031 4.492 1 98.62 415 GLU B CA 1
ATOM 7131 C C . GLU B 1 415 ? 7.371 42.062 4.984 1 98.62 415 GLU B C 1
ATOM 7133 O O . GLU B 1 415 ? 6.527 41.312 4.516 1 98.62 415 GLU B O 1
ATOM 7138 N N . ASN B 1 416 ? 7.086 42.969 5.891 1 98.75 416 ASN B N 1
ATOM 7139 C CA . ASN B 1 416 ? 5.754 43.281 6.391 1 98.75 416 ASN B CA 1
ATOM 7140 C C . ASN B 1 416 ? 5.117 42.062 7.094 1 98.75 416 ASN B C 1
ATOM 7142 O O . ASN B 1 416 ? 4.082 41.562 6.652 1 98.75 416 ASN B O 1
ATOM 7146 N N . ILE B 1 417 ? 5.711 41.656 8.164 1 98.88 417 ILE B N 1
ATOM 7147 C CA . ILE B 1 417 ? 5.246 40.562 9.008 1 98.88 417 ILE B CA 1
ATOM 7148 C C . ILE B 1 417 ? 4.648 41.125 10.297 1 98.88 417 ILE B C 1
ATOM 7150 O O . ILE B 1 417 ? 5.254 41.969 10.953 1 98.88 417 ILE B O 1
ATOM 7154 N N . HIS B 1 418 ? 3.512 40.688 10.672 1 98.88 418 HIS B N 1
ATOM 7155 C CA . HIS B 1 418 ? 2.84 41.188 11.867 1 98.88 418 HIS B CA 1
ATOM 7156 C C . HIS B 1 418 ? 2.521 40.031 12.836 1 98.88 418 HIS B C 1
ATOM 7158 O O . HIS B 1 418 ? 1.902 39.062 12.453 1 98.88 418 HIS B O 1
ATOM 7164 N N . PHE B 1 419 ? 2.973 40.125 14.047 1 98.81 419 PHE B N 1
ATOM 7165 C CA . PHE B 1 419 ? 2.557 39.312 15.18 1 98.81 419 PHE B CA 1
ATOM 7166 C C . PHE B 1 419 ? 1.682 40.094 16.141 1 98.81 419 PHE B C 1
ATOM 7168 O O . PHE B 1 419 ? 2.137 41.094 16.734 1 98.81 419 PHE B O 1
ATOM 7175 N N . ARG B 1 420 ? 0.44 39.656 16.188 1 98.75 420 ARG B N 1
ATOM 7176 C CA . ARG B 1 420 ? -0.506 40.375 17.047 1 98.75 420 ARG B CA 1
ATOM 7177 C C . ARG B 1 420 ? -1.094 39.438 18.094 1 98.75 420 ARG B C 1
ATOM 7179 O O . ARG B 1 420 ? -1.607 38.375 17.766 1 98.75 420 ARG B O 1
ATOM 7186 N N . ASN B 1 421 ? -1.021 39.875 19.391 1 98.69 421 ASN B N 1
ATOM 7187 C CA . ASN B 1 421 ? -1.619 39.094 20.469 1 98.69 421 ASN B CA 1
ATOM 7188 C C . ASN B 1 421 ? -1.087 37.656 20.5 1 98.69 421 ASN B C 1
ATOM 7190 O O . ASN B 1 421 ? -1.863 36.719 20.531 1 98.69 421 ASN B O 1
ATOM 7194 N N . VAL B 1 422 ? 0.23 37.594 20.391 1 98.81 422 VAL B N 1
ATOM 7195 C CA . VAL B 1 422 ? 0.893 36.312 20.531 1 98.81 422 VAL B CA 1
ATOM 7196 C C . VAL B 1 422 ? 1.334 36.125 21.984 1 98.81 422 VAL B C 1
ATOM 7198 O O . VAL B 1 422 ? 1.938 37 22.594 1 98.81 422 VAL B O 1
ATOM 7201 N N . THR B 1 423 ? 0.957 35.031 22.562 1 98.69 423 THR B N 1
ATOM 7202 C CA . THR B 1 423 ? 1.351 34.719 23.938 1 98.69 423 THR B CA 1
ATOM 7203 C C . THR B 1 423 ? 2.113 33.375 23.969 1 98.69 423 THR B C 1
ATOM 7205 O O . THR B 1 423 ? 1.706 32.406 23.328 1 98.69 423 THR B O 1
ATOM 7208 N N . TYR B 1 424 ? 3.236 33.375 24.562 1 98.62 424 TYR B N 1
ATOM 7209 C CA . TYR B 1 424 ? 4.035 32.188 24.781 1 98.62 424 TYR B CA 1
ATOM 7210 C C . TYR B 1 424 ? 4.289 31.953 26.266 1 98.62 424 TYR B C 1
ATOM 7212 O O . TYR B 1 424 ? 4.824 32.812 26.953 1 98.62 424 TYR B O 1
ATOM 7220 N N . ASN B 1 425 ? 3.877 30.859 26.781 1 98.12 425 ASN B N 1
ATOM 7221 C CA . ASN B 1 425 ? 4.184 30.422 28.141 1 98.12 425 ASN B CA 1
ATOM 7222 C C . ASN B 1 425 ? 5.066 29.172 28.141 1 98.12 425 ASN B C 1
ATOM 7224 O O . ASN B 1 425 ? 4.562 28.047 28.094 1 98.12 425 ASN B O 1
ATOM 7228 N N . GLY B 1 426 ? 6.23 29.328 28.141 1 96.94 426 GLY B N 1
ATOM 7229 C CA . GLY B 1 426 ? 7.184 28.234 28.047 1 96.94 426 GLY B CA 1
ATOM 7230 C C . GLY B 1 426 ? 8.594 28.641 28.422 1 96.94 426 GLY B C 1
ATOM 7231 O O . GLY B 1 426 ? 8.805 29.719 28.984 1 96.94 426 GLY B O 1
ATOM 7232 N N . ARG B 1 427 ? 9.609 27.734 28.266 1 93.56 427 ARG B N 1
ATOM 7233 C CA . ARG B 1 427 ? 10.977 27.906 28.75 1 93.56 427 ARG B CA 1
ATOM 7234 C C . ARG B 1 427 ? 11.711 28.984 27.969 1 93.56 427 ARG B C 1
ATOM 7236 O O . ARG B 1 427 ? 12.594 29.656 28.5 1 93.56 427 ARG B O 1
ATOM 7243 N N . ASN B 1 428 ? 11.242 29.141 26.781 1 94.44 428 ASN B N 1
ATOM 7244 C CA . ASN B 1 428 ? 11.922 30.109 25.922 1 94.44 428 ASN B CA 1
ATOM 7245 C C . ASN B 1 428 ? 13.438 29.938 25.969 1 94.44 428 ASN B C 1
ATOM 7247 O O . ASN B 1 428 ? 14.172 30.906 26.141 1 94.44 428 ASN B O 1
ATOM 7251 N N . GLU B 1 429 ? 13.867 28.734 25.812 1 94.44 429 GLU B N 1
ATOM 7252 C CA . GLU B 1 429 ? 15.258 28.344 26.016 1 94.44 429 GLU B CA 1
ATOM 7253 C C . GLU B 1 429 ? 16.141 28.859 24.875 1 94.44 429 GLU B C 1
ATOM 7255 O O . GLU B 1 429 ? 17.25 29.359 25.109 1 94.44 429 GLU B O 1
ATOM 7260 N N . ASN B 1 430 ? 15.734 28.656 23.688 1 97.25 430 ASN B N 1
ATOM 7261 C CA . ASN B 1 430 ? 16.516 29.062 22.531 1 97.25 430 ASN B CA 1
ATOM 7262 C C . ASN B 1 430 ? 16.062 30.422 22 1 97.25 430 ASN B C 1
ATOM 7264 O O . ASN B 1 430 ? 14.875 30.734 22 1 97.25 430 ASN B O 1
ATOM 7268 N N . LYS B 1 431 ? 17.031 31.203 21.594 1 97.44 431 LYS B N 1
ATOM 7269 C CA . LYS B 1 431 ? 16.734 32.562 21.141 1 97.44 431 LYS B CA 1
ATOM 7270 C C . LYS B 1 431 ? 15.898 32.531 19.859 1 97.44 431 LYS B C 1
ATOM 7272 O O . LYS B 1 431 ? 16.109 31.688 18.984 1 97.44 431 LYS B O 1
ATOM 7277 N N . ASN B 1 432 ? 14.945 33.438 19.844 1 97.75 432 ASN B N 1
ATOM 7278 C CA . ASN B 1 432 ? 14.242 33.688 18.594 1 97.75 432 ASN B CA 1
ATOM 7279 C C . ASN B 1 432 ? 15.133 34.406 17.594 1 97.75 432 ASN B C 1
ATOM 7281 O O . ASN B 1 432 ? 16.016 35.188 17.984 1 97.75 432 ASN B O 1
ATOM 7285 N N . ARG B 1 433 ? 14.891 34.125 16.328 1 98.25 433 ARG B N 1
ATOM 7286 C CA . ARG B 1 433 ? 15.805 34.688 15.336 1 98.25 433 ARG B CA 1
ATOM 7287 C C . ARG B 1 433 ? 15.062 35.531 14.312 1 98.25 433 ARG B C 1
ATOM 7289 O O . ARG B 1 433 ? 13.961 35.188 13.891 1 98.25 433 ARG B O 1
ATOM 7296 N N . ILE B 1 434 ? 15.617 36.719 14.031 1 98.62 434 ILE B N 1
ATOM 7297 C CA . ILE B 1 434 ? 15.25 37.531 12.883 1 98.62 434 ILE B CA 1
ATOM 7298 C C . ILE B 1 434 ? 16.516 37.938 12.117 1 98.62 434 ILE B C 1
ATOM 7300 O O . ILE B 1 434 ? 17.219 38.875 12.523 1 98.62 434 ILE B O 1
ATOM 7304 N N . TYR B 1 435 ? 16.75 37.156 11.047 1 98.44 435 TYR B N 1
ATOM 7305 C CA . TYR B 1 435 ? 18 37.344 10.32 1 98.44 435 TYR B CA 1
ATOM 7306 C C . TYR B 1 435 ? 17.734 37.625 8.852 1 98.44 435 TYR B C 1
ATOM 7308 O O . TYR B 1 435 ? 17.109 36.812 8.156 1 98.44 435 TYR B O 1
ATOM 7316 N N . GLY B 1 436 ? 18.156 38.812 8.336 1 98.31 436 GLY B N 1
ATOM 7317 C CA . GLY B 1 436 ? 18.406 38.906 6.906 1 98.31 436 GLY B CA 1
ATOM 7318 C C . GLY B 1 436 ? 19.625 38.125 6.465 1 98.31 436 GLY B C 1
ATOM 7319 O O . GLY B 1 436 ? 20.359 37.594 7.301 1 98.31 436 GLY B O 1
ATOM 7320 N N . PHE B 1 437 ? 19.875 38.062 5.129 1 98.12 437 PHE B N 1
ATOM 7321 C CA . PHE B 1 437 ? 20.984 37.25 4.621 1 98.12 437 PHE B CA 1
ATOM 7322 C C . PHE B 1 437 ? 22.203 38.125 4.348 1 98.12 437 PHE B C 1
ATOM 7324 O O . PHE B 1 437 ? 23.312 37.812 4.773 1 98.12 437 PHE B O 1
ATOM 7331 N N . ASP B 1 438 ? 22.109 39.219 3.662 1 97.81 438 ASP B N 1
ATOM 7332 C CA . ASP B 1 438 ? 23.109 40.25 3.389 1 97.81 438 ASP B CA 1
ATOM 7333 C C . ASP B 1 438 ? 22.469 41.594 3.146 1 97.81 438 ASP B C 1
ATOM 7335 O O . ASP B 1 438 ? 21.281 41.812 3.438 1 97.81 438 ASP B O 1
ATOM 7339 N N . HIS B 1 439 ? 23.234 42.531 2.695 1 97 439 HIS B N 1
ATOM 7340 C CA . HIS B 1 439 ? 22.766 43.906 2.598 1 97 439 HIS B CA 1
ATOM 7341 C C . HIS B 1 439 ? 21.625 44.031 1.588 1 97 439 HIS B C 1
ATOM 7343 O O . HIS B 1 439 ? 20.797 44.938 1.688 1 97 439 HIS B O 1
ATOM 7349 N N . LYS B 1 440 ? 21.531 43.156 0.651 1 97.31 440 LYS B N 1
ATOM 7350 C CA . LYS B 1 440 ? 20.5 43.219 -0.386 1 97.31 440 LYS B CA 1
ATOM 7351 C C . LYS B 1 440 ? 19.328 42.312 -0.044 1 97.31 440 LYS B C 1
ATOM 7353 O O . LYS B 1 440 ? 18.219 42.469 -0.571 1 97.31 440 LYS B O 1
ATOM 7358 N N . ARG B 1 441 ? 19.5 41.312 0.709 1 98.44 441 ARG B N 1
ATOM 7359 C CA . ARG B 1 441 ? 18.516 40.312 1.087 1 98.44 441 ARG B CA 1
ATOM 7360 C C . ARG B 1 441 ? 18.141 40.438 2.559 1 98.44 441 ARG B C 1
ATOM 7362 O O . ARG B 1 441 ? 18.672 39.719 3.408 1 98.44 441 ARG B O 1
ATOM 7369 N N . LYS B 1 442 ? 17.156 41.25 2.791 1 98.56 442 LYS B N 1
ATOM 7370 C CA . LYS B 1 442 ? 16.891 41.75 4.145 1 98.56 442 LYS B CA 1
ATOM 7371 C C . LYS B 1 442 ? 15.555 41.219 4.664 1 98.56 442 LYS B C 1
ATOM 7373 O O . LYS B 1 442 ? 14.734 40.75 3.891 1 98.56 442 LYS B O 1
ATOM 7378 N N . VAL B 1 443 ? 15.406 41.219 5.949 1 98.75 443 VAL B N 1
ATOM 7379 C CA . VAL B 1 443 ? 14.109 41.219 6.617 1 98.75 443 VAL B CA 1
ATOM 7380 C C . VAL B 1 443 ? 13.703 42.656 6.977 1 98.75 443 VAL B C 1
ATOM 7382 O O . VAL B 1 443 ? 14.469 43.375 7.617 1 98.75 443 VAL B O 1
ATOM 7385 N N . ASP B 1 444 ? 12.586 42.969 6.465 1 98.06 444 ASP B N 1
ATOM 7386 C CA . ASP B 1 444 ? 12.211 44.375 6.656 1 98.06 444 ASP B CA 1
ATOM 7387 C C . ASP B 1 444 ? 10.773 44.5 7.148 1 98.06 444 ASP B C 1
ATOM 7389 O O . ASP B 1 444 ? 9.828 44.156 6.422 1 98.06 444 ASP B O 1
ATOM 7393 N N . GLY B 1 445 ? 10.633 45.031 8.32 1 98.06 445 GLY B N 1
ATOM 7394 C CA . GLY B 1 445 ? 9.289 45.344 8.789 1 98.06 445 GLY B CA 1
ATOM 7395 C C . GLY B 1 445 ? 8.625 44.188 9.5 1 98.06 445 GLY B C 1
ATOM 7396 O O . GLY B 1 445 ? 7.633 43.625 9.008 1 98.06 445 GLY B O 1
ATOM 7397 N N . VAL B 1 446 ? 9.086 43.812 10.672 1 98.75 446 VAL B N 1
ATOM 7398 C CA . VAL B 1 446 ? 8.445 42.875 11.586 1 98.75 446 VAL B CA 1
ATOM 7399 C C . VAL B 1 446 ? 7.898 43.594 12.797 1 98.75 446 VAL B C 1
ATOM 7401 O O . VAL B 1 446 ? 8.641 44.281 13.516 1 98.75 446 VAL B O 1
ATOM 7404 N N . THR B 1 447 ? 6.648 43.562 12.977 1 98.81 447 THR B N 1
ATOM 7405 C CA . THR B 1 447 ? 6.023 44.281 14.078 1 98.81 447 THR B CA 1
ATOM 7406 C C . THR B 1 447 ? 5.359 43.312 15.055 1 98.81 447 THR B C 1
ATOM 7408 O O . THR B 1 447 ? 4.559 42.469 14.648 1 98.81 447 THR B O 1
ATOM 7411 N N . PHE B 1 448 ? 5.73 43.438 16.328 1 98.75 448 PHE B N 1
ATOM 7412 C CA . PHE B 1 448 ? 5.07 42.719 17.406 1 98.75 448 PHE B CA 1
ATOM 7413 C C . PHE B 1 448 ? 4.129 43.656 18.172 1 98.75 448 PHE B C 1
ATOM 7415 O O . PHE B 1 448 ? 4.559 44.656 18.719 1 98.75 448 PHE B O 1
ATOM 7422 N N . THR B 1 449 ? 2.889 43.312 18.094 1 98.81 449 THR B N 1
ATOM 7423 C CA . THR B 1 449 ? 1.904 44.062 18.891 1 98.81 449 THR B CA 1
ATOM 7424 C C . THR B 1 449 ? 1.333 43.188 19.984 1 98.81 449 THR B C 1
ATOM 7426 O O . THR B 1 449 ? 0.656 42.188 19.719 1 98.81 449 THR B O 1
ATOM 7429 N N . ASN B 1 450 ? 1.618 43.469 21.266 1 98.69 450 ASN B N 1
ATOM 7430 C CA . ASN B 1 450 ? 1.14 42.75 22.438 1 98.69 450 ASN B CA 1
ATOM 7431 C C . ASN B 1 450 ? 1.7 41.344 22.484 1 98.69 450 ASN B C 1
ATOM 7433 O O . ASN B 1 450 ? 0.948 40.375 22.609 1 98.69 450 ASN B O 1
ATOM 7437 N N . LEU B 1 451 ? 3.002 41.281 22.172 1 98.69 451 LEU B N 1
ATOM 7438 C CA . LEU B 1 451 ? 3.701 40.031 22.422 1 98.69 451 LEU B CA 1
ATOM 7439 C C . LEU B 1 451 ? 3.939 39.812 23.906 1 98.69 451 LEU B C 1
ATOM 7441 O O . LEU B 1 451 ? 4.465 40.688 24.594 1 98.69 451 LEU B O 1
ATOM 7445 N N . ARG B 1 452 ? 3.496 38.688 24.375 1 98.69 452 ARG B N 1
ATOM 7446 C CA . ARG B 1 452 ? 3.719 38.375 25.781 1 98.69 452 ARG B CA 1
ATOM 7447 C C . ARG B 1 452 ? 4.422 37.031 25.938 1 98.69 452 ARG B C 1
ATOM 7449 O O . ARG B 1 452 ? 4.027 36.062 25.312 1 98.69 452 ARG B O 1
ATOM 7456 N N . ILE B 1 453 ? 5.418 36.969 26.672 1 98.25 453 ILE B N 1
ATOM 7457 C CA . ILE B 1 453 ? 6.129 35.75 27.047 1 98.25 453 ILE B CA 1
ATOM 7458 C C . ILE B 1 453 ? 6.113 35.594 28.562 1 98.25 453 ILE B C 1
ATOM 7460 O O . ILE B 1 453 ? 6.605 36.438 29.297 1 98.25 453 ILE B O 1
ATOM 7464 N N . ASN B 1 454 ? 5.453 34.5 28.969 1 97.81 454 ASN B N 1
ATOM 7465 C CA . ASN B 1 454 ? 5.293 34.188 30.375 1 97.81 454 ASN B CA 1
ATOM 7466 C C . ASN B 1 454 ? 4.641 35.375 31.125 1 97.81 454 ASN B C 1
ATOM 7468 O O . ASN B 1 454 ? 5.117 35.781 32.188 1 97.81 454 ASN B O 1
ATOM 7472 N N . GLY B 1 455 ? 3.688 35.875 30.422 1 96.69 455 GLY B N 1
ATOM 7473 C CA . GLY B 1 455 ? 2.863 36.906 31.047 1 96.69 455 GLY B CA 1
ATOM 7474 C C . GLY B 1 455 ? 3.443 38.312 30.906 1 96.69 455 GLY B C 1
ATOM 7475 O O . GLY B 1 455 ? 2.754 39.281 31.156 1 96.69 455 GLY B O 1
ATOM 7476 N N . GLU B 1 456 ? 4.664 38.406 30.484 1 97.88 456 GLU B N 1
ATOM 7477 C CA . GLU B 1 456 ? 5.328 39.688 30.375 1 97.88 456 GLU B CA 1
ATOM 7478 C C . GLU B 1 456 ? 5.18 40.281 28.984 1 97.88 456 GLU B C 1
ATOM 7480 O O . GLU B 1 456 ? 5.391 39.562 27.984 1 97.88 456 GLU B O 1
ATOM 7485 N N . LEU B 1 457 ? 4.84 41.5 29 1 98.44 457 LEU B N 1
ATOM 7486 C CA . LEU B 1 457 ? 4.781 42.219 27.719 1 98.44 457 LEU B CA 1
ATOM 7487 C C . LEU B 1 457 ? 6.184 42.469 27.172 1 98.44 457 LEU B C 1
ATOM 7489 O O . LEU B 1 457 ? 7.043 43 27.891 1 98.44 457 LEU B O 1
ATOM 7493 N N . ILE B 1 458 ? 6.465 42.094 26.031 1 98.38 458 ILE B N 1
ATOM 7494 C CA . ILE B 1 458 ? 7.785 42.219 25.422 1 98.38 458 ILE B CA 1
ATOM 7495 C C . ILE B 1 458 ? 7.848 43.531 24.625 1 98.38 458 ILE B C 1
ATOM 7497 O O . ILE B 1 458 ? 7.09 43.719 23.672 1 98.38 458 ILE B O 1
ATOM 7501 N N . LEU B 1 459 ? 8.781 44.375 24.984 1 98.12 459 LEU B N 1
ATOM 7502 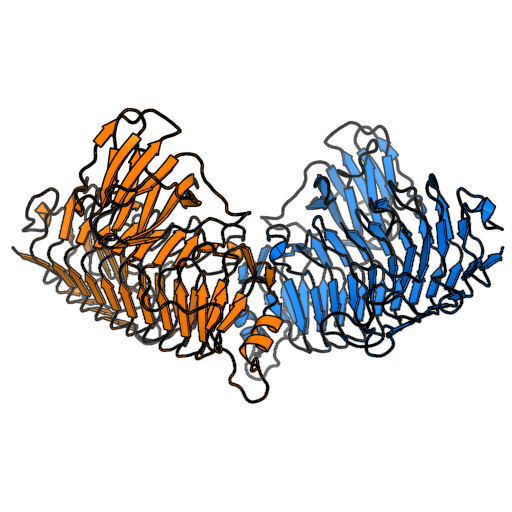C CA . LEU B 1 459 ? 8.82 45.688 24.328 1 98.12 459 LEU B CA 1
ATOM 7503 C C . LEU B 1 459 ? 10.164 45.906 23.641 1 98.12 459 LEU B C 1
ATOM 7505 O O . LEU B 1 459 ? 10.359 46.906 22.969 1 98.12 459 LEU B O 1
ATOM 7509 N N . ASP B 1 460 ? 11 44.906 23.828 1 96.88 460 ASP B N 1
ATOM 7510 C CA . ASP B 1 460 ? 12.258 44.969 23.078 1 96.88 460 ASP B CA 1
ATOM 7511 C C . ASP B 1 460 ? 12.836 43.594 22.844 1 96.88 460 ASP B C 1
ATOM 7513 O O . ASP B 1 460 ? 12.359 42.625 23.438 1 96.88 460 ASP B O 1
ATOM 7517 N N . ALA B 1 461 ? 13.789 43.562 22.031 1 96.69 461 ALA B N 1
ATOM 7518 C CA . ALA B 1 461 ? 14.352 42.281 21.562 1 96.69 461 ALA B CA 1
ATOM 7519 C C . ALA B 1 461 ? 14.969 41.5 22.719 1 96.69 461 ALA B C 1
ATOM 7521 O O . ALA B 1 461 ? 14.859 40.281 22.781 1 96.69 461 ALA B O 1
ATOM 7522 N N . GLU B 1 462 ? 15.672 42.156 23.531 1 96.62 462 GLU B N 1
ATOM 7523 C CA . GLU B 1 462 ? 16.344 41.5 24.656 1 96.62 462 GLU B CA 1
ATOM 7524 C C . GLU B 1 462 ? 15.344 40.875 25.609 1 96.62 462 GLU B C 1
ATOM 7526 O O . GLU B 1 462 ? 15.516 39.719 26.016 1 96.62 462 GLU B O 1
ATOM 7531 N N . GLN B 1 463 ? 14.352 41.625 25.875 1 95.75 463 GLN B N 1
ATOM 7532 C CA . GLN B 1 463 ? 13.297 41.125 26.766 1 95.75 463 GLN B CA 1
ATOM 7533 C C . GLN B 1 463 ? 12.641 39.875 26.188 1 95.75 463 GLN B C 1
ATOM 7535 O O . GLN B 1 463 ? 12.234 38.969 26.938 1 95.75 463 GLN B O 1
ATOM 7540 N N . GLY B 1 464 ? 12.562 39.812 24.969 1 96.06 464 GLY B N 1
ATOM 7541 C CA . GLY B 1 464 ? 11.875 38.719 24.312 1 96.06 464 GLY B CA 1
ATOM 7542 C C . GLY B 1 464 ? 12.812 37.594 23.906 1 96.06 464 GLY B C 1
ATOM 7543 O O . GLY B 1 464 ? 12.383 36.625 23.281 1 96.06 464 GLY B O 1
ATOM 7544 N N . HIS B 1 465 ? 14.094 37.781 24.219 1 97.62 465 HIS B N 1
ATOM 7545 C CA . HIS B 1 465 ? 15.094 36.75 23.891 1 97.62 465 HIS B CA 1
ATOM 7546 C C . HIS B 1 465 ? 15.242 36.594 22.375 1 97.62 465 HIS B C 1
ATOM 7548 O O . HIS B 1 465 ? 15.172 35.5 21.859 1 97.62 465 HIS B O 1
ATOM 7554 N N . PHE B 1 466 ? 15.359 37.75 21.703 1 98 466 PHE B N 1
ATOM 7555 C CA . PHE B 1 466 ? 15.531 37.781 20.25 1 98 466 PHE B CA 1
ATOM 7556 C C . PHE B 1 466 ? 16.984 38.031 19.891 1 98 466 PHE B C 1
ATOM 7558 O O . PHE B 1 466 ? 17.672 38.812 20.547 1 98 466 PHE B O 1
ATOM 7565 N N . ASP B 1 467 ? 17.422 37.25 18.938 1 98.19 467 ASP B N 1
ATOM 7566 C CA . ASP B 1 467 ? 18.688 37.5 18.25 1 98.19 467 ASP B CA 1
ATOM 7567 C C . ASP B 1 467 ? 18.438 38 16.844 1 98.19 467 ASP B C 1
ATOM 7569 O O . ASP B 1 467 ? 17.828 37.312 16.016 1 98.19 467 ASP B O 1
ATOM 7573 N N . MET B 1 468 ? 18.891 39.25 16.562 1 97.94 468 MET B N 1
ATOM 7574 C CA . MET B 1 468 ? 18.703 39.906 15.273 1 97.94 468 MET B CA 1
ATOM 7575 C C . MET B 1 468 ? 20.047 40.312 14.664 1 97.94 468 MET B C 1
ATOM 7577 O O . MET B 1 468 ? 20.953 40.75 15.375 1 97.94 468 MET B O 1
ATOM 7581 N N . ASN B 1 469 ? 20.203 40.094 13.367 1 97.81 469 ASN B N 1
ATOM 7582 C CA . ASN B 1 469 ? 21.453 40.5 12.758 1 97.81 469 ASN B CA 1
ATOM 7583 C C . ASN B 1 469 ? 21.312 41.875 12.07 1 97.81 469 ASN B C 1
ATOM 7585 O O . ASN B 1 469 ? 20.266 42.5 12.172 1 97.81 469 ASN B O 1
ATOM 7589 N N . GLU B 1 470 ? 22.391 42.344 11.398 1 97.88 470 GLU B N 1
ATOM 7590 C CA . GLU B 1 470 ? 22.453 43.719 10.867 1 97.88 470 GLU B CA 1
ATOM 7591 C C . GLU B 1 470 ? 21.594 43.875 9.617 1 97.88 470 GLU B C 1
ATOM 7593 O O . GLU B 1 470 ? 21.359 44.969 9.148 1 97.88 470 GLU B O 1
ATOM 7598 N N . HIS B 1 471 ? 21.062 42.781 9.188 1 98.5 471 HIS B N 1
ATOM 7599 C CA . HIS B 1 471 ? 20.281 42.844 7.953 1 98.5 471 HIS B CA 1
ATOM 7600 C C . HIS B 1 471 ? 18.797 42.719 8.234 1 98.5 471 HIS B C 1
ATOM 7602 O O . HIS B 1 471 ? 18 42.531 7.32 1 98.5 471 HIS B O 1
ATOM 7608 N N . ALA B 1 472 ? 18.438 42.812 9.461 1 98.38 472 ALA B N 1
ATOM 7609 C CA . ALA B 1 472 ? 17.047 42.906 9.898 1 98.38 472 ALA B CA 1
ATOM 7610 C C . ALA B 1 472 ? 16.703 44.344 10.25 1 98.38 472 ALA B C 1
ATOM 7612 O O . ALA B 1 472 ? 17.344 44.969 11.117 1 98.38 472 ALA B O 1
ATOM 7613 N N . HIS B 1 473 ? 15.734 44.875 9.562 1 97.94 473 HIS B N 1
ATOM 7614 C CA . HIS B 1 473 ? 15.383 46.25 9.742 1 97.94 473 HIS B CA 1
ATOM 7615 C C . HIS B 1 473 ? 13.898 46.438 10.055 1 97.94 473 HIS B C 1
ATOM 7617 O O . HIS B 1 473 ? 13.086 45.594 9.68 1 97.94 473 HIS B O 1
ATOM 7623 N N . GLY B 1 474 ? 13.609 47.531 10.734 1 97.81 474 GLY B N 1
ATOM 7624 C CA . GLY B 1 474 ? 12.219 47.875 10.969 1 97.81 474 GLY B CA 1
ATOM 7625 C C . GLY B 1 474 ? 11.516 46.938 11.922 1 97.81 474 GLY B C 1
ATOM 7626 O O . GLY B 1 474 ? 10.344 46.594 11.719 1 97.81 474 GLY B O 1
ATOM 7627 N N . ILE B 1 475 ? 12.266 46.438 12.93 1 98.25 475 ILE B N 1
ATOM 7628 C CA . ILE B 1 475 ? 11.688 45.531 13.93 1 98.25 475 ILE B CA 1
ATOM 7629 C C . ILE B 1 475 ? 11.094 46.344 15.07 1 98.25 475 ILE B C 1
ATOM 7631 O O . ILE B 1 475 ? 11.789 47.156 15.695 1 98.25 475 ILE B O 1
ATOM 7635 N N . GLN B 1 476 ? 9.836 46.156 15.281 1 98.38 476 GLN B N 1
ATOM 7636 C CA . GLN B 1 476 ? 9.148 46.969 16.281 1 98.38 476 GLN B CA 1
ATOM 7637 C C . GLN B 1 476 ? 8.406 46.094 17.297 1 98.38 476 GLN B C 1
ATOM 7639 O O . GLN B 1 476 ? 7.836 45.062 16.922 1 98.38 476 GLN B O 1
ATOM 7644 N N . PHE B 1 477 ? 8.516 46.469 18.547 1 98.19 477 PHE B N 1
ATOM 7645 C CA . PHE B 1 477 ? 7.734 45.906 19.625 1 98.19 477 PHE B CA 1
ATOM 7646 C C . PHE B 1 477 ? 6.789 46.938 20.234 1 98.19 477 PHE B C 1
ATOM 7648 O O . PHE B 1 477 ? 7.223 48 20.688 1 98.19 477 PHE B O 1
ATOM 7655 N N . ARG B 1 478 ? 5.516 46.562 20.125 1 97.5 478 ARG B N 1
ATOM 7656 C CA . ARG B 1 478 ? 4.492 47.5 20.547 1 97.5 478 ARG B CA 1
ATOM 7657 C C . ARG B 1 478 ? 3.541 46.875 21.562 1 97.5 478 ARG B C 1
ATOM 7659 O O . ARG B 1 478 ? 3.451 45.656 21.656 1 97.5 478 ARG B O 1
ATOM 7666 N N . LYS B 1 479 ? 2.873 47.906 22.312 1 94.31 479 LYS B N 1
ATOM 7667 C CA . LYS B 1 479 ? 1.809 47.469 23.203 1 94.31 479 LYS B CA 1
ATOM 7668 C C . LYS B 1 479 ? 0.504 47.25 22.453 1 94.31 479 LYS B C 1
ATOM 7670 O O . LYS B 1 479 ? 0.231 47.938 21.469 1 94.31 479 LYS B O 1
#

InterPro domains:
  IPR000743 Glycoside hydrolase, family 28 [PF00295] (227-455)
  IPR011050 Pectin lyase fold/virulence factor [SSF51126] (159-460)
  IPR012334 Pectin lyase fold [G3DSA:2.160.20.10] (149-476)

Nearest PDB structures (foldseek):
  5olp-assembly2_B  TM=5.983E-01  e=2.075E-08  Bacteroides thetaiotaomicron VPI-5482
  3jur-assembly1_C  TM=7.378E-01  e=4.581E-06  Thermotoga maritima
  4mxn-assembly2_B  TM=6.164E-01  e=9.598E-05  Parabacteroides merdae ATCC 43184
  4mxn-assembly4_D  TM=7.003E-01  e=3.610E-04  Parabacteroides merdae ATCC 43184
  4mxn-assembly3_C  TM=6.993E-01  e=8.313E-04  Parabacteroides merdae ATCC 43184